Protein AF-0000000066667708 (afdb_homodimer)

Organism: Nocardia brasiliensis (strain ATCC 700358 / HUJEG-1) (NCBI:txid1133849)

Foldseek 3Di:
DVQVLQLVQFFLLLCVFQADPDPVSVVVNVCSVVQLAGEHEFQAFQLGDPVQPAAWEWEADLVVQWIFTFQPDNRNKTWFIQDQDFQGWYKYWYWHFYAYPNDTQAIFTFIDRQAHNVTGQPQKDWAFDDDDPAPDGRITIMGGDRGIGHLSRTRGHPAWHADNSGDIGGPDGRSCRSVVSCVSSPPVLLVLLLLLLLLLLVLLLLLCLQQQADQPPVRDRSLPDVVSLLLSLQLLLLSLLLNLLSVQLVVVVVVVPDPCNLLSSLLNNLSSLVSSLSSLVVSLVSCPPQSVDCQNPSVNSNSSSVCSCPPPHHNLRSQLVSLLVQCVLLVDDTPADDDDDVLLVVLSVLLNQLSVCLVVVVCCQLRRNDPNSVSSNVNSNSSSLSSSLRSLLRVLVPDPDPVSNLLSNLSSLLSSLVVCLVCVSSCVSVPNADPVRNVVSVVSNVVSSVVCSVCSNVSSVVSVDDQGGGLSRDSHSVVVVCVVVVHDDPPPPPD/DVQVLQLVQFFLLLCVFQADPDPVSVVVNVCSVVQLAGEHEFQAFQLGDPVQPAAWAWEADLVVQWIFTFQPDNRNKTWFIQDQDFQGWYKYWYWHFYAYPNDTQAIFTFIDRQAHNVTGQPQKDWAFDDDDPAPDGRITIMGGDRGIGHLSRTRGHPAWHADNSGDIGGPDGRSCRSVVSCVSSPPVLLVLLLLLLLLLLVLLLLLCLQQQFDQPPVRDRSLPDVVSLLLSLQLLLLSLLLNLLSVQLVVVVVVVPDPCNLLSSLLNNLSSLVSSLSSLVVSLVSCPPQSVDCQNPSVNSNSSSVCSCPPPHHNLRSQLVSLLVQCVLLVDDTPADDDDDVLLVVLSVLLNVLSVCLVVVVCCQLNRNDPNSVSSNVNSNSSSLSSSLRSLLRVLVPDPDPVSNLLSNLSSLLSSLVVC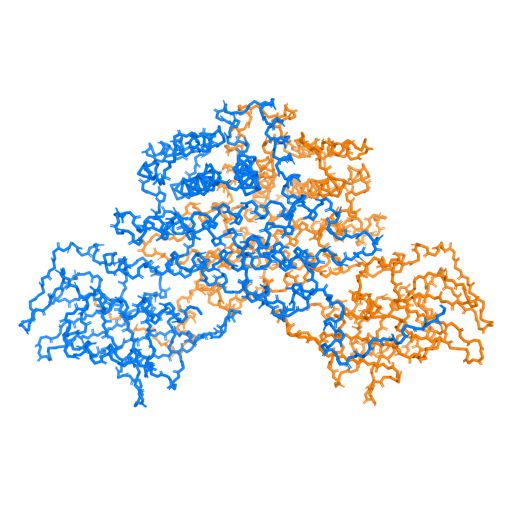LVCVSSCVSVPNADPVRNVVSVVSNVVSSVVCSVCSNVSSVVSVDDQGGGLSRDSHSVVVVCVVVVHDDDPPPPD

Nearest PDB structures (foldseek):
  5k3i-assembly2_C  TM=8.344E-01  e=1.040E-20  Caenorhabditis elegans
  1is2-assembly1_B  TM=8.082E-01  e=8.335E-21  Rattus norvegicus
  5k3i-assembly3_F  TM=8.280E-01  e=3.281E-20  Caenorhabditis elegans
  5k3h-assembly2_D  TM=8.038E-01  e=5.829E-20  Caenorhabditis elegans
  5k3h-assembly1_A  TM=7.995E-01  e=8.301E-20  Caenorhabditis elegans

Sequence (990 aa):
MLVLTGHFDLAVGAILALGNDSPYQQECLAELDTGATIGVLMLTELGGTNGADQQTTTRWDPTTETFLLNTPSATAVKIMPNVADATEPKTAIVTARLLIDGQDEGVLPFLLRLRTRDGLADGIEVVRLPDKVSAPMDHAMVRFNDVRLPREALLGGDWARLSPDGRFACVLPPRKRFHRAINVLGNGRLDLANAAVASARAALAGLVNYTRQRRPGSGVLMADRDAVQRDLATALAAVYATSSLGLCLRELRATGTDRDHAVWSMLAKPLLSNTAHQVLMMCRQRAAAQGALRINHIVDWIGNLEAIITAEGENQIMQVTAGKQGERLTALELPHTRETPWYIETLTEREHTIAADVRNGDYRSAGSVLGPDSAAIELATATAERLAATALSTAALNTDDPTAKELTTAAAAAYALERIHARGTWYVAHSRMSPGQAASLTTELNRHHAVLTAHLPTMVAAFDIPRLSGPLFATDYIQAWQDYAGWRAPASTEHMLVLTGHFDLAVGAILALGNDSPYQQECLAELDTGATIGVLMLTELGGTNGADQQTTTRWDPTTETFLLNTPSATAVKIMPNVADATEPKTAIVTARLLIDGQDEGVLPFLLRLRTRDGLADGIEVVRLPDKVSAPMDHAMVRFNDVRLPREALLGGDWARLSPDGRFACVLPPRKRFHRAINVLGNGRLDLANAAVASARAALAGLVNYTRQRRPGSGVLMADRDAVQRDLATALAAVYATSSLGLCLRELRATGTDRDHAVWSMLAKPLLSNTAHQVLMMCRQRAAAQGALRINHIVDWIGNLEAIITAEGENQIMQVTAGKQGERLTALELPHTRETPWYIETLTEREHTIAADVRNGDYRSAGSVLGPDSAAIELATATAERLAATALSTAALNTDDPTAKELTTAAAAAYALERIHARGTWYVAHSRMSPGQAASLTTELNRHHAVLTAHLPTMVAAFDIPRLSGPLFATDYIQAWQDYAGWRAPASTEH

Radius of gyration: 30.3 Å; Cα contacts (8 Å, |Δi|>4): 1910; chains: 2; bounding box: 64×96×77 Å

Structure (mmCIF, N/CA/C/O backbone):
data_AF-0000000066667708-model_v1
#
loop_
_entity.id
_entity.type
_entity.pdbx_description
1 polymer 'Acyl-CoA oxidase'
#
loop_
_atom_site.group_PDB
_atom_site.id
_atom_site.type_symbol
_atom_site.label_atom_id
_atom_site.label_alt_id
_atom_site.label_comp_id
_atom_site.label_asym_id
_atom_site.label_entity_id
_atom_site.label_seq_id
_atom_site.pdbx_PDB_ins_code
_atom_site.Cartn_x
_atom_site.Cartn_y
_atom_site.Cartn_z
_atom_site.occupancy
_atom_site.B_iso_or_equiv
_atom_site.auth_seq_id
_atom_site.auth_comp_id
_atom_site.auth_asym_id
_atom_site.auth_atom_id
_atom_site.pdbx_PDB_model_num
ATOM 1 N N . MET A 1 1 ? -4.957 2.492 19.562 1 58.78 1 MET A N 1
ATOM 2 C CA . MET A 1 1 ? -3.896 3.494 19.625 1 58.78 1 MET A CA 1
ATOM 3 C C . MET A 1 1 ? -4.434 4.875 19.266 1 58.78 1 MET A C 1
ATOM 5 O O . MET A 1 1 ? -4.246 5.836 20.016 1 58.78 1 MET A O 1
ATOM 9 N N . LEU A 1 2 ? -5.238 4.895 18.297 1 59.84 2 LEU A N 1
ATOM 10 C CA . LEU A 1 2 ? -5.723 6.195 17.859 1 59.84 2 LEU A CA 1
ATOM 11 C C . LEU A 1 2 ? -6.676 6.797 18.891 1 59.84 2 LEU A C 1
ATOM 13 O O . LEU A 1 2 ? -6.617 8 19.156 1 59.84 2 LEU A O 1
ATOM 17 N N . VAL A 1 3 ? -7.379 5.93 19.516 1 63.88 3 VAL A N 1
ATOM 18 C CA . VAL A 1 3 ? -8.312 6.402 20.531 1 63.88 3 VAL A CA 1
ATOM 19 C C . VAL A 1 3 ? -7.547 6.883 21.766 1 63.88 3 VAL A C 1
ATOM 21 O O . VAL A 1 3 ? -7.891 7.906 22.359 1 63.88 3 VAL A O 1
ATOM 24 N N . LEU A 1 4 ? -6.512 6.215 21.984 1 67.06 4 LEU A N 1
ATOM 25 C CA . LEU A 1 4 ? -5.727 6.551 23.156 1 67.06 4 LEU A CA 1
ATOM 26 C C . LEU A 1 4 ? -4.988 7.871 22.953 1 67.06 4 LEU A C 1
ATOM 28 O O . LEU A 1 4 ? -4.914 8.695 23.875 1 67.06 4 LEU A O 1
ATOM 32 N N . THR A 1 5 ? -4.605 8.047 21.734 1 69.38 5 THR A N 1
ATOM 33 C CA . THR A 1 5 ? -3.914 9.297 21.438 1 69.38 5 THR A CA 1
ATOM 34 C C . THR A 1 5 ? -4.887 10.477 21.484 1 69.38 5 THR A C 1
ATOM 36 O O . THR A 1 5 ? -4.559 11.539 22.016 1 69.38 5 THR A O 1
ATOM 39 N N . GLY A 1 6 ? -6.031 10.203 21.016 1 75 6 GLY A N 1
ATOM 40 C CA . GLY A 1 6 ? -7.051 11.242 21.078 1 75 6 GLY A CA 1
ATOM 41 C C . GLY A 1 6 ? -7.453 11.609 22.484 1 75 6 GLY A C 1
ATOM 42 O O . GLY A 1 6 ? -7.574 12.789 22.812 1 75 6 GLY A O 1
ATOM 43 N N . HIS A 1 7 ? -7.527 10.602 23.297 1 77.06 7 HIS A N 1
ATOM 44 C CA . HIS A 1 7 ? -7.965 10.789 24.672 1 77.06 7 HIS A CA 1
ATOM 45 C C . HIS A 1 7 ? -6.879 11.453 25.516 1 77.06 7 HIS A C 1
ATOM 47 O O . HIS A 1 7 ? -7.109 12.516 26.109 1 77.06 7 HIS A O 1
ATOM 53 N N . PHE A 1 8 ? -5.754 10.93 25.422 1 75.62 8 PHE A N 1
ATOM 54 C CA . PHE A 1 8 ? -4.719 11.367 26.359 1 75.62 8 PHE A CA 1
ATOM 55 C C . PHE A 1 8 ? -3.971 12.578 25.797 1 75.62 8 PHE A C 1
ATOM 57 O O . PHE A 1 8 ? -3.785 13.57 26.5 1 75.62 8 PHE A O 1
ATOM 64 N N . ASP A 1 9 ? -3.674 12.5 24.547 1 74.06 9 ASP A N 1
ATOM 65 C CA . ASP A 1 9 ? -2.816 13.547 24 1 74.06 9 ASP A CA 1
ATOM 66 C C . ASP A 1 9 ? -3.637 14.758 23.562 1 74.06 9 ASP A C 1
ATOM 68 O O . ASP A 1 9 ? -3.27 15.898 23.844 1 74.06 9 ASP A O 1
ATOM 72 N N . LEU A 1 10 ? -4.73 14.43 23.047 1 77.38 10 LEU A N 1
ATOM 73 C CA . LEU A 1 10 ? -5.418 15.547 22.406 1 77.38 10 LEU A CA 1
ATOM 74 C C . LEU A 1 10 ? -6.434 16.172 23.359 1 77.38 10 LEU A C 1
ATOM 76 O O . LEU A 1 10 ? -6.5 17.391 23.5 1 77.38 10 LEU A O 1
ATOM 80 N N . ALA A 1 11 ? -7.117 15.352 24.078 1 85.38 11 ALA A N 1
ATOM 81 C CA . ALA A 1 11 ? -8.141 15.914 24.953 1 85.38 11 ALA A CA 1
ATOM 82 C C . ALA A 1 11 ? -7.551 16.281 26.312 1 85.38 11 ALA A C 1
ATOM 84 O O . ALA A 1 11 ? -7.492 17.469 26.656 1 85.38 11 ALA A O 1
ATOM 85 N N . VAL A 1 12 ? -7.047 15.336 27.016 1 87.06 12 VAL A N 1
ATOM 86 C CA . VAL A 1 12 ? -6.461 15.594 28.328 1 87.06 12 VAL A CA 1
ATOM 87 C C . VAL A 1 12 ? -5.316 16.594 28.188 1 87.06 12 VAL A C 1
ATOM 89 O O . VAL A 1 12 ? -5.227 17.547 28.969 1 87.06 12 VAL A O 1
ATOM 92 N N . GLY A 1 13 ? -4.535 16.406 27.156 1 85.38 13 GLY A N 1
ATOM 93 C CA . GLY A 1 13 ? -3.406 17.297 26.922 1 85.38 13 GLY A CA 1
ATOM 94 C C . GLY A 1 13 ? -3.818 18.734 26.672 1 85.38 13 GLY A C 1
ATOM 95 O O . GLY A 1 13 ? -3.16 19.656 27.141 1 85.38 13 GLY A O 1
ATOM 96 N N . ALA A 1 14 ? -4.844 18.906 25.969 1 88.5 14 ALA A N 1
ATOM 97 C CA . ALA A 1 14 ? -5.336 20.25 25.672 1 88.5 14 ALA A CA 1
ATOM 98 C C . ALA A 1 14 ? -5.762 20.969 26.953 1 88.5 14 ALA A C 1
ATOM 100 O O . ALA A 1 14 ? -5.453 22.156 27.141 1 88.5 14 ALA A O 1
ATOM 101 N N . ILE A 1 15 ? -6.461 20.266 27.781 1 92.56 15 ILE A N 1
ATOM 102 C CA . ILE A 1 15 ? -6.949 20.875 29.016 1 92.56 15 ILE A CA 1
ATOM 103 C C . ILE A 1 15 ? -5.773 21.219 29.938 1 92.56 15 ILE A C 1
ATOM 105 O O . ILE A 1 15 ? -5.734 22.297 30.516 1 92.56 15 ILE A O 1
ATOM 109 N N . LEU A 1 16 ? -4.84 20.328 29.969 1 89.88 16 LEU A N 1
ATOM 110 C CA . LEU A 1 16 ? -3.68 20.531 30.828 1 89.88 16 LEU A CA 1
ATOM 111 C C . LEU A 1 16 ? -2.824 21.688 30.312 1 89.88 16 LEU A C 1
ATOM 113 O O . LEU A 1 16 ? -2.289 22.469 31.094 1 89.88 16 LEU A O 1
ATOM 117 N N . ALA A 1 17 ? -2.742 21.828 29.031 1 87 17 ALA A N 1
ATOM 118 C CA . ALA A 1 17 ? -1.843 22.797 28.422 1 87 17 ALA A CA 1
ATOM 119 C C . ALA A 1 17 ? -2.506 24.172 28.344 1 87 17 ALA A C 1
ATOM 121 O O . ALA A 1 17 ? -1.84 25.203 28.469 1 87 17 ALA A O 1
ATOM 122 N N . LEU A 1 18 ? -3.777 24.188 28.109 1 92.31 18 LEU A N 1
ATOM 123 C CA . LEU A 1 18 ? -4.41 25.453 27.734 1 92.31 18 LEU A CA 1
ATOM 124 C C . LEU A 1 18 ? -5.477 25.844 28.766 1 92.31 18 LEU A C 1
ATOM 126 O O . LEU A 1 18 ? -6.062 26.922 28.672 1 92.31 18 LEU A O 1
ATOM 130 N N . GLY A 1 19 ? -5.684 24.984 29.672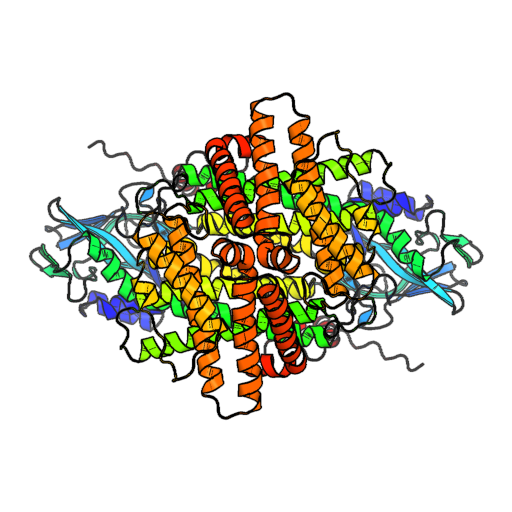 1 93.81 19 GLY A N 1
ATOM 131 C CA . GLY A 1 19 ? -6.723 25.25 30.656 1 93.81 19 GLY A CA 1
ATOM 132 C C . GLY A 1 19 ? -6.324 26.297 31.688 1 93.81 19 GLY A C 1
ATOM 133 O O . GLY A 1 19 ? -5.18 26.75 31.703 1 93.81 19 GLY A O 1
ATOM 134 N N . ASN A 1 20 ? -7.281 26.688 32.5 1 91.75 20 ASN A N 1
ATOM 135 C CA . ASN A 1 20 ? -7.055 27.656 33.594 1 91.75 20 ASN A CA 1
ATOM 136 C C . ASN A 1 20 ? -7.539 27.125 34.938 1 91.75 20 ASN A C 1
ATOM 138 O O . ASN A 1 20 ? -7.855 27.906 35.844 1 91.75 20 ASN A O 1
ATOM 142 N N . ASP A 1 21 ? -7.801 25.875 35.094 1 92.94 21 ASP A N 1
ATOM 143 C CA . ASP A 1 21 ? -8.133 25.172 36.312 1 92.94 21 ASP A CA 1
ATOM 144 C C . ASP A 1 21 ? -9.508 25.594 36.844 1 92.94 21 ASP A C 1
ATOM 146 O O . ASP A 1 21 ? -9.781 25.5 38.031 1 92.94 21 ASP A O 1
ATOM 150 N N . SER A 1 22 ? -10.32 26.125 36 1 94.81 22 SER A N 1
ATOM 151 C CA . SER A 1 22 ? -11.695 26.422 36.406 1 94.81 22 SER A CA 1
ATOM 152 C C . SER A 1 22 ? -12.398 25.156 36.875 1 94.81 22 SER A C 1
ATOM 154 O O . SER A 1 22 ? -11.992 24.047 36.562 1 94.81 22 SER A O 1
ATOM 156 N N . PRO A 1 23 ? -13.469 25.375 37.656 1 95.75 23 PRO A N 1
ATOM 157 C CA . PRO A 1 23 ? -14.219 24.203 38.125 1 95.75 23 PRO A CA 1
ATOM 158 C C . PRO A 1 23 ? -14.75 23.359 36.969 1 95.75 23 PRO A C 1
ATOM 160 O O . PRO A 1 23 ? -14.727 22.125 37.031 1 95.75 23 PRO A O 1
ATOM 163 N N . TYR A 1 24 ? -15.219 23.969 35.969 1 96.19 24 TYR A N 1
ATOM 164 C CA . TYR A 1 24 ? -15.734 23.266 34.812 1 96.19 24 TYR A CA 1
ATOM 165 C C . TYR A 1 24 ? -14.656 22.375 34.188 1 96.19 24 TYR A C 1
ATOM 167 O O . TYR A 1 24 ? -14.891 21.203 33.906 1 96.19 24 TYR A O 1
ATOM 175 N N . GLN A 1 25 ? -13.523 22.891 34 1 96.94 25 GLN A N 1
ATOM 176 C CA . GLN A 1 25 ? -12.414 22.172 33.375 1 96.94 25 GLN A CA 1
ATOM 177 C C . GLN A 1 25 ? -11.922 21.047 34.281 1 96.94 25 GLN A C 1
ATOM 179 O O . GLN A 1 25 ? -11.578 19.969 33.812 1 96.94 25 GLN A O 1
ATOM 184 N N . GLN A 1 26 ? -11.93 21.312 35.562 1 96.69 26 GLN A N 1
ATOM 185 C CA . GLN A 1 26 ? -11.477 20.312 36.531 1 96.69 26 GLN A CA 1
ATOM 186 C C . GLN A 1 26 ? -12.445 19.125 36.562 1 96.69 26 GLN A C 1
ATOM 188 O O . GLN A 1 26 ? -12.016 17.984 36.688 1 96.69 26 GLN A O 1
ATOM 193 N N . GLU A 1 27 ? -13.648 19.484 36.5 1 96 27 GLU A N 1
ATOM 194 C CA . GLU A 1 27 ? -14.641 18.422 36.438 1 96 27 GLU A CA 1
ATOM 195 C C . GLU A 1 27 ? -14.461 17.547 35.219 1 96 27 GLU A C 1
ATOM 197 O O . GLU A 1 27 ? -14.492 16.328 35.281 1 96 27 GLU A O 1
ATOM 202 N N . CYS A 1 28 ? -14.375 18.203 34.062 1 96.25 28 CYS A N 1
ATOM 203 C CA . CYS A 1 28 ? -14.148 17.469 32.844 1 96.25 28 CYS A CA 1
ATOM 204 C C . CYS A 1 28 ? -12.883 16.625 32.906 1 96.25 28 CYS A C 1
ATOM 206 O O . CYS A 1 28 ? -12.875 15.461 32.5 1 96.25 28 CYS A O 1
ATOM 208 N N . LEU A 1 29 ? -11.836 17.172 33.438 1 95.75 29 LEU A N 1
ATOM 209 C CA . LEU A 1 29 ? -10.555 16.484 33.531 1 95.75 29 LEU A CA 1
ATOM 210 C C . LEU A 1 29 ? -10.672 15.266 34.438 1 95.75 29 LEU A C 1
ATOM 212 O O . LEU A 1 29 ? -10.094 14.219 34.156 1 95.75 29 LEU A O 1
ATOM 216 N N . ALA A 1 30 ? -11.383 15.391 35.531 1 95.38 30 ALA A N 1
ATOM 217 C CA . ALA A 1 30 ? -11.578 14.273 36.438 1 95.38 30 ALA A CA 1
ATOM 218 C C . ALA A 1 30 ? -12.297 13.117 35.75 1 95.38 30 ALA A C 1
ATOM 220 O O . ALA A 1 30 ? -11.938 11.953 35.969 1 95.38 30 ALA A O 1
ATOM 221 N N . GLU A 1 31 ? -13.305 13.453 35 1 95.56 31 GLU A N 1
ATOM 222 C CA . GLU A 1 31 ? -14.047 12.43 34.281 1 95.56 31 GLU A CA 1
ATOM 223 C C . GLU A 1 31 ? -13.172 11.742 33.219 1 95.56 31 GLU A C 1
ATOM 225 O O . GLU A 1 31 ? -13.289 10.539 33 1 95.56 31 GLU A O 1
ATOM 230 N N . LEU A 1 32 ? -12.367 12.484 32.594 1 95.12 32 LEU A N 1
ATOM 231 C CA . LEU A 1 32 ? -11.445 11.938 31.594 1 95.12 32 LEU A CA 1
ATOM 232 C C . LEU A 1 32 ? -10.406 11.039 32.25 1 95.12 32 LEU A C 1
ATOM 234 O O . LEU A 1 32 ? -10.078 9.977 31.734 1 95.12 32 LEU A O 1
ATOM 238 N N . ASP A 1 33 ? -9.93 11.445 33.344 1 92.06 33 ASP A N 1
ATOM 239 C CA . ASP A 1 33 ? -8.867 10.742 34.062 1 92.06 33 ASP A CA 1
ATOM 240 C C . ASP A 1 33 ? -9.336 9.375 34.531 1 92.06 33 ASP A C 1
ATOM 242 O O . ASP A 1 33 ? -8.562 8.414 34.531 1 92.06 33 ASP A O 1
ATOM 246 N N . THR A 1 34 ? -10.594 9.258 34.906 1 92.38 34 THR A N 1
ATOM 247 C CA . THR A 1 34 ? -11.141 8.008 35.406 1 92.38 34 THR A CA 1
ATOM 248 C C . THR A 1 34 ? -11.641 7.129 34.281 1 92.38 34 THR A C 1
ATOM 250 O O . THR A 1 34 ? -11.938 5.945 34.469 1 92.38 34 THR A O 1
ATOM 253 N N . GLY A 1 35 ? -11.773 7.723 33.156 1 91.5 35 GLY A N 1
ATOM 254 C CA . GLY A 1 35 ? -12.312 6.977 32.031 1 91.5 35 GLY A CA 1
ATOM 255 C C . GLY A 1 35 ? -13.828 6.984 31.969 1 91.5 35 GLY A C 1
ATOM 256 O O . GLY A 1 35 ? -14.43 6.277 31.156 1 91.5 35 GLY A O 1
ATOM 257 N N . ALA A 1 36 ? -14.375 7.773 32.844 1 94.12 36 ALA A N 1
ATOM 258 C CA . ALA A 1 36 ? -15.828 7.891 32.812 1 94.12 36 ALA A CA 1
ATOM 259 C C . ALA A 1 36 ? -16.312 8.484 31.5 1 94.12 36 ALA A C 1
ATOM 261 O O . ALA A 1 36 ? -17.453 8.25 31.094 1 94.12 36 ALA A O 1
ATOM 262 N N . THR A 1 37 ? -15.531 9.227 30.875 1 95.44 37 THR A N 1
ATOM 263 C CA . THR A 1 37 ? -15.781 9.758 29.547 1 95.44 37 THR A CA 1
ATOM 264 C C . THR A 1 37 ? -14.539 9.617 28.656 1 95.44 37 THR A C 1
ATOM 266 O O . THR A 1 37 ? -13.43 9.461 29.172 1 95.44 37 THR A O 1
ATOM 269 N N . ILE A 1 38 ? -14.766 9.508 27.359 1 94.56 38 ILE A N 1
ATOM 270 C CA . ILE A 1 38 ? -13.664 9.461 26.406 1 94.56 38 ILE A CA 1
ATOM 271 C C . ILE A 1 38 ? -13.477 10.836 25.766 1 94.56 38 ILE A C 1
ATOM 273 O O . ILE A 1 38 ? -14.453 11.492 25.391 1 94.56 38 ILE A O 1
ATOM 277 N N . GLY A 1 39 ? -12.234 11.219 25.703 1 94.06 39 GLY A N 1
ATOM 278 C CA . GLY A 1 39 ? -11.898 12.5 25.109 1 94.06 39 GLY A CA 1
ATOM 279 C C . GLY A 1 39 ? -11.719 12.438 23.609 1 94.06 39 GLY A C 1
ATOM 280 O O . GLY A 1 39 ? -11.18 11.453 23.094 1 94.06 39 GLY A O 1
ATOM 281 N N . VAL A 1 40 ? -12.211 13.531 22.906 1 92.5 40 VAL A N 1
ATOM 282 C CA . VAL A 1 40 ? -12.102 13.586 21.453 1 92.5 40 VAL A CA 1
ATOM 283 C C . VAL A 1 40 ? -11.758 15.008 21 1 92.5 40 VAL A C 1
ATOM 285 O O . VAL A 1 40 ? -12.18 15.984 21.641 1 92.5 40 VAL A O 1
ATOM 288 N N . LEU A 1 41 ? -10.938 15.094 20 1 90.06 41 LEU A N 1
ATOM 289 C CA . LEU A 1 41 ? -10.688 16.375 19.344 1 90.06 41 LEU A CA 1
ATOM 290 C C . LEU A 1 41 ? -11.523 16.531 18.078 1 90.06 41 LEU A C 1
ATOM 292 O O . LEU A 1 41 ? -11.586 15.602 17.266 1 90.06 41 LEU A O 1
ATOM 296 N N . MET A 1 42 ? -12.133 17.672 17.953 1 92.25 42 MET A N 1
ATOM 297 C CA . MET A 1 42 ? -12.945 17.984 16.781 1 92.25 42 MET A CA 1
ATOM 298 C C . MET A 1 42 ? -12.359 19.156 16.016 1 92.25 42 MET A C 1
ATOM 300 O O . MET A 1 42 ? -12.703 20.312 16.281 1 92.25 42 MET A O 1
ATOM 304 N N . LEU A 1 43 ? -11.641 18.797 15.016 1 88.31 43 LEU A N 1
ATOM 305 C CA . LEU A 1 43 ? -10.953 19.812 14.227 1 88.31 43 LEU A CA 1
ATOM 306 C C . LEU A 1 43 ? -11.453 19.812 12.781 1 88.31 43 LEU A C 1
ATOM 308 O O . LEU A 1 43 ? -11.836 20.844 12.25 1 88.31 43 LEU A O 1
ATOM 312 N N . THR A 1 44 ? -11.523 18.688 12.211 1 89.06 44 THR A N 1
ATOM 313 C CA . THR A 1 44 ? -11.734 18.516 10.781 1 89.06 44 THR A CA 1
ATOM 314 C C . THR A 1 44 ? -13.172 18.859 10.398 1 89.06 44 THR A C 1
ATOM 316 O O . THR A 1 44 ? -14.109 18.484 11.102 1 89.06 44 THR A O 1
ATOM 319 N N . GLU A 1 45 ? -13.273 19.656 9.406 1 91.5 45 GLU A N 1
ATOM 320 C CA . GLU A 1 45 ? -14.578 20 8.859 1 91.5 45 GLU A CA 1
ATOM 321 C C . GLU A 1 45 ? -14.758 19.438 7.449 1 91.5 45 GLU A C 1
ATOM 323 O O . GLU A 1 45 ? -13.781 19.156 6.758 1 91.5 45 GLU A O 1
ATOM 328 N N . LEU A 1 46 ? -15.906 19.281 7.031 1 90.31 46 LEU A N 1
ATOM 329 C CA . LEU A 1 46 ? -16.234 18.703 5.73 1 90.31 46 LEU A CA 1
ATOM 330 C C . LEU A 1 46 ? -15.594 19.5 4.602 1 90.31 46 LEU A C 1
ATOM 332 O O . LEU A 1 46 ? -15.172 18.922 3.592 1 90.31 46 LEU A O 1
ATOM 336 N N . GLY A 1 47 ? -15.586 20.734 4.734 1 84.81 47 GLY A N 1
ATOM 337 C CA . GLY A 1 47 ? -15.016 21.578 3.703 1 84.81 47 GLY A CA 1
ATOM 338 C C . GLY A 1 47 ? -13.492 21.562 3.689 1 84.81 47 GLY A C 1
ATOM 339 O O . GLY A 1 47 ? -12.875 22.062 2.742 1 84.81 47 GLY A O 1
ATOM 340 N N . GLY A 1 48 ? -12.953 21.016 4.586 1 76.12 48 GLY A N 1
ATOM 341 C CA . GLY A 1 48 ? -11.5 20.938 4.652 1 76.12 48 GLY A CA 1
ATOM 342 C C . GLY A 1 48 ? -10.914 21.781 5.766 1 76.12 48 GLY A C 1
ATOM 343 O O . GLY A 1 48 ? -11.57 22.688 6.285 1 76.12 48 GLY A O 1
ATOM 344 N N . THR A 1 49 ? -9.656 21.266 6.336 1 63.41 49 THR A N 1
ATOM 345 C CA . THR A 1 49 ? -9.172 22 7.504 1 63.41 49 THR A CA 1
ATOM 346 C C . THR A 1 49 ? -7.855 22.703 7.195 1 63.41 49 THR A C 1
ATOM 348 O O . THR A 1 49 ? -6.879 22.062 6.812 1 63.41 49 THR A O 1
ATOM 351 N N . ASN A 1 50 ? -7.93 23.812 6.559 1 63.75 50 ASN A N 1
ATOM 352 C CA . ASN A 1 50 ? -6.844 24.703 6.965 1 63.75 50 ASN A CA 1
ATOM 353 C C . ASN A 1 50 ? -7.148 25.391 8.297 1 63.75 50 ASN A C 1
ATOM 355 O O . ASN A 1 50 ? -8.117 26.141 8.398 1 63.75 50 ASN A O 1
ATOM 359 N N . GLY A 1 51 ? -6.641 24.812 9.422 1 65.5 51 GLY A N 1
ATOM 360 C CA . GLY A 1 51 ? -6.941 25.219 10.781 1 65.5 51 GLY A CA 1
ATOM 361 C C . GLY A 1 51 ? -7.426 26.656 10.883 1 65.5 51 GLY A C 1
ATOM 362 O O . GLY A 1 51 ? -8.5 26.922 11.43 1 65.5 51 GLY A O 1
ATOM 363 N N . ALA A 1 52 ? -6.785 27.594 10.07 1 70.88 52 ALA A N 1
ATOM 364 C CA . ALA A 1 52 ? -7.137 29 10.219 1 70.88 52 ALA A CA 1
ATOM 365 C C . ALA A 1 52 ? -8.43 29.328 9.469 1 70.88 52 ALA A C 1
ATOM 367 O O . ALA A 1 52 ? -9.062 30.344 9.727 1 70.88 52 ALA A O 1
ATOM 368 N N . ASP A 1 53 ? -8.836 28.359 8.625 1 78.62 53 ASP A N 1
ATOM 369 C CA . ASP A 1 53 ? -10.016 28.641 7.809 1 78.62 53 ASP A CA 1
ATOM 370 C C . ASP A 1 53 ? -11.227 27.875 8.305 1 78.62 53 ASP A C 1
ATOM 372 O O . ASP A 1 53 ? -12.227 27.734 7.594 1 78.62 53 ASP A O 1
ATOM 376 N N . GLN A 1 54 ? -11.133 27.469 9.461 1 87.81 54 GLN A N 1
ATOM 377 C CA . GLN A 1 54 ? -12.25 26.781 10.102 1 87.81 54 GLN A CA 1
ATOM 378 C C . GLN A 1 54 ? -13.508 27.641 10.094 1 87.81 54 GLN A C 1
ATOM 380 O O . GLN A 1 54 ? -13.43 28.859 10.281 1 87.81 54 GLN A O 1
ATOM 385 N N . GLN A 1 55 ? -14.656 26.953 9.977 1 91.56 55 GLN A N 1
ATOM 386 C CA . GLN A 1 55 ? -15.875 27.719 9.766 1 91.56 55 GLN A CA 1
ATOM 387 C C . GLN A 1 55 ? -16.828 27.578 10.961 1 91.56 55 GLN A C 1
ATOM 389 O O . GLN A 1 55 ? -17.734 28.391 11.141 1 91.56 55 GLN A O 1
ATOM 394 N N . THR A 1 56 ? -16.656 26.578 11.766 1 95.5 56 THR A N 1
ATOM 395 C CA . THR A 1 56 ? -17.438 26.484 12.992 1 95.5 56 THR A CA 1
ATOM 396 C C . THR A 1 56 ? -17.25 27.734 13.844 1 95.5 56 THR A C 1
ATOM 398 O O . THR A 1 56 ? -16.141 28.266 13.961 1 95.5 56 THR A O 1
ATOM 401 N N . THR A 1 57 ? -18.391 28.188 14.43 1 96.31 57 THR A N 1
ATOM 402 C CA . THR A 1 57 ? -18.297 29.453 15.156 1 96.31 57 THR A CA 1
ATOM 403 C C . THR A 1 57 ? -18.75 29.281 16.594 1 96.31 57 THR A C 1
ATOM 405 O O . THR A 1 57 ? -19.516 28.359 16.906 1 96.31 57 THR A O 1
ATOM 408 N N . THR A 1 58 ? -18.172 30.094 17.406 1 97.06 58 THR A N 1
ATOM 409 C CA . THR A 1 58 ? -18.641 30.328 18.766 1 97.06 58 THR A CA 1
ATOM 410 C C . THR A 1 58 ? -18.875 31.812 19 1 97.06 58 THR A C 1
ATOM 412 O O . THR A 1 58 ? -17.938 32.625 18.891 1 97.06 58 THR A O 1
ATOM 415 N N . ARG A 1 59 ? -20.078 32.156 19.266 1 97 59 ARG A N 1
ATOM 416 C CA . ARG A 1 59 ? -20.422 33.562 19.531 1 97 59 ARG A CA 1
ATOM 417 C C . ARG A 1 59 ? -20.641 33.781 21.031 1 97 59 ARG A C 1
ATOM 419 O O . ARG A 1 59 ? -21.328 33 21.688 1 97 59 ARG A O 1
ATOM 426 N N . TRP A 1 60 ? -20.078 34.844 21.516 1 96.75 60 TRP A N 1
ATOM 427 C CA . TRP A 1 60 ? -20.281 35.219 22.922 1 96.75 60 TRP A CA 1
ATOM 428 C C . TRP A 1 60 ? -21.609 35.938 23.109 1 96.75 60 TRP A C 1
ATOM 430 O O . TRP A 1 60 ? -21.938 36.844 22.359 1 96.75 60 TRP A O 1
ATOM 440 N N . ASP A 1 61 ? -22.344 35.406 24.031 1 94.62 61 ASP A N 1
ATOM 441 C CA . ASP A 1 61 ? -23.594 36.062 24.453 1 94.62 61 ASP A CA 1
ATOM 442 C C . ASP A 1 61 ? -23.438 36.688 25.844 1 94.62 61 ASP A C 1
ATOM 444 O O . ASP A 1 61 ? -23.531 36 26.859 1 94.62 61 ASP A O 1
ATOM 448 N N . PRO A 1 62 ? -23.344 37.938 25.891 1 92.62 62 PRO A N 1
ATOM 449 C CA . PRO A 1 62 ? -23.109 38.594 27.172 1 92.62 62 PRO A CA 1
ATOM 450 C C . PRO A 1 62 ? -24.312 38.531 28.109 1 92.62 62 PRO A C 1
ATOM 452 O O . PRO A 1 62 ? -24.172 38.625 29.328 1 92.62 62 PRO A O 1
ATOM 455 N N . THR A 1 63 ? -25.438 38.344 27.594 1 93.12 63 THR A N 1
ATOM 456 C CA . THR A 1 63 ? -26.656 38.312 28.391 1 93.12 63 THR A CA 1
ATOM 457 C C . THR A 1 63 ? -26.688 37.031 29.25 1 93.12 63 THR A C 1
ATOM 459 O O . THR A 1 63 ? -27 37.094 30.438 1 93.12 63 THR A O 1
ATOM 462 N N . THR A 1 64 ? -26.266 35.969 28.688 1 93.69 64 THR A N 1
ATOM 463 C CA . THR A 1 64 ? -26.312 34.688 29.391 1 93.69 64 THR A CA 1
ATOM 464 C C . THR A 1 64 ? -24.922 34.281 29.859 1 93.69 64 THR A C 1
ATOM 466 O O . THR A 1 64 ? -24.75 33.312 30.578 1 93.69 64 THR A O 1
ATOM 469 N N . GLU A 1 65 ? -23.953 35.031 29.469 1 94.19 65 GLU A N 1
ATOM 470 C CA . GLU A 1 65 ? -22.547 34.75 29.781 1 94.19 65 GLU A CA 1
ATOM 471 C C . GLU A 1 65 ? -22.156 33.344 29.328 1 94.19 65 GLU A C 1
ATOM 473 O O . GLU A 1 65 ? -21.562 32.594 30.094 1 94.19 65 GLU A O 1
ATOM 478 N N . THR A 1 66 ? -22.578 33.094 28.141 1 96 66 THR A N 1
ATOM 479 C CA . THR A 1 66 ? -22.25 31.797 27.531 1 96 66 THR A CA 1
ATOM 480 C C . THR A 1 66 ? -21.797 31.984 26.094 1 96 66 THR A C 1
ATOM 482 O O . THR A 1 66 ? -21.984 33.062 25.5 1 96 66 THR A O 1
ATOM 485 N N . PHE A 1 67 ? -21.078 30.984 25.625 1 97 67 PHE A N 1
ATOM 486 C CA . PHE A 1 67 ? -20.797 30.875 24.188 1 97 67 PHE A CA 1
ATOM 487 C C . PHE A 1 67 ? -21.906 30.094 23.484 1 97 67 PHE A C 1
ATOM 489 O O . PHE A 1 67 ? -22.484 29.172 24.062 1 97 67 PHE A O 1
ATOM 496 N N . LEU A 1 68 ? -22.156 30.469 22.281 1 98 68 LEU A N 1
ATOM 497 C CA . LEU A 1 68 ? -23.047 29.688 21.406 1 98 68 LEU A CA 1
ATOM 498 C C . LEU A 1 68 ? -22.266 29.062 20.266 1 98 68 LEU A C 1
ATOM 500 O O . LEU A 1 68 ? -21.844 29.766 19.344 1 98 68 LEU A O 1
ATOM 504 N N . LEU A 1 69 ? -22.094 27.766 20.312 1 98.38 69 LEU A N 1
ATOM 505 C CA . LEU A 1 69 ? -21.391 27 19.312 1 98.38 69 LEU A CA 1
ATOM 506 C C . LEU A 1 69 ? -22.312 26.609 18.156 1 98.38 69 LEU A C 1
ATOM 508 O O . LEU A 1 69 ? -23.406 26.094 18.375 1 98.38 69 LEU A O 1
ATOM 512 N N . ASN A 1 70 ? -21.891 26.938 16.922 1 97.88 70 ASN A N 1
ATOM 513 C CA . ASN A 1 70 ? -22.75 26.75 15.766 1 97.88 70 ASN A CA 1
ATOM 514 C C . ASN A 1 70 ? -21.984 26.203 14.562 1 97.88 70 ASN A C 1
ATOM 516 O O . ASN A 1 70 ? -20.797 26.5 14.406 1 97.88 70 ASN A O 1
ATOM 520 N N . THR A 1 71 ? -22.594 25.359 13.82 1 96.94 71 THR A N 1
ATOM 521 C CA . THR A 1 71 ? -22.188 25 12.469 1 96.94 71 THR A CA 1
ATOM 522 C C . THR A 1 71 ? -22.891 25.859 11.438 1 96.94 71 THR A C 1
ATOM 524 O O . THR A 1 71 ? -24.016 25.562 11.031 1 96.94 71 THR A O 1
ATOM 527 N N . PRO A 1 72 ? -22.219 26.859 10.898 1 95.12 72 PRO A N 1
ATOM 528 C CA . PRO A 1 72 ? -22.922 27.906 10.133 1 95.12 72 PRO A CA 1
ATOM 529 C C . PRO A 1 72 ? -23.188 27.484 8.688 1 95.12 72 PRO A C 1
ATOM 531 O O . PRO A 1 72 ? -23.969 28.141 7.984 1 95.12 72 PRO A O 1
ATOM 534 N N . SER A 1 73 ? -22.531 26.516 8.18 1 93.5 73 SER A N 1
ATOM 535 C CA . SER A 1 73 ? -22.672 26.047 6.805 1 93.5 73 SER A CA 1
ATOM 536 C C . SER A 1 73 ? -22.422 24.547 6.691 1 93.5 73 SER A C 1
ATOM 538 O O . SER A 1 73 ? -21.938 23.922 7.637 1 93.5 73 SER A O 1
ATOM 540 N N . ALA A 1 74 ? -22.766 24 5.566 1 93.44 74 ALA A N 1
ATOM 541 C CA . ALA A 1 74 ? -22.547 22.562 5.328 1 93.44 74 ALA A CA 1
ATOM 542 C C . ALA A 1 74 ? -21.062 22.234 5.355 1 93.44 74 ALA A C 1
ATOM 544 O O . ALA A 1 74 ? -20.688 21.141 5.801 1 93.44 74 ALA A O 1
ATOM 545 N N . THR A 1 75 ? -20.25 23.125 4.914 1 91.75 75 THR A N 1
ATOM 546 C CA . THR A 1 75 ? -18.812 22.906 4.867 1 91.75 75 THR A CA 1
ATOM 547 C C . THR A 1 75 ? -18.219 22.938 6.273 1 91.75 75 THR A C 1
ATOM 549 O O . THR A 1 75 ? -17.109 22.406 6.5 1 91.75 75 THR A O 1
ATOM 552 N N . ALA A 1 76 ? -18.953 23.484 7.258 1 93.38 76 ALA A N 1
ATOM 553 C CA . ALA A 1 76 ? -18.453 23.641 8.617 1 93.38 76 ALA A CA 1
ATOM 554 C C . ALA A 1 76 ? -18.734 22.406 9.461 1 93.38 76 ALA A C 1
ATOM 556 O O . ALA A 1 76 ? -18.25 22.281 10.586 1 93.38 76 ALA A O 1
ATOM 557 N N . VAL A 1 77 ? -19.469 21.469 8.891 1 95.25 77 VAL A N 1
ATOM 558 C CA . VAL A 1 77 ? -19.781 20.25 9.609 1 95.25 77 VAL A CA 1
ATOM 559 C C . VAL A 1 77 ? -18.5 19.547 10.031 1 95.25 77 VAL A C 1
ATOM 561 O O . VAL A 1 77 ? -17.594 19.359 9.211 1 95.25 77 VAL A O 1
ATOM 564 N N . LYS A 1 78 ? -18.453 19.203 11.367 1 95.31 78 LYS A N 1
ATOM 565 C CA . LYS A 1 78 ? -17.328 18.406 11.836 1 95.31 78 LYS A CA 1
ATOM 566 C C . LYS A 1 78 ? -17.422 16.969 11.328 1 95.31 78 LYS A C 1
ATOM 568 O O . LYS A 1 78 ? -18.5 16.391 11.32 1 95.31 78 LYS A O 1
ATOM 573 N N . ILE A 1 79 ? -16.281 16.469 10.891 1 93.56 79 ILE A N 1
ATOM 574 C CA . ILE A 1 79 ? -16.266 15.117 10.352 1 93.56 79 ILE A CA 1
ATOM 575 C C . ILE A 1 79 ? -15.109 14.328 10.945 1 93.56 79 ILE A C 1
ATOM 577 O O . ILE A 1 79 ? -14.047 14.891 11.227 1 93.56 79 ILE A O 1
ATOM 581 N N . MET A 1 80 ? -15.336 12.961 11.281 1 91.31 80 MET A N 1
ATOM 582 C CA . MET A 1 80 ? -14.359 11.938 11.641 1 91.31 80 MET A CA 1
ATOM 583 C C . MET A 1 80 ? -14.102 11.93 13.141 1 91.31 80 MET A C 1
ATOM 585 O O . MET A 1 80 ? -13.297 11.141 13.633 1 91.31 80 MET A O 1
ATOM 589 N N . PRO A 1 81 ? -14.734 12.844 13.945 1 92.62 81 PRO A N 1
ATOM 590 C CA . PRO A 1 81 ? -14.555 12.594 15.375 1 92.62 81 PRO A CA 1
ATOM 591 C C . PRO A 1 81 ? -15.172 11.273 15.82 1 92.62 81 PRO A C 1
ATOM 593 O O . PRO A 1 81 ? -16.219 10.859 15.289 1 92.62 81 PRO A O 1
ATOM 596 N N . ASN A 1 82 ? -14.602 10.633 16.812 1 91.25 82 ASN A N 1
ATOM 597 C CA . ASN A 1 82 ? -15.094 9.367 17.344 1 91.25 82 ASN A CA 1
ATOM 598 C C . ASN A 1 82 ? -16.188 9.594 18.375 1 91.25 82 ASN A C 1
ATOM 600 O O . ASN A 1 82 ? -15.984 9.391 19.578 1 91.25 82 ASN A O 1
ATOM 604 N N . VAL A 1 83 ? -17.438 9.828 17.828 1 94.81 83 VAL A N 1
ATOM 605 C CA . VAL A 1 83 ? -18.469 10.172 18.797 1 94.81 83 VAL A CA 1
ATOM 606 C C . VAL A 1 83 ? -19.797 9.531 18.391 1 94.81 83 VAL A C 1
ATOM 608 O O . VAL A 1 83 ? -20.859 9.906 18.891 1 94.81 83 VAL A O 1
ATOM 611 N N . ALA A 1 84 ? -19.797 8.555 17.516 1 94.25 84 ALA A N 1
ATOM 612 C CA . ALA A 1 84 ? -21.031 8 16.969 1 94.25 84 ALA A CA 1
ATOM 613 C C . ALA A 1 84 ? -21.719 7.078 17.984 1 94.25 84 ALA A C 1
ATOM 615 O O . ALA A 1 84 ? -22.938 6.902 17.953 1 94.25 84 ALA A O 1
ATOM 616 N N . ASP A 1 85 ? -20.969 6.406 18.828 1 92.81 85 ASP A N 1
ATOM 617 C CA . ASP A 1 85 ? -21.547 5.484 19.812 1 92.81 85 ASP A CA 1
ATOM 618 C C . ASP A 1 85 ? -22.422 6.227 20.812 1 92.81 85 ASP A C 1
ATOM 620 O O . ASP A 1 85 ? -21.922 7.016 21.625 1 92.81 85 ASP A O 1
ATOM 624 N N . ALA A 1 86 ? -23.625 5.906 20.891 1 92.5 86 ALA A N 1
ATOM 625 C CA . ALA A 1 86 ? -24.609 6.648 21.672 1 92.5 86 ALA A CA 1
ATOM 626 C C . ALA A 1 86 ? -24.531 6.281 23.156 1 92.5 86 ALA A C 1
ATOM 628 O O . ALA A 1 86 ? -25.078 6.98 24 1 92.5 86 ALA A O 1
ATOM 629 N N . THR A 1 87 ? -23.844 5.281 23.391 1 92.5 87 THR A N 1
ATOM 630 C CA . THR A 1 87 ? -23.828 4.773 24.75 1 92.5 87 THR A CA 1
ATOM 631 C C . THR A 1 87 ? -22.594 5.262 25.5 1 92.5 87 THR A C 1
ATOM 633 O O . THR A 1 87 ? -22.516 5.125 26.734 1 92.5 87 THR A O 1
ATOM 636 N N . GLU A 1 88 ? -21.703 5.879 24.844 1 93.81 88 GLU A N 1
ATOM 637 C CA . GLU A 1 88 ? -20.438 6.238 25.453 1 93.81 88 GLU A CA 1
ATOM 638 C C . GLU A 1 88 ? -20.344 7.742 25.703 1 93.81 88 GLU A C 1
ATOM 640 O O . GLU A 1 88 ? -20.453 8.539 24.766 1 93.81 88 GLU A O 1
ATOM 645 N N . PRO A 1 89 ? -20.188 8.117 26.953 1 96.5 89 PRO A N 1
ATOM 646 C CA . PRO A 1 89 ? -19.953 9.539 27.219 1 96.5 89 PRO A CA 1
ATOM 647 C C . PRO A 1 89 ? -18.703 10.07 26.516 1 96.5 89 PRO A C 1
ATOM 649 O O . PRO A 1 89 ? -17.703 9.367 26.422 1 96.5 89 PRO A O 1
ATOM 652 N N . LYS A 1 90 ? -18.859 11.281 26.031 1 96.94 90 LYS A N 1
ATOM 653 C CA . LYS A 1 90 ? -17.766 11.898 25.266 1 96.94 90 LYS A CA 1
ATOM 654 C C . LYS A 1 90 ? -17.547 13.344 25.703 1 96.94 90 LYS A C 1
ATOM 656 O O . LYS A 1 90 ? -18.516 14.094 25.875 1 96.94 90 LYS A O 1
ATOM 661 N N . THR A 1 91 ? -16.328 13.688 25.969 1 97.19 91 THR A N 1
ATOM 662 C CA . THR A 1 91 ? -15.883 15.07 26.141 1 97.19 91 THR A CA 1
ATOM 663 C C . THR A 1 91 ? -15.008 15.508 24.969 1 97.19 91 THR A C 1
ATOM 665 O O . THR A 1 91 ? -14.047 14.82 24.625 1 97.19 91 THR A O 1
ATOM 668 N N . ALA A 1 92 ? -15.352 16.641 24.406 1 96.62 92 ALA A N 1
ATOM 669 C CA . ALA A 1 92 ? -14.672 17.016 23.156 1 96.62 92 ALA A CA 1
ATOM 670 C C . ALA A 1 92 ? -13.953 18.359 23.312 1 96.62 92 ALA A C 1
ATOM 672 O O . ALA A 1 92 ? -14.414 19.234 24.047 1 96.62 92 ALA A O 1
ATOM 673 N N . ILE A 1 93 ? -12.82 18.422 22.703 1 95.31 93 ILE A N 1
ATOM 674 C CA . ILE A 1 93 ? -12.203 19.703 22.391 1 95.31 93 ILE A CA 1
ATOM 675 C C . ILE A 1 93 ? -12.594 20.141 20.984 1 95.31 93 ILE A C 1
ATOM 677 O O . ILE A 1 93 ? -12.195 19.516 20 1 95.31 93 ILE A O 1
ATOM 681 N N . VAL A 1 94 ? -13.336 21.188 20.875 1 96.06 94 VAL A N 1
ATOM 682 C CA . VAL A 1 94 ? -13.828 21.656 19.594 1 96.06 94 VAL A CA 1
ATOM 683 C C . VAL A 1 94 ? -13.109 22.953 19.203 1 96.06 94 VAL A C 1
ATOM 685 O O . VAL A 1 94 ? -13.07 23.906 19.984 1 96.06 94 VAL A O 1
ATOM 688 N N . THR A 1 95 ? -12.555 22.953 18.047 1 94.12 95 THR A N 1
ATOM 689 C CA . THR A 1 95 ? -12.008 24.203 17.547 1 94.12 95 THR A CA 1
ATOM 690 C C . THR A 1 95 ? -13.062 25 16.766 1 94.12 95 THR A C 1
ATOM 692 O O . THR A 1 95 ? -13.836 24.422 16 1 94.12 95 THR A O 1
ATOM 695 N N . ALA A 1 96 ? -13.133 26.281 17.062 1 95.56 96 ALA A N 1
ATOM 696 C CA . ALA A 1 96 ? -14.141 27.141 16.438 1 95.56 96 ALA A CA 1
ATOM 697 C C . ALA A 1 96 ? -13.68 28.594 16.422 1 95.56 96 ALA A C 1
ATOM 699 O O . ALA A 1 96 ? -12.852 29 17.234 1 95.56 96 ALA A O 1
ATOM 700 N N . ARG A 1 97 ? -14.219 29.312 15.453 1 95.19 97 ARG A N 1
ATOM 701 C CA . ARG A 1 97 ? -13.992 30.75 15.391 1 95.19 97 ARG A CA 1
ATOM 702 C C . ARG A 1 97 ? -14.758 31.469 16.5 1 95.19 97 ARG A C 1
ATOM 704 O O . ARG A 1 97 ? -15.969 31.266 16.656 1 95.19 97 ARG A O 1
ATOM 711 N N . LEU A 1 98 ? -14.023 32.281 17.203 1 96.38 98 LEU A N 1
ATOM 712 C CA . LEU A 1 98 ? -14.648 33.062 18.25 1 96.38 98 LEU A CA 1
ATOM 713 C C . LEU A 1 98 ? -15.117 34.406 17.719 1 96.38 98 LEU A C 1
ATOM 715 O O . LEU A 1 98 ? -14.312 35.219 17.203 1 96.38 98 LEU A O 1
ATOM 719 N N . LEU A 1 99 ? -16.422 34.625 17.797 1 95.88 99 LEU A N 1
ATOM 720 C CA . LEU A 1 99 ? -17.016 35.875 17.375 1 95.88 99 LEU A CA 1
ATOM 721 C C . LEU A 1 99 ? -17.5 36.688 18.578 1 95.88 99 LEU A C 1
ATOM 723 O O . LEU A 1 99 ? -18.344 36.219 19.344 1 95.88 99 LEU A O 1
ATOM 727 N N . ILE A 1 100 ? -16.969 37.812 18.75 1 95.06 100 ILE A N 1
ATOM 728 C CA . ILE A 1 100 ? -17.375 38.719 19.828 1 95.06 100 ILE A CA 1
ATOM 729 C C . ILE A 1 100 ? -17.766 40.094 19.266 1 95.06 100 ILE A C 1
ATOM 731 O O . ILE A 1 100 ? -16.938 40.75 18.641 1 95.06 100 ILE A O 1
ATOM 735 N N . ASP A 1 101 ? -18.984 40.5 19.516 1 91.25 101 ASP A N 1
ATOM 736 C CA . ASP A 1 101 ? -19.5 41.812 19.062 1 91.25 101 ASP A CA 1
ATOM 737 C C . ASP A 1 101 ? -19.234 42 17.562 1 91.25 101 ASP A C 1
ATOM 739 O O . ASP A 1 101 ? -18.719 43.031 17.156 1 91.25 101 ASP A O 1
ATOM 743 N N . GLY A 1 102 ? -19.422 40.969 16.797 1 88 102 GLY A N 1
ATOM 744 C CA . GLY A 1 102 ? -19.297 41.031 15.359 1 88 102 GLY A CA 1
ATOM 745 C C . GLY A 1 102 ? -17.859 40.906 14.875 1 88 102 GLY A C 1
ATOM 746 O O . GLY A 1 102 ? -17.609 40.844 13.672 1 88 102 GLY A O 1
ATOM 747 N N . GLN A 1 103 ? -16.938 40.875 15.789 1 93.94 103 GLN A N 1
ATOM 748 C CA . GLN A 1 103 ? -15.523 40.75 15.43 1 93.94 103 GLN A CA 1
ATOM 749 C C . GLN A 1 103 ? -15.086 39.281 15.453 1 93.94 103 GLN A C 1
ATOM 751 O O . GLN A 1 103 ? -15.453 38.531 16.359 1 93.94 103 GLN A O 1
ATOM 756 N N . ASP A 1 104 ? -14.336 38.875 14.422 1 95 104 ASP A N 1
ATOM 757 C CA . ASP A 1 104 ? -13.742 37.562 14.352 1 95 104 ASP A CA 1
ATOM 758 C C . ASP A 1 104 ? -12.398 37.5 15.07 1 95 104 ASP A C 1
ATOM 760 O O . ASP A 1 104 ? -11.398 38.031 14.562 1 95 104 ASP A O 1
ATOM 764 N N . GLU A 1 105 ? -12.32 36.844 16.172 1 95 105 GLU A N 1
ATOM 765 C CA . GLU A 1 105 ? -11.125 36.781 17.016 1 95 105 GLU A CA 1
ATOM 766 C C . GLU A 1 105 ? -10.242 35.594 16.656 1 95 105 GLU A C 1
ATOM 768 O O . GLU A 1 105 ? -9.234 35.344 17.328 1 95 105 GLU A O 1
ATOM 773 N N . GLY A 1 106 ? -10.578 34.875 15.641 1 93.62 106 GLY A N 1
ATOM 774 C CA . GLY A 1 106 ? -9.781 33.75 15.211 1 93.62 106 GLY A CA 1
ATOM 775 C C . GLY A 1 106 ? -10.258 32.438 15.781 1 93.62 106 GLY A C 1
ATOM 776 O O . GLY A 1 106 ? -11.352 32.344 16.344 1 93.62 106 GLY A O 1
ATOM 777 N N . VAL A 1 107 ? -9.539 31.375 15.523 1 93.75 107 VAL A N 1
ATOM 778 C CA . VAL A 1 107 ? -9.93 30.016 15.883 1 93.75 107 VAL A CA 1
ATOM 779 C C . VAL A 1 107 ? -9.289 29.625 17.219 1 93.75 107 VAL A C 1
ATOM 781 O O . VAL A 1 107 ? -8.078 29.781 17.391 1 93.75 107 VAL A O 1
ATOM 784 N N . LEU A 1 108 ? -10.062 29.156 18.125 1 94.06 108 LEU A N 1
ATOM 785 C CA . LEU A 1 108 ? -9.625 28.703 19.453 1 94.06 108 LEU A CA 1
ATOM 786 C C . LEU A 1 108 ? -10.281 27.375 19.828 1 94.06 108 LEU A C 1
ATOM 788 O O . LEU A 1 108 ? -11.289 27 19.234 1 94.06 108 LEU A O 1
ATOM 792 N N . PRO A 1 109 ? -9.641 26.672 20.781 1 94.88 109 PRO A N 1
ATOM 793 C CA . PRO A 1 109 ? -10.266 25.438 21.266 1 94.88 109 PRO A CA 1
ATOM 794 C C . PRO A 1 109 ? -11.266 25.688 22.391 1 94.88 109 PRO A C 1
ATOM 796 O O . PRO A 1 109 ? -11.039 26.547 23.234 1 94.88 109 PRO A O 1
ATOM 799 N N . PHE A 1 110 ? -12.336 24.969 22.391 1 97.19 110 PHE A N 1
ATOM 800 C CA . PHE A 1 110 ? -13.383 25.031 23.391 1 97.19 110 PHE A CA 1
ATOM 801 C C . PHE A 1 110 ? -13.703 23.656 23.938 1 97.19 110 PHE A C 1
ATOM 803 O O . PHE A 1 110 ? -13.758 22.672 23.188 1 97.19 110 PHE A O 1
ATOM 810 N N . LEU A 1 111 ? -13.883 23.562 25.25 1 97.56 111 LEU A N 1
ATOM 811 C CA . LEU A 1 111 ? -14.203 22.328 25.938 1 97.56 111 LEU A CA 1
ATOM 812 C C . LEU A 1 111 ? -15.711 22.094 25.969 1 97.56 111 LEU A C 1
ATOM 814 O O . LEU A 1 111 ? -16.469 22.953 26.422 1 97.56 111 LEU A O 1
ATOM 818 N N . LEU A 1 112 ? -16.141 20.906 25.484 1 98.06 112 LEU A N 1
ATOM 819 C CA . LEU A 1 112 ? -17.547 20.578 25.359 1 98.06 112 LEU A CA 1
ATOM 820 C C . LEU A 1 112 ? -17.844 19.203 25.953 1 98.06 112 LEU A C 1
ATOM 822 O O . LEU A 1 112 ? -17.25 18.203 25.547 1 98.06 112 LEU A O 1
ATOM 826 N N . ARG A 1 113 ? -18.703 19.172 26.938 1 97.12 113 ARG A N 1
ATOM 827 C CA . ARG A 1 113 ? -19.281 17.891 27.344 1 97.12 113 ARG A CA 1
ATOM 828 C C . ARG A 1 113 ? -20.344 17.438 26.344 1 97.12 113 ARG A C 1
ATOM 830 O O . ARG A 1 113 ? -21.547 17.625 26.562 1 97.12 113 ARG A O 1
ATOM 837 N N . LEU A 1 114 ? -19.891 16.75 25.344 1 97.81 114 LEU A N 1
ATOM 838 C CA . LEU A 1 114 ? -20.719 16.422 24.188 1 97.81 114 LEU A CA 1
ATOM 839 C C . LEU A 1 114 ? -21.844 15.469 24.578 1 97.81 114 LEU A C 1
ATOM 841 O O . LEU A 1 114 ? -23 15.68 24.219 1 97.81 114 LEU A O 1
ATOM 845 N N . ARG A 1 115 ? -21.469 14.414 25.234 1 97.62 115 ARG A N 1
ATOM 846 C CA . ARG A 1 115 ? -22.406 13.383 25.656 1 97.62 115 ARG A CA 1
ATOM 847 C C . ARG A 1 115 ? -22.109 12.914 27.078 1 97.62 115 ARG A C 1
ATOM 849 O O . ARG A 1 115 ? -20.953 12.648 27.422 1 97.62 115 ARG A O 1
ATOM 856 N N . THR A 1 116 ? -23.172 12.875 27.891 1 95.62 116 THR A N 1
ATOM 857 C CA . THR A 1 116 ? -23.094 12.289 29.219 1 95.62 116 THR A CA 1
ATOM 858 C C . THR A 1 116 ? -23.969 11.031 29.312 1 95.62 116 THR A C 1
ATOM 860 O O . THR A 1 116 ? -24.484 10.562 28.297 1 95.62 116 THR A O 1
ATOM 863 N N . ARG A 1 117 ? -23.984 10.477 30.453 1 93.25 117 ARG A N 1
ATOM 864 C CA . ARG A 1 117 ? -24.828 9.305 30.656 1 93.25 117 ARG A CA 1
ATOM 865 C C . ARG A 1 117 ? -26.297 9.641 30.422 1 93.25 117 ARG A C 1
ATOM 867 O O . ARG A 1 117 ? -27.094 8.758 30.078 1 93.25 117 ARG A O 1
ATOM 874 N N . ASP A 1 118 ? -26.547 10.914 30.547 1 93.94 118 ASP A N 1
ATOM 875 C CA . ASP A 1 118 ? -27.922 11.367 30.375 1 93.94 118 ASP A CA 1
ATOM 876 C C . ASP A 1 118 ? -28.234 11.609 28.891 1 93.94 118 ASP A C 1
ATOM 878 O O . ASP A 1 118 ? -29.391 11.844 28.531 1 93.94 118 ASP A O 1
ATOM 882 N N . GLY A 1 119 ? -27.25 11.562 28.078 1 94.88 119 GLY A N 1
ATOM 883 C CA . GLY A 1 119 ? -27.484 11.711 26.641 1 94.88 119 GLY A CA 1
ATOM 884 C C . GLY A 1 119 ? -26.656 12.812 26.016 1 94.88 119 GLY A C 1
ATOM 885 O O . GLY A 1 119 ? -25.719 13.312 26.625 1 94.88 119 GLY A O 1
ATOM 886 N N . LEU A 1 120 ? -26.984 13.133 24.812 1 96.75 120 LEU A N 1
ATOM 887 C CA . LEU A 1 120 ? -26.297 14.141 24 1 96.75 120 LEU A CA 1
ATOM 888 C C . LEU A 1 120 ? -26.688 15.547 24.438 1 96.75 120 LEU A C 1
ATOM 890 O O . LEU A 1 120 ? -27.859 15.805 24.75 1 96.75 120 LEU A O 1
ATOM 894 N N . ALA A 1 121 ? -25.719 16.422 24.516 1 97.06 121 ALA A N 1
ATOM 895 C CA . ALA A 1 121 ? -26.031 17.812 24.844 1 97.06 121 ALA A CA 1
ATOM 896 C C . ALA A 1 121 ? -27.016 18.391 23.828 1 97.06 121 ALA A C 1
ATOM 898 O O . ALA A 1 121 ? -27.031 18 22.672 1 97.06 121 ALA A O 1
ATOM 899 N N . ASP A 1 122 ? -27.797 19.359 24.25 1 97.19 122 ASP A N 1
ATOM 900 C CA . ASP A 1 122 ? -28.797 20 23.391 1 97.19 122 ASP A CA 1
ATOM 901 C C . ASP A 1 122 ? -28.141 20.719 22.219 1 97.19 122 ASP A C 1
ATOM 903 O O . ASP A 1 122 ? -27.078 21.344 22.391 1 97.19 122 ASP A O 1
ATOM 907 N N . GLY A 1 123 ? -28.828 20.594 21.078 1 98.06 123 GLY A N 1
ATOM 908 C CA . GLY A 1 123 ? -28.375 21.344 19.922 1 98.06 123 GLY A CA 1
ATOM 909 C C . GLY A 1 123 ? -27.328 20.609 19.109 1 98.06 123 GLY A C 1
ATOM 910 O O . GLY A 1 123 ? -26.766 21.156 18.156 1 98.06 123 GLY A O 1
ATOM 911 N N . ILE A 1 124 ? -27 19.422 19.5 1 98.25 124 ILE A N 1
ATOM 912 C CA . ILE A 1 124 ? -25.969 18.656 18.797 1 98.25 124 ILE A CA 1
ATOM 913 C C . ILE A 1 124 ? -26.625 17.547 17.984 1 98.25 124 ILE A C 1
ATOM 915 O O . ILE A 1 124 ? -27.516 16.844 18.469 1 98.25 124 ILE A O 1
ATOM 919 N N . GLU A 1 125 ? -26.281 17.391 16.734 1 97.56 125 GLU A N 1
ATOM 920 C CA . GLU A 1 125 ? -26.656 16.25 15.891 1 97.56 125 GLU A CA 1
ATOM 921 C C . GLU A 1 125 ? -25.422 15.43 15.508 1 97.56 125 GLU A C 1
ATOM 923 O O . GLU A 1 125 ? -24.406 15.984 15.109 1 97.56 125 GLU A O 1
ATOM 928 N N . VAL A 1 126 ? -25.547 14.141 15.703 1 97.75 126 VAL A N 1
ATOM 929 C CA . VAL A 1 126 ? -24.469 13.211 15.398 1 97.75 126 VAL A CA 1
ATOM 930 C C . VAL A 1 126 ? -24.953 12.164 14.398 1 97.75 126 VAL A C 1
ATOM 932 O O . VAL A 1 126 ? -25.984 11.539 14.602 1 97.75 126 VAL A O 1
ATOM 935 N N . VAL A 1 127 ? -24.281 11.984 13.312 1 97.31 127 VAL A N 1
ATOM 936 C CA . VAL A 1 127 ? -24.578 10.953 12.32 1 97.31 127 VAL A CA 1
ATOM 937 C C . VAL A 1 127 ? -23.359 10.047 12.133 1 97.31 127 VAL A C 1
ATOM 939 O O . VAL A 1 127 ? -22.266 10.523 11.797 1 97.31 127 VAL A O 1
ATOM 942 N N . ARG A 1 128 ? -23.594 8.781 12.359 1 96.19 128 ARG A N 1
ATOM 943 C CA . ARG A 1 128 ? -22.516 7.809 12.227 1 96.19 128 ARG A CA 1
ATOM 944 C C . ARG A 1 128 ? -22.016 7.75 10.781 1 96.19 128 ARG A C 1
ATOM 946 O O . ARG A 1 128 ? -22.812 7.746 9.844 1 96.19 128 ARG A O 1
ATOM 953 N N . LEU A 1 129 ? -20.703 7.746 10.586 1 95.5 129 LEU A N 1
ATOM 954 C CA . LEU A 1 129 ? -20.094 7.59 9.273 1 95.5 129 LEU A CA 1
ATOM 955 C C . LEU A 1 129 ? -20.047 6.121 8.859 1 95.5 129 LEU A C 1
ATOM 957 O O . LEU A 1 129 ? -20.109 5.234 9.711 1 95.5 129 LEU A O 1
ATOM 961 N N . PRO A 1 130 ? -19.969 5.922 7.488 1 92.19 130 PRO A N 1
ATOM 962 C CA . PRO A 1 130 ? -19.828 4.543 7.016 1 92.19 130 PRO A CA 1
ATOM 963 C C . PRO A 1 130 ? -18.531 3.893 7.492 1 92.19 130 PRO A C 1
ATOM 965 O O . PRO A 1 130 ? -17.609 4.59 7.91 1 92.19 130 PRO A O 1
ATOM 968 N N . ASP A 1 131 ? -18.453 2.604 7.297 1 87.69 131 ASP A N 1
ATOM 969 C CA . ASP A 1 131 ? -17.344 1.794 7.809 1 87.69 131 ASP A CA 1
ATOM 970 C C . ASP A 1 131 ? -16.047 2.137 7.102 1 87.69 131 ASP A C 1
ATOM 972 O O . ASP A 1 131 ? -16.047 2.678 5.992 1 87.69 131 ASP A O 1
ATOM 976 N N . LYS A 1 132 ? -14.992 1.883 7.875 1 85.12 132 LYS A N 1
ATOM 977 C CA . LYS A 1 132 ? -13.633 1.929 7.344 1 85.12 132 LYS A CA 1
ATOM 978 C C . LYS A 1 132 ? -12.961 0.565 7.453 1 85.12 132 LYS A C 1
ATOM 980 O O . LYS A 1 132 ? -13.555 -0.39 7.957 1 85.12 132 LYS A O 1
ATOM 985 N N . VAL A 1 133 ? -11.766 0.325 6.863 1 71.44 133 VAL A N 1
ATOM 986 C CA . VAL A 1 133 ? -11.031 -0.932 6.949 1 71.44 133 VAL A CA 1
ATOM 987 C C . VAL A 1 133 ? -10.258 -0.992 8.266 1 71.44 133 VAL A C 1
ATOM 989 O O . VAL A 1 133 ? -10 -2.076 8.789 1 71.44 133 VAL A O 1
ATOM 992 N N . SER A 1 134 ? -10.008 0.135 8.805 1 64.44 134 SER A N 1
ATOM 993 C CA . SER A 1 134 ? -9.234 0.164 10.047 1 64.44 134 SER A CA 1
ATOM 994 C C . SER A 1 134 ? -10.117 -0.168 11.242 1 64.44 134 SER A C 1
ATOM 996 O O . SER A 1 134 ? -11.289 -0.523 11.086 1 64.44 134 SER A O 1
ATOM 998 N N . ALA A 1 135 ? -9.672 -0.186 12.414 1 59.75 135 ALA A N 1
ATOM 999 C CA . ALA A 1 135 ? -10.352 -0.521 13.664 1 59.75 135 ALA A CA 1
ATOM 1000 C C . ALA A 1 135 ? -11.68 0.228 13.781 1 59.75 135 ALA A C 1
ATOM 1002 O O . ALA A 1 135 ? -11.797 1.37 13.328 1 59.75 135 ALA A O 1
ATOM 1003 N N . PRO A 1 136 ? -12.578 -0.562 14.078 1 60.53 136 PRO A N 1
ATOM 1004 C CA . PRO A 1 136 ? -13.898 0.056 14.211 1 60.53 136 PRO A CA 1
ATOM 1005 C C . PRO A 1 136 ? -13.891 1.297 15.102 1 60.53 136 PRO A C 1
ATOM 1007 O O . PRO A 1 136 ? -13.508 1.215 16.266 1 60.53 136 PRO A O 1
ATOM 1010 N N . MET A 1 137 ? -13.922 2.312 14.445 1 68.62 137 MET A N 1
ATOM 1011 C CA . MET A 1 137 ? -14.039 3.576 15.172 1 68.62 137 MET A CA 1
ATOM 1012 C C . MET A 1 137 ? -15.43 4.184 14.977 1 68.62 137 MET A C 1
ATOM 1014 O O . MET A 1 137 ? -16.094 3.908 13.984 1 68.62 137 MET A O 1
ATOM 1018 N N . ASP A 1 138 ? -15.852 4.777 15.953 1 88.06 138 ASP A N 1
ATOM 1019 C CA . ASP A 1 138 ? -17.172 5.402 15.93 1 88.06 138 ASP A CA 1
ATOM 1020 C C . ASP A 1 138 ? -17.094 6.816 15.359 1 88.06 138 ASP A C 1
ATOM 1022 O O . ASP A 1 138 ? -17.562 7.77 15.992 1 88.06 138 ASP A O 1
ATOM 1026 N N . HIS A 1 139 ? -16.656 6.898 14.141 1 92.5 139 HIS A N 1
ATOM 1027 C CA . HIS A 1 139 ? -16.562 8.188 13.469 1 92.5 139 HIS A CA 1
ATOM 1028 C C . HIS A 1 139 ? -17.938 8.727 13.102 1 92.5 139 HIS A C 1
ATOM 1030 O O . HIS A 1 139 ? -18.828 7.957 12.758 1 92.5 139 HIS A O 1
ATOM 1036 N N . ALA A 1 140 ? -17.969 10.062 13.141 1 96.38 140 ALA A N 1
ATOM 1037 C CA . ALA A 1 140 ? -19.281 10.688 12.898 1 96.38 140 ALA A CA 1
ATOM 1038 C C . ALA A 1 140 ? -19.125 12.031 12.203 1 96.38 140 ALA A C 1
ATOM 1040 O O . ALA A 1 140 ? -18 12.547 12.07 1 96.38 140 ALA A O 1
ATOM 1041 N N . MET A 1 141 ? -20.188 12.477 11.664 1 96.88 141 MET A N 1
ATOM 1042 C CA . MET A 1 141 ? -20.406 13.891 11.375 1 96.88 141 MET A CA 1
ATOM 1043 C C . MET A 1 141 ? -21.156 14.57 12.508 1 96.88 141 MET A C 1
ATOM 1045 O O . MET A 1 141 ? -22.078 13.977 13.086 1 96.88 141 MET A O 1
ATOM 1049 N N . VAL A 1 142 ? -20.781 15.781 12.812 1 98.06 142 VAL A N 1
ATOM 1050 C CA . VAL A 1 142 ? -21.391 16.484 13.922 1 98.06 142 VAL A CA 1
ATOM 1051 C C . VAL A 1 142 ? -21.781 17.906 13.492 1 98.06 142 VAL A C 1
ATOM 1053 O O . VAL A 1 142 ? -20.984 18.594 12.852 1 98.06 142 VAL A O 1
ATOM 1056 N N . ARG A 1 143 ? -22.984 18.266 13.812 1 97.31 143 ARG A N 1
ATOM 1057 C CA . ARG A 1 143 ? -23.469 19.641 13.609 1 97.31 143 ARG A CA 1
ATOM 1058 C C . ARG A 1 143 ? -23.938 20.25 14.914 1 97.31 143 ARG A C 1
ATOM 1060 O O . ARG A 1 143 ? -24.562 19.578 15.734 1 97.31 143 ARG A O 1
ATOM 1067 N N . PHE A 1 144 ? -23.609 21.5 15.055 1 98.25 144 PHE A N 1
ATOM 1068 C CA . PHE A 1 144 ? -24 22.266 16.25 1 98.25 144 PHE A CA 1
ATOM 1069 C C . PHE A 1 144 ? -25.031 23.328 15.898 1 98.25 144 PHE A C 1
ATOM 1071 O O . PHE A 1 144 ? -24.922 23.984 14.859 1 98.25 144 PHE A O 1
ATOM 1078 N N . ASN A 1 145 ? -26.016 23.375 16.719 1 97.62 145 ASN A N 1
ATOM 1079 C CA . ASN A 1 145 ? -27.031 24.422 16.641 1 97.62 145 ASN A CA 1
ATOM 1080 C C . ASN A 1 145 ? -27.188 25.156 17.984 1 97.62 145 ASN A C 1
ATOM 1082 O O . ASN A 1 145 ? -27.953 24.734 18.828 1 97.62 145 ASN A O 1
ATOM 1086 N N . ASP A 1 146 ? -26.531 26.219 18.125 1 97.38 146 ASP A N 1
ATOM 1087 C CA . ASP A 1 146 ? -26.562 27.078 19.297 1 97.38 146 ASP A CA 1
ATOM 1088 C C . ASP A 1 146 ? -26.328 26.281 20.578 1 97.38 146 ASP A C 1
ATOM 1090 O O . ASP A 1 146 ? -27.125 26.359 21.516 1 97.38 146 ASP A O 1
ATOM 1094 N N . VAL A 1 147 ? -25.297 25.531 20.594 1 98.38 147 VAL A N 1
ATOM 1095 C CA . VAL A 1 147 ? -24.906 24.781 21.781 1 98.38 147 VAL A CA 1
ATOM 1096 C C . VAL A 1 147 ? -24.297 25.734 22.812 1 98.38 147 VAL A C 1
ATOM 1098 O O . VAL A 1 147 ? -23.312 26.438 22.516 1 98.38 147 VAL A O 1
ATOM 1101 N N . ARG A 1 148 ? -24.812 25.734 23.953 1 97.81 148 ARG A N 1
ATOM 1102 C CA . ARG A 1 148 ? -24.375 26.656 24.984 1 97.81 148 ARG A CA 1
ATOM 1103 C C . ARG A 1 148 ? -23.156 26.109 25.734 1 97.81 148 ARG A C 1
ATOM 1105 O O . ARG A 1 148 ? -23.188 24.969 26.203 1 97.81 148 ARG A O 1
ATOM 1112 N N . LEU A 1 149 ? -22.156 26.875 25.781 1 97.75 149 LEU A N 1
ATOM 1113 C CA . LEU A 1 149 ? -20.953 26.578 26.547 1 97.75 149 LEU A CA 1
ATOM 1114 C C . LEU A 1 149 ? -20.688 27.656 27.578 1 97.75 149 LEU A C 1
ATOM 1116 O O . LEU A 1 149 ? -20.891 28.844 27.328 1 97.75 149 LEU A O 1
ATOM 1120 N N . PRO A 1 150 ? -20.25 27.266 28.734 1 97 150 PRO A N 1
ATOM 1121 C CA . PRO A 1 150 ? -19.859 28.281 29.719 1 97 150 PRO A CA 1
ATOM 1122 C C . PRO A 1 150 ? -18.609 29.062 29.312 1 97 150 PRO A C 1
ATOM 1124 O O . PRO A 1 150 ? -17.859 28.609 28.438 1 97 150 PRO A O 1
ATOM 1127 N N . ARG A 1 151 ? -18.359 30.188 29.891 1 96 151 ARG A N 1
ATOM 1128 C CA . ARG A 1 151 ? -17.188 31 29.625 1 96 151 ARG A CA 1
ATOM 1129 C C . ARG A 1 151 ? -15.906 30.188 29.828 1 96 151 ARG A C 1
ATOM 1131 O O . ARG A 1 151 ? -14.945 30.344 29.062 1 96 151 ARG A O 1
ATOM 1138 N N . GLU A 1 152 ? -15.922 29.266 30.766 1 95.88 152 GLU A N 1
ATOM 1139 C CA . GLU A 1 152 ? -14.766 28.469 31.156 1 95.88 152 GLU A CA 1
ATOM 1140 C C . GLU A 1 152 ? -14.461 27.375 30.125 1 95.88 152 GLU A C 1
ATOM 1142 O O . GLU A 1 152 ? -13.43 26.703 30.219 1 95.88 152 GLU A O 1
ATOM 1147 N N . ALA A 1 153 ? -15.32 27.281 29.141 1 97.5 153 ALA A N 1
ATOM 1148 C CA . ALA A 1 153 ? -15.07 26.297 28.094 1 97.5 153 ALA A CA 1
ATOM 1149 C C . ALA A 1 153 ? -13.898 26.719 27.203 1 97.5 153 ALA A C 1
ATOM 1151 O O . ALA A 1 153 ? -13.297 25.891 26.516 1 97.5 153 ALA A O 1
ATOM 1152 N N . LEU A 1 154 ? -13.609 27.984 27.172 1 97 154 LEU A N 1
ATOM 1153 C CA . LEU A 1 154 ? -12.5 28.484 26.359 1 97 154 LEU A CA 1
ATOM 1154 C C . LEU A 1 154 ? -11.164 27.984 26.891 1 97 154 LEU A C 1
ATOM 1156 O O . LEU A 1 154 ? -10.867 28.125 28.078 1 97 154 LEU A O 1
ATOM 1160 N N . LEU A 1 155 ? -10.445 27.328 26.031 1 95.38 155 LEU A N 1
ATOM 1161 C CA . LEU A 1 155 ? -9.078 26.922 26.344 1 95.38 155 LEU A CA 1
ATOM 1162 C C . LEU A 1 155 ? -8.062 27.844 25.688 1 95.38 155 LEU A C 1
ATOM 1164 O O . LEU A 1 155 ? -7.648 27.625 24.547 1 95.38 155 LEU A O 1
ATOM 1168 N N . GLY A 1 156 ? -7.645 28.844 26.422 1 92.62 156 GLY A N 1
ATOM 1169 C CA . GLY A 1 156 ? -6.805 29.875 25.844 1 92.62 156 GLY A CA 1
ATOM 1170 C C . GLY A 1 156 ? -5.402 29.906 26.422 1 92.62 156 GLY A C 1
ATOM 1171 O O . GLY A 1 156 ? -4.574 30.719 26.016 1 92.62 156 GLY A O 1
ATOM 1172 N N . GLY A 1 157 ? -5.18 28.984 27.297 1 88.56 157 GLY A N 1
ATOM 1173 C CA . GLY A 1 157 ? -3.869 29.016 27.938 1 88.56 157 GLY A CA 1
ATOM 1174 C C . GLY A 1 157 ? -3.559 30.328 28.609 1 88.56 157 GLY A C 1
ATOM 1175 O O . GLY A 1 157 ? -4.426 30.922 29.25 1 88.56 157 GLY A O 1
ATOM 1176 N N . ASP A 1 158 ? -2.227 30.719 28.453 1 88.44 158 ASP A N 1
ATOM 1177 C CA . ASP A 1 158 ? -1.783 31.984 29.031 1 88.44 158 ASP A CA 1
ATOM 1178 C C . ASP A 1 158 ? -1.881 33.125 28.016 1 88.44 158 ASP A C 1
ATOM 1180 O O . ASP A 1 158 ? -1.42 34.25 28.281 1 88.44 158 ASP A O 1
ATOM 1184 N N . TRP A 1 159 ? -2.502 32.875 26.938 1 92.19 159 TRP A N 1
ATOM 1185 C CA . TRP A 1 159 ? -2.377 33.844 25.859 1 92.19 159 TRP A CA 1
ATOM 1186 C C . TRP A 1 159 ? -3.75 34.312 25.375 1 92.19 159 TRP A C 1
ATOM 1188 O O . TRP A 1 159 ? -3.859 35.281 24.641 1 92.19 159 TRP A O 1
ATOM 1198 N N . ALA A 1 160 ? -4.844 33.688 25.75 1 94.31 160 ALA A N 1
ATOM 1199 C CA . ALA A 1 160 ? -6.199 34.094 25.391 1 94.31 160 ALA A CA 1
ATOM 1200 C C . ALA A 1 160 ? -7.152 33.938 26.578 1 94.31 160 ALA A C 1
ATOM 1202 O O . ALA A 1 160 ? -7.215 32.844 27.188 1 94.31 160 ALA A O 1
ATOM 1203 N N . ARG A 1 161 ? -7.883 35 26.891 1 93.56 161 ARG A N 1
ATOM 1204 C CA . ARG A 1 161 ? -8.797 34.969 28.031 1 93.56 161 ARG A CA 1
ATOM 1205 C C . ARG A 1 161 ? -10.016 35.844 27.781 1 93.56 161 ARG A C 1
ATOM 1207 O O . ARG A 1 161 ? -9.914 36.875 27.109 1 93.56 161 ARG A O 1
ATOM 1214 N N . LEU A 1 162 ? -11.078 35.344 28.219 1 93.88 162 LEU A N 1
ATOM 1215 C CA . LEU A 1 162 ? -12.312 36.125 28.281 1 93.88 162 LEU A CA 1
ATOM 1216 C C . LEU A 1 162 ? -12.703 36.438 29.719 1 93.88 162 LEU A C 1
ATOM 1218 O O . LEU A 1 162 ? -12.953 35.5 30.5 1 93.88 162 LEU A O 1
ATOM 1222 N N . SER A 1 163 ? -12.75 37.719 30 1 90.69 163 SER A N 1
ATOM 1223 C CA . SER A 1 163 ? -13.086 38.125 31.359 1 90.69 163 SER A CA 1
ATOM 1224 C C . SER A 1 163 ? -14.578 37.938 31.625 1 90.69 163 SER A C 1
ATOM 1226 O O . SER A 1 163 ? -15.375 37.844 30.688 1 90.69 163 SER A O 1
ATOM 1228 N N . PRO A 1 164 ? -14.992 37.875 32.906 1 85.88 164 PRO A N 1
ATOM 1229 C CA . PRO A 1 164 ? -16.406 37.719 33.25 1 85.88 164 PRO A CA 1
ATOM 1230 C C . PRO A 1 164 ? -17.281 38.812 32.656 1 85.88 164 PRO A C 1
ATOM 1232 O O . PRO A 1 164 ? -18.469 38.562 32.375 1 85.88 164 PRO A O 1
ATOM 1235 N N . ASP A 1 165 ? -16.719 39.969 32.438 1 85.69 165 ASP A N 1
ATOM 1236 C CA . ASP A 1 165 ? -17.484 41.094 31.891 1 85.69 165 ASP A CA 1
ATOM 1237 C C . ASP A 1 165 ? -17.516 41.062 30.359 1 85.69 165 ASP A C 1
ATOM 1239 O O . ASP A 1 165 ? -18.047 41.969 29.719 1 85.69 165 ASP A O 1
ATOM 1243 N N . GLY A 1 166 ? -16.953 39.969 29.812 1 85.12 166 GLY A N 1
ATOM 1244 C CA . GLY A 1 166 ? -17.078 39.719 28.391 1 85.12 166 GLY A CA 1
ATOM 1245 C C . GLY A 1 166 ? -15.961 40.344 27.578 1 85.12 166 GLY A C 1
ATOM 1246 O O . GLY A 1 166 ? -16.078 40.469 26.344 1 85.12 166 GLY A O 1
ATOM 1247 N N . ARG A 1 167 ? -14.883 40.812 28.188 1 91.38 167 ARG A N 1
ATOM 1248 C CA . ARG A 1 167 ? -13.75 41.375 27.469 1 91.38 167 ARG A CA 1
ATOM 1249 C C . ARG A 1 167 ? -12.75 40.312 27.078 1 91.38 167 ARG A C 1
ATOM 1251 O O . ARG A 1 167 ? -12.234 39.594 27.938 1 91.38 167 ARG A O 1
ATOM 1258 N N . PHE A 1 168 ? -12.477 40.219 25.781 1 95.19 168 PHE A N 1
ATOM 1259 C CA . PHE A 1 168 ? -11.547 39.25 25.25 1 95.19 168 PHE A CA 1
ATOM 1260 C C . PHE A 1 168 ? -10.156 39.844 25.094 1 95.19 168 PHE A C 1
ATOM 1262 O O . PHE A 1 168 ? -10.008 40.938 24.562 1 95.19 168 PHE A O 1
ATOM 1269 N N . ALA A 1 169 ? -9.125 39.188 25.625 1 94.5 169 ALA A N 1
ATOM 1270 C CA . ALA A 1 169 ? -7.727 39.594 25.5 1 94.5 169 ALA A CA 1
ATOM 1271 C C . ALA A 1 169 ? -6.871 38.438 24.984 1 94.5 169 ALA A C 1
ATOM 1273 O O . ALA A 1 169 ? -7.016 37.312 25.438 1 94.5 169 ALA A O 1
ATOM 1274 N N . CYS A 1 170 ? -6.133 38.688 24 1 94.56 170 CYS A N 1
ATOM 1275 C CA . CYS A 1 170 ? -5.215 37.688 23.438 1 94.56 170 CYS A CA 1
ATOM 1276 C C . CYS A 1 170 ? -3.943 38.344 22.922 1 94.56 170 CYS A C 1
ATOM 1278 O O . CYS A 1 170 ? -4.004 39.375 22.219 1 94.56 170 CYS A O 1
ATOM 1280 N N . VAL A 1 171 ? -2.787 37.812 23.219 1 93.06 171 VAL A N 1
ATOM 1281 C CA . VAL A 1 171 ? -1.516 38.438 22.875 1 93.06 171 VAL A CA 1
ATOM 1282 C C . VAL A 1 171 ? -1.107 38.031 21.469 1 93.06 171 VAL A C 1
ATOM 1284 O O . VAL A 1 171 ? -0.18 38.594 20.891 1 93.06 171 VAL A O 1
ATOM 1287 N N . LEU A 1 172 ? -1.794 37.094 20.875 1 92.19 172 LEU A N 1
ATOM 1288 C CA . LEU A 1 172 ? -1.479 36.594 19.547 1 92.19 172 LEU A CA 1
ATOM 1289 C C . LEU A 1 172 ? -2.439 37.188 18.516 1 92.19 172 LEU A C 1
ATOM 1291 O O . LEU A 1 172 ? -3.631 37.344 18.797 1 92.19 172 LEU A O 1
ATOM 1295 N N . PRO A 1 173 ? -1.86 37.438 17.312 1 91.88 173 PRO A N 1
ATOM 1296 C CA . PRO A 1 173 ? -2.797 37.781 16.234 1 91.88 173 PRO A CA 1
ATOM 1297 C C . PRO A 1 173 ? -3.723 36.625 15.867 1 91.88 173 PRO A C 1
ATOM 1299 O O . PRO A 1 173 ? -3.344 35.469 16 1 91.88 173 PRO A O 1
ATOM 1302 N N . PRO A 1 174 ? -4.93 36.969 15.406 1 87.81 174 PRO A N 1
ATOM 1303 C CA . PRO A 1 174 ? -5.957 35.938 15.133 1 87.81 174 PRO A CA 1
ATOM 1304 C C . PRO A 1 174 ? -5.445 34.812 14.25 1 87.81 174 PRO A C 1
ATOM 1306 O O . PRO A 1 174 ? -5.727 33.656 14.516 1 87.81 174 PRO A O 1
ATOM 1309 N N . ARG A 1 175 ? -4.652 35.094 13.258 1 81.75 175 ARG A N 1
ATOM 1310 C CA . ARG A 1 175 ? -4.246 34.094 12.266 1 81.75 175 ARG A CA 1
ATOM 1311 C C . ARG A 1 175 ? -3.27 33.094 12.867 1 81.75 175 ARG A C 1
ATOM 1313 O O . ARG A 1 175 ? -3.066 32 12.312 1 81.75 175 ARG A O 1
ATOM 1320 N N . LYS A 1 176 ? -2.74 33.406 14.055 1 85.5 176 LYS A N 1
ATOM 1321 C CA . LYS A 1 176 ? -1.729 32.531 14.664 1 85.5 176 LYS A CA 1
ATOM 1322 C C . LYS A 1 176 ? -2.326 31.688 15.789 1 85.5 176 LYS A C 1
ATOM 1324 O O . LYS A 1 176 ? -1.704 30.734 16.25 1 85.5 176 LYS A O 1
ATOM 1329 N N . ARG A 1 177 ? -3.469 32.062 16.156 1 87 177 ARG A N 1
ATOM 1330 C CA . ARG A 1 177 ? -4.055 31.469 17.359 1 87 177 ARG A CA 1
ATOM 1331 C C . ARG A 1 177 ? -4.348 29.984 17.172 1 87 177 ARG A C 1
ATOM 1333 O O . ARG A 1 177 ? -4.086 29.188 18.078 1 87 177 ARG A O 1
ATOM 1340 N N . PHE A 1 178 ? -4.793 29.609 16.016 1 84.44 178 PHE A N 1
ATOM 1341 C CA . PHE A 1 178 ? -5.066 28.203 15.742 1 84.44 178 PHE A CA 1
ATOM 1342 C C . PHE A 1 178 ? -3.793 27.359 15.867 1 84.44 178 PHE A C 1
ATOM 1344 O O . PHE A 1 178 ? -3.779 26.344 16.562 1 84.44 178 PHE A O 1
ATOM 1351 N N . HIS A 1 179 ? -2.824 27.828 15.219 1 78.06 179 HIS A N 1
ATOM 1352 C CA . HIS A 1 179 ? -1.579 27.062 15.195 1 78.06 179 HIS A CA 1
ATOM 1353 C C . HIS A 1 179 ? -0.977 26.953 16.594 1 78.06 179 HIS A C 1
ATOM 1355 O O . HIS A 1 179 ? -0.43 25.906 16.953 1 78.06 179 HIS A O 1
ATOM 1361 N N . ARG A 1 180 ? -1.085 28.031 17.328 1 80.31 180 ARG A N 1
ATOM 1362 C CA . ARG A 1 180 ? -0.603 27.984 18.703 1 80.31 180 ARG A CA 1
ATOM 1363 C C . ARG A 1 180 ? -1.36 26.953 19.531 1 80.31 180 ARG A C 1
ATOM 1365 O O . ARG A 1 180 ? -0.763 26.234 20.328 1 80.31 180 ARG A O 1
ATOM 1372 N N . ALA A 1 181 ? -2.611 26.922 19.344 1 81 181 ALA A N 1
ATOM 1373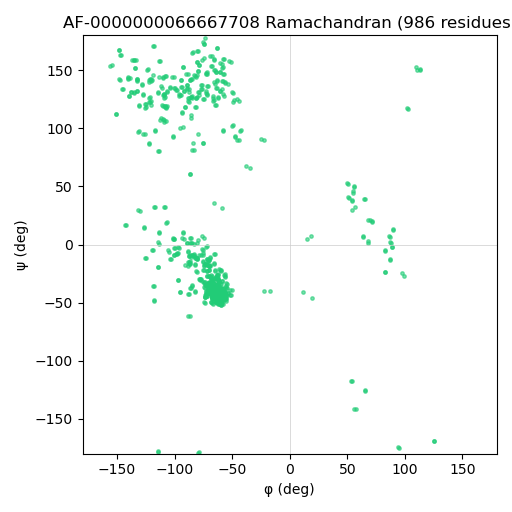 C CA . ALA A 1 181 ? -3.459 26 20.094 1 81 181 ALA A CA 1
ATOM 1374 C C . ALA A 1 181 ? -3.156 24.562 19.719 1 81 181 ALA A C 1
ATOM 1376 O O . ALA A 1 181 ? -3.01 23.703 20.609 1 81 181 ALA A O 1
ATOM 1377 N N . ILE A 1 182 ? -3.014 24.312 18.422 1 76.06 182 ILE A N 1
ATOM 1378 C CA . ILE A 1 182 ? -2.891 22.922 17.953 1 76.06 182 ILE A CA 1
ATOM 1379 C C . ILE A 1 182 ? -1.472 22.422 18.203 1 76.06 182 ILE A C 1
ATOM 1381 O O . ILE A 1 182 ? -1.25 21.219 18.359 1 76.06 182 ILE A O 1
ATOM 1385 N N . ASN A 1 183 ? -0.548 23.328 18.172 1 70.62 183 ASN A N 1
ATOM 1386 C CA . ASN A 1 183 ? 0.839 22.938 18.406 1 70.62 183 ASN A CA 1
ATOM 1387 C C . ASN A 1 183 ? 1.014 22.281 19.781 1 70.62 183 ASN A C 1
ATOM 1389 O O . ASN A 1 183 ? 1.888 21.438 19.969 1 70.62 183 ASN A O 1
ATOM 1393 N N . VAL A 1 184 ? 0.206 22.734 20.641 1 65.38 184 VAL A N 1
ATOM 1394 C CA . VAL A 1 184 ? 0.327 22.156 21.984 1 65.38 184 VAL A CA 1
ATOM 1395 C C . VAL A 1 184 ? -0.253 20.75 21.984 1 65.38 184 VAL A C 1
ATOM 1397 O O . VAL A 1 184 ? 0.076 19.938 22.859 1 65.38 184 VAL A O 1
ATOM 1400 N N . LEU A 1 185 ? -1.064 20.484 20.969 1 61.66 185 LEU A N 1
ATOM 1401 C CA . LEU A 1 185 ? -1.702 19.172 20.875 1 61.66 185 LEU A CA 1
ATOM 1402 C C . LEU A 1 185 ? -0.794 18.172 20.156 1 61.66 185 LEU A C 1
ATOM 1404 O O . LEU A 1 185 ? -1.02 16.969 20.234 1 61.66 185 LEU A O 1
ATOM 1408 N N . GLY A 1 186 ? 0.262 18.656 19.438 1 59.19 186 GLY A N 1
ATOM 1409 C CA . GLY A 1 186 ? 1.038 18 18.406 1 59.19 186 GLY A CA 1
ATOM 1410 C C . GLY A 1 186 ? 1.99 16.953 18.953 1 59.19 186 GLY A C 1
ATOM 1411 O O . GLY A 1 186 ? 2.736 16.328 18.203 1 59.19 186 GLY A O 1
ATOM 1412 N N . ASN A 1 187 ? 1.971 16.656 20.156 1 64.19 187 ASN A N 1
ATOM 1413 C CA . ASN A 1 187 ? 2.939 15.664 20.594 1 64.19 187 ASN A CA 1
ATOM 1414 C C . ASN A 1 187 ? 2.564 14.266 20.094 1 64.19 187 ASN A C 1
ATOM 1416 O O . ASN A 1 187 ? 3.418 13.383 20 1 64.19 187 ASN A O 1
ATOM 1420 N N . GLY A 1 188 ? 1.498 14.172 19.422 1 76.69 188 GLY A N 1
ATOM 1421 C CA . GLY A 1 188 ? 1.01 12.852 19.062 1 76.69 188 GLY A CA 1
ATOM 1422 C C . GLY A 1 188 ? 1.539 12.367 17.719 1 76.69 188 GLY A C 1
ATOM 1423 O O . GLY A 1 188 ? 1.647 11.156 17.484 1 76.69 188 GLY A O 1
ATOM 1424 N N . ARG A 1 189 ? 2.057 13.32 16.906 1 81.88 189 ARG A N 1
ATOM 1425 C CA . ARG A 1 189 ? 2.527 12.969 15.57 1 81.88 189 ARG A CA 1
ATOM 1426 C C . ARG A 1 189 ? 3.76 12.078 15.633 1 81.88 189 ARG A C 1
ATOM 1428 O O . ARG A 1 189 ? 3.857 11.086 14.906 1 81.88 189 ARG A O 1
ATOM 1435 N N . LEU A 1 190 ? 4.664 12.453 16.469 1 87.06 190 LEU A N 1
ATOM 1436 C CA . LEU A 1 190 ? 5.891 11.672 16.578 1 87.06 190 LEU A CA 1
ATOM 1437 C C . LEU A 1 190 ? 5.598 10.289 17.156 1 87.06 190 LEU A C 1
ATOM 1439 O O . LEU A 1 190 ? 6.211 9.305 16.75 1 87.06 190 LEU A O 1
ATOM 1443 N N . ASP A 1 191 ? 4.68 10.281 18.094 1 86.56 191 ASP A N 1
ATOM 1444 C CA . ASP A 1 191 ? 4.293 9 18.672 1 86.56 191 ASP A CA 1
ATOM 1445 C C . ASP A 1 191 ? 3.658 8.086 17.625 1 86.56 191 ASP A C 1
ATOM 1447 O O . ASP A 1 191 ? 3.939 6.887 17.578 1 86.56 191 ASP A O 1
ATOM 1451 N N . LEU A 1 192 ? 2.799 8.641 16.875 1 87.88 192 LEU A N 1
ATOM 1452 C CA . LEU A 1 192 ? 2.174 7.879 15.797 1 87.88 192 LEU A CA 1
ATOM 1453 C C . LEU A 1 192 ? 3.219 7.383 14.797 1 87.88 192 LEU A C 1
ATOM 1455 O O . LEU A 1 192 ? 3.156 6.238 14.352 1 87.88 192 LEU A O 1
ATOM 1459 N N . ALA A 1 193 ? 4.133 8.25 14.492 1 92.38 193 ALA A N 1
ATOM 1460 C CA . ALA A 1 193 ? 5.207 7.895 13.57 1 92.38 193 ALA A CA 1
ATOM 1461 C C . ALA A 1 193 ? 6.027 6.727 14.109 1 92.38 193 ALA A C 1
ATOM 1463 O O . ALA A 1 193 ? 6.352 5.793 13.367 1 92.38 193 ALA A O 1
ATOM 1464 N N . ASN A 1 194 ? 6.344 6.816 15.344 1 93.88 194 ASN A N 1
ATOM 1465 C CA . ASN A 1 194 ? 7.129 5.758 15.977 1 93.88 194 ASN A CA 1
ATOM 1466 C C . ASN A 1 194 ? 6.348 4.449 16.047 1 93.88 194 ASN A C 1
ATOM 1468 O O . ASN A 1 194 ? 6.93 3.367 15.922 1 93.88 194 ASN A O 1
ATOM 1472 N N . ALA A 1 195 ? 5.094 4.555 16.297 1 93.25 195 ALA A N 1
ATOM 1473 C CA . ALA A 1 195 ? 4.254 3.357 16.281 1 93.25 195 ALA A CA 1
ATOM 1474 C C . ALA A 1 195 ? 4.266 2.709 14.891 1 93.25 195 ALA A C 1
ATOM 1476 O O . ALA A 1 195 ? 4.273 1.481 14.781 1 93.25 195 ALA A O 1
ATOM 1477 N N . ALA A 1 196 ? 4.238 3.523 13.891 1 95.88 196 ALA A N 1
ATOM 1478 C CA . ALA A 1 196 ? 4.258 3.021 12.523 1 95.88 196 ALA A CA 1
ATOM 1479 C C . ALA A 1 196 ? 5.52 2.199 12.258 1 95.88 196 ALA A C 1
ATOM 1481 O O . ALA A 1 196 ? 5.438 1.061 11.797 1 95.88 196 ALA A O 1
ATOM 1482 N N . VAL A 1 197 ? 6.664 2.719 12.578 1 97.75 197 VAL A N 1
ATOM 1483 C CA . VAL A 1 197 ? 7.906 2.025 12.266 1 97.75 197 VAL A CA 1
ATOM 1484 C C . VAL A 1 197 ? 8.07 0.815 13.18 1 97.75 197 VAL A C 1
ATOM 1486 O O . VAL A 1 197 ? 8.688 -0.183 12.797 1 97.75 197 VAL A O 1
ATOM 1489 N N . ALA A 1 198 ? 7.484 0.845 14.391 1 97.5 198 ALA A N 1
ATOM 1490 C CA . ALA A 1 198 ? 7.488 -0.319 15.273 1 97.5 198 ALA A CA 1
ATOM 1491 C C . ALA A 1 198 ? 6.758 -1.495 14.633 1 97.5 198 ALA A C 1
ATOM 1493 O O . ALA A 1 198 ? 7.191 -2.645 14.758 1 97.5 198 ALA A O 1
ATOM 1494 N N . SER A 1 199 ? 5.656 -1.234 14.008 1 97.62 199 SER A N 1
ATOM 1495 C CA . SER A 1 199 ? 4.93 -2.297 13.32 1 97.62 199 SER A CA 1
ATOM 1496 C C . SER A 1 199 ? 5.758 -2.898 12.195 1 97.62 199 SER A C 1
ATOM 1498 O O . SER A 1 199 ? 5.688 -4.102 11.938 1 97.62 199 SER A O 1
ATOM 1500 N N . ALA A 1 200 ? 6.535 -2.066 11.531 1 98.56 200 ALA A N 1
ATOM 1501 C CA . ALA A 1 200 ? 7.426 -2.557 10.484 1 98.56 200 ALA A CA 1
ATOM 1502 C C . ALA A 1 200 ? 8.508 -3.463 11.062 1 98.56 200 ALA A C 1
ATOM 1504 O O . ALA A 1 200 ? 8.859 -4.48 10.461 1 98.56 200 ALA A O 1
ATOM 1505 N N . ARG A 1 201 ? 9.031 -3.07 12.234 1 98.62 201 ARG A N 1
ATOM 1506 C CA . ARG A 1 201 ? 10.008 -3.926 12.906 1 98.62 201 ARG A CA 1
ATOM 1507 C C . ARG A 1 201 ? 9.414 -5.301 13.203 1 98.62 201 ARG A C 1
ATOM 1509 O O . ARG A 1 201 ? 10.055 -6.324 12.945 1 98.62 201 ARG A O 1
ATOM 1516 N N . ALA A 1 202 ? 8.25 -5.312 13.672 1 98.44 202 ALA A N 1
ATOM 1517 C CA . ALA A 1 202 ? 7.59 -6.57 14.023 1 98.44 202 ALA A CA 1
ATOM 1518 C C . ALA A 1 202 ? 7.355 -7.43 12.781 1 98.44 202 ALA A C 1
ATOM 1520 O O . ALA A 1 202 ? 7.605 -8.641 12.797 1 98.44 202 ALA A O 1
ATOM 1521 N N . ALA A 1 203 ? 6.887 -6.828 11.742 1 98.56 203 ALA A N 1
ATOM 1522 C CA . ALA A 1 203 ? 6.617 -7.562 10.508 1 98.56 203 ALA A CA 1
ATOM 1523 C C . ALA A 1 203 ? 7.895 -8.172 9.938 1 98.56 203 ALA A C 1
ATOM 1525 O O . ALA A 1 203 ? 7.887 -9.305 9.453 1 98.56 203 ALA A O 1
ATOM 1526 N N . LEU A 1 204 ? 9 -7.398 9.984 1 98.62 204 LEU A N 1
ATOM 1527 C CA . LEU A 1 204 ? 10.281 -7.891 9.484 1 98.62 204 LEU A CA 1
ATOM 1528 C C . LEU A 1 204 ? 10.742 -9.102 10.289 1 98.62 204 LEU A C 1
ATOM 1530 O O . LEU A 1 204 ? 11.266 -10.062 9.727 1 98.62 204 LEU A O 1
ATOM 1534 N N . ALA A 1 205 ? 10.547 -8.977 11.578 1 98.38 205 ALA A N 1
ATOM 1535 C CA . ALA A 1 205 ? 10.922 -10.109 12.422 1 98.38 205 ALA A CA 1
ATOM 1536 C C . ALA A 1 205 ? 10.133 -11.359 12.039 1 98.38 205 ALA A C 1
ATOM 1538 O O . ALA A 1 205 ? 10.703 -12.445 11.922 1 98.38 205 ALA A O 1
ATOM 1539 N N . GLY A 1 206 ? 8.867 -11.203 11.852 1 98.19 206 GLY A N 1
ATOM 1540 C CA . GLY A 1 206 ? 8.039 -12.32 11.414 1 98.19 206 GLY A CA 1
ATOM 1541 C C . GLY A 1 206 ? 8.453 -12.883 10.07 1 98.19 206 GLY A C 1
ATOM 1542 O O . GLY A 1 206 ? 8.523 -14.102 9.906 1 98.19 206 GLY A O 1
ATOM 1543 N N . LEU A 1 207 ? 8.695 -12.016 9.102 1 98.31 207 LEU A N 1
ATOM 1544 C CA . LEU A 1 207 ? 9.047 -12.484 7.762 1 98.31 207 LEU A CA 1
ATOM 1545 C C . LEU A 1 207 ? 10.391 -13.203 7.773 1 98.31 207 LEU A C 1
ATOM 1547 O O . LEU A 1 207 ? 10.539 -14.25 7.133 1 98.31 207 LEU A O 1
ATOM 1551 N N . VAL A 1 208 ? 11.398 -12.617 8.469 1 98.06 208 VAL A N 1
ATOM 1552 C CA . VAL A 1 208 ? 12.703 -13.273 8.547 1 98.06 208 VAL A CA 1
ATOM 1553 C C . VAL A 1 208 ? 12.539 -14.664 9.148 1 98.06 208 VAL A C 1
ATOM 1555 O O . VAL A 1 208 ? 13.109 -15.641 8.648 1 98.06 208 VAL A O 1
ATOM 1558 N N . ASN A 1 209 ? 11.773 -14.781 10.219 1 97.38 209 ASN A N 1
ATOM 1559 C CA . ASN A 1 209 ? 11.477 -16.078 10.82 1 97.38 209 ASN A CA 1
ATOM 1560 C C . ASN A 1 209 ? 10.844 -17.031 9.812 1 97.38 209 ASN A C 1
ATOM 1562 O O . ASN A 1 209 ? 11.289 -18.172 9.672 1 97.38 209 ASN A O 1
ATOM 1566 N N . TYR A 1 210 ? 9.93 -16.609 9.086 1 96.31 210 TYR A N 1
ATOM 1567 C CA . TYR A 1 210 ? 9.172 -17.406 8.125 1 96.31 210 TYR A CA 1
ATOM 1568 C C . TYR A 1 210 ? 10.055 -17.828 6.965 1 96.31 210 TYR A C 1
ATOM 1570 O O . TYR A 1 210 ? 10 -18.984 6.531 1 96.31 210 TYR A O 1
ATOM 1578 N N . THR A 1 211 ? 10.867 -16.938 6.461 1 95.31 211 THR A N 1
ATOM 1579 C CA . THR A 1 211 ? 11.688 -17.234 5.293 1 95.31 211 THR A CA 1
ATOM 1580 C C . THR A 1 211 ? 12.695 -18.328 5.605 1 95.31 211 THR A C 1
ATOM 1582 O O . THR A 1 211 ? 13.164 -19.031 4.703 1 95.31 211 THR A O 1
ATOM 1585 N N . ARG A 1 212 ? 12.992 -18.5 6.832 1 94.75 212 ARG A N 1
ATOM 1586 C CA . ARG A 1 212 ? 13.969 -19.5 7.234 1 94.75 212 ARG A CA 1
ATOM 1587 C C . ARG A 1 212 ? 13.305 -20.875 7.406 1 94.75 212 ARG A C 1
ATOM 1589 O O . ARG A 1 212 ? 13.977 -21.859 7.727 1 94.75 212 ARG A O 1
ATOM 1596 N N . GLN A 1 213 ? 12.047 -20.938 7.152 1 92.12 213 GLN A N 1
ATOM 1597 C CA . GLN A 1 213 ? 11.305 -22.188 7.266 1 92.12 213 GLN A CA 1
ATOM 1598 C C . GLN A 1 213 ? 10.711 -22.609 5.922 1 92.12 213 GLN A C 1
ATOM 1600 O O . GLN A 1 213 ? 10.727 -23.781 5.566 1 92.12 213 GLN A O 1
ATOM 1605 N N . ARG A 1 214 ? 10.336 -21.641 5.234 1 88.56 214 ARG A N 1
ATOM 1606 C CA . ARG A 1 214 ? 9.539 -21.875 4.039 1 88.56 214 ARG A CA 1
ATOM 1607 C C . ARG A 1 214 ? 10.414 -22.328 2.871 1 88.56 214 ARG A C 1
ATOM 1609 O O . ARG A 1 214 ? 11.438 -21.703 2.58 1 88.56 214 ARG A O 1
ATOM 1616 N N . ARG A 1 215 ? 10 -23.328 2.27 1 79.5 215 ARG A N 1
ATOM 1617 C CA . ARG A 1 215 ? 10.648 -23.844 1.069 1 79.5 215 ARG A CA 1
ATOM 1618 C C . ARG A 1 215 ? 9.68 -23.891 -0.106 1 79.5 215 ARG A C 1
ATOM 1620 O O . ARG A 1 215 ? 9.047 -24.906 -0.359 1 79.5 215 ARG A O 1
ATOM 1627 N N . PRO A 1 216 ? 9.734 -22.719 -0.673 1 62.69 216 PRO A N 1
ATOM 1628 C CA . PRO A 1 216 ? 8.781 -22.734 -1.787 1 62.69 216 PRO A CA 1
ATOM 1629 C C . PRO A 1 216 ? 9.18 -23.719 -2.891 1 62.69 216 PRO A C 1
ATOM 1631 O O . PRO A 1 216 ? 10.367 -23.922 -3.146 1 62.69 216 PRO A O 1
ATOM 1634 N N . GLY A 1 217 ? 8.289 -24.469 -3.523 1 56 217 GLY A N 1
ATOM 1635 C CA . GLY A 1 217 ? 8.211 -25.391 -4.641 1 56 217 GLY A CA 1
ATOM 1636 C C . GLY A 1 217 ? 9.562 -25.953 -5.043 1 56 217 GLY A C 1
ATOM 1637 O O . GLY A 1 217 ? 9.695 -27.156 -5.262 1 56 217 GLY A O 1
ATOM 1638 N N . SER A 1 218 ? 10.617 -25.078 -5.156 1 56.62 218 SER A N 1
ATOM 1639 C CA . SER A 1 218 ? 11.891 -25.531 -5.699 1 56.62 218 SER A CA 1
ATOM 1640 C C . SER A 1 218 ? 12.695 -26.297 -4.656 1 56.62 218 SER A C 1
ATOM 1642 O O . SER A 1 218 ? 13.68 -26.953 -4.988 1 56.62 218 SER A O 1
ATOM 1644 N N . GLY A 1 219 ? 12.125 -26.172 -3.57 1 70.06 219 GLY A N 1
ATOM 1645 C CA . GLY A 1 219 ? 12.867 -26.781 -2.48 1 70.06 219 GLY A CA 1
ATOM 1646 C C . GLY A 1 219 ? 13.898 -25.859 -1.869 1 70.06 219 GLY A C 1
ATOM 1647 O O . GLY A 1 219 ? 14.477 -26.172 -0.825 1 70.06 219 GLY A O 1
ATOM 1648 N N . VAL A 1 220 ? 14.141 -24.781 -2.543 1 80.31 220 VAL A N 1
ATOM 1649 C CA . VAL A 1 220 ? 15.109 -23.828 -2.002 1 80.31 220 VAL A CA 1
ATOM 1650 C C . VAL A 1 220 ? 14.469 -23.047 -0.863 1 80.31 220 VAL A C 1
ATOM 1652 O O . VAL A 1 220 ? 13.336 -22.578 -0.977 1 80.31 220 VAL A O 1
ATOM 1655 N N . LEU A 1 221 ? 15.266 -23 0.115 1 89.19 221 LEU A N 1
ATOM 1656 C CA . LEU A 1 221 ? 14.828 -22.203 1.255 1 89.19 221 LEU A CA 1
ATOM 1657 C C . LEU A 1 221 ? 14.609 -20.75 0.85 1 89.19 221 LEU A C 1
ATOM 1659 O O . LEU A 1 221 ? 15.43 -20.172 0.132 1 89.19 221 LEU A O 1
ATOM 1663 N N . MET A 1 222 ? 13.477 -20.203 1.243 1 91.69 222 MET A N 1
ATOM 1664 C CA . MET A 1 222 ? 13.133 -18.844 0.887 1 91.69 222 MET A CA 1
ATOM 1665 C C . MET A 1 222 ? 14.234 -17.875 1.319 1 91.69 222 MET A C 1
ATOM 1667 O O . MET A 1 222 ? 14.57 -16.938 0.586 1 91.69 222 MET A O 1
ATOM 1671 N N . ALA A 1 223 ? 14.852 -18.109 2.463 1 93.38 223 ALA A N 1
ATOM 1672 C CA . ALA A 1 223 ? 15.891 -17.234 3.006 1 93.38 223 ALA A CA 1
ATOM 1673 C C . ALA A 1 223 ? 17.125 -17.25 2.117 1 93.38 223 ALA A C 1
ATOM 1675 O O . ALA A 1 223 ? 17.984 -16.359 2.223 1 93.38 223 ALA A O 1
ATOM 1676 N N . ASP A 1 224 ? 17.219 -18.234 1.253 1 92.06 224 ASP A N 1
ATOM 1677 C CA . ASP A 1 22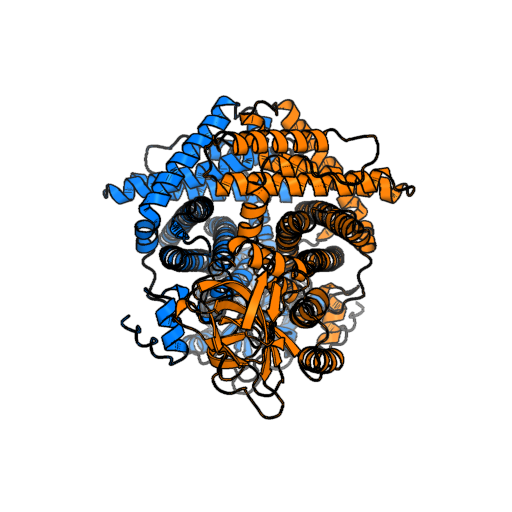4 ? 18.406 -18.375 0.426 1 92.06 224 ASP A CA 1
ATOM 1678 C C . ASP A 1 224 ? 18.203 -17.734 -0.949 1 92.06 224 ASP A C 1
ATOM 1680 O O . ASP A 1 224 ? 19.125 -17.719 -1.771 1 92.06 224 ASP A O 1
ATOM 1684 N N . ARG A 1 225 ? 17.062 -17.25 -1.185 1 91.44 225 ARG A N 1
ATOM 1685 C CA . ARG A 1 225 ? 16.797 -16.578 -2.451 1 91.44 225 ARG A CA 1
ATOM 1686 C C . ARG A 1 225 ? 17.297 -15.133 -2.43 1 91.44 225 ARG A C 1
ATOM 1688 O O . ARG A 1 225 ? 16.922 -14.352 -1.552 1 91.44 225 ARG A O 1
ATOM 1695 N N . ASP A 1 226 ? 18.094 -14.828 -3.41 1 92.25 226 ASP A N 1
ATOM 1696 C CA . ASP A 1 226 ? 18.781 -13.547 -3.391 1 92.25 226 ASP A CA 1
ATOM 1697 C C . ASP A 1 226 ? 17.781 -12.383 -3.455 1 92.25 226 ASP A C 1
ATOM 1699 O O . ASP A 1 226 ? 18.016 -11.328 -2.871 1 92.25 226 ASP A O 1
ATOM 1703 N N . ALA A 1 227 ? 16.688 -12.562 -4.184 1 93.19 227 ALA A N 1
ATOM 1704 C CA . ALA A 1 227 ? 15.688 -11.5 -4.277 1 93.19 227 ALA A CA 1
ATOM 1705 C C . ALA A 1 227 ? 15.047 -11.219 -2.92 1 93.19 227 ALA A C 1
ATOM 1707 O O . ALA A 1 227 ? 14.789 -10.062 -2.574 1 93.19 227 ALA A O 1
ATOM 1708 N N . VAL A 1 228 ? 14.758 -12.281 -2.156 1 94.69 228 VAL A N 1
ATOM 1709 C CA . VAL A 1 228 ? 14.203 -12.148 -0.813 1 94.69 228 VAL A CA 1
ATOM 1710 C C . VAL A 1 228 ? 15.227 -11.484 0.106 1 94.69 228 VAL A C 1
ATOM 1712 O O . VAL A 1 228 ? 14.883 -10.602 0.896 1 94.69 228 VAL A O 1
ATOM 1715 N N . GLN A 1 229 ? 16.453 -11.906 -0.057 1 95.19 229 GLN A N 1
ATOM 1716 C CA . GLN A 1 229 ? 17.531 -11.32 0.727 1 95.19 229 GLN A CA 1
ATOM 1717 C C . GLN A 1 229 ? 17.656 -9.82 0.466 1 95.19 229 GLN A C 1
ATOM 1719 O O . GLN A 1 229 ? 17.812 -9.031 1.4 1 95.19 229 GLN A O 1
ATOM 1724 N N . ARG A 1 230 ? 17.578 -9.453 -0.722 1 95 230 ARG A N 1
ATOM 1725 C CA . ARG A 1 230 ? 17.672 -8.039 -1.089 1 95 230 ARG A CA 1
ATOM 1726 C C . ARG A 1 230 ? 16.516 -7.238 -0.5 1 95 230 ARG A C 1
ATOM 1728 O O . ARG A 1 230 ? 16.719 -6.137 0.012 1 95 230 ARG A O 1
ATOM 1735 N N . ASP A 1 231 ? 15.312 -7.793 -0.611 1 96.5 231 ASP A N 1
ATOM 1736 C CA . ASP A 1 231 ? 14.148 -7.148 -0.009 1 96.5 231 ASP A CA 1
ATOM 1737 C C . ASP A 1 231 ? 14.359 -6.918 1.485 1 96.5 231 ASP A C 1
ATOM 1739 O O . ASP A 1 231 ? 14.109 -5.824 1.994 1 96.5 231 ASP A O 1
ATOM 1743 N N . LEU A 1 232 ? 14.836 -7.918 2.133 1 97.88 232 LEU A N 1
ATOM 1744 C CA . LEU A 1 232 ? 14.984 -7.871 3.582 1 97.88 232 LEU A CA 1
ATOM 1745 C C . LEU A 1 232 ? 16.109 -6.914 3.98 1 97.88 232 LEU A C 1
ATOM 1747 O O . LEU A 1 232 ? 15.961 -6.145 4.934 1 97.88 232 LEU A O 1
ATOM 1751 N N . ALA A 1 233 ? 17.188 -6.938 3.236 1 97.38 233 ALA A N 1
ATOM 1752 C CA . ALA A 1 233 ? 18.312 -6.059 3.549 1 97.38 233 ALA A CA 1
ATOM 1753 C C . ALA A 1 233 ? 17.938 -4.594 3.375 1 97.38 233 ALA A C 1
ATOM 1755 O O . ALA A 1 233 ? 18.266 -3.756 4.219 1 97.38 233 ALA A O 1
ATOM 1756 N N . THR A 1 234 ? 17.25 -4.305 2.277 1 97.75 234 THR A N 1
ATOM 1757 C CA . THR A 1 234 ? 16.797 -2.947 2.004 1 97.75 234 THR A CA 1
ATOM 1758 C C . THR A 1 234 ? 15.836 -2.471 3.09 1 97.75 234 THR A C 1
ATOM 1760 O O . THR A 1 234 ? 15.961 -1.351 3.59 1 97.75 234 THR A O 1
ATOM 1763 N N . ALA A 1 235 ? 14.922 -3.33 3.451 1 98.56 235 ALA A N 1
ATOM 1764 C CA . ALA A 1 235 ? 13.922 -2.998 4.465 1 98.56 235 ALA A CA 1
ATOM 1765 C C . ALA A 1 235 ? 14.57 -2.785 5.828 1 98.56 235 ALA A C 1
ATOM 1767 O O . ALA A 1 235 ? 14.211 -1.855 6.555 1 98.56 235 ALA A O 1
ATOM 1768 N N . LEU A 1 236 ? 15.523 -3.609 6.129 1 98.44 236 LEU A N 1
ATOM 1769 C CA . LEU A 1 236 ? 16.203 -3.512 7.418 1 98.44 236 LEU A CA 1
ATOM 1770 C C . LEU A 1 236 ? 16.953 -2.195 7.535 1 98.44 236 LEU A C 1
ATOM 1772 O O . LEU A 1 236 ? 16.891 -1.526 8.57 1 98.44 236 LEU A O 1
ATOM 1776 N N . ALA A 1 237 ? 17.656 -1.86 6.484 1 98.81 237 ALA A N 1
ATOM 1777 C CA . ALA A 1 237 ? 18.391 -0.603 6.496 1 98.81 237 ALA A CA 1
ATOM 1778 C C . ALA A 1 237 ? 17.469 0.583 6.727 1 98.81 237 ALA A C 1
ATOM 1780 O O . ALA A 1 237 ? 17.75 1.457 7.547 1 98.81 237 ALA A O 1
ATOM 1781 N N . ALA A 1 238 ? 16.359 0.57 6.07 1 98.88 238 ALA A N 1
ATOM 1782 C CA . ALA A 1 238 ? 15.398 1.666 6.164 1 98.88 238 ALA A CA 1
ATOM 1783 C C . ALA A 1 238 ? 14.773 1.727 7.559 1 98.88 238 ALA A C 1
ATOM 1785 O O . ALA A 1 238 ? 14.609 2.809 8.125 1 98.88 238 ALA A O 1
ATOM 1786 N N . VAL A 1 239 ? 14.414 0.586 8.094 1 98.88 239 VAL A N 1
ATOM 1787 C CA . VAL A 1 239 ? 13.75 0.535 9.398 1 98.88 239 VAL A CA 1
ATOM 1788 C C . VAL A 1 239 ? 14.727 0.953 10.492 1 98.88 239 VAL A C 1
ATOM 1790 O O . VAL A 1 239 ? 14.359 1.681 11.414 1 98.88 239 VAL A O 1
ATOM 1793 N N . TYR A 1 240 ? 15.969 0.53 10.383 1 98.88 240 TYR A N 1
ATOM 1794 C CA . TYR A 1 240 ? 16.969 0.941 11.367 1 98.88 240 TYR A CA 1
ATOM 1795 C C . TYR A 1 240 ? 17.203 2.445 11.305 1 98.88 240 TYR A C 1
ATOM 1797 O O . TYR A 1 240 ? 17.266 3.111 12.344 1 98.88 240 TYR A O 1
ATOM 1805 N N . ALA A 1 241 ? 17.344 2.975 10.102 1 98.81 241 ALA A N 1
ATOM 1806 C CA . ALA A 1 241 ? 17.594 4.406 9.953 1 98.81 241 ALA A CA 1
ATOM 1807 C C . ALA A 1 241 ? 16.438 5.23 10.508 1 98.81 241 ALA A C 1
ATOM 1809 O O . ALA A 1 241 ? 16.641 6.164 11.281 1 98.81 241 ALA A O 1
ATOM 1810 N N . THR A 1 242 ? 15.242 4.871 10.164 1 98.75 242 THR A N 1
ATOM 1811 C CA . THR A 1 242 ? 14.078 5.664 10.562 1 98.75 242 THR A CA 1
ATOM 1812 C C . THR A 1 242 ? 13.773 5.461 12.039 1 98.75 242 THR A C 1
ATOM 1814 O O . THR A 1 242 ? 13.336 6.395 12.719 1 98.75 242 THR A O 1
ATOM 1817 N N . SER A 1 243 ? 14.031 4.238 12.547 1 98.31 243 SER A N 1
ATOM 1818 C CA . SER A 1 243 ? 13.891 4.012 13.984 1 98.31 243 SER A CA 1
ATOM 1819 C C . SER A 1 243 ? 14.883 4.855 14.773 1 98.31 243 SER A C 1
ATOM 1821 O O . SER A 1 243 ? 14.547 5.395 15.836 1 98.31 243 SER A O 1
ATOM 1823 N N . SER A 1 244 ? 16.078 4.938 14.266 1 97.31 244 SER A N 1
ATOM 1824 C CA . SER A 1 244 ? 17.094 5.75 14.938 1 97.31 244 SER A CA 1
ATOM 1825 C C . SER A 1 244 ? 16.688 7.223 14.969 1 97.31 244 SER A C 1
ATOM 1827 O O . SER A 1 244 ? 16.891 7.898 15.977 1 97.31 244 SER A O 1
ATOM 1829 N N . LEU A 1 245 ? 16.172 7.707 13.875 1 96.94 245 LEU A N 1
ATOM 1830 C CA . LEU A 1 245 ? 15.695 9.086 13.844 1 96.94 245 LEU A CA 1
ATOM 1831 C C . LEU A 1 245 ? 14.57 9.289 14.852 1 96.94 245 LEU A C 1
ATOM 1833 O O . LEU A 1 245 ? 14.578 10.266 15.602 1 96.94 245 LEU A O 1
ATOM 1837 N N . GLY A 1 246 ? 13.57 8.367 14.82 1 95 246 GLY A N 1
ATOM 1838 C CA . GLY A 1 246 ? 12.484 8.461 15.773 1 95 246 GLY A CA 1
ATOM 1839 C C . GLY A 1 246 ? 12.953 8.523 17.219 1 95 246 GLY A C 1
ATOM 1840 O O . GLY A 1 246 ? 12.445 9.328 18 1 95 246 GLY A O 1
ATOM 1841 N N . LEU A 1 247 ? 13.914 7.758 17.562 1 93.12 247 LEU A N 1
ATOM 1842 C CA . LEU A 1 247 ? 14.461 7.715 18.906 1 93.12 247 LEU A CA 1
ATOM 1843 C C . LEU A 1 247 ? 15.18 9.016 19.25 1 93.12 247 LEU A C 1
ATOM 1845 O O . LEU A 1 247 ? 15.031 9.547 20.344 1 93.12 247 LEU A O 1
ATOM 1849 N N . CYS A 1 248 ? 15.953 9.492 18.312 1 92 248 CYS A N 1
ATOM 1850 C CA . CYS A 1 248 ? 16.672 10.742 18.531 1 92 248 CYS A CA 1
ATOM 1851 C C . CYS A 1 248 ? 15.703 11.891 18.781 1 92 248 CYS A C 1
ATOM 1853 O O . CYS A 1 248 ? 15.938 12.719 19.672 1 92 248 CYS A O 1
ATOM 1855 N N . LEU A 1 249 ? 14.695 11.938 18.016 1 91.19 249 LEU A N 1
ATOM 1856 C CA . LEU A 1 249 ? 13.734 13.031 18.141 1 91.19 249 LEU A CA 1
ATOM 1857 C C . LEU A 1 249 ? 12.953 12.922 19.438 1 91.19 249 LEU A C 1
ATOM 1859 O O . LEU A 1 249 ? 12.594 13.938 20.047 1 91.19 249 LEU A O 1
ATOM 1863 N N . ARG A 1 250 ? 12.703 11.719 19.828 1 87.25 250 ARG A N 1
ATOM 1864 C CA . ARG A 1 250 ? 12.062 11.523 21.125 1 87.25 250 ARG A CA 1
ATOM 1865 C C . ARG A 1 250 ? 12.938 12.062 22.25 1 87.25 250 ARG A C 1
ATOM 1867 O O . ARG A 1 250 ? 12.43 12.68 23.203 1 87.25 250 ARG A O 1
ATOM 1874 N N . GLU A 1 251 ? 14.156 11.805 22.156 1 86.25 251 GLU A N 1
ATOM 1875 C CA . GLU A 1 251 ? 15.094 12.273 23.172 1 86.25 251 GLU A CA 1
ATOM 1876 C C . GLU A 1 251 ? 15.211 13.797 23.156 1 86.25 251 GLU A C 1
ATOM 1878 O O . GLU A 1 251 ? 15.289 14.43 24.219 1 86.25 251 GLU A O 1
ATOM 1883 N N . LEU A 1 252 ? 15.266 14.32 22 1 83.56 252 LEU A N 1
ATOM 1884 C CA . LEU A 1 252 ? 15.32 15.773 21.875 1 83.56 252 LEU A CA 1
ATOM 1885 C C . LEU A 1 252 ? 14.078 16.422 22.469 1 83.56 252 LEU A C 1
ATOM 1887 O O . LEU A 1 252 ? 14.164 17.469 23.109 1 83.56 252 LEU A O 1
ATOM 1891 N N . ARG A 1 253 ? 13.016 15.852 22.234 1 79.75 253 ARG A N 1
ATOM 1892 C CA . ARG A 1 253 ? 11.758 16.359 22.781 1 79.75 253 ARG A CA 1
ATOM 1893 C C . ARG A 1 253 ? 11.766 16.297 24.312 1 79.75 253 ARG A C 1
ATOM 1895 O O . ARG A 1 253 ? 11.297 17.219 24.969 1 79.75 253 ARG A O 1
ATOM 1902 N N . ALA A 1 254 ? 12.219 15.273 24.859 1 78.12 254 ALA A N 1
ATOM 1903 C CA . ALA A 1 254 ? 12.219 15.062 26.297 1 78.12 254 ALA A CA 1
ATOM 1904 C C . ALA A 1 254 ? 13.102 16.078 27.016 1 78.12 254 ALA A C 1
ATOM 1906 O O . ALA A 1 254 ? 12.82 16.469 28.141 1 78.12 254 ALA A O 1
ATOM 1907 N N . THR A 1 255 ? 14.086 16.531 26.344 1 75.31 255 THR A N 1
ATOM 1908 C CA . THR A 1 255 ? 15.016 17.438 26.984 1 75.31 255 THR A CA 1
ATOM 1909 C C . THR A 1 255 ? 14.555 18.891 26.828 1 75.31 255 THR A C 1
ATOM 1911 O O . THR A 1 255 ? 15.062 19.781 27.516 1 75.31 255 THR A O 1
ATOM 1914 N N . GLY A 1 256 ? 13.398 19.141 26.172 1 66.5 256 GLY A N 1
ATOM 1915 C CA . GLY A 1 256 ? 12.789 20.469 26.062 1 66.5 256 GLY A CA 1
ATOM 1916 C C . GLY A 1 256 ? 13.656 21.453 25.297 1 66.5 256 GLY A C 1
ATOM 1917 O O . GLY A 1 256 ? 13.43 22.656 25.359 1 66.5 256 GLY A O 1
ATOM 1918 N N . THR A 1 257 ? 14.664 21.078 24.766 1 55.84 257 THR A N 1
ATOM 1919 C CA . THR A 1 257 ? 15.648 22 24.203 1 55.84 257 THR A CA 1
ATOM 1920 C C . THR A 1 257 ? 15.242 22.422 22.797 1 55.84 257 THR A C 1
ATOM 1922 O O . THR A 1 257 ? 15.828 23.359 22.234 1 55.84 257 THR A O 1
ATOM 1925 N N . ASP A 1 258 ? 14.195 21.719 22.25 1 60.78 258 ASP A N 1
ATOM 1926 C CA . ASP A 1 258 ? 14.086 21.984 20.812 1 60.78 258 ASP A CA 1
ATOM 1927 C C . ASP A 1 258 ? 12.836 22.812 20.516 1 60.78 258 ASP A C 1
ATOM 1929 O O . ASP A 1 258 ? 11.719 22.406 20.844 1 60.78 258 ASP A O 1
ATOM 1933 N N . ARG A 1 259 ? 13.094 24.109 20.172 1 60.59 259 ARG A N 1
ATOM 1934 C CA . ARG A 1 259 ? 12.094 25.094 19.75 1 60.59 259 ARG A CA 1
ATOM 1935 C C . ARG A 1 259 ? 11.461 24.688 18.422 1 60.59 259 ARG A C 1
ATOM 1937 O O . ARG A 1 259 ? 10.438 25.234 18.016 1 60.59 259 ARG A O 1
ATOM 1944 N N . ASP A 1 260 ? 12.039 23.641 17.828 1 70.25 260 ASP A N 1
ATOM 1945 C CA . ASP A 1 260 ? 11.57 23.281 16.5 1 70.25 260 ASP A CA 1
ATOM 1946 C C . ASP A 1 260 ? 10.789 21.969 16.531 1 70.25 260 ASP A C 1
ATOM 1948 O O . ASP A 1 260 ? 10.781 21.219 15.547 1 70.25 260 ASP A O 1
ATOM 1952 N N . HIS A 1 261 ? 10.133 21.766 17.641 1 73.44 261 HIS A N 1
ATOM 1953 C CA . HIS A 1 261 ? 9.477 20.484 17.875 1 73.44 261 HIS A CA 1
ATOM 1954 C C . HIS A 1 261 ? 8.445 20.188 16.781 1 73.44 261 HIS A C 1
ATOM 1956 O O . HIS A 1 261 ? 8.367 19.062 16.281 1 73.44 261 HIS A O 1
ATOM 1962 N N . ALA A 1 262 ? 7.789 21.234 16.359 1 76.25 262 ALA A N 1
ATOM 1963 C CA . ALA A 1 262 ? 6.723 21.016 15.383 1 76.25 262 ALA A CA 1
ATOM 1964 C C . ALA A 1 262 ? 7.297 20.578 14.039 1 76.25 262 ALA A C 1
ATOM 1966 O O . ALA A 1 262 ? 6.754 19.688 13.375 1 76.25 262 ALA A O 1
ATOM 1967 N N . VAL A 1 263 ? 8.445 21.094 13.664 1 87.06 263 VAL A N 1
ATOM 1968 C CA . VAL A 1 263 ? 9.039 20.797 12.367 1 87.06 263 VAL A CA 1
ATOM 1969 C C . VAL A 1 263 ? 9.602 19.375 12.367 1 87.06 263 VAL A C 1
ATOM 1971 O O . VAL A 1 263 ? 9.516 18.672 11.359 1 87.06 263 VAL A O 1
ATOM 1974 N N . TRP A 1 264 ? 10.062 18.953 13.539 1 89.31 264 TRP A N 1
ATOM 1975 C CA . TRP A 1 264 ? 10.609 17.609 13.664 1 89.31 264 TRP A CA 1
ATOM 1976 C C . TRP A 1 264 ? 9.531 16.562 13.391 1 89.31 264 TRP A C 1
ATOM 1978 O O . TRP A 1 264 ? 9.773 15.594 12.648 1 89.31 264 TRP A O 1
ATOM 1988 N N . SER A 1 265 ? 8.406 16.812 13.945 1 88.75 265 SER A N 1
ATOM 1989 C CA . SER A 1 265 ? 7.328 15.844 13.766 1 88.75 265 SER A CA 1
ATOM 1990 C C . SER A 1 265 ? 6.809 15.859 12.336 1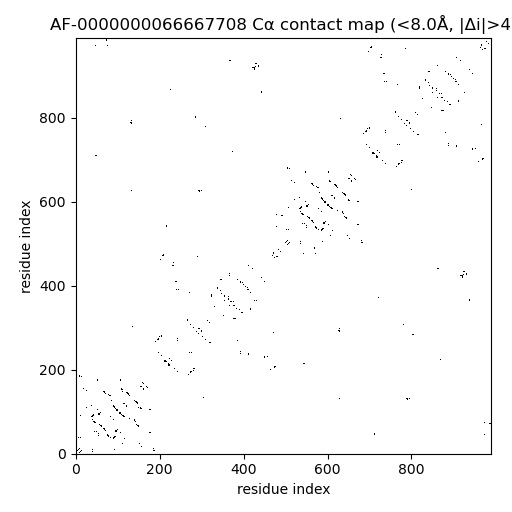 88.75 265 SER A C 1
ATOM 1992 O O . SER A 1 265 ? 6.406 14.82 11.805 1 88.75 265 SER A O 1
ATOM 1994 N N . MET A 1 266 ? 6.82 17.016 11.688 1 90.75 266 MET A N 1
ATOM 1995 C CA . MET A 1 266 ? 6.348 17.125 10.312 1 90.75 266 MET A CA 1
ATOM 1996 C C . MET A 1 266 ? 7.301 16.438 9.344 1 90.75 266 MET A C 1
ATOM 1998 O O . MET A 1 266 ? 6.887 15.961 8.289 1 90.75 266 MET A O 1
ATOM 2002 N N . LEU A 1 267 ? 8.547 16.391 9.758 1 94.38 267 LEU A N 1
ATOM 2003 C CA . LEU A 1 267 ? 9.531 15.688 8.945 1 94.38 267 LEU A CA 1
ATOM 2004 C C . LEU A 1 267 ? 9.484 14.188 9.219 1 94.38 267 LEU A C 1
ATOM 2006 O O . LEU A 1 267 ? 9.508 13.383 8.289 1 94.38 267 LEU A O 1
ATOM 2010 N N . ALA A 1 268 ? 9.328 13.836 10.469 1 94.88 268 ALA A N 1
ATOM 2011 C CA . ALA A 1 268 ? 9.438 12.445 10.898 1 94.88 268 ALA A CA 1
ATOM 2012 C C . ALA A 1 268 ? 8.211 11.641 10.469 1 94.88 268 ALA A C 1
ATOM 2014 O O . ALA A 1 268 ? 8.336 10.508 9.992 1 94.88 268 ALA A O 1
ATOM 2015 N N . LYS A 1 269 ? 7.043 12.164 10.656 1 94.69 269 LYS A N 1
ATOM 2016 C CA . LYS A 1 269 ? 5.828 11.383 10.438 1 94.69 269 LYS A CA 1
ATOM 2017 C C . LYS A 1 269 ? 5.762 10.844 9.008 1 94.69 269 LYS A C 1
ATOM 2019 O O . LYS A 1 269 ? 5.586 9.648 8.797 1 94.69 269 LYS A O 1
ATOM 2024 N N . PRO A 1 270 ? 5.941 11.742 7.996 1 97.19 270 PRO A N 1
ATOM 2025 C CA . PRO A 1 270 ? 5.879 11.195 6.637 1 97.19 270 PRO A CA 1
ATOM 2026 C C . PRO A 1 270 ? 6.965 10.156 6.371 1 97.19 270 PRO A C 1
ATOM 2028 O O . PRO A 1 270 ? 6.684 9.102 5.789 1 97.19 270 PRO A O 1
ATOM 2031 N N . LEU A 1 271 ? 8.156 10.383 6.828 1 98.56 271 LEU A N 1
ATOM 2032 C CA . LEU A 1 271 ? 9.25 9.461 6.527 1 98.56 271 LEU A CA 1
ATOM 2033 C C . LEU A 1 271 ? 9.047 8.117 7.219 1 98.56 271 LEU A C 1
ATOM 2035 O O . LEU A 1 271 ? 9.156 7.066 6.586 1 98.56 271 LEU A O 1
ATOM 2039 N N . LEU A 1 272 ? 8.766 8.156 8.531 1 98.44 272 LEU A N 1
ATOM 2040 C CA . LEU A 1 272 ? 8.625 6.926 9.297 1 98.44 272 LEU A CA 1
ATOM 2041 C C . LEU A 1 272 ? 7.418 6.125 8.828 1 98.44 272 LEU A C 1
ATOM 2043 O O . LEU A 1 272 ? 7.508 4.91 8.633 1 98.44 272 LEU A O 1
ATOM 2047 N N . SER A 1 273 ? 6.312 6.789 8.648 1 97.69 273 SER A N 1
ATOM 2048 C CA . SER A 1 273 ? 5.098 6.078 8.273 1 97.69 273 SER A CA 1
ATOM 2049 C C . SER A 1 273 ? 5.18 5.566 6.836 1 97.69 273 SER A C 1
ATOM 2051 O O . SER A 1 273 ? 4.715 4.469 6.535 1 97.69 273 SER A O 1
ATOM 2053 N N . ASN A 1 274 ? 5.766 6.367 5.914 1 97.81 274 ASN A N 1
ATOM 2054 C CA . ASN A 1 274 ? 5.957 5.883 4.551 1 97.81 274 ASN A CA 1
ATOM 2055 C C . ASN A 1 274 ? 6.922 4.699 4.508 1 97.81 274 ASN A C 1
ATOM 2057 O O . ASN A 1 274 ? 6.727 3.766 3.727 1 97.81 274 ASN A O 1
ATOM 2061 N N . THR A 1 275 ? 7.973 4.777 5.293 1 98.62 275 THR A N 1
ATOM 2062 C CA . THR A 1 275 ? 8.891 3.646 5.395 1 98.62 275 THR A CA 1
ATOM 2063 C C . THR A 1 275 ? 8.164 2.404 5.898 1 98.62 275 THR A C 1
ATOM 2065 O O . THR A 1 275 ? 8.305 1.321 5.324 1 98.62 275 THR A O 1
ATOM 2068 N N . ALA A 1 276 ? 7.422 2.617 6.918 1 98.62 276 ALA A N 1
ATOM 2069 C CA . ALA A 1 276 ? 6.66 1.501 7.473 1 98.62 276 ALA A CA 1
ATOM 2070 C C . ALA A 1 276 ? 5.715 0.914 6.434 1 98.62 276 ALA A C 1
ATOM 2072 O O . ALA A 1 276 ? 5.57 -0.307 6.332 1 98.62 276 ALA A O 1
ATOM 2073 N N . HIS A 1 277 ? 5.082 1.753 5.723 1 97.31 277 HIS A N 1
ATOM 2074 C CA . HIS A 1 277 ? 4.156 1.294 4.695 1 97.31 277 HIS A CA 1
ATOM 2075 C C . HIS A 1 277 ? 4.863 0.415 3.666 1 97.31 277 HIS A C 1
ATOM 2077 O O . HIS A 1 277 ? 4.371 -0.664 3.326 1 97.31 277 HIS A O 1
ATOM 2083 N N . GLN A 1 278 ? 5.973 0.861 3.191 1 97.56 278 GLN A N 1
ATOM 2084 C CA . GLN A 1 278 ? 6.734 0.103 2.203 1 97.56 278 GLN A CA 1
ATOM 2085 C C . GLN A 1 278 ? 7.156 -1.255 2.756 1 97.56 278 GLN A C 1
ATOM 2087 O O . GLN A 1 278 ? 7.039 -2.273 2.072 1 97.56 278 GLN A O 1
ATOM 2092 N N . VAL A 1 279 ? 7.586 -1.246 3.922 1 98.62 279 VAL A N 1
ATOM 2093 C CA . VAL A 1 279 ? 8.109 -2.465 4.527 1 98.62 279 VAL A CA 1
ATOM 2094 C C . VAL A 1 279 ? 6.965 -3.428 4.828 1 98.62 279 VAL A C 1
ATOM 2096 O O . VAL A 1 279 ? 7.059 -4.625 4.555 1 98.62 279 VAL A O 1
ATOM 2099 N N . LEU A 1 280 ? 5.891 -2.904 5.371 1 98.06 280 LEU A N 1
ATOM 2100 C CA . LEU A 1 280 ? 4.75 -3.756 5.688 1 98.06 280 LEU A CA 1
ATOM 2101 C C . LEU A 1 280 ? 4.172 -4.383 4.422 1 98.06 280 LEU A C 1
ATOM 2103 O O . LEU A 1 280 ? 3.824 -5.566 4.414 1 98.06 280 LEU A O 1
ATOM 2107 N N . MET A 1 281 ? 4.113 -3.6 3.402 1 96.25 281 MET A N 1
ATOM 2108 C CA . MET A 1 281 ? 3.592 -4.121 2.143 1 96.25 281 MET A CA 1
ATOM 2109 C C . MET A 1 281 ? 4.504 -5.211 1.586 1 96.25 281 MET A C 1
ATOM 2111 O O . MET A 1 281 ? 4.027 -6.23 1.088 1 96.25 281 MET A O 1
ATOM 2115 N N . MET A 1 282 ? 5.754 -4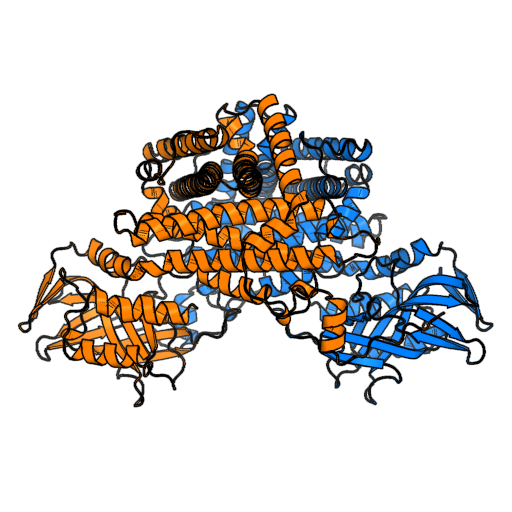.977 1.652 1 96.94 282 MET A N 1
ATOM 2116 C CA . MET A 1 282 ? 6.707 -5.988 1.208 1 96.94 282 MET A CA 1
ATOM 2117 C C . MET A 1 282 ? 6.555 -7.27 2.021 1 96.94 282 MET A C 1
ATOM 2119 O O . MET A 1 282 ? 6.531 -8.367 1.461 1 96.94 282 MET A O 1
ATOM 2123 N N . CYS A 1 283 ? 6.434 -7.117 3.314 1 98.12 283 CYS A N 1
ATOM 2124 C CA . CYS A 1 283 ? 6.262 -8.281 4.176 1 98.12 283 CYS A CA 1
ATOM 2125 C C . CYS A 1 283 ? 4.969 -9.016 3.844 1 98.12 283 CYS A C 1
ATOM 2127 O O . CYS A 1 283 ? 4.949 -10.242 3.775 1 98.12 283 CYS A O 1
ATOM 2129 N N . ARG A 1 284 ? 3.947 -8.258 3.629 1 96.19 284 ARG A N 1
ATOM 2130 C CA . ARG A 1 284 ? 2.658 -8.844 3.271 1 96.19 284 ARG A CA 1
ATOM 2131 C C . ARG A 1 284 ? 2.76 -9.648 1.98 1 96.19 284 ARG A C 1
ATOM 2133 O O . ARG A 1 284 ? 2.258 -10.766 1.901 1 96.19 284 ARG A O 1
ATOM 2140 N N . GLN A 1 285 ? 3.402 -9.148 1.041 1 94.94 285 GLN A N 1
ATOM 2141 C CA . GLN A 1 285 ? 3.484 -9.789 -0.266 1 94.94 285 GLN A CA 1
ATOM 2142 C C . GLN A 1 285 ? 4.383 -11.016 -0.218 1 94.94 285 GLN A C 1
ATOM 2144 O O . GLN A 1 285 ? 4.023 -12.078 -0.739 1 94.94 285 GLN A O 1
ATOM 2149 N N . ARG A 1 286 ? 5.492 -10.867 0.468 1 94.75 286 ARG A N 1
ATOM 2150 C CA . ARG A 1 286 ? 6.434 -11.984 0.53 1 94.75 286 ARG A CA 1
ATOM 2151 C C . ARG A 1 286 ? 5.863 -13.141 1.34 1 94.75 286 ARG A C 1
ATOM 2153 O O . ARG A 1 286 ? 6.164 -14.305 1.066 1 94.75 286 ARG A O 1
ATOM 2160 N N . ALA A 1 287 ? 5.023 -12.805 2.254 1 94.31 287 ALA A N 1
ATOM 2161 C CA . ALA A 1 287 ? 4.422 -13.859 3.068 1 94.31 287 ALA A CA 1
ATOM 2162 C C . ALA A 1 287 ? 3.223 -14.484 2.361 1 94.31 287 ALA A C 1
ATOM 2164 O O . ALA A 1 287 ? 2.631 -15.445 2.859 1 94.31 287 ALA A O 1
ATOM 2165 N N . ALA A 1 288 ? 2.787 -13.914 1.267 1 89.94 288 ALA A N 1
ATOM 2166 C CA . ALA A 1 288 ? 1.727 -14.438 0.41 1 89.94 288 ALA A CA 1
ATOM 2167 C C . ALA A 1 288 ? 0.462 -14.719 1.216 1 89.94 288 ALA A C 1
ATOM 2169 O O . ALA A 1 288 ? -0.047 -13.844 1.915 1 89.94 288 ALA A O 1
ATOM 2170 N N . ALA A 1 289 ? 0.03 -16.016 1.275 1 87.75 289 ALA A N 1
ATOM 2171 C CA . ALA A 1 289 ? -1.2 -16.375 1.975 1 87.75 289 ALA A CA 1
ATOM 2172 C C . ALA A 1 289 ? -1.089 -16.078 3.469 1 87.75 289 ALA A C 1
ATOM 2174 O O . ALA A 1 289 ? -2.057 -15.641 4.094 1 87.75 289 ALA A O 1
ATOM 2175 N N . GLN A 1 290 ? 0.065 -16.391 4 1 92.31 290 GLN A N 1
ATOM 2176 C CA . GLN A 1 290 ? 0.27 -16.141 5.426 1 92.31 290 GLN A CA 1
ATOM 2177 C C . GLN A 1 290 ? 0.094 -14.664 5.754 1 92.31 290 GLN A C 1
ATOM 2179 O O . GLN A 1 290 ? -0.481 -14.32 6.785 1 92.31 290 GLN A O 1
ATOM 2184 N N . GLY A 1 291 ? 0.535 -13.82 4.895 1 93.19 291 GLY A N 1
ATOM 2185 C CA . GLY A 1 291 ? 0.481 -12.383 5.113 1 93.19 291 GLY A CA 1
ATOM 2186 C C . GLY A 1 291 ? -0.918 -11.812 4.98 1 93.19 291 GLY A C 1
ATOM 2187 O O . GLY A 1 291 ? -1.191 -10.711 5.457 1 93.19 291 GLY A O 1
ATOM 2188 N N . ALA A 1 292 ? -1.765 -12.57 4.383 1 91.19 292 ALA A N 1
ATOM 2189 C CA . ALA A 1 292 ? -3.127 -12.109 4.129 1 91.19 292 ALA A CA 1
ATOM 2190 C C . ALA A 1 292 ? -4.039 -12.414 5.316 1 91.19 292 ALA A C 1
ATOM 2192 O O . ALA A 1 292 ? -5.137 -11.859 5.418 1 91.19 292 ALA A O 1
ATOM 2193 N N . LEU A 1 293 ? -3.6 -13.281 6.164 1 93.25 293 LEU A N 1
ATOM 2194 C CA . LEU A 1 293 ? -4.445 -13.742 7.262 1 93.25 293 LEU A CA 1
ATOM 2195 C C . LEU A 1 293 ? -4.234 -12.883 8.508 1 93.25 293 LEU A C 1
ATOM 2197 O O . LEU A 1 293 ? -3.1 -12.695 8.945 1 93.25 293 LEU A O 1
ATOM 2201 N N . ARG A 1 294 ? -5.309 -12.414 9.164 1 92.25 294 ARG A N 1
ATOM 2202 C CA . ARG A 1 294 ? -5.27 -11.484 10.289 1 92.25 294 ARG A CA 1
ATOM 2203 C C . ARG A 1 294 ? -4.551 -12.102 11.484 1 92.25 294 ARG A C 1
ATOM 2205 O O . ARG A 1 294 ? -3.963 -11.383 12.297 1 92.25 294 ARG A O 1
ATOM 2212 N N . ILE A 1 295 ? -4.574 -13.375 11.586 1 95.44 295 ILE A N 1
ATOM 2213 C CA . ILE A 1 295 ? -3.949 -14.078 12.703 1 95.44 295 ILE A CA 1
ATOM 2214 C C . ILE A 1 295 ? -2.457 -13.758 12.734 1 95.44 295 ILE A C 1
ATOM 2216 O O . ILE A 1 295 ? -1.815 -13.875 13.781 1 95.44 295 ILE A O 1
ATOM 2220 N N . ASN A 1 296 ? -1.937 -13.352 11.594 1 97.06 296 ASN A N 1
ATOM 2221 C CA . ASN A 1 296 ? -0.518 -13.023 11.508 1 97.06 296 ASN A CA 1
ATOM 2222 C C . ASN A 1 296 ? -0.285 -11.516 11.57 1 97.06 296 ASN A C 1
ATOM 2224 O O . ASN A 1 296 ? 0.828 -11.047 11.328 1 97.06 296 ASN A O 1
ATOM 2228 N N . HIS A 1 297 ? -1.199 -10.688 11.773 1 95.5 297 HIS A N 1
ATOM 2229 C CA . HIS A 1 297 ? -1.21 -9.32 12.266 1 95.5 297 HIS A CA 1
ATOM 2230 C C . HIS A 1 297 ? -0.889 -8.328 11.156 1 95.5 297 HIS A C 1
ATOM 2232 O O . HIS A 1 297 ? -1.221 -7.145 11.258 1 95.5 297 HIS A O 1
ATOM 2238 N N . ILE A 1 298 ? -0.214 -8.68 10.07 1 95.94 298 ILE A N 1
ATOM 2239 C CA . ILE A 1 298 ? 0.409 -7.75 9.141 1 95.94 298 ILE A CA 1
ATOM 2240 C C . ILE A 1 298 ? -0.662 -6.879 8.484 1 95.94 298 ILE A C 1
ATOM 2242 O O . ILE A 1 298 ? -0.507 -5.66 8.391 1 95.94 298 ILE A O 1
ATOM 2246 N N . VAL A 1 299 ? -1.758 -7.445 8.055 1 92.25 299 VAL A N 1
ATOM 2247 C CA . VAL A 1 299 ? -2.797 -6.688 7.363 1 92.25 299 VAL A CA 1
ATOM 2248 C C . VAL A 1 299 ? -3.453 -5.707 8.328 1 92.25 299 VAL A C 1
ATOM 2250 O O . VAL A 1 299 ? -3.865 -4.617 7.93 1 92.25 299 VAL A O 1
ATOM 2253 N N . ASP A 1 300 ? -3.521 -6.035 9.594 1 90.88 300 ASP A N 1
ATOM 2254 C CA . ASP A 1 300 ? -4.047 -5.109 10.594 1 90.88 300 ASP A CA 1
ATOM 2255 C C . ASP A 1 300 ? -3.102 -3.928 10.797 1 90.88 300 ASP A C 1
ATOM 2257 O O . ASP A 1 300 ? -3.547 -2.791 10.961 1 90.88 300 ASP A O 1
ATOM 2261 N N . TRP A 1 301 ? -1.841 -4.234 10.836 1 94.25 301 TRP A N 1
ATOM 2262 C CA . TRP A 1 301 ? -0.854 -3.166 10.961 1 94.25 301 TRP A CA 1
ATOM 2263 C C . TRP A 1 301 ? -0.917 -2.221 9.766 1 94.25 301 TRP A C 1
ATOM 2265 O O . TRP A 1 301 ? -0.768 -1.007 9.922 1 94.25 301 TRP A O 1
ATOM 2275 N N . ILE A 1 302 ? -1.103 -2.766 8.57 1 92.69 302 ILE A N 1
ATOM 2276 C CA . ILE A 1 302 ? -1.253 -1.938 7.379 1 92.69 302 ILE A CA 1
ATOM 2277 C C . ILE A 1 302 ? -2.49 -1.054 7.516 1 92.69 302 ILE A C 1
ATOM 2279 O O . ILE A 1 302 ? -2.447 0.139 7.207 1 92.69 302 ILE A O 1
ATOM 2283 N N . GLY A 1 303 ? -3.598 -1.605 7.977 1 87.12 303 GLY A N 1
ATOM 2284 C CA . GLY A 1 303 ? -4.801 -0.818 8.203 1 87.12 303 GLY A CA 1
ATOM 2285 C C . GLY A 1 303 ? -4.59 0.325 9.18 1 87.12 303 GLY A C 1
ATOM 2286 O O . GLY A 1 303 ? -5.043 1.445 8.938 1 87.12 303 GLY A O 1
ATOM 2287 N N . ASN A 1 304 ? -3.914 0.081 10.25 1 88 304 ASN A N 1
ATOM 2288 C CA . ASN A 1 304 ? -3.613 1.106 11.242 1 88 304 ASN A CA 1
ATOM 2289 C C . ASN A 1 304 ? -2.695 2.186 10.672 1 88 304 ASN A C 1
ATOM 2291 O O . ASN A 1 304 ? -2.832 3.363 11.008 1 88 304 ASN A O 1
ATOM 2295 N N . LEU A 1 305 ? -1.784 1.714 9.914 1 92.44 305 LEU A N 1
ATOM 2296 C CA . LEU A 1 305 ? -0.814 2.621 9.305 1 92.44 305 LEU A CA 1
ATOM 2297 C C . LEU A 1 305 ? -1.508 3.635 8.406 1 92.44 305 LEU A C 1
ATOM 2299 O O . LEU A 1 305 ? -1.106 4.797 8.344 1 92.44 305 LEU A O 1
ATOM 2303 N N . GLU A 1 306 ? -2.492 3.23 7.719 1 88.44 306 GLU A N 1
ATOM 2304 C CA . GLU A 1 306 ? -3.225 4.145 6.848 1 88.44 306 GLU A CA 1
ATOM 2305 C C . GLU A 1 306 ? -3.879 5.266 7.648 1 88.44 306 GLU A C 1
ATOM 2307 O O . GLU A 1 306 ? -3.934 6.41 7.191 1 88.44 306 GLU A O 1
ATOM 2312 N N . ALA A 1 307 ? -4.34 4.93 8.766 1 86.44 307 ALA A N 1
ATOM 2313 C CA . ALA A 1 307 ? -4.902 5.945 9.656 1 86.44 307 ALA A CA 1
ATOM 2314 C C . ALA A 1 307 ? -3.828 6.93 10.109 1 86.44 307 ALA A C 1
ATOM 2316 O O . ALA A 1 307 ? -4.078 8.133 10.195 1 86.44 307 ALA A O 1
ATOM 2317 N N . ILE A 1 308 ? -2.693 6.422 10.375 1 89.56 308 ILE A N 1
ATOM 2318 C CA . ILE A 1 308 ? -1.587 7.25 10.836 1 89.56 308 ILE A CA 1
ATOM 2319 C C . ILE A 1 308 ? -1.182 8.234 9.742 1 89.56 308 ILE A C 1
ATOM 2321 O O . ILE A 1 308 ? -0.926 9.406 10.008 1 89.56 308 ILE A O 1
ATOM 2325 N N . ILE A 1 309 ? -1.171 7.785 8.531 1 92.62 309 ILE A N 1
ATOM 2326 C CA . ILE A 1 309 ? -0.761 8.594 7.383 1 92.62 309 ILE A CA 1
ATOM 2327 C C . ILE A 1 309 ? -1.738 9.75 7.191 1 92.62 309 ILE A C 1
ATOM 2329 O O . ILE A 1 309 ? -1.335 10.859 6.828 1 92.62 309 ILE A O 1
ATOM 2333 N N . THR A 1 310 ? -2.949 9.562 7.57 1 88.19 310 THR A N 1
ATOM 2334 C CA . THR A 1 310 ? -4.008 10.539 7.336 1 88.19 310 THR A CA 1
ATOM 2335 C C . THR A 1 310 ? -4.219 11.414 8.562 1 88.19 310 THR A C 1
ATOM 2337 O O . THR A 1 310 ? -4.547 12.602 8.438 1 88.19 310 THR A O 1
ATOM 2340 N N . ALA A 1 311 ? -3.979 10.883 9.688 1 82.81 311 ALA A N 1
ATOM 2341 C CA . ALA A 1 311 ? -4.328 11.555 10.938 1 82.81 311 ALA A CA 1
ATOM 2342 C C . ALA A 1 311 ? -3.398 12.734 11.195 1 82.81 311 ALA A C 1
ATOM 2344 O O . ALA A 1 311 ? -2.215 12.695 10.852 1 82.81 311 ALA A O 1
ATOM 2345 N N . GLU A 1 312 ? -3.971 13.734 11.812 1 79.62 312 GLU A N 1
ATOM 2346 C CA . GLU A 1 312 ? -3.246 14.914 12.258 1 79.62 312 GLU A CA 1
ATOM 2347 C C . GLU A 1 312 ? -2.461 15.547 11.117 1 79.62 312 GLU A C 1
ATOM 2349 O O . GLU A 1 312 ? -1.318 15.969 11.297 1 79.62 312 GLU A O 1
ATOM 2354 N N . GLY A 1 313 ? -3.041 15.523 9.961 1 81.62 313 GLY A N 1
ATOM 2355 C CA . GLY A 1 313 ? -2.424 16.062 8.758 1 81.62 313 GLY A CA 1
ATOM 2356 C C . GLY A 1 313 ? -1.857 14.992 7.848 1 81.62 313 GLY A C 1
ATOM 2357 O O . GLY A 1 313 ? -0.954 14.25 8.242 1 81.62 313 GLY A O 1
ATOM 2358 N N . GLU A 1 314 ? -2.41 14.938 6.711 1 88.62 314 GLU A N 1
ATOM 2359 C CA . GLU A 1 314 ? -1.927 13.969 5.734 1 88.62 314 GLU A CA 1
ATOM 2360 C C . GLU A 1 314 ? -0.463 14.219 5.383 1 88.62 314 GLU A C 1
ATOM 2362 O O . GLU A 1 314 ? -0.009 15.367 5.379 1 88.62 314 GLU A O 1
ATOM 2367 N N . ASN A 1 315 ? 0.301 13.195 5.074 1 94 315 ASN A N 1
ATOM 2368 C CA . ASN A 1 315 ? 1.754 13.242 4.945 1 94 315 ASN A CA 1
ATOM 2369 C C . ASN A 1 315 ? 2.197 14.289 3.932 1 94 315 ASN A C 1
ATOM 2371 O O . ASN A 1 315 ? 3.191 14.984 4.145 1 94 315 ASN A O 1
ATOM 2375 N N . GLN A 1 316 ? 1.541 14.422 2.844 1 93.75 316 GLN A N 1
ATOM 2376 C CA . GLN A 1 316 ? 1.963 15.383 1.834 1 93.75 316 GLN A CA 1
ATOM 2377 C C . GLN A 1 316 ? 1.815 16.812 2.344 1 93.75 316 GLN A C 1
ATOM 2379 O O . GLN A 1 316 ? 2.65 17.672 2.051 1 93.75 316 GLN A O 1
ATOM 2384 N N . ILE A 1 317 ? 0.774 17.078 3.066 1 88 317 ILE A N 1
ATOM 2385 C CA . ILE A 1 317 ? 0.562 18.406 3.641 1 88 317 ILE A CA 1
ATOM 2386 C C . ILE A 1 317 ? 1.666 18.703 4.652 1 88 317 ILE A C 1
ATOM 2388 O O . ILE A 1 317 ? 2.178 19.828 4.699 1 88 317 ILE A O 1
ATOM 2392 N N . MET A 1 318 ? 2.033 17.719 5.402 1 90.69 318 MET A N 1
ATOM 2393 C CA . MET A 1 318 ? 3.121 17.875 6.363 1 90.69 318 MET A CA 1
ATOM 2394 C C . MET A 1 318 ? 4.434 18.188 5.648 1 90.69 318 MET A C 1
ATOM 2396 O O . MET A 1 318 ? 5.191 19.047 6.086 1 90.69 318 MET A O 1
ATOM 2400 N N . GLN A 1 319 ? 4.641 17.484 4.586 1 94.38 319 GLN A N 1
ATOM 2401 C CA . GLN A 1 319 ? 5.867 17.703 3.826 1 94.38 319 GLN A CA 1
ATOM 2402 C C . GLN A 1 319 ? 5.891 19.094 3.201 1 94.38 319 GLN A C 1
ATOM 2404 O O . GLN A 1 319 ? 6.922 19.766 3.219 1 94.38 319 GLN A O 1
ATOM 2409 N N . VAL A 1 320 ? 4.777 19.531 2.625 1 90.94 320 VAL A N 1
ATOM 2410 C CA . VAL A 1 320 ? 4.691 20.859 2.033 1 90.94 320 VAL A CA 1
ATOM 2411 C C . VAL A 1 320 ? 4.949 21.922 3.104 1 90.94 320 VAL A C 1
ATOM 2413 O O . VAL A 1 320 ? 5.738 22.844 2.893 1 90.94 320 VAL A O 1
ATOM 2416 N N . THR A 1 321 ? 4.273 21.734 4.262 1 87.56 321 THR A N 1
ATOM 2417 C CA . THR A 1 321 ? 4.395 22.703 5.34 1 87.56 321 THR A CA 1
ATOM 2418 C C . THR A 1 321 ? 5.828 22.766 5.855 1 87.56 321 THR A C 1
ATOM 2420 O O . THR A 1 321 ? 6.375 23.859 6.051 1 87.56 321 THR A O 1
ATOM 2423 N N . ALA A 1 322 ? 6.43 21.656 6.07 1 91.88 322 ALA A N 1
ATOM 2424 C CA . ALA A 1 322 ? 7.816 21.625 6.527 1 91.88 322 ALA A CA 1
ATOM 2425 C C . ALA A 1 322 ? 8.758 22.188 5.469 1 91.88 322 ALA A C 1
ATOM 2427 O O . ALA A 1 322 ? 9.664 22.969 5.777 1 91.88 322 ALA A O 1
ATOM 2428 N N . GLY A 1 323 ? 8.555 21.781 4.227 1 93.06 323 GLY A N 1
ATOM 2429 C CA . GLY A 1 323 ? 9.422 22.188 3.139 1 93.06 323 GLY A CA 1
ATOM 2430 C C . GLY A 1 323 ? 9.406 23.688 2.902 1 93.06 323 GLY A C 1
ATOM 2431 O O . GLY A 1 323 ? 10.406 24.266 2.473 1 93.06 323 GLY A O 1
ATOM 2432 N N . LYS A 1 324 ? 8.359 24.297 3.158 1 88.25 324 LYS A N 1
ATOM 2433 C CA . LYS A 1 324 ? 8.203 25.734 2.945 1 88.25 324 LYS A CA 1
ATOM 2434 C C . LYS A 1 324 ? 9.062 26.531 3.926 1 88.25 324 LYS A C 1
ATOM 2436 O O . LYS A 1 324 ? 9.289 27.734 3.736 1 88.25 324 LYS A O 1
ATOM 2441 N N . GLN A 1 325 ? 9.578 25.844 4.914 1 89 325 GLN A N 1
ATOM 2442 C CA . GLN A 1 325 ? 10.508 26.5 5.816 1 89 325 GLN A CA 1
ATOM 2443 C C . GLN A 1 325 ? 11.844 26.781 5.129 1 89 325 GLN A C 1
ATOM 2445 O O . GLN A 1 325 ? 12.656 27.562 5.621 1 89 325 GLN A O 1
ATOM 2450 N N . GLY A 1 326 ? 12.102 26.125 4.043 1 89.38 326 GLY A N 1
ATOM 2451 C CA . GLY A 1 326 ? 13.25 26.406 3.195 1 89.38 326 GLY A CA 1
ATOM 2452 C C . GLY A 1 326 ? 14.578 26.109 3.873 1 89.38 326 GLY A C 1
ATOM 2453 O O . GLY A 1 326 ? 14.773 25.031 4.43 1 89.38 326 GLY A O 1
ATOM 2454 N N . GLU A 1 327 ? 15.375 27.031 3.889 1 90.88 327 GLU A N 1
ATOM 2455 C CA . GLU A 1 327 ? 16.75 26.859 4.348 1 90.88 327 GLU A CA 1
ATOM 2456 C C . GLU A 1 327 ? 16.797 26.609 5.852 1 90.88 327 GLU A C 1
ATOM 2458 O O . GLU A 1 327 ? 17.797 26.078 6.363 1 90.88 327 GLU A O 1
ATOM 2463 N N . ARG A 1 328 ? 15.805 26.906 6.5 1 90.44 328 ARG A N 1
ATOM 2464 C CA . ARG A 1 328 ? 15.766 26.625 7.93 1 90.44 328 ARG A CA 1
ATOM 2465 C C . ARG A 1 328 ? 15.859 25.125 8.195 1 90.44 328 ARG A C 1
ATOM 2467 O O . ARG A 1 328 ? 16.391 24.703 9.234 1 90.44 328 ARG A O 1
ATOM 2474 N N . LEU A 1 329 ? 15.375 24.375 7.281 1 92.25 329 LEU A N 1
ATOM 2475 C CA . LEU A 1 329 ? 15.43 22.938 7.438 1 92.25 329 LEU A CA 1
ATOM 2476 C C . LEU A 1 329 ? 16.875 22.438 7.422 1 92.25 329 LEU A C 1
ATOM 2478 O O . LEU A 1 329 ? 17.219 21.5 8.148 1 92.25 329 LEU A O 1
ATOM 2482 N N . THR A 1 330 ? 17.703 23.078 6.613 1 91.62 330 THR A N 1
ATOM 2483 C CA . THR A 1 330 ? 19.078 22.625 6.445 1 91.62 330 THR A CA 1
ATOM 2484 C C . THR A 1 330 ? 19.891 22.875 7.711 1 91.62 330 THR A C 1
ATOM 2486 O O . THR A 1 330 ? 20.969 22.312 7.875 1 91.62 330 THR A O 1
ATOM 2489 N N . ALA A 1 331 ? 19.312 23.688 8.594 1 89.25 331 ALA A N 1
ATOM 2490 C CA . ALA A 1 331 ? 20 24.016 9.836 1 89.25 331 ALA A CA 1
ATOM 2491 C C . ALA A 1 331 ? 19.703 22.984 10.922 1 89.25 331 ALA A C 1
ATOM 2493 O O . ALA A 1 331 ? 20.359 22.984 11.977 1 89.25 331 ALA A O 1
ATOM 2494 N N . LEU A 1 332 ? 18.75 22.125 10.648 1 87.06 332 LEU A N 1
ATOM 2495 C CA . LEU A 1 332 ? 18.422 21.109 11.641 1 87.06 332 LEU A CA 1
ATOM 2496 C C . LEU A 1 332 ? 19.578 20.125 11.82 1 87.06 332 LEU A C 1
ATOM 2498 O O . LEU A 1 332 ? 20.078 19.578 10.844 1 87.06 332 LEU A O 1
ATOM 2502 N N . GLU A 1 333 ? 19.984 19.969 13.016 1 83.06 333 GLU A N 1
ATOM 2503 C CA . GLU A 1 333 ? 21.094 19.078 13.32 1 83.06 333 GLU A CA 1
ATOM 2504 C C . GLU A 1 333 ? 20.766 18.172 14.5 1 83.06 333 GLU A C 1
ATOM 2506 O O . GLU A 1 333 ? 20.031 18.562 15.414 1 83.06 333 GLU A O 1
ATOM 2511 N N . LEU A 1 334 ? 21.25 16.984 14.32 1 83.44 334 LEU A N 1
ATOM 2512 C CA . LEU A 1 334 ? 21.172 16.047 15.43 1 83.44 334 LEU A CA 1
ATOM 2513 C C . LEU A 1 334 ? 22.453 16.094 16.266 1 83.44 334 LEU A C 1
ATOM 2515 O O . LEU A 1 334 ? 23.5 16.531 15.781 1 83.44 334 LEU A O 1
ATOM 2519 N N . PRO A 1 335 ? 22.281 15.758 17.5 1 70.5 335 PRO A N 1
ATOM 2520 C CA . PRO A 1 335 ? 23.516 15.719 18.297 1 70.5 335 PRO A CA 1
ATOM 2521 C C . PRO A 1 335 ? 24.547 14.766 17.719 1 70.5 335 PRO A C 1
ATOM 2523 O O . PRO A 1 335 ? 24.219 13.648 17.328 1 70.5 335 PRO A O 1
ATOM 2526 N N . HIS A 1 336 ? 25.547 15.32 16.938 1 65.06 336 HIS A N 1
ATOM 2527 C CA . HIS A 1 336 ? 26.422 14.43 16.188 1 65.06 336 HIS A CA 1
ATOM 2528 C C . HIS A 1 336 ? 27.844 14.477 16.703 1 65.06 336 HIS A C 1
ATOM 2530 O O . HIS A 1 336 ? 28.219 15.414 17.406 1 65.06 336 HIS A O 1
ATOM 2536 N N . THR A 1 337 ? 28.375 13.305 16.625 1 61.66 337 THR A N 1
ATOM 2537 C CA . THR A 1 337 ? 29.812 13.219 16.875 1 61.66 337 THR A CA 1
ATOM 2538 C C . THR A 1 337 ? 30.609 13.742 15.672 1 61.66 337 THR A C 1
ATOM 2540 O O . THR A 1 337 ? 30.047 13.945 14.594 1 61.66 337 THR A O 1
ATOM 2543 N N . ARG A 1 338 ? 32 13.875 15.703 1 62.03 338 ARG A N 1
ATOM 2544 C CA . ARG A 1 338 ? 33.094 14.562 15.008 1 62.03 338 ARG A CA 1
ATOM 2545 C C . ARG A 1 338 ? 33.156 14.125 13.555 1 62.03 338 ARG A C 1
ATOM 2547 O O . ARG A 1 338 ? 33.375 14.953 12.664 1 62.03 338 ARG A O 1
ATOM 2554 N N . GLU A 1 339 ? 32.938 12.75 13.078 1 79.5 339 GLU A N 1
ATOM 2555 C CA . GLU A 1 339 ? 33.25 12.344 11.711 1 79.5 339 GLU A CA 1
ATOM 2556 C C . GLU A 1 339 ? 32 12.07 10.906 1 79.5 339 GLU A C 1
ATOM 2558 O O . GLU A 1 339 ? 31.109 11.344 11.352 1 79.5 339 GLU A O 1
ATOM 2563 N N . THR A 1 340 ? 31.922 12.719 9.672 1 87.5 340 THR A N 1
ATOM 2564 C CA . THR A 1 340 ? 30.766 12.547 8.789 1 87.5 340 THR A CA 1
ATOM 2565 C C . THR A 1 340 ? 31.141 11.695 7.578 1 87.5 340 THR A C 1
ATOM 2567 O O . THR A 1 340 ? 32 12.078 6.785 1 87.5 340 THR A O 1
ATOM 2570 N N . PRO A 1 341 ? 30.5 10.531 7.402 1 92.81 341 PRO A N 1
ATOM 2571 C CA . PRO A 1 341 ? 30.75 9.719 6.207 1 92.81 341 PRO A CA 1
ATOM 2572 C C . PRO A 1 341 ? 30.406 10.453 4.914 1 92.81 341 PRO A C 1
ATOM 2574 O O . PRO A 1 341 ? 29.531 11.328 4.91 1 92.81 341 PRO A O 1
ATOM 2577 N N . TRP A 1 342 ? 31.047 10.016 3.816 1 94.56 342 TRP A N 1
ATOM 2578 C CA . TRP A 1 342 ? 30.906 10.703 2.535 1 94.56 342 TRP A CA 1
ATOM 2579 C C . TRP A 1 342 ? 29.453 10.664 2.055 1 94.56 342 TRP A C 1
ATOM 2581 O O . TRP A 1 342 ? 28.984 11.594 1.395 1 94.56 342 TRP A O 1
ATOM 2591 N N . TYR A 1 343 ? 28.75 9.57 2.328 1 96.44 343 TYR A N 1
ATOM 2592 C CA . TYR A 1 343 ? 27.391 9.445 1.844 1 96.44 343 TYR A CA 1
ATOM 2593 C C . TYR A 1 343 ? 26.469 10.438 2.553 1 96.44 343 TYR A C 1
ATOM 2595 O O . TYR A 1 343 ? 25.453 10.875 1.987 1 96.44 343 TYR A O 1
ATOM 2603 N N . ILE A 1 344 ? 26.75 10.82 3.803 1 95.75 344 ILE A N 1
ATOM 2604 C CA . ILE A 1 344 ? 25.984 11.859 4.488 1 95.75 344 ILE A CA 1
ATOM 2605 C C . ILE A 1 344 ? 26.266 13.211 3.846 1 95.75 344 ILE A C 1
ATOM 2607 O O . ILE A 1 344 ? 25.344 14.031 3.68 1 95.75 344 ILE A O 1
ATOM 2611 N N . GLU A 1 345 ? 27.484 13.438 3.52 1 95.62 345 GLU A N 1
ATOM 2612 C CA . GLU A 1 345 ? 27.859 14.664 2.826 1 95.62 345 GLU A CA 1
ATOM 2613 C C . GLU A 1 345 ? 27.141 14.781 1.488 1 95.62 345 GLU A C 1
ATOM 2615 O O . GLU A 1 345 ? 26.688 15.867 1.114 1 95.62 345 GLU A O 1
ATOM 2620 N N . THR A 1 346 ? 27.047 13.648 0.791 1 97.06 346 THR A N 1
ATOM 2621 C CA . THR A 1 346 ? 26.375 13.625 -0.499 1 97.06 346 THR A CA 1
ATOM 2622 C C . THR A 1 346 ? 24.891 13.953 -0.336 1 97.06 346 THR A C 1
ATOM 2624 O O . THR A 1 346 ? 24.344 14.734 -1.112 1 97.06 346 THR A O 1
ATOM 2627 N N . LEU A 1 347 ? 24.234 13.438 0.644 1 97.12 347 LEU A N 1
ATOM 2628 C CA . LEU A 1 347 ? 22.844 13.742 0.925 1 97.12 347 LEU A CA 1
ATOM 2629 C C . LEU A 1 347 ? 22.672 15.211 1.305 1 97.12 347 LEU A C 1
ATOM 2631 O O . LEU A 1 347 ? 21.703 15.852 0.89 1 97.12 347 LEU A O 1
ATOM 2635 N N . THR A 1 348 ? 23.594 15.711 2.078 1 95.94 348 THR A N 1
ATOM 2636 C CA . THR A 1 348 ? 23.562 17.094 2.535 1 95.94 348 THR A CA 1
ATOM 2637 C C . THR A 1 348 ? 23.672 18.062 1.355 1 95.94 348 THR A C 1
ATOM 2639 O O . THR A 1 348 ? 22.984 19.078 1.308 1 95.94 348 THR A O 1
ATOM 2642 N N . GLU A 1 349 ? 24.531 17.734 0.478 1 95.38 349 GLU A N 1
ATOM 2643 C CA . GLU A 1 349 ? 24.719 18.578 -0.7 1 95.38 349 GLU A CA 1
ATOM 2644 C C . GLU A 1 349 ? 23.422 18.703 -1.503 1 95.38 349 GLU A C 1
ATOM 2646 O O . GLU A 1 349 ? 23.078 19.797 -1.961 1 95.38 349 GLU A O 1
ATOM 2651 N N . ARG A 1 350 ? 22.75 17.625 -1.738 1 94.94 350 ARG A N 1
ATOM 2652 C CA . ARG A 1 350 ? 21.484 17.656 -2.463 1 94.94 350 ARG A CA 1
ATOM 2653 C C . ARG A 1 350 ? 20.453 18.469 -1.709 1 94.94 350 ARG A C 1
ATOM 2655 O O . ARG A 1 350 ? 19.719 19.281 -2.311 1 94.94 350 ARG A O 1
ATOM 2662 N N . GLU A 1 351 ? 20.406 18.25 -0.405 1 95.06 351 GLU A N 1
ATOM 2663 C CA . GLU A 1 351 ? 19.484 19 0.45 1 95.06 351 GLU A CA 1
ATOM 2664 C C . GLU A 1 351 ? 19.703 20.5 0.311 1 95.06 351 GLU A C 1
ATOM 2666 O O . GLU A 1 351 ? 18.75 21.25 0.112 1 95.06 351 GLU A O 1
ATOM 2671 N N . HIS A 1 352 ? 20.922 20.906 0.362 1 94.69 352 HIS A N 1
ATOM 2672 C CA . HIS A 1 352 ? 21.266 22.328 0.297 1 94.69 352 HIS A CA 1
ATOM 2673 C C . HIS A 1 352 ? 20.953 22.906 -1.079 1 94.69 352 HIS A C 1
ATOM 2675 O O . HIS A 1 352 ? 20.516 24.047 -1.188 1 94.69 352 HIS A O 1
ATOM 2681 N N . THR A 1 353 ? 21.203 22.109 -2.066 1 92.56 353 THR A N 1
ATOM 2682 C CA . THR A 1 353 ? 20.906 22.547 -3.42 1 92.56 353 THR A CA 1
ATOM 2683 C C . THR A 1 353 ? 19.406 22.766 -3.6 1 92.56 353 THR A C 1
ATOM 2685 O O . THR A 1 353 ? 18.984 23.781 -4.156 1 92.56 353 THR A O 1
ATOM 2688 N N . ILE A 1 354 ? 18.625 21.859 -3.133 1 92.38 354 ILE A N 1
ATOM 2689 C CA . ILE A 1 354 ? 17.172 21.969 -3.246 1 92.38 354 ILE A CA 1
ATOM 2690 C C . ILE A 1 354 ? 16.688 23.172 -2.436 1 92.38 354 ILE A C 1
ATOM 2692 O O . ILE A 1 354 ? 15.805 23.906 -2.885 1 92.38 354 ILE A O 1
ATOM 2696 N N . ALA A 1 355 ? 17.25 23.312 -1.249 1 93.19 355 ALA A N 1
ATOM 2697 C CA . ALA A 1 355 ? 16.859 24.438 -0.395 1 93.19 355 ALA A CA 1
ATOM 2698 C C . ALA A 1 355 ? 17.141 25.766 -1.078 1 93.19 355 ALA A C 1
ATOM 2700 O O . ALA A 1 355 ? 16.328 26.703 -0.979 1 93.19 355 ALA A O 1
ATOM 2701 N N . ALA A 1 356 ? 18.25 25.859 -1.672 1 90.88 356 ALA A N 1
ATOM 2702 C CA . ALA A 1 356 ? 18.609 27.078 -2.395 1 90.88 356 ALA A CA 1
ATOM 2703 C C . ALA A 1 356 ? 17.625 27.344 -3.527 1 90.88 356 ALA A C 1
ATOM 2705 O O . ALA A 1 356 ? 17.25 28.5 -3.777 1 90.88 356 ALA A O 1
ATOM 2706 N N . ASP A 1 357 ? 17.25 26.281 -4.219 1 85.75 357 ASP A N 1
ATOM 2707 C CA . ASP A 1 357 ? 16.281 26.406 -5.301 1 85.75 357 ASP A CA 1
ATOM 2708 C C . ASP A 1 357 ? 14.93 26.891 -4.773 1 85.75 357 ASP A C 1
ATOM 2710 O O . ASP A 1 357 ? 14.273 27.719 -5.402 1 85.75 357 ASP A O 1
ATOM 2714 N N . VAL A 1 358 ? 14.492 26.359 -3.684 1 86.19 358 VAL A N 1
ATOM 2715 C CA . VAL A 1 358 ? 13.227 26.75 -3.061 1 86.19 358 VAL A CA 1
ATOM 2716 C C . VAL A 1 358 ? 13.281 28.219 -2.66 1 86.19 358 VAL A C 1
ATOM 2718 O O . VAL A 1 358 ? 12.328 28.969 -2.879 1 86.19 358 VAL A O 1
ATOM 2721 N N . ARG A 1 359 ? 14.32 28.625 -2.166 1 84.94 359 ARG A N 1
ATOM 2722 C CA . ARG A 1 359 ? 14.508 30 -1.731 1 84.94 359 ARG A CA 1
ATOM 2723 C C . ARG A 1 359 ? 14.445 30.969 -2.916 1 84.94 359 ARG A C 1
ATOM 2725 O O . ARG A 1 359 ? 13.859 32.031 -2.814 1 84.94 359 ARG A O 1
ATOM 2732 N N . ASN A 1 360 ? 15.008 30.594 -3.973 1 81.31 360 ASN A N 1
ATOM 2733 C CA . ASN A 1 360 ? 15.133 31.484 -5.129 1 81.31 360 ASN A CA 1
ATOM 2734 C C . ASN A 1 360 ? 13.875 31.438 -6 1 81.31 360 ASN A C 1
ATOM 2736 O O . ASN A 1 360 ? 13.758 32.219 -6.957 1 81.31 360 ASN A O 1
ATOM 2740 N N . GLY A 1 361 ? 12.922 30.703 -5.625 1 73.75 361 GLY A N 1
ATOM 2741 C CA . GLY A 1 361 ? 11.688 30.594 -6.391 1 73.75 361 GLY A CA 1
ATOM 2742 C C . GLY A 1 361 ? 11.875 29.906 -7.727 1 73.75 361 GLY A C 1
ATOM 2743 O O . GLY A 1 361 ? 10.992 29.969 -8.586 1 73.75 361 GLY A O 1
ATOM 2744 N N . ASP A 1 362 ? 12.969 29.469 -8.031 1 64.56 362 ASP A N 1
ATOM 2745 C CA . ASP A 1 362 ? 13.273 28.844 -9.312 1 64.56 362 ASP A CA 1
ATOM 2746 C C . ASP A 1 362 ? 12.805 27.391 -9.344 1 64.56 362 ASP A C 1
ATOM 2748 O O . ASP A 1 362 ? 12.625 26.812 -10.422 1 64.56 362 ASP A O 1
ATOM 2752 N N . TYR A 1 363 ? 12.242 27.094 -8.234 1 59.31 363 TYR A N 1
ATOM 2753 C CA . TYR A 1 363 ? 11.734 25.75 -7.988 1 59.31 363 TYR A CA 1
ATOM 2754 C C . TYR A 1 363 ? 12.352 24.75 -8.961 1 59.31 363 TYR A C 1
ATOM 2756 O O . TYR A 1 363 ? 11.719 23.766 -9.336 1 59.31 363 TYR A O 1
ATOM 2764 N N . ARG A 1 364 ? 13.359 25.188 -9.773 1 56 364 ARG A N 1
ATOM 2765 C CA . ARG A 1 364 ? 14.008 24.375 -10.789 1 56 364 ARG A CA 1
ATOM 2766 C C . ARG A 1 364 ? 14.789 23.219 -10.156 1 56 364 ARG A C 1
ATOM 2768 O O . ARG A 1 364 ? 15.836 23.438 -9.555 1 56 364 ARG A O 1
ATOM 2775 N N . SER A 1 365 ? 14.32 22.562 -9.008 1 45.41 365 SER A N 1
ATOM 2776 C CA . SER A 1 365 ? 15.164 21.484 -8.508 1 45.41 365 SER A CA 1
ATOM 2777 C C . SER A 1 365 ? 15.352 20.406 -9.562 1 45.41 365 SER A C 1
ATOM 2779 O O . SER A 1 365 ? 14.398 20.031 -10.25 1 45.41 365 SER A O 1
ATOM 2781 N N . ALA A 1 366 ? 16.75 19.938 -9.75 1 45.41 366 ALA A N 1
ATOM 2782 C CA . ALA A 1 366 ? 17.25 18.812 -10.539 1 45.41 366 ALA A CA 1
ATOM 2783 C C . ALA A 1 366 ? 16.812 18.922 -11.992 1 45.41 366 ALA A C 1
ATOM 2785 O O . ALA A 1 366 ? 16.469 17.922 -12.625 1 45.41 366 ALA A O 1
ATOM 2786 N N . GLY A 1 367 ? 16.672 20.141 -12.523 1 42.44 367 GLY A N 1
ATOM 2787 C CA . GLY A 1 367 ? 16.406 20.406 -13.922 1 42.44 367 GLY A CA 1
ATOM 2788 C C . GLY A 1 367 ? 14.93 20.656 -14.219 1 42.44 367 GLY A C 1
ATOM 2789 O O . GLY A 1 367 ? 14.57 21.016 -15.344 1 42.44 367 GLY A O 1
ATOM 2790 N N . SER A 1 368 ? 14.008 20.219 -13.508 1 49.81 368 SER A N 1
ATOM 2791 C CA . SER A 1 368 ? 12.664 20.578 -13.945 1 49.81 368 SER A CA 1
ATOM 2792 C C . SER A 1 368 ? 11.922 21.359 -12.875 1 49.81 368 SER A C 1
ATOM 2794 O O . SER A 1 368 ? 12.172 21.188 -11.68 1 49.81 368 SER A O 1
ATOM 2796 N N . VAL A 1 369 ? 11.57 22.516 -13.273 1 52.38 369 VAL A N 1
ATOM 2797 C CA . VAL A 1 369 ? 10.688 23.391 -12.5 1 52.38 369 VAL A CA 1
ATOM 2798 C C . VAL A 1 369 ? 9.539 22.578 -11.906 1 52.38 369 VAL A C 1
ATOM 2800 O O . VAL A 1 369 ? 8.734 22 -12.641 1 52.38 369 VAL A O 1
ATOM 2803 N N . LEU A 1 370 ? 9.789 22.25 -10.586 1 65.75 370 LEU A N 1
ATOM 2804 C CA . LEU A 1 370 ? 8.617 21.734 -9.883 1 65.75 370 LEU A CA 1
ATOM 2805 C C . LEU A 1 370 ? 7.727 22.875 -9.398 1 65.75 370 LEU A C 1
ATOM 2807 O O . LEU A 1 370 ? 8.164 24.016 -9.328 1 65.75 370 LEU A O 1
ATOM 2811 N N . GLY A 1 371 ? 6.523 22.797 -9.375 1 83.12 371 GLY A N 1
ATOM 2812 C CA . GLY A 1 371 ? 5.715 23.734 -8.617 1 83.12 371 GLY A CA 1
ATOM 2813 C C . GLY A 1 371 ? 6.164 23.891 -7.172 1 83.12 371 GLY A C 1
ATOM 2814 O O . GLY A 1 371 ? 6.996 23.109 -6.695 1 83.12 371 GLY A O 1
ATOM 2815 N N . PRO A 1 372 ? 5.871 24.953 -6.512 1 87.94 372 PRO A N 1
ATOM 2816 C CA . PRO A 1 372 ? 6.324 25.266 -5.152 1 87.94 372 PRO A CA 1
ATOM 2817 C C . PRO A 1 372 ? 6.059 24.125 -4.172 1 87.94 372 PRO A C 1
ATOM 2819 O O . PRO A 1 372 ? 6.914 23.812 -3.336 1 87.94 372 PRO A O 1
ATOM 2822 N N . ASP A 1 373 ? 4.898 23.5 -4.215 1 90.38 373 ASP A N 1
ATOM 2823 C CA . ASP A 1 373 ? 4.582 22.406 -3.303 1 90.38 373 ASP A CA 1
ATOM 2824 C C . ASP A 1 373 ? 5.484 21.203 -3.561 1 90.38 373 ASP A C 1
ATOM 2826 O O . ASP A 1 373 ? 5.973 20.578 -2.619 1 90.38 373 ASP A O 1
ATOM 2830 N N . SER A 1 374 ? 5.719 20.922 -4.824 1 92.19 374 SER A N 1
ATOM 2831 C CA . SER A 1 374 ? 6.566 19.797 -5.188 1 92.19 374 SER A CA 1
ATOM 2832 C C . SER A 1 374 ? 8 20.016 -4.719 1 92.19 374 SER A C 1
ATOM 2834 O O . SER A 1 374 ? 8.648 19.078 -4.242 1 92.19 374 SER A O 1
ATOM 2836 N N . ALA A 1 375 ? 8.469 21.203 -4.883 1 91.44 375 ALA A N 1
ATOM 2837 C CA . ALA A 1 375 ? 9.812 21.531 -4.426 1 91.44 375 ALA A CA 1
ATOM 2838 C C . ALA A 1 375 ? 9.922 21.438 -2.906 1 91.44 375 ALA A C 1
ATOM 2840 O O . ALA A 1 375 ? 10.93 20.953 -2.379 1 91.44 375 ALA A O 1
ATOM 2841 N N . ALA A 1 376 ? 8.898 21.922 -2.234 1 92.56 376 ALA A N 1
ATOM 2842 C CA . ALA A 1 376 ? 8.859 21.828 -0.777 1 92.56 376 ALA A CA 1
ATOM 2843 C C . ALA A 1 376 ? 8.875 20.375 -0.309 1 92.56 376 ALA A C 1
ATOM 2845 O O . ALA A 1 376 ? 9.562 20.047 0.657 1 92.56 376 ALA A O 1
ATOM 2846 N N . ILE A 1 377 ? 8.117 19.547 -0.971 1 94.81 377 ILE A N 1
ATOM 2847 C CA . ILE A 1 377 ? 8.055 18.125 -0.635 1 94.81 377 ILE A CA 1
ATOM 2848 C C . ILE A 1 377 ? 9.43 17.5 -0.821 1 94.81 377 ILE A C 1
ATOM 2850 O O . ILE A 1 377 ? 9.875 16.719 0.021 1 94.81 377 ILE A O 1
ATOM 2854 N N . GLU A 1 378 ? 10.094 17.812 -1.902 1 94.19 378 GLU A N 1
ATOM 2855 C CA . GLU A 1 378 ? 11.422 17.281 -2.166 1 94.19 378 GLU A CA 1
ATOM 2856 C C . GLU A 1 378 ? 12.414 17.703 -1.086 1 94.19 378 GLU A C 1
ATOM 2858 O O . GLU A 1 378 ? 13.25 16.891 -0.654 1 94.19 378 GLU A O 1
ATOM 2863 N N . LEU A 1 379 ? 12.352 18.938 -0.706 1 94.81 379 LEU A N 1
ATOM 2864 C CA . LEU A 1 379 ? 13.25 19.438 0.33 1 94.81 379 LEU A CA 1
ATOM 2865 C C . LEU A 1 379 ? 12.992 18.734 1.658 1 94.81 379 LEU A C 1
ATOM 2867 O O . LEU A 1 379 ? 13.93 18.281 2.316 1 94.81 379 LEU A O 1
ATOM 2871 N N . ALA A 1 380 ? 11.711 18.688 2.043 1 96.19 380 ALA A N 1
ATOM 2872 C CA . ALA A 1 380 ? 11.352 18.016 3.291 1 96.19 380 ALA A CA 1
ATOM 2873 C C . ALA A 1 380 ? 11.812 16.562 3.285 1 96.19 380 ALA A C 1
ATOM 2875 O O . ALA A 1 380 ? 12.297 16.062 4.301 1 96.19 380 ALA A O 1
ATOM 2876 N N . THR A 1 381 ? 11.672 15.883 2.148 1 96.88 381 THR A N 1
ATOM 2877 C CA . THR A 1 381 ? 12.07 14.484 2.012 1 96.88 381 THR A CA 1
ATOM 2878 C C . THR A 1 381 ? 13.586 14.344 2.117 1 96.88 381 THR A C 1
ATOM 2880 O O . THR A 1 381 ? 14.078 13.461 2.826 1 96.88 381 THR A O 1
ATOM 2883 N N . ALA A 1 382 ? 14.281 15.195 1.406 1 96.69 382 ALA A N 1
ATOM 2884 C CA . ALA A 1 382 ? 15.742 15.164 1.447 1 96.69 382 ALA A CA 1
ATOM 2885 C C . ALA A 1 382 ? 16.25 15.391 2.867 1 96.69 382 ALA A C 1
ATOM 2887 O O . ALA A 1 382 ? 17.172 14.703 3.316 1 96.69 382 ALA A O 1
ATOM 2888 N N . THR A 1 383 ? 15.68 16.359 3.533 1 96.94 383 THR A N 1
ATOM 2889 C CA . THR A 1 383 ? 16.078 16.672 4.898 1 96.94 383 THR A CA 1
ATOM 2890 C C . THR A 1 383 ? 15.828 15.477 5.824 1 96.94 383 THR A C 1
ATOM 2892 O O . THR A 1 383 ? 16.703 15.094 6.602 1 96.94 383 THR A O 1
ATOM 2895 N N . ALA A 1 384 ? 14.641 14.922 5.746 1 97.75 384 ALA A N 1
ATOM 2896 C CA . ALA A 1 384 ? 14.273 13.805 6.613 1 97.75 384 ALA A CA 1
ATOM 2897 C C . ALA A 1 384 ? 15.188 12.609 6.383 1 97.75 384 ALA A C 1
ATOM 2899 O O . ALA A 1 384 ? 15.617 11.953 7.34 1 97.75 384 ALA A O 1
ATOM 2900 N N . GLU A 1 385 ? 15.477 12.305 5.156 1 98.12 385 GLU A N 1
ATOM 2901 C CA . GLU A 1 385 ? 16.344 11.172 4.82 1 98.12 385 GLU A CA 1
ATOM 2902 C C . GLU A 1 385 ? 17.766 11.406 5.293 1 98.12 385 GLU A C 1
ATOM 2904 O O . GLU A 1 385 ? 18.422 10.484 5.789 1 98.12 385 GLU A O 1
ATOM 2909 N N . ARG A 1 386 ? 18.234 12.617 5.082 1 97.19 386 ARG A N 1
ATOM 2910 C CA . ARG A 1 386 ? 19.562 12.961 5.582 1 97.19 386 ARG A CA 1
ATOM 2911 C C . ARG A 1 386 ? 19.641 12.805 7.098 1 97.19 386 ARG A C 1
ATOM 2913 O O . ARG A 1 386 ? 20.609 12.273 7.629 1 97.19 386 ARG A O 1
ATOM 2920 N N . LEU A 1 387 ? 18.641 13.258 7.773 1 96.5 387 LEU A N 1
ATOM 2921 C CA . LEU A 1 387 ? 18.609 13.172 9.234 1 96.5 387 LEU A CA 1
ATOM 2922 C C . LEU A 1 387 ? 18.547 11.719 9.695 1 96.5 387 LEU A C 1
ATOM 2924 O O . LEU A 1 387 ? 19.203 11.352 10.672 1 96.5 387 LEU A O 1
ATOM 2928 N N . ALA A 1 388 ? 17.781 10.891 9.031 1 98 388 ALA A N 1
ATOM 2929 C CA . ALA A 1 388 ? 17.703 9.477 9.383 1 98 388 ALA A CA 1
ATOM 2930 C C . ALA A 1 388 ? 19.047 8.781 9.188 1 98 388 ALA A C 1
ATOM 2932 O O . ALA A 1 388 ? 19.484 8.023 10.055 1 98 388 ALA A O 1
ATOM 2933 N N . ALA A 1 389 ? 19.672 9.031 8.047 1 97.5 389 ALA A N 1
ATOM 2934 C CA . ALA A 1 389 ? 21 8.469 7.789 1 97.5 389 ALA A CA 1
ATOM 2935 C C . ALA A 1 389 ? 22 8.93 8.844 1 97.5 389 ALA A C 1
ATOM 2937 O O . ALA A 1 389 ? 22.797 8.133 9.336 1 97.5 389 ALA A O 1
ATOM 2938 N N . THR A 1 390 ? 21.922 10.195 9.18 1 96.06 390 THR A N 1
ATOM 2939 C CA . THR A 1 390 ? 22.828 10.773 10.164 1 96.06 390 THR A CA 1
ATOM 2940 C C . THR A 1 390 ? 22.609 10.148 11.539 1 96.06 390 THR A C 1
ATOM 2942 O O . THR A 1 390 ? 23.562 9.828 12.242 1 96.06 390 THR A O 1
ATOM 2945 N N . ALA A 1 391 ? 21.359 10.023 11.914 1 96.06 391 ALA A N 1
ATOM 2946 C CA . ALA A 1 391 ? 21.047 9.438 13.211 1 96.06 391 ALA A CA 1
ATOM 2947 C C . ALA A 1 391 ? 21.641 8.039 13.352 1 96.06 391 ALA A C 1
ATOM 2949 O O . ALA A 1 391 ? 22.266 7.727 14.367 1 96.06 391 ALA A O 1
ATOM 2950 N N . LEU A 1 392 ? 21.438 7.227 12.336 1 97.06 392 LEU A N 1
ATOM 2951 C CA . LEU A 1 392 ? 21.922 5.852 12.414 1 97.06 392 LEU A CA 1
ATOM 2952 C C . LEU A 1 392 ? 23.453 5.805 12.344 1 97.06 392 LEU A C 1
ATOM 2954 O O . LEU A 1 392 ? 24.078 5.008 13.039 1 97.06 392 LEU A O 1
ATOM 2958 N N . SER A 1 393 ? 24.031 6.594 11.477 1 95.88 393 SER A N 1
ATOM 2959 C CA . SER A 1 393 ? 25.484 6.648 11.375 1 95.88 393 SER A CA 1
ATOM 2960 C C . SER A 1 393 ? 26.125 7.086 12.688 1 95.88 393 SER A C 1
ATOM 2962 O O . SER A 1 393 ? 27.156 6.547 13.102 1 95.88 393 SER A O 1
ATOM 2964 N N . THR A 1 394 ? 25.516 8.039 13.297 1 94.06 394 THR A N 1
ATOM 2965 C CA . THR A 1 394 ? 26.016 8.523 14.586 1 94.06 394 THR A CA 1
ATOM 2966 C C . THR A 1 394 ? 25.922 7.434 15.648 1 94.06 394 THR A C 1
ATOM 2968 O O . THR A 1 394 ? 26.844 7.246 16.438 1 94.06 394 THR A O 1
ATOM 2971 N N . ALA A 1 395 ? 24.828 6.746 15.672 1 93.19 395 ALA A N 1
ATOM 2972 C CA . ALA A 1 395 ? 24.672 5.633 16.609 1 93.19 395 ALA A CA 1
ATOM 2973 C C . ALA A 1 395 ? 25.75 4.57 16.375 1 93.19 395 ALA A C 1
ATOM 2975 O O . ALA A 1 395 ? 26.281 3.996 17.328 1 93.19 395 ALA A O 1
ATOM 2976 N N . ALA A 1 396 ? 26.047 4.312 15.125 1 94.38 396 ALA A N 1
ATOM 2977 C CA . ALA A 1 396 ? 27.062 3.328 14.766 1 94.38 396 ALA A CA 1
ATOM 2978 C C . ALA A 1 396 ? 28.438 3.742 15.281 1 94.38 396 ALA A C 1
ATOM 2980 O O . ALA A 1 396 ? 29.203 2.904 15.75 1 94.38 396 ALA A O 1
ATOM 2981 N N . LEU A 1 397 ? 28.719 4.953 15.195 1 91 397 LEU A N 1
ATOM 2982 C CA . LEU A 1 397 ? 30.016 5.477 15.578 1 91 397 LEU A CA 1
ATOM 2983 C C . LEU A 1 397 ? 30.172 5.52 17.094 1 91 397 LEU A C 1
ATOM 2985 O O . LEU A 1 397 ? 31.281 5.477 17.609 1 91 397 LEU A O 1
ATOM 2989 N N . ASN A 1 398 ? 29.078 5.535 17.797 1 90.06 398 ASN A N 1
ATOM 2990 C CA . ASN A 1 398 ? 29.141 5.754 19.234 1 90.06 398 ASN A CA 1
ATOM 2991 C C . ASN A 1 398 ? 29.016 4.441 20 1 90.06 398 ASN A C 1
ATOM 2993 O O . ASN A 1 398 ? 29.203 4.414 21.219 1 90.06 398 ASN A O 1
ATOM 2997 N N . THR A 1 399 ? 28.703 3.391 19.328 1 92.69 399 THR A N 1
ATOM 2998 C CA . THR A 1 399 ? 28.562 2.131 20.047 1 92.69 399 THR A CA 1
ATOM 2999 C C . THR A 1 399 ? 29.922 1.479 20.266 1 92.69 399 THR A C 1
ATOM 3001 O O . THR A 1 399 ? 30.812 1.575 19.422 1 92.69 399 THR A O 1
ATOM 3004 N N . ASP A 1 400 ? 30.109 0.779 21.438 1 94.06 400 ASP A N 1
ATOM 3005 C CA . ASP A 1 400 ? 31.344 0.095 21.781 1 94.06 400 ASP A CA 1
ATOM 3006 C C . ASP A 1 400 ? 31.266 -1.391 21.438 1 94.06 400 ASP A C 1
ATOM 3008 O O . ASP A 1 400 ? 32.281 -2.1 21.5 1 94.06 400 ASP A O 1
ATOM 3012 N N . ASP A 1 401 ? 30.156 -1.899 21.047 1 95.81 401 ASP A N 1
ATOM 3013 C CA . ASP A 1 401 ? 29.984 -3.289 20.641 1 95.81 401 ASP A CA 1
ATOM 3014 C C . ASP A 1 401 ? 30.406 -3.48 19.188 1 95.81 401 ASP A C 1
ATOM 3016 O O . ASP A 1 401 ? 29.828 -2.889 18.281 1 95.81 401 ASP A O 1
ATOM 3020 N N . PRO A 1 402 ? 31.438 -4.336 18.984 1 96.25 402 PRO A N 1
ATOM 3021 C CA . PRO A 1 402 ? 31.969 -4.453 17.641 1 96.25 402 PRO A CA 1
ATOM 3022 C C . PRO A 1 402 ? 30.953 -4.984 16.641 1 96.25 402 PRO A C 1
ATOM 3024 O O . PRO A 1 402 ? 30.938 -4.562 15.477 1 96.25 402 PRO A O 1
ATOM 3027 N N . THR A 1 403 ? 30.141 -5.902 17.047 1 96.19 403 THR A N 1
ATOM 3028 C CA . THR A 1 403 ? 29.109 -6.441 16.172 1 96.19 403 THR A CA 1
ATOM 3029 C C . THR A 1 403 ? 28.062 -5.375 15.836 1 96.19 403 THR A C 1
ATOM 3031 O O . THR A 1 403 ? 27.688 -5.207 14.68 1 96.19 403 THR A O 1
ATOM 3034 N N . ALA A 1 404 ? 27.656 -4.695 16.844 1 96.94 404 ALA A N 1
ATOM 3035 C CA . ALA A 1 404 ? 26.703 -3.615 16.641 1 96.94 404 ALA A CA 1
ATOM 3036 C C . ALA A 1 404 ? 27.281 -2.537 15.727 1 96.94 404 ALA A C 1
ATOM 3038 O O . ALA A 1 404 ? 26.562 -1.989 14.875 1 96.94 404 ALA A O 1
ATOM 3039 N N . LYS A 1 405 ? 28.516 -2.203 15.953 1 96.88 405 LYS A N 1
ATOM 3040 C CA . LYS A 1 405 ? 29.172 -1.186 15.133 1 96.88 405 LYS A CA 1
ATOM 3041 C C . LYS A 1 405 ? 29.203 -1.602 13.664 1 96.88 405 LYS A C 1
ATOM 3043 O O . LYS A 1 405 ? 28.875 -0.812 12.781 1 96.88 405 LYS A O 1
ATOM 3048 N N . GLU A 1 406 ? 29.594 -2.814 13.406 1 97.62 406 GLU A N 1
ATOM 3049 C CA . GLU A 1 406 ? 29.672 -3.316 12.031 1 97.62 406 GLU A CA 1
ATOM 3050 C C . GLU A 1 406 ? 28.312 -3.291 11.352 1 97.62 406 GLU A C 1
ATOM 3052 O O . GLU A 1 406 ? 28.172 -2.791 10.234 1 97.62 406 GLU A O 1
ATOM 3057 N N . LEU A 1 407 ? 27.328 -3.818 12.039 1 98.31 407 LEU A N 1
ATOM 3058 C CA . LEU A 1 407 ? 26.016 -3.998 11.438 1 98.31 407 LEU A CA 1
ATOM 3059 C C . LEU A 1 407 ? 25.297 -2.658 11.273 1 98.31 407 LEU A C 1
ATOM 3061 O O . LEU A 1 407 ? 24.641 -2.422 10.266 1 98.31 407 LEU A O 1
ATOM 3065 N N . THR A 1 408 ? 25.406 -1.768 12.25 1 97.88 408 THR A N 1
ATOM 3066 C CA . THR A 1 408 ? 24.766 -0.464 12.141 1 97.88 408 THR A CA 1
ATOM 3067 C C . THR A 1 408 ? 25.469 0.409 11.109 1 97.88 408 THR A C 1
ATOM 3069 O O . THR A 1 408 ? 24.844 1.219 10.43 1 97.88 408 THR A O 1
ATOM 3072 N N . THR A 1 409 ? 26.781 0.267 11.016 1 97.75 409 THR A N 1
ATOM 3073 C CA . THR A 1 409 ? 27.516 0.965 9.969 1 97.75 409 THR A CA 1
ATOM 3074 C C . THR A 1 409 ? 27.047 0.521 8.586 1 97.75 409 THR A C 1
ATOM 3076 O O . THR A 1 409 ? 26.797 1.354 7.715 1 97.75 409 THR A O 1
ATOM 3079 N N . ALA A 1 410 ? 26.891 -0.778 8.445 1 98.5 410 ALA A N 1
ATOM 3080 C CA . ALA A 1 410 ? 26.422 -1.315 7.176 1 98.5 410 ALA A CA 1
ATOM 3081 C C . ALA A 1 410 ? 25.016 -0.843 6.867 1 98.5 410 ALA A C 1
ATOM 3083 O O . ALA A 1 410 ? 24.688 -0.499 5.727 1 98.5 410 ALA A O 1
ATOM 3084 N N . ALA A 1 411 ? 24.172 -0.832 7.852 1 98.81 411 ALA A N 1
ATOM 3085 C CA . ALA A 1 411 ? 22.781 -0.421 7.664 1 98.81 411 ALA A CA 1
ATOM 3086 C C . ALA A 1 411 ? 22.688 1.062 7.316 1 98.81 411 ALA A C 1
ATOM 3088 O O . ALA A 1 411 ? 21.891 1.455 6.453 1 98.81 411 ALA A O 1
ATOM 3089 N N . ALA A 1 412 ? 23.453 1.883 7.996 1 98.44 412 ALA A N 1
ATOM 3090 C CA . ALA A 1 412 ? 23.453 3.316 7.719 1 98.44 412 ALA A CA 1
ATOM 3091 C C . ALA A 1 412 ? 23.922 3.598 6.289 1 98.44 412 ALA A C 1
ATOM 3093 O O . ALA A 1 412 ? 23.312 4.398 5.578 1 98.44 412 ALA A O 1
ATOM 3094 N N . ALA A 1 413 ? 24.984 2.922 5.938 1 98.56 413 ALA A N 1
ATOM 3095 C CA . ALA A 1 413 ? 25.516 3.09 4.586 1 98.56 413 ALA A CA 1
ATOM 3096 C C . ALA A 1 413 ? 24.516 2.607 3.539 1 98.56 413 ALA A C 1
ATOM 3098 O O . ALA A 1 413 ? 24.266 3.291 2.543 1 98.56 413 ALA A O 1
ATOM 3099 N N . ALA A 1 414 ? 23.938 1.436 3.766 1 98.44 414 ALA A N 1
ATOM 3100 C CA . ALA A 1 414 ? 22.984 0.879 2.814 1 98.44 414 ALA A CA 1
ATOM 3101 C C . ALA A 1 414 ? 21.781 1.805 2.637 1 98.44 414 ALA A C 1
ATOM 3103 O O . ALA A 1 414 ? 21.328 2.02 1.515 1 98.44 414 ALA A O 1
ATOM 3104 N N . TYR A 1 415 ? 21.281 2.318 3.775 1 98.75 415 TYR A N 1
ATOM 3105 C CA . TYR A 1 415 ? 20.141 3.227 3.697 1 98.75 415 TYR A CA 1
ATOM 3106 C C . TYR A 1 415 ? 20.484 4.457 2.865 1 98.75 415 TYR A C 1
ATOM 3108 O O . TYR A 1 415 ? 19.734 4.824 1.958 1 98.75 415 TYR A O 1
ATOM 3116 N N . ALA A 1 416 ? 21.547 5.109 3.162 1 98.69 416 ALA A N 1
ATOM 3117 C CA . ALA A 1 416 ? 21.953 6.34 2.488 1 98.69 416 ALA A CA 1
ATOM 3118 C C . ALA A 1 416 ? 22.234 6.09 1.01 1 98.69 416 ALA A C 1
ATOM 3120 O O . ALA A 1 416 ? 21.812 6.871 0.152 1 98.69 416 ALA A O 1
ATOM 3121 N N . LEU A 1 417 ? 22.984 5.016 0.745 1 97.94 417 LEU A N 1
ATOM 3122 C CA . LEU A 1 417 ? 23.344 4.707 -0.635 1 97.94 417 LEU A CA 1
ATOM 3123 C C . LEU A 1 417 ? 22.094 4.398 -1.465 1 97.94 417 LEU A C 1
ATOM 3125 O O . LEU A 1 417 ? 22.047 4.723 -2.654 1 97.94 417 LEU A O 1
ATOM 3129 N N . GLU A 1 418 ? 21.125 3.762 -0.875 1 97.44 418 GLU A N 1
ATOM 3130 C CA . GLU A 1 418 ? 19.859 3.52 -1.568 1 97.44 418 GLU A CA 1
ATOM 3131 C C . GLU A 1 418 ? 19.172 4.828 -1.93 1 97.44 418 GLU A C 1
ATOM 3133 O O . GLU A 1 418 ? 18.562 4.941 -2.994 1 97.44 418 GLU A O 1
ATOM 3138 N N . ARG A 1 419 ? 19.203 5.785 -1.009 1 97.75 419 ARG A N 1
ATOM 3139 C CA . ARG A 1 419 ? 18.594 7.086 -1.278 1 97.75 419 ARG A CA 1
ATOM 3140 C C . ARG A 1 419 ? 19.312 7.793 -2.426 1 97.75 419 ARG A C 1
ATOM 3142 O O . ARG A 1 419 ? 18.656 8.398 -3.285 1 97.75 419 ARG A O 1
ATOM 3149 N N . ILE A 1 420 ? 20.594 7.711 -2.42 1 97.5 420 ILE A N 1
ATOM 3150 C CA . ILE A 1 420 ? 21.391 8.336 -3.469 1 97.5 420 ILE A CA 1
ATOM 3151 C C . ILE A 1 420 ? 21.141 7.629 -4.801 1 97.5 420 ILE A C 1
ATOM 3153 O O . ILE A 1 420 ? 20.938 8.281 -5.824 1 97.5 420 ILE A O 1
ATOM 3157 N N . HIS A 1 421 ? 21.156 6.273 -4.723 1 95.75 421 HIS A N 1
ATOM 3158 C C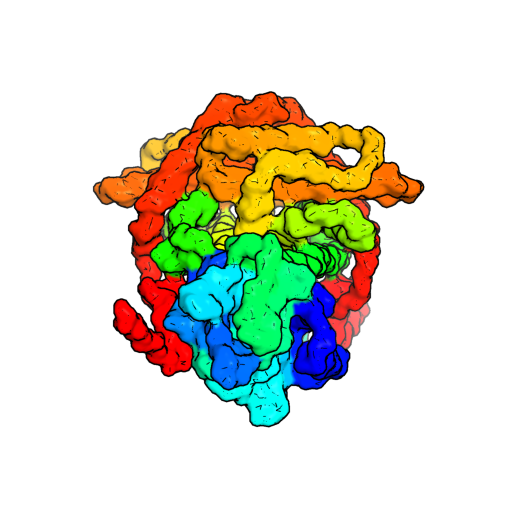A . HIS A 1 421 ? 20.922 5.457 -5.906 1 95.75 421 HIS A CA 1
ATOM 3159 C C . HIS A 1 421 ? 19.594 5.801 -6.555 1 95.75 421 HIS A C 1
ATOM 3161 O O . HIS A 1 421 ? 19.5 5.895 -7.781 1 95.75 421 HIS A O 1
ATOM 3167 N N . ALA A 1 422 ? 18.625 6.102 -5.809 1 95 422 ALA A N 1
ATOM 3168 C CA . ALA A 1 422 ? 17.266 6.348 -6.277 1 95 422 ALA A CA 1
ATOM 3169 C C . ALA A 1 422 ? 17.156 7.715 -6.945 1 95 422 ALA A C 1
ATOM 3171 O O . ALA A 1 422 ? 16.172 7.992 -7.652 1 95 422 ALA A O 1
ATOM 3172 N N . ARG A 1 423 ? 18.125 8.555 -6.75 1 95.38 423 ARG A N 1
ATOM 3173 C CA . ARG A 1 423 ? 18.094 9.898 -7.312 1 95.38 423 ARG A CA 1
ATOM 3174 C C . ARG A 1 423 ? 19.234 10.117 -8.297 1 95.38 423 ARG A C 1
ATOM 3176 O O . ARG A 1 423 ? 19.766 11.227 -8.406 1 95.38 423 ARG A O 1
ATOM 3183 N N . GLY A 1 424 ? 19.578 9.047 -8.961 1 93.94 424 GLY A N 1
ATOM 3184 C CA . GLY A 1 424 ? 20.703 9.109 -9.883 1 93.94 424 GLY A CA 1
ATOM 3185 C C . GLY A 1 424 ? 20.531 10.172 -10.953 1 93.94 424 GLY A C 1
ATOM 3186 O O . GLY A 1 424 ? 21.484 10.883 -11.289 1 93.94 424 GLY A O 1
ATOM 3187 N N . THR A 1 425 ? 19.312 10.328 -11.531 1 93.94 425 THR A N 1
ATOM 3188 C CA . THR A 1 425 ? 19.062 11.305 -12.578 1 93.94 425 THR A CA 1
ATOM 3189 C C . THR A 1 425 ? 19.344 12.719 -12.078 1 93.94 425 THR A C 1
ATOM 3191 O O . THR A 1 425 ? 19.922 13.539 -12.805 1 93.94 425 THR A O 1
ATOM 3194 N N . TRP A 1 426 ? 18.922 12.977 -10.836 1 93.06 426 TRP A N 1
ATOM 3195 C CA . TRP A 1 426 ? 19.172 14.297 -10.258 1 93.06 426 TRP A CA 1
ATOM 3196 C C . TRP A 1 426 ? 20.672 14.547 -10.109 1 93.06 426 TRP A C 1
ATOM 3198 O O . TRP A 1 426 ? 21.172 15.609 -10.484 1 93.06 426 TRP A O 1
ATOM 3208 N N . TYR A 1 427 ? 21.391 13.594 -9.531 1 94.69 427 TYR A N 1
ATOM 3209 C CA . TYR A 1 427 ? 22.828 13.758 -9.273 1 94.69 427 TYR A CA 1
ATOM 3210 C C . TYR A 1 427 ? 23.594 13.938 -10.578 1 94.69 427 TYR A C 1
ATOM 3212 O O . TYR A 1 427 ? 24.531 14.734 -10.648 1 94.69 427 TYR A O 1
ATOM 3220 N N . VAL A 1 428 ? 23.156 13.266 -11.562 1 93.06 428 VAL A N 1
ATOM 3221 C CA . VAL A 1 428 ? 23.844 13.367 -12.844 1 93.06 428 VAL A CA 1
ATOM 3222 C C . VAL A 1 428 ? 23.531 14.711 -13.492 1 93.06 428 VAL A C 1
ATOM 3224 O O . VAL A 1 428 ? 24.422 15.383 -14.023 1 93.06 428 VAL A O 1
ATOM 3227 N N . ALA A 1 429 ? 22.266 15.07 -13.461 1 91.75 429 ALA A N 1
ATOM 3228 C CA . ALA A 1 429 ? 21.859 16.359 -14.023 1 91.75 429 ALA A CA 1
ATOM 3229 C C . ALA A 1 429 ? 22.625 17.5 -13.375 1 91.75 429 ALA A C 1
ATOM 3231 O O . ALA A 1 429 ? 22.859 18.531 -14.008 1 91.75 429 ALA A O 1
ATOM 3232 N N . HIS A 1 430 ? 23.078 17.328 -12.195 1 91.56 430 HIS A N 1
ATOM 3233 C CA . HIS A 1 430 ? 23.797 18.359 -11.453 1 91.56 430 HIS A CA 1
ATOM 3234 C C . HIS A 1 430 ? 25.297 18.109 -11.477 1 91.56 430 HIS A C 1
ATOM 3236 O O . HIS A 1 430 ? 26.047 18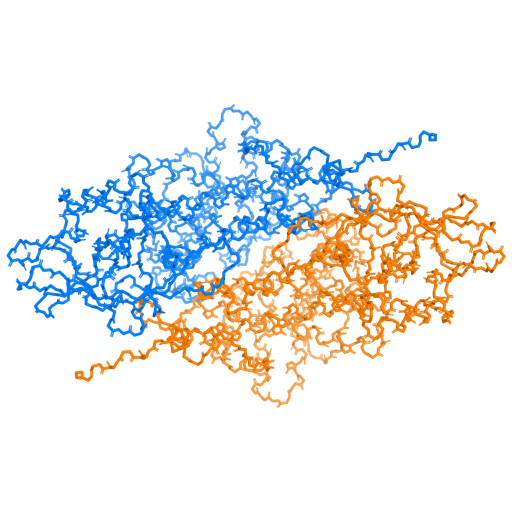.703 -10.703 1 91.56 430 HIS A O 1
ATOM 3242 N N . SER A 1 431 ? 25.75 17.125 -12.203 1 92.44 431 SER A N 1
ATOM 3243 C CA . SER A 1 431 ? 27.156 16.781 -12.391 1 92.44 431 SER A CA 1
ATOM 3244 C C . SER A 1 431 ? 27.797 16.344 -11.078 1 92.44 431 SER A C 1
ATOM 3246 O O . SER A 1 431 ? 28.938 16.688 -10.789 1 92.44 431 SER A O 1
ATOM 3248 N N . ARG A 1 432 ? 27.016 15.625 -10.367 1 93.69 432 ARG A N 1
ATOM 3249 C CA . ARG A 1 432 ? 27.5 15.172 -9.07 1 93.69 432 ARG A CA 1
ATOM 3250 C C . ARG A 1 432 ? 27.672 13.656 -9.047 1 93.69 432 ARG A C 1
ATOM 3252 O O . ARG A 1 432 ? 27.906 13.07 -7.988 1 93.69 432 ARG A O 1
ATOM 3259 N N . MET A 1 433 ? 27.578 13.031 -10.172 1 94.19 433 MET A N 1
ATOM 3260 C CA . MET A 1 433 ? 27.766 11.586 -10.258 1 94.19 433 MET A CA 1
ATOM 3261 C C . MET A 1 433 ? 28.312 11.188 -11.625 1 94.19 433 MET A C 1
ATOM 3263 O O . MET A 1 433 ? 27.656 11.383 -12.648 1 94.19 433 MET A O 1
ATOM 3267 N N . SER A 1 434 ? 29.516 10.727 -11.656 1 94.12 434 SER A N 1
ATOM 3268 C CA . SER A 1 434 ? 30.125 10.18 -12.867 1 94.12 434 SER A CA 1
ATOM 3269 C C . SER A 1 434 ? 29.75 8.711 -13.055 1 94.12 434 SER A C 1
ATOM 3271 O O . SER A 1 434 ? 29.234 8.07 -12.141 1 94.12 434 SER A O 1
ATOM 3273 N N . PRO A 1 435 ? 29.984 8.18 -14.258 1 92.44 435 PRO A N 1
ATOM 3274 C CA . PRO A 1 435 ? 29.734 6.754 -14.469 1 92.44 435 PRO A CA 1
ATOM 3275 C C . PRO A 1 435 ? 30.5 5.871 -13.484 1 92.44 435 PRO A C 1
ATOM 3277 O O . PRO A 1 435 ? 29.922 4.914 -12.945 1 92.44 435 PRO A O 1
ATOM 3280 N N . GLY A 1 436 ? 31.734 6.211 -13.273 1 92.69 436 GLY A N 1
ATOM 3281 C CA . GLY A 1 436 ? 32.531 5.465 -12.305 1 92.69 436 GLY A CA 1
ATOM 3282 C C . GLY A 1 436 ? 31.969 5.523 -10.898 1 92.69 436 GLY A C 1
ATOM 3283 O O . GLY A 1 436 ? 31.969 4.523 -10.18 1 92.69 436 GLY A O 1
ATOM 3284 N N . GLN A 1 437 ? 31.516 6.684 -10.508 1 93.75 437 GLN A N 1
ATOM 3285 C CA . GLN A 1 437 ? 30.906 6.855 -9.188 1 93.75 437 GLN A CA 1
ATOM 3286 C C . GLN A 1 437 ? 29.609 6.066 -9.07 1 93.75 437 GLN A C 1
ATOM 3288 O O . GLN A 1 437 ? 29.328 5.477 -8.023 1 93.75 437 GLN A O 1
ATOM 3293 N N . ALA A 1 438 ? 28.797 6.094 -10.125 1 93.56 438 ALA A N 1
ATOM 3294 C CA . ALA A 1 438 ? 27.547 5.34 -10.141 1 93.56 438 ALA A CA 1
ATOM 3295 C C . ALA A 1 438 ? 27.797 3.846 -9.984 1 93.56 438 ALA A C 1
ATOM 3297 O O . ALA A 1 438 ? 27.094 3.16 -9.242 1 93.56 438 ALA A O 1
ATOM 3298 N N . ALA A 1 439 ? 28.781 3.336 -10.664 1 90.81 439 ALA A N 1
ATOM 3299 C CA . ALA A 1 439 ? 29.141 1.925 -10.57 1 90.81 439 ALA A CA 1
ATOM 3300 C C . ALA A 1 439 ? 29.641 1.58 -9.172 1 90.81 439 ALA A C 1
ATOM 3302 O O . ALA A 1 439 ? 29.281 0.544 -8.617 1 90.81 439 ALA A O 1
ATOM 3303 N N . SER A 1 440 ? 30.469 2.455 -8.688 1 92.19 440 SER A N 1
ATOM 3304 C CA . SER A 1 440 ? 31.031 2.234 -7.352 1 92.19 440 SER A CA 1
ATOM 3305 C C . SER A 1 440 ? 29.938 2.273 -6.285 1 92.19 440 SER A C 1
ATOM 3307 O O . SER A 1 440 ? 30.016 1.54 -5.297 1 92.19 440 SER A O 1
ATOM 3309 N N . LEU A 1 441 ? 29.047 3.191 -6.445 1 93.75 441 LEU A N 1
ATOM 3310 C CA . LEU A 1 441 ? 27.922 3.303 -5.523 1 93.75 441 LEU A CA 1
ATOM 3311 C C . LEU A 1 441 ? 27.125 2.002 -5.477 1 93.75 441 LEU A C 1
ATOM 3313 O O . LEU A 1 441 ? 26.781 1.525 -4.395 1 93.75 441 LEU A O 1
ATOM 3317 N N . THR A 1 442 ? 26.875 1.43 -6.594 1 90.62 442 THR A N 1
ATOM 3318 C CA . THR A 1 442 ? 26.109 0.198 -6.695 1 90.62 442 THR A CA 1
ATOM 3319 C C . THR A 1 442 ? 26.859 -0.969 -6.066 1 90.62 442 THR A C 1
ATOM 3321 O O . THR A 1 442 ? 26.266 -1.785 -5.355 1 90.62 442 THR A O 1
ATOM 3324 N N . THR A 1 443 ? 28.141 -1.026 -6.305 1 90.69 443 THR A N 1
ATOM 3325 C CA . THR A 1 443 ? 28.984 -2.076 -5.742 1 90.69 443 THR A CA 1
ATOM 3326 C C . THR A 1 443 ? 29.016 -1.98 -4.219 1 90.69 443 THR A C 1
ATOM 3328 O O . THR A 1 443 ? 28.906 -2.992 -3.525 1 90.69 443 THR A O 1
ATOM 3331 N N . GLU A 1 444 ? 29.156 -0.755 -3.76 1 93.56 444 GLU A N 1
ATOM 3332 C CA . GLU A 1 444 ? 29.203 -0.538 -2.318 1 93.56 444 GLU A CA 1
ATOM 3333 C C . GLU A 1 444 ? 27.875 -0.885 -1.663 1 93.56 444 GLU A C 1
ATOM 3335 O O . GLU A 1 444 ? 27.844 -1.481 -0.584 1 93.56 444 GLU A O 1
ATOM 3340 N N . LEU A 1 445 ? 26.812 -0.471 -2.307 1 94.94 445 LEU A N 1
ATOM 3341 C CA . LEU A 1 445 ? 25.484 -0.803 -1.798 1 94.94 445 LEU A CA 1
ATOM 3342 C C . LEU A 1 445 ? 25.312 -2.312 -1.678 1 94.94 445 LEU A C 1
ATOM 3344 O O . LEU A 1 445 ? 24.828 -2.807 -0.659 1 94.94 445 LEU A O 1
ATOM 3348 N N . ASN A 1 446 ? 25.75 -3.07 -2.652 1 92.06 446 ASN A N 1
ATOM 3349 C CA . ASN A 1 446 ? 25.641 -4.523 -2.645 1 92.06 446 ASN A CA 1
ATOM 3350 C C . ASN A 1 446 ? 26.484 -5.148 -1.538 1 92.06 446 ASN A C 1
ATOM 3352 O O . ASN A 1 446 ? 26.094 -6.152 -0.941 1 92.06 446 ASN A O 1
ATOM 3356 N N . ARG A 1 447 ? 27.609 -4.562 -1.32 1 93.56 447 ARG A N 1
ATOM 3357 C CA . ARG A 1 447 ? 28.484 -5.059 -0.257 1 93.56 447 ARG A CA 1
ATOM 3358 C C . ARG A 1 447 ? 27.812 -4.91 1.107 1 93.56 447 ARG A C 1
ATOM 3360 O O . ARG A 1 447 ? 27.859 -5.832 1.925 1 93.56 447 ARG A O 1
ATOM 3367 N N . HIS A 1 448 ? 27.25 -3.752 1.348 1 96.69 448 HIS A N 1
ATOM 3368 C CA . HIS A 1 448 ? 26.578 -3.529 2.623 1 96.69 448 HIS A CA 1
ATOM 3369 C C . HIS A 1 448 ? 25.328 -4.402 2.752 1 96.69 448 HIS A C 1
ATOM 3371 O O . HIS A 1 448 ? 25.016 -4.898 3.84 1 96.69 448 HIS A O 1
ATOM 3377 N N . HIS A 1 449 ? 24.609 -4.633 1.638 1 95.44 449 HIS A N 1
ATOM 3378 C CA . HIS A 1 449 ? 23.469 -5.543 1.653 1 95.44 449 HIS A CA 1
ATOM 3379 C C . HIS A 1 449 ? 23.891 -6.957 2.025 1 95.44 449 HIS A C 1
ATOM 3381 O O . HIS A 1 449 ? 23.172 -7.656 2.748 1 95.44 449 HIS A O 1
ATOM 3387 N N . ALA A 1 450 ? 25.062 -7.371 1.539 1 94.5 450 ALA A N 1
ATOM 3388 C CA . ALA A 1 450 ? 25.562 -8.703 1.841 1 94.5 450 ALA A CA 1
ATOM 3389 C C . ALA A 1 450 ? 25.844 -8.867 3.334 1 94.5 450 ALA A C 1
ATOM 3391 O O . ALA A 1 450 ? 25.562 -9.922 3.912 1 94.5 450 ALA A O 1
ATOM 3392 N N . VAL A 1 451 ? 26.344 -7.832 3.904 1 97 451 VAL A N 1
ATOM 3393 C CA . VAL A 1 451 ? 26.609 -7.855 5.336 1 97 451 VAL A CA 1
ATOM 3394 C C . VAL A 1 451 ? 25.312 -8 6.105 1 97 451 VAL A C 1
ATOM 3396 O O . VAL A 1 451 ? 25.203 -8.82 7.027 1 97 451 VAL A O 1
ATOM 3399 N N . LEU A 1 452 ? 24.328 -7.258 5.727 1 97.69 452 LEU A N 1
ATOM 3400 C CA . LEU A 1 452 ? 23.031 -7.305 6.402 1 97.69 452 LEU A CA 1
ATOM 3401 C C . LEU A 1 452 ? 22.359 -8.664 6.203 1 97.69 452 LEU A C 1
ATOM 3403 O O . LEU A 1 452 ? 21.812 -9.227 7.145 1 97.69 452 LEU A O 1
ATOM 3407 N N . THR A 1 453 ? 22.453 -9.188 4.984 1 96.12 453 THR A N 1
ATOM 3408 C CA . THR A 1 453 ? 21.844 -10.469 4.637 1 96.12 453 THR A CA 1
ATOM 3409 C C . THR A 1 453 ? 22.438 -11.594 5.484 1 96.12 453 THR A C 1
ATOM 3411 O O . THR A 1 453 ? 21.703 -12.484 5.93 1 96.12 453 THR A O 1
ATOM 3414 N N . ALA A 1 454 ? 23.703 -11.484 5.727 1 96.31 454 ALA A N 1
ATOM 3415 C CA . ALA A 1 454 ? 24.406 -12.523 6.473 1 96.31 454 ALA A CA 1
ATOM 3416 C C . ALA A 1 454 ? 24 -12.516 7.941 1 96.31 454 ALA A C 1
ATOM 3418 O O . ALA A 1 454 ? 24.234 -13.484 8.664 1 96.31 454 ALA A O 1
ATOM 3419 N N . HIS A 1 455 ? 23.312 -11.422 8.383 1 97.62 455 HIS A N 1
ATOM 3420 C CA . HIS A 1 455 ? 23.047 -11.289 9.812 1 97.62 455 HIS A CA 1
ATOM 3421 C C . HIS A 1 455 ? 21.578 -10.945 10.07 1 97.62 455 HIS A C 1
ATOM 3423 O O . HIS A 1 455 ? 21.266 -10.227 11.016 1 97.62 455 HIS A O 1
ATOM 3429 N N . LEU A 1 456 ? 20.688 -11.383 9.203 1 96.94 456 LEU A N 1
ATOM 3430 C CA . LEU A 1 456 ? 19.281 -11.031 9.281 1 96.94 456 LEU A CA 1
ATOM 3431 C C . LEU A 1 456 ? 18.688 -11.43 10.633 1 96.94 456 LEU A C 1
ATOM 3433 O O . LEU A 1 456 ? 18.047 -10.609 11.297 1 96.94 456 LEU A O 1
ATOM 3437 N N . PRO A 1 457 ? 18.984 -12.648 11.156 1 96.38 457 PRO A N 1
ATOM 3438 C CA . PRO A 1 457 ? 18.391 -13.023 12.445 1 96.38 457 PRO A CA 1
ATOM 3439 C C . PRO A 1 457 ? 18.859 -12.148 13.594 1 96.38 457 PRO A C 1
ATOM 3441 O O . PRO A 1 457 ? 18.078 -11.773 14.461 1 96.38 457 PRO A O 1
ATOM 3444 N N . THR A 1 458 ? 20.141 -11.812 13.547 1 97.56 458 THR A N 1
ATOM 3445 C CA . THR A 1 458 ? 20.703 -10.961 14.586 1 97.56 458 THR A CA 1
ATOM 3446 C C . THR A 1 458 ? 20.062 -9.57 14.562 1 97.56 458 THR A C 1
ATOM 3448 O O . THR A 1 458 ? 19.719 -9.016 15.609 1 97.56 458 THR A O 1
ATOM 3451 N N . MET A 1 459 ? 19.922 -9.062 13.43 1 97.62 459 MET A N 1
ATOM 3452 C CA . MET A 1 459 ? 19.406 -7.703 13.258 1 97.62 459 MET A CA 1
ATOM 3453 C C . MET A 1 459 ? 17.953 -7.609 13.703 1 97.62 459 MET A C 1
ATOM 3455 O O . MET A 1 459 ? 17.547 -6.625 14.336 1 97.62 459 MET A O 1
ATOM 3459 N N . VAL A 1 460 ? 17.141 -8.633 13.391 1 97.75 460 VAL A N 1
ATOM 3460 C CA . VAL A 1 460 ? 15.734 -8.547 13.773 1 97.75 460 VAL A CA 1
ATOM 3461 C C . VAL A 1 460 ? 15.586 -8.859 15.258 1 97.75 460 VAL A C 1
ATOM 3463 O O . VAL A 1 460 ? 14.688 -8.336 15.922 1 97.75 460 VAL A O 1
ATOM 3466 N N . ALA A 1 461 ? 16.438 -9.672 15.828 1 96.94 461 ALA A N 1
ATOM 3467 C CA . ALA A 1 461 ? 16.422 -9.93 17.266 1 96.94 461 ALA A CA 1
ATOM 3468 C C . ALA A 1 461 ? 16.688 -8.648 18.047 1 96.94 461 ALA A C 1
ATOM 3470 O O . ALA A 1 461 ? 16.125 -8.453 19.141 1 96.94 461 ALA A O 1
ATOM 3471 N N . ALA A 1 462 ? 17.469 -7.766 17.484 1 96.94 462 ALA A N 1
ATOM 3472 C CA . ALA A 1 462 ? 17.844 -6.52 18.156 1 96.94 462 ALA A CA 1
ATOM 3473 C C . ALA A 1 462 ? 16.656 -5.57 18.266 1 96.94 462 ALA A C 1
ATOM 3475 O O . ALA A 1 462 ? 16.688 -4.613 19.031 1 96.94 462 ALA A O 1
ATOM 3476 N N . PHE A 1 463 ? 15.609 -5.812 17.438 1 96.69 463 PHE A N 1
ATOM 3477 C CA . PHE A 1 463 ? 14.398 -5.012 17.578 1 96.69 463 PHE A CA 1
ATOM 3478 C C . PHE A 1 463 ? 13.766 -5.215 18.938 1 96.69 463 PHE A C 1
ATOM 3480 O O . PHE A 1 463 ? 13.016 -4.363 19.422 1 96.69 463 PHE A O 1
ATOM 3487 N N . ASP A 1 464 ? 14.016 -6.363 19.547 1 95.25 464 ASP A N 1
ATOM 3488 C CA . ASP A 1 464 ? 13.508 -6.699 20.875 1 95.25 464 ASP A CA 1
ATOM 3489 C C . ASP A 1 464 ? 11.984 -6.578 20.922 1 95.25 464 ASP A C 1
ATOM 3491 O O . ASP A 1 464 ? 11.438 -5.902 21.797 1 95.25 464 ASP A O 1
ATOM 3495 N N . ILE A 1 465 ? 11.383 -7.188 19.969 1 94.62 465 ILE A N 1
ATOM 3496 C CA . ILE A 1 465 ? 9.922 -7.137 19.891 1 94.62 465 ILE A CA 1
ATOM 3497 C C . ILE A 1 465 ? 9.32 -8.148 20.875 1 94.62 465 ILE A C 1
ATOM 3499 O O . ILE A 1 465 ? 9.914 -9.195 21.125 1 94.62 465 ILE A O 1
ATOM 3503 N N . PRO A 1 466 ? 8.188 -7.887 21.406 1 93.31 466 PRO A N 1
ATOM 3504 C CA . PRO A 1 466 ? 7.531 -8.898 22.234 1 93.31 466 PRO A CA 1
ATOM 3505 C C . PRO A 1 466 ? 7.109 -10.133 21.438 1 93.31 466 PRO A C 1
ATOM 3507 O O . PRO A 1 466 ? 7.023 -10.078 20.203 1 93.31 466 PRO A O 1
ATOM 3510 N N . ARG A 1 467 ? 6.926 -11.18 22.172 1 92.75 467 ARG A N 1
ATOM 3511 C CA . ARG A 1 467 ? 6.445 -12.391 21.5 1 92.75 467 ARG A CA 1
ATOM 3512 C C . ARG A 1 467 ? 5.066 -12.164 20.891 1 92.75 467 ARG A C 1
ATOM 3514 O O . ARG A 1 467 ? 4.152 -11.688 21.562 1 92.75 467 ARG A O 1
ATOM 3521 N N . LEU A 1 468 ? 5.008 -12.461 19.672 1 95.5 468 LEU A N 1
ATOM 3522 C CA . LEU A 1 468 ? 3.742 -12.328 18.969 1 95.5 468 LEU A CA 1
ATOM 3523 C C . LEU A 1 468 ? 3.168 -13.695 18.609 1 95.5 468 LEU A C 1
ATOM 3525 O O . LEU A 1 468 ? 3.914 -14.617 18.297 1 95.5 468 LEU A O 1
ATOM 3529 N N . SER A 1 469 ? 1.91 -13.781 18.688 1 95.44 469 SER A N 1
ATOM 3530 C CA . SER A 1 469 ? 1.221 -15 18.266 1 95.44 469 SER A CA 1
ATOM 3531 C C . SER A 1 469 ? 1.071 -15.062 16.75 1 95.44 469 SER A C 1
ATOM 3533 O O . SER A 1 469 ? 1.351 -14.078 16.062 1 95.44 469 SER A O 1
ATOM 3535 N N . GLY A 1 470 ? 0.695 -16.297 16.266 1 96.75 470 GLY A N 1
ATOM 3536 C CA . GLY A 1 470 ? 0.469 -16.5 14.852 1 96.75 470 GLY A CA 1
ATOM 3537 C C . GLY A 1 470 ? 1.489 -17.422 14.211 1 96.75 470 GLY A C 1
ATOM 3538 O O . GLY A 1 470 ? 2.656 -17.438 14.609 1 96.75 470 GLY A O 1
ATOM 3539 N N . PRO A 1 471 ? 1.074 -18.125 13.172 1 97.25 471 PRO A N 1
ATOM 3540 C CA . PRO A 1 471 ? 1.964 -19.078 12.523 1 97.25 471 PRO A CA 1
ATOM 3541 C C . PRO A 1 471 ? 3.217 -18.438 11.945 1 97.25 471 PRO A C 1
ATOM 3543 O O . PRO A 1 471 ? 4.301 -19.016 11.984 1 97.25 471 PRO A O 1
ATOM 3546 N N . LEU A 1 472 ? 3.104 -17.219 11.453 1 97 472 LEU A N 1
ATOM 3547 C CA . LEU A 1 472 ? 4.223 -16.516 10.844 1 97 472 LEU A CA 1
ATOM 3548 C C . LEU A 1 472 ? 5.34 -16.281 11.859 1 97 472 LEU A C 1
ATOM 3550 O O . LEU A 1 472 ? 6.516 -16.219 11.492 1 97 472 LEU A O 1
ATOM 3554 N N . PHE A 1 473 ? 5.008 -16.172 13.102 1 97.25 473 PHE A N 1
ATOM 3555 C CA . PHE A 1 473 ? 5.949 -15.844 14.164 1 97.25 473 PHE A CA 1
ATOM 3556 C C . PHE A 1 473 ? 6.367 -17.094 14.922 1 97.25 473 PHE A C 1
ATOM 3558 O O . PHE A 1 473 ? 7.234 -17.031 15.797 1 97.25 473 PHE A O 1
ATOM 3565 N N . ALA A 1 474 ? 5.816 -18.234 14.578 1 97.31 474 ALA A N 1
ATOM 3566 C CA . ALA A 1 474 ? 6.113 -19.484 15.266 1 97.31 474 ALA A CA 1
ATOM 3567 C C . ALA A 1 474 ? 7.445 -20.062 14.805 1 97.31 474 ALA A C 1
ATOM 3569 O O . ALA A 1 474 ? 7.879 -19.812 13.672 1 97.31 474 ALA A O 1
ATOM 3570 N N . THR A 1 475 ? 8.086 -20.844 15.609 1 95.5 475 THR A N 1
ATOM 3571 C CA . THR A 1 475 ? 9.336 -21.516 15.266 1 95.5 475 THR A CA 1
ATOM 3572 C C . THR A 1 475 ? 9.102 -22.547 14.156 1 95.5 475 THR A C 1
ATOM 3574 O O . THR A 1 475 ? 9.992 -22.781 13.336 1 95.5 475 THR A O 1
ATOM 3577 N N . ASP A 1 476 ? 7.969 -23.141 14.148 1 95.31 476 ASP A N 1
ATOM 3578 C CA . ASP A 1 476 ? 7.488 -24.078 13.133 1 95.31 476 ASP A CA 1
ATOM 3579 C C . ASP A 1 476 ? 6.074 -23.703 12.68 1 95.31 476 ASP A C 1
ATOM 3581 O O . ASP A 1 476 ? 5.094 -24.094 13.312 1 95.31 476 ASP A O 1
ATOM 3585 N N . TYR A 1 477 ? 6.02 -22.984 11.547 1 95.5 477 TYR A N 1
ATOM 3586 C CA . TYR A 1 477 ? 4.719 -22.469 11.141 1 95.5 477 TYR A CA 1
ATOM 3587 C C . TYR A 1 477 ? 3.785 -23.594 10.719 1 95.5 477 TYR A C 1
ATOM 3589 O O . TYR A 1 477 ? 2.562 -23.469 10.82 1 95.5 477 TYR A O 1
ATOM 3597 N N . ILE A 1 478 ? 4.363 -24.734 10.258 1 94.19 478 ILE A N 1
ATOM 3598 C CA . ILE A 1 478 ? 3.555 -25.891 9.898 1 94.19 478 ILE A CA 1
ATOM 3599 C C . ILE A 1 478 ? 2.871 -26.453 11.148 1 94.19 478 ILE A C 1
ATOM 3601 O O . ILE A 1 478 ? 1.662 -26.688 11.141 1 94.19 478 ILE A O 1
ATOM 3605 N N . GLN A 1 479 ? 3.643 -26.609 12.156 1 95.5 479 GLN A N 1
ATOM 3606 C CA . GLN A 1 479 ? 3.08 -27.109 13.406 1 95.5 479 GLN A CA 1
ATOM 3607 C C . GLN A 1 479 ? 2.037 -26.141 13.961 1 95.5 479 GLN A C 1
ATOM 3609 O O . GLN A 1 479 ? 1.021 -26.578 14.516 1 95.5 479 GLN A O 1
ATOM 3614 N N . ALA A 1 480 ? 2.309 -24.891 13.859 1 96.56 480 ALA A N 1
ATOM 3615 C CA . ALA A 1 480 ? 1.355 -23.891 14.336 1 96.56 480 ALA A CA 1
ATOM 3616 C C . ALA A 1 480 ? 0.007 -24.047 13.633 1 96.56 480 ALA A C 1
ATOM 3618 O O . ALA A 1 480 ? -1.044 -23.922 14.266 1 96.56 480 ALA A O 1
ATOM 3619 N N . TRP A 1 481 ? 0.014 -24.359 12.352 1 96.56 481 TRP A N 1
ATOM 3620 C CA . TRP A 1 481 ? -1.228 -24.531 11.609 1 96.56 481 TRP A CA 1
ATOM 3621 C C . TRP A 1 481 ? -1.899 -25.844 11.977 1 96.56 481 TRP A C 1
ATOM 3623 O O . TRP A 1 481 ? -3.129 -25.938 12.031 1 96.56 481 TRP A O 1
ATOM 3633 N N . GLN A 1 482 ? -1.083 -26.891 12.211 1 96.12 482 GLN A N 1
ATOM 3634 C CA . GLN A 1 482 ? -1.645 -28.141 12.711 1 96.12 482 GLN A CA 1
ATOM 3635 C C . GLN A 1 482 ? -2.35 -27.938 14.047 1 96.12 482 GLN A C 1
ATOM 3637 O O . GLN A 1 482 ? -3.445 -28.453 14.258 1 96.12 482 GLN A O 1
ATOM 3642 N N . ASP A 1 483 ? -1.729 -27.141 14.922 1 96.25 483 ASP A N 1
ATOM 3643 C CA . ASP A 1 483 ? -2.312 -26.828 16.219 1 96.25 483 ASP A CA 1
ATOM 3644 C C . ASP A 1 483 ? -3.609 -26.047 16.078 1 96.25 483 ASP A C 1
ATOM 3646 O O . ASP A 1 483 ? -4.594 -26.312 16.766 1 96.25 483 ASP A O 1
ATOM 3650 N N . TYR A 1 484 ? -3.584 -25.094 15.18 1 96.06 484 TYR A N 1
ATOM 3651 C CA . TYR A 1 484 ? -4.773 -24.312 14.898 1 96.06 484 TYR A CA 1
ATOM 3652 C C . TYR A 1 484 ? -5.938 -25.203 14.484 1 96.06 484 TYR A C 1
ATOM 3654 O O . TYR A 1 484 ? -7.078 -24.984 14.906 1 96.06 484 TYR A O 1
ATOM 3662 N N . ALA A 1 485 ? -5.629 -26.203 13.672 1 96.19 485 ALA A N 1
ATOM 3663 C CA . ALA A 1 485 ? -6.66 -27.078 13.133 1 96.19 485 ALA A CA 1
ATOM 3664 C C . ALA A 1 485 ? -7.035 -28.156 14.133 1 96.19 485 ALA A C 1
ATOM 3666 O O . ALA A 1 485 ? -7.996 -28.906 13.93 1 96.19 485 ALA A O 1
ATOM 3667 N N . GLY A 1 486 ? -6.281 -28.312 15.195 1 95.44 486 GLY A N 1
ATOM 3668 C CA . GLY A 1 486 ? -6.473 -29.406 16.125 1 95.44 486 GLY A CA 1
ATOM 3669 C C . GLY A 1 486 ? -6.051 -30.75 15.562 1 95.44 486 GLY A C 1
ATOM 3670 O O . GLY A 1 486 ? -6.598 -31.797 15.953 1 95.44 486 GLY A O 1
ATOM 3671 N N . TRP A 1 487 ? -5.219 -30.594 14.531 1 92.75 487 TRP A N 1
ATOM 3672 C CA . TRP A 1 487 ? -4.789 -31.812 13.859 1 92.75 487 TRP A CA 1
ATOM 3673 C C . TRP A 1 487 ? -3.516 -32.375 14.492 1 92.75 487 TRP A C 1
ATOM 3675 O O . TRP A 1 487 ? -2.652 -31.609 14.93 1 92.75 487 TRP A O 1
ATOM 3685 N N . ARG A 1 488 ? -3.416 -33.688 14.703 1 78.56 488 ARG A N 1
ATOM 3686 C CA . ARG A 1 488 ? -2.193 -34.344 15.148 1 78.56 488 ARG A CA 1
ATOM 3687 C C . ARG A 1 488 ? -1.311 -34.719 13.969 1 78.56 488 ARG A C 1
ATOM 3689 O O . ARG A 1 488 ? -1.812 -35 12.875 1 78.56 488 ARG A O 1
ATOM 3696 N N . ALA A 1 489 ? -0.055 -34.375 14.211 1 63.41 489 ALA A N 1
ATOM 3697 C CA . ALA A 1 489 ? 0.876 -34.719 13.133 1 63.41 489 ALA A CA 1
ATOM 3698 C C . ALA A 1 489 ? 0.642 -36.156 12.633 1 63.41 489 ALA A C 1
ATOM 3700 O O . ALA A 1 489 ? 0.386 -37.062 13.422 1 63.41 489 ALA A O 1
ATOM 3701 N N . PRO A 1 490 ? 0.419 -36.281 11.266 1 55.97 490 PRO A N 1
ATOM 3702 C CA . PRO A 1 490 ? 0.313 -37.656 10.836 1 55.97 490 PRO A CA 1
ATOM 3703 C C . PRO A 1 490 ? 1.455 -38.531 11.359 1 55.97 490 PRO A C 1
ATOM 3705 O O . PRO A 1 490 ? 2.572 -38.062 11.539 1 55.97 490 PRO A O 1
ATOM 3708 N N . ALA A 1 491 ? 1.107 -39.562 12.055 1 47.44 491 ALA A N 1
ATOM 3709 C CA . ALA A 1 491 ? 2.121 -40.5 12.539 1 47.44 491 ALA A CA 1
ATOM 3710 C C . ALA A 1 491 ? 3.117 -40.844 11.438 1 47.44 491 ALA A C 1
ATOM 3712 O O . ALA A 1 491 ? 2.725 -41.125 10.305 1 47.44 491 ALA A O 1
ATOM 3713 N N . SER A 1 492 ? 4.203 -39.969 11.43 1 40.09 492 SER A N 1
ATOM 3714 C CA . SER A 1 492 ? 5.246 -40.406 10.5 1 40.09 492 SER A CA 1
ATOM 3715 C C . SER A 1 492 ? 5.168 -41.875 10.203 1 40.09 492 SER A C 1
ATOM 3717 O O . SER A 1 492 ? 5.152 -42.719 11.125 1 40.09 492 SER A O 1
ATOM 3719 N N . THR A 1 493 ? 4.449 -42.219 9.211 1 34.81 493 THR A N 1
ATOM 3720 C CA . THR A 1 493 ? 4.66 -43.594 8.883 1 34.81 493 THR A CA 1
ATOM 3721 C C . THR A 1 493 ? 6.148 -43.938 8.812 1 34.81 493 THR A C 1
ATOM 3723 O O . THR A 1 493 ? 6.898 -43.281 8.078 1 34.81 493 THR A O 1
ATOM 3726 N N . GLU A 1 494 ? 6.707 -44.406 9.953 1 32.25 494 GLU A N 1
ATOM 3727 C CA . GLU A 1 494 ? 7.953 -45.156 9.883 1 32.25 494 GLU A CA 1
ATOM 3728 C C . GLU A 1 494 ? 7.984 -46.062 8.648 1 32.25 494 GLU A C 1
ATOM 3730 O O . GLU A 1 494 ? 7.16 -46.969 8.516 1 32.25 494 GLU A O 1
ATOM 3735 N N . HIS A 1 495 ? 8.031 -45.531 7.453 1 26.44 495 HIS A N 1
ATOM 3736 C CA . HIS A 1 495 ? 8.68 -46.5 6.57 1 26.44 495 HIS A CA 1
ATOM 3737 C C . HIS A 1 495 ? 10.156 -46.656 6.922 1 26.44 495 HIS A C 1
ATOM 3739 O O . HIS A 1 495 ? 10.836 -45.688 7.25 1 26.44 495 HIS A O 1
ATOM 3745 N N . MET B 1 1 ? -15.172 -11.383 -7.484 1 58.91 1 MET B N 1
ATOM 3746 C CA . MET B 1 1 ? -14.344 -11.594 -8.672 1 58.91 1 MET B CA 1
ATOM 3747 C C . MET B 1 1 ? -13.477 -12.844 -8.508 1 58.91 1 MET B C 1
ATOM 3749 O O . MET B 1 1 ? -13.484 -13.719 -9.375 1 58.91 1 MET B O 1
ATOM 3753 N N . LEU B 1 2 ? -12.945 -12.984 -7.375 1 60.28 2 LEU B N 1
ATOM 3754 C CA . LEU B 1 2 ? -12.039 -14.117 -7.184 1 60.28 2 LEU B CA 1
ATOM 3755 C C . LEU B 1 2 ? -12.812 -15.43 -7.188 1 60.28 2 LEU B C 1
ATOM 3757 O O . LEU B 1 2 ? -12.352 -16.422 -7.77 1 60.28 2 LEU B O 1
ATOM 3761 N N . VAL B 1 3 ? -14.008 -15.344 -6.699 1 64.31 3 VAL B N 1
ATOM 3762 C CA . VAL B 1 3 ? -14.828 -16.547 -6.664 1 64.31 3 VAL B CA 1
ATOM 3763 C C . VAL B 1 3 ? -15.289 -16.891 -8.078 1 64.31 3 VAL B C 1
ATOM 3765 O O . VAL B 1 3 ? -15.297 -18.062 -8.461 1 64.31 3 VAL B O 1
ATOM 3768 N N . LEU B 1 4 ? -15.508 -15.883 -8.789 1 67.25 4 LEU B N 1
ATOM 3769 C CA . LEU B 1 4 ? -16 -16.094 -10.141 1 67.25 4 LEU B CA 1
ATOM 3770 C C . LEU B 1 4 ? -14.906 -16.656 -11.047 1 67.25 4 LEU B C 1
ATOM 3772 O O . LEU B 1 4 ? -15.156 -17.547 -11.859 1 67.25 4 LEU B O 1
ATOM 3776 N N . THR B 1 5 ? -13.734 -16.172 -10.742 1 69.62 5 THR B N 1
ATOM 3777 C CA . THR B 1 5 ? -12.617 -16.672 -11.539 1 69.62 5 THR B CA 1
ATOM 3778 C C . THR B 1 5 ? -12.305 -18.125 -11.188 1 69.62 5 THR B C 1
ATOM 3780 O O . THR B 1 5 ? -12.047 -18.938 -12.07 1 69.62 5 THR B O 1
ATOM 3783 N N . GLY B 1 6 ? -12.438 -18.391 -9.953 1 75.12 6 GLY B N 1
ATOM 3784 C CA . GLY B 1 6 ? -12.227 -19.766 -9.531 1 75.12 6 GLY B CA 1
ATOM 3785 C C . GLY B 1 6 ? -13.25 -20.734 -10.094 1 75.12 6 GLY B C 1
ATOM 3786 O O . GLY B 1 6 ? -12.906 -21.828 -10.562 1 75.12 6 GLY B O 1
ATOM 3787 N N . HIS B 1 7 ? -14.461 -20.266 -10.133 1 77.31 7 HIS B N 1
ATOM 3788 C CA . HIS B 1 7 ? -15.57 -21.094 -10.594 1 77.31 7 HIS B CA 1
ATOM 3789 C C . HIS B 1 7 ? -15.516 -21.281 -12.102 1 77.31 7 HIS B C 1
ATOM 3791 O O . HIS B 1 7 ? -15.477 -22.422 -12.586 1 77.31 7 HIS B O 1
ATOM 3797 N N . PHE B 1 8 ? -15.391 -20.234 -12.773 1 75.56 8 PHE B N 1
ATOM 3798 C CA . PHE B 1 8 ? -15.555 -20.312 -14.219 1 75.56 8 PHE B CA 1
ATOM 3799 C C . PHE B 1 8 ? -14.234 -20.656 -14.898 1 75.56 8 PHE B C 1
ATOM 3801 O O . PHE B 1 8 ? -14.18 -21.562 -15.727 1 75.56 8 PHE B O 1
ATOM 3808 N N . ASP B 1 9 ? -13.203 -20.031 -14.43 1 74.12 9 ASP B N 1
ATOM 3809 C CA . ASP B 1 9 ? -11.938 -20.203 -15.148 1 74.12 9 ASP B CA 1
ATOM 3810 C C . ASP B 1 9 ? -11.195 -21.438 -14.664 1 74.12 9 ASP B C 1
ATOM 3812 O O . ASP B 1 9 ? -10.68 -22.219 -15.469 1 74.12 9 ASP B O 1
ATOM 3816 N N . LEU B 1 10 ? -11.312 -21.609 -13.422 1 77.44 10 LEU B N 1
ATOM 3817 C CA . LEU B 1 10 ? -10.422 -22.641 -12.906 1 77.44 10 LEU B CA 1
ATOM 3818 C C . LEU B 1 10 ? -11.141 -24 -12.828 1 77.44 10 LEU B C 1
ATOM 3820 O O . LEU B 1 10 ? -10.602 -25.016 -13.258 1 77.44 10 LEU B O 1
ATOM 3824 N N . ALA B 1 11 ? -12.344 -23.969 -12.406 1 85.25 11 ALA B N 1
ATOM 3825 C CA . ALA B 1 11 ? -13.039 -25.234 -12.266 1 85.25 11 ALA B CA 1
ATOM 3826 C C . ALA B 1 11 ? -13.703 -25.656 -13.578 1 85.25 11 ALA B C 1
ATOM 3828 O O . ALA B 1 11 ? -13.32 -26.641 -14.195 1 85.25 11 ALA B O 1
ATOM 3829 N N . VAL B 1 12 ? -14.617 -24.859 -14.039 1 87 12 VAL B N 1
ATOM 3830 C CA . VAL B 1 12 ? -15.32 -25.172 -15.281 1 87 12 VAL B CA 1
ATOM 3831 C C . VAL B 1 12 ? -14.32 -25.281 -16.422 1 87 12 VAL B C 1
ATOM 3833 O O . VAL B 1 12 ? -14.367 -26.219 -17.219 1 87 12 VAL B O 1
ATOM 3836 N N . GLY B 1 13 ? -13.367 -24.375 -16.438 1 85.44 13 GLY B N 1
ATOM 3837 C CA . GLY B 1 13 ? -12.352 -24.359 -17.469 1 85.44 13 GLY B CA 1
ATOM 3838 C C . GLY B 1 13 ? -11.5 -25.609 -17.484 1 85.44 13 GLY B C 1
ATOM 3839 O O . GLY B 1 13 ? -11.148 -26.125 -18.547 1 85.44 13 GLY B O 1
ATOM 3840 N N . ALA B 1 14 ? -11.172 -26.078 -16.359 1 88.5 14 ALA B N 1
ATOM 3841 C CA . ALA B 1 14 ? -10.359 -27.281 -16.25 1 88.5 14 ALA B CA 1
ATOM 3842 C C . ALA B 1 14 ? -11.094 -28.5 -16.844 1 88.5 14 ALA B C 1
ATOM 3844 O O . ALA B 1 14 ? -10.5 -29.297 -17.562 1 88.5 14 ALA B O 1
ATOM 3845 N N . ILE B 1 15 ? -12.336 -28.609 -16.516 1 92.5 15 ILE B N 1
ATOM 3846 C CA . ILE B 1 15 ? -13.117 -29.75 -17 1 92.5 15 ILE B CA 1
ATOM 3847 C C . ILE B 1 15 ? -13.281 -29.656 -18.516 1 92.5 15 ILE B C 1
ATOM 3849 O O . ILE B 1 15 ? -13.133 -30.656 -19.219 1 92.5 15 ILE B O 1
ATOM 3853 N N . LEU B 1 16 ? -13.508 -28.469 -18.969 1 89.94 16 LEU B N 1
ATOM 3854 C CA . LEU B 1 16 ? -13.703 -28.281 -20.406 1 89.94 16 LEU B CA 1
ATOM 3855 C C . LEU B 1 16 ? -12.406 -28.531 -21.172 1 89.94 16 LEU B C 1
ATOM 3857 O O . LEU B 1 16 ? -12.43 -29.109 -22.266 1 89.94 16 LEU B O 1
ATOM 3861 N N . ALA B 1 17 ? -11.312 -28.172 -20.594 1 87.06 17 ALA B N 1
ATOM 3862 C CA . ALA B 1 17 ? -10.023 -28.25 -21.281 1 87.06 17 ALA B CA 1
ATOM 3863 C C . ALA B 1 17 ? -9.414 -29.641 -21.156 1 87.06 17 ALA B C 1
ATOM 3865 O O . ALA B 1 17 ? -8.75 -30.109 -22.094 1 87.06 17 ALA B O 1
ATOM 3866 N N . LEU B 1 18 ? -9.609 -30.281 -20.047 1 92.38 18 LEU B N 1
ATOM 3867 C CA . LEU B 1 18 ? -8.828 -31.469 -19.766 1 92.38 18 LEU B CA 1
ATOM 3868 C C . LEU B 1 18 ? -9.734 -32.688 -19.609 1 92.38 18 LEU B C 1
ATOM 3870 O O . LEU B 1 18 ? -9.25 -33.812 -19.453 1 92.38 18 LEU B O 1
ATOM 3874 N N . GLY B 1 19 ? -10.977 -32.438 -19.656 1 93.81 19 GLY B N 1
ATOM 3875 C CA . GLY B 1 19 ? -11.914 -33.531 -19.469 1 93.81 19 GLY B CA 1
ATOM 3876 C C . GLY B 1 19 ? -12.031 -34.469 -20.656 1 93.81 19 GLY B C 1
ATOM 3877 O O . GLY B 1 19 ? -11.438 -34.188 -21.719 1 93.81 19 GLY B O 1
ATOM 3878 N N . ASN B 1 20 ? -12.742 -35.562 -20.484 1 91.75 20 ASN B N 1
ATOM 3879 C CA . ASN B 1 20 ? -12.984 -36.531 -21.547 1 91.75 20 ASN B CA 1
ATOM 3880 C C . ASN B 1 20 ? -14.469 -36.812 -21.719 1 91.75 20 ASN B C 1
ATOM 3882 O O . ASN B 1 20 ? -14.844 -37.875 -22.219 1 91.75 20 ASN B O 1
ATOM 3886 N N . ASP B 1 21 ? -15.352 -36.062 -21.188 1 93.06 21 ASP B N 1
ATOM 3887 C CA . ASP B 1 21 ? -16.797 -36.094 -21.359 1 93.06 21 ASP B CA 1
ATOM 3888 C C . ASP B 1 21 ? -17.406 -37.344 -20.703 1 93.06 21 ASP B C 1
ATOM 3890 O O . ASP B 1 21 ? -18.469 -37.812 -21.109 1 93.06 21 ASP B O 1
ATOM 3894 N N . SER B 1 22 ? -16.703 -37.938 -19.781 1 94.75 22 SER B N 1
ATOM 3895 C CA . SER B 1 22 ? -17.297 -39.031 -19.031 1 94.75 22 SER B CA 1
ATOM 3896 C C . SER B 1 22 ? -18.578 -38.594 -18.328 1 94.75 22 SER B C 1
ATOM 3898 O O . SER B 1 22 ? -18.812 -37.406 -18.125 1 94.75 22 SER B O 1
ATOM 3900 N N . PRO B 1 23 ? -19.391 -39.594 -17.984 1 95.75 23 PRO B N 1
ATOM 3901 C CA . PRO B 1 23 ? -20.625 -39.25 -17.266 1 95.75 23 PRO B CA 1
ATOM 3902 C C . PRO B 1 23 ? -20.359 -38.5 -15.961 1 95.75 23 PRO B C 1
ATOM 3904 O O . PRO B 1 23 ? -21.078 -37.562 -15.625 1 95.75 23 PRO B O 1
ATOM 3907 N N . TYR B 1 24 ? -19.391 -38.938 -15.258 1 96.19 24 TYR B N 1
ATOM 3908 C CA . TYR B 1 24 ? -19.016 -38.281 -14 1 96.19 24 TYR B CA 1
ATOM 3909 C C . TYR B 1 24 ? -18.688 -36.812 -14.227 1 96.19 24 TYR B C 1
ATOM 3911 O O . TYR B 1 24 ? -19.172 -35.938 -13.508 1 96.19 24 TYR B O 1
ATOM 3919 N N . GLN B 1 25 ? -17.922 -36.531 -15.195 1 96.94 25 GLN B N 1
ATOM 3920 C CA . GLN B 1 25 ? -17.484 -35.156 -15.5 1 96.94 25 GLN B CA 1
ATOM 3921 C C . GLN B 1 25 ? -18.656 -34.312 -16 1 96.94 25 GLN B C 1
ATOM 3923 O O . GLN B 1 25 ? -18.781 -33.125 -15.656 1 96.94 25 GLN B O 1
ATOM 3928 N N . GLN B 1 26 ? -19.5 -34.938 -16.75 1 96.69 26 GLN B N 1
ATOM 3929 C CA . GLN B 1 26 ? -20.656 -34.219 -17.297 1 96.69 26 GLN B CA 1
ATOM 3930 C C . GLN B 1 26 ? -21.641 -33.844 -16.188 1 96.69 26 GLN B C 1
ATOM 3932 O O . GLN B 1 26 ? -22.234 -32.781 -16.219 1 96.69 26 GLN B O 1
ATOM 3937 N N . GLU B 1 27 ? -21.766 -34.75 -15.328 1 96 27 GLU B N 1
ATOM 3938 C CA . GLU B 1 27 ? -22.625 -34.469 -14.188 1 96 27 GLU B CA 1
ATOM 3939 C C . GLU B 1 27 ? -22.062 -33.281 -13.375 1 96 27 GLU B C 1
ATOM 3941 O O . GLU B 1 27 ? -22.812 -32.375 -13 1 96 27 GLU B O 1
ATOM 3946 N N . CYS B 1 28 ? -20.797 -33.375 -13.039 1 96.31 28 CYS B N 1
ATOM 3947 C CA . CYS B 1 28 ? -20.156 -32.281 -12.312 1 96.31 28 CYS B CA 1
ATOM 3948 C C . CYS B 1 28 ? -20.297 -30.969 -13.07 1 96.31 28 CYS B C 1
ATOM 3950 O O . CYS B 1 28 ? -20.609 -29.922 -12.477 1 96.31 28 CYS B O 1
ATOM 3952 N N . LEU B 1 29 ? -20.078 -31 -14.344 1 95.75 29 LEU B N 1
ATOM 3953 C CA . LEU B 1 29 ? -20.141 -29.797 -15.188 1 95.75 29 LEU B CA 1
ATOM 3954 C C . LEU B 1 29 ? -21.547 -29.203 -15.172 1 95.75 29 LEU B C 1
ATOM 3956 O O . LEU B 1 29 ? -21.719 -27.984 -15.125 1 95.75 29 LEU B O 1
ATOM 3960 N N . ALA B 1 30 ? -22.531 -30.047 -15.234 1 95.44 30 ALA B N 1
ATOM 3961 C CA . ALA B 1 30 ? -23.922 -29.578 -15.219 1 95.44 30 ALA B CA 1
ATOM 3962 C C . ALA B 1 30 ? -24.25 -28.859 -13.914 1 95.44 30 ALA B C 1
ATOM 3964 O O . ALA B 1 30 ? -24.922 -27.828 -13.922 1 95.44 30 ALA B O 1
ATOM 3965 N N . GLU B 1 31 ? -23.781 -29.422 -12.82 1 95.62 31 GLU B N 1
ATOM 3966 C CA . GLU B 1 31 ? -24 -28.797 -11.523 1 95.62 31 GLU B CA 1
ATOM 3967 C C . GLU B 1 31 ? -23.297 -27.453 -11.422 1 95.62 31 GLU B C 1
ATOM 3969 O O . GLU B 1 31 ? -23.812 -26.516 -10.828 1 95.62 31 GLU B O 1
ATOM 3974 N N . LEU B 1 32 ? -22.141 -27.391 -11.953 1 95.19 32 LEU B N 1
ATOM 3975 C CA . LEU B 1 32 ? -21.391 -26.141 -11.969 1 95.19 32 LEU B CA 1
ATOM 3976 C C . LEU B 1 32 ? -22.062 -25.094 -12.836 1 95.19 32 LEU B C 1
ATOM 3978 O O . LEU B 1 32 ? -22.141 -23.922 -12.469 1 95.19 32 LEU B O 1
ATOM 3982 N N . ASP B 1 33 ? -22.562 -25.5 -13.922 1 92.25 33 ASP B N 1
ATOM 3983 C CA . ASP B 1 33 ? -23.156 -24.609 -14.906 1 92.25 33 ASP B CA 1
ATOM 3984 C C . ASP B 1 33 ? -24.438 -23.953 -14.352 1 92.25 33 ASP B C 1
ATOM 3986 O O . ASP B 1 33 ? -24.719 -22.797 -14.648 1 92.25 33 ASP B O 1
ATOM 3990 N N . THR B 1 34 ? -25.156 -24.672 -13.523 1 92.5 34 THR B N 1
ATOM 3991 C CA . THR B 1 34 ? -26.406 -24.172 -12.969 1 92.5 34 THR B CA 1
ATOM 3992 C C . THR B 1 34 ? -26.156 -23.391 -11.68 1 92.5 34 THR B C 1
ATOM 3994 O O . THR B 1 34 ? -27.062 -22.719 -11.172 1 92.5 34 THR B O 1
ATOM 3997 N N . GLY B 1 35 ? -25 -23.562 -11.164 1 91.62 35 GLY B N 1
ATOM 3998 C CA . GLY B 1 35 ? -24.703 -22.922 -9.891 1 91.62 35 GLY B CA 1
ATOM 3999 C C . GLY B 1 35 ? -25.109 -23.734 -8.688 1 91.62 35 GLY B C 1
ATOM 4000 O O . GLY B 1 35 ? -25.062 -23.266 -7.555 1 91.62 35 GLY B O 1
ATOM 4001 N N . ALA B 1 36 ? -25.531 -24.922 -8.992 1 94.25 36 ALA B N 1
ATOM 4002 C CA . ALA B 1 36 ? -25.891 -25.797 -7.891 1 94.25 36 ALA B CA 1
ATOM 4003 C C . ALA B 1 36 ? -24.688 -26.109 -6.996 1 94.25 36 ALA B C 1
ATOM 4005 O O . ALA B 1 36 ? -24.859 -26.422 -5.816 1 94.25 36 ALA B O 1
ATOM 4006 N N . THR B 1 37 ? -23.562 -26.047 -7.52 1 95.5 37 THR B N 1
ATOM 4007 C CA . THR B 1 37 ? -22.312 -26.156 -6.785 1 95.5 37 THR B CA 1
ATOM 4008 C C . THR B 1 37 ? -21.328 -25.078 -7.234 1 95.5 37 THR B C 1
ATOM 4010 O O . THR B 1 37 ? -21.469 -24.516 -8.32 1 95.5 37 THR B O 1
ATOM 4013 N N . ILE B 1 38 ? -20.438 -24.688 -6.32 1 94.56 38 ILE B N 1
ATOM 4014 C CA . ILE B 1 38 ? -19.375 -23.734 -6.652 1 94.56 38 ILE B CA 1
ATOM 4015 C C . ILE B 1 38 ? -18.078 -24.484 -6.898 1 94.56 38 ILE B C 1
ATOM 4017 O O . ILE B 1 38 ? -17.719 -25.391 -6.145 1 94.56 38 ILE B O 1
ATOM 4021 N N . GLY B 1 39 ? -17.438 -24.078 -7.957 1 94.12 39 GLY B N 1
ATOM 4022 C CA . GLY B 1 39 ? -16.172 -24.703 -8.32 1 94.12 39 GLY B CA 1
ATOM 4023 C C . GLY B 1 39 ? -14.984 -24.062 -7.629 1 94.12 39 GLY B C 1
ATOM 4024 O O . GLY B 1 39 ? -14.945 -22.844 -7.453 1 94.12 39 GLY B O 1
ATOM 4025 N N . VAL B 1 40 ? -13.984 -24.938 -7.219 1 92.5 40 VAL B N 1
ATOM 4026 C CA . VAL B 1 40 ? -12.781 -24.453 -6.547 1 92.5 40 VAL B CA 1
ATOM 4027 C C . VAL B 1 40 ? -11.562 -25.219 -7.043 1 92.5 40 VAL B C 1
ATOM 4029 O O . VAL B 1 40 ? -11.656 -26.406 -7.371 1 92.5 40 VAL B O 1
ATOM 4032 N N . LEU B 1 41 ? -10.469 -24.5 -7.16 1 90.06 41 LEU B N 1
ATOM 4033 C CA . LEU B 1 41 ? -9.188 -25.141 -7.43 1 90.06 41 LEU B CA 1
ATOM 4034 C C . LEU B 1 41 ? -8.383 -25.312 -6.145 1 90.06 41 LEU B C 1
ATOM 4036 O O . LEU B 1 41 ? -8.266 -24.375 -5.355 1 90.06 41 LEU B O 1
ATOM 4040 N N . MET B 1 42 ? -7.852 -26.5 -5.977 1 92.19 42 MET B N 1
ATOM 4041 C CA . MET B 1 42 ? -7.023 -26.781 -4.812 1 92.19 42 MET B CA 1
ATOM 4042 C C . MET B 1 42 ? -5.598 -27.125 -5.23 1 92.19 42 MET B C 1
ATOM 4044 O O . MET B 1 42 ? -5.281 -28.297 -5.488 1 92.19 42 MET B O 1
ATOM 4048 N N . LEU B 1 43 ? -4.797 -26.141 -5.133 1 88.31 43 LEU B N 1
ATOM 4049 C CA . LEU B 1 43 ? -3.414 -26.297 -5.574 1 88.31 43 LEU B CA 1
ATOM 4050 C C . LEU B 1 43 ? -2.449 -26.094 -4.41 1 88.31 43 LEU B C 1
ATOM 4052 O O . LEU B 1 43 ? -1.594 -26.938 -4.148 1 88.31 43 LEU B O 1
ATOM 4056 N N . THR B 1 44 ? -2.631 -25.078 -3.691 1 89 44 THR B N 1
ATOM 4057 C CA . THR B 1 44 ? -1.667 -24.594 -2.707 1 89 44 THR B CA 1
ATOM 4058 C C . THR B 1 44 ? -1.626 -25.516 -1.493 1 89 44 THR B C 1
ATOM 4060 O O . THR B 1 44 ? -2.668 -25.953 -1.009 1 89 44 THR B O 1
ATOM 4063 N N . GLU B 1 45 ? -0.456 -25.844 -1.131 1 91.5 45 GLU B N 1
ATOM 4064 C CA . GLU B 1 45 ? -0.241 -26.656 0.066 1 91.5 45 GLU B CA 1
ATOM 4065 C C . GLU B 1 45 ? 0.491 -25.859 1.144 1 91.5 45 GLU B C 1
ATOM 4067 O O . GLU B 1 45 ? 1.175 -24.875 0.842 1 91.5 45 GLU B O 1
ATOM 4072 N N . LEU B 1 46 ? 0.392 -26.234 2.324 1 90.25 46 LEU B N 1
ATOM 4073 C CA . LEU B 1 46 ? 1 -25.547 3.459 1 90.25 46 LEU B CA 1
ATOM 4074 C C . LEU B 1 46 ? 2.514 -25.453 3.291 1 90.25 46 LEU B C 1
ATOM 4076 O O . LEU B 1 46 ? 3.127 -24.469 3.686 1 90.25 46 LEU B O 1
ATOM 4080 N N . GLY B 1 47 ? 3.072 -26.438 2.795 1 84.75 47 GLY B N 1
ATOM 4081 C CA . GLY B 1 47 ? 4.516 -26.469 2.607 1 84.75 47 GLY B CA 1
ATOM 4082 C C . GLY B 1 47 ? 4.977 -25.625 1.435 1 84.75 47 GLY B C 1
ATOM 4083 O O . GLY B 1 47 ? 6.176 -25.391 1.269 1 84.75 47 GLY B O 1
ATOM 4084 N N . GLY B 1 48 ? 4.129 -25.156 0.734 1 76.31 48 GLY B N 1
ATOM 4085 C CA . GLY B 1 48 ? 4.477 -24.328 -0.41 1 76.31 48 GLY B CA 1
ATOM 4086 C C . GLY B 1 48 ? 4.199 -25 -1.74 1 76.31 48 GLY B C 1
ATOM 4087 O O . GLY B 1 48 ? 4.008 -26.219 -1.798 1 76.31 48 GLY B O 1
ATOM 4088 N N . THR B 1 49 ? 3.928 -24.047 -2.85 1 63.69 49 THR B N 1
ATOM 4089 C CA . THR B 1 49 ? 3.545 -24.688 -4.105 1 63.69 49 THR B CA 1
ATOM 4090 C C . THR B 1 49 ? 4.617 -24.469 -5.168 1 63.69 49 THR B C 1
ATOM 4092 O O . THR B 1 49 ? 4.922 -23.328 -5.527 1 63.69 49 THR B O 1
ATOM 4095 N N . ASN B 1 50 ? 5.645 -25.219 -5.148 1 63.5 50 ASN B N 1
ATOM 4096 C CA . ASN B 1 50 ? 6.207 -25.422 -6.473 1 63.5 50 ASN B CA 1
ATOM 4097 C C . ASN B 1 50 ? 5.484 -26.547 -7.223 1 63.5 50 ASN B C 1
ATOM 4099 O O . ASN B 1 50 ? 5.547 -27.703 -6.82 1 63.5 50 ASN B O 1
ATOM 4103 N N . GLY B 1 51 ? 4.391 -26.219 -7.941 1 64.69 51 GLY B N 1
ATOM 4104 C CA . GLY B 1 51 ? 3.473 -27.141 -8.586 1 64.69 51 GLY B CA 1
ATOM 4105 C C . GLY B 1 51 ? 4.043 -28.547 -8.742 1 64.69 51 GLY B C 1
ATOM 4106 O O . GLY B 1 51 ? 3.426 -29.516 -8.312 1 64.69 51 GLY B O 1
ATOM 4107 N N . ALA B 1 52 ? 5.387 -28.641 -9.094 1 70.44 52 ALA B N 1
ATOM 4108 C CA . ALA B 1 52 ? 5.949 -29.969 -9.359 1 70.44 52 ALA B CA 1
ATOM 4109 C C . ALA B 1 52 ? 6.312 -30.672 -8.062 1 70.44 52 ALA B C 1
ATOM 4111 O O . ALA B 1 52 ? 6.492 -31.891 -8.047 1 70.44 52 ALA B O 1
ATOM 4112 N N . ASP B 1 53 ? 6.293 -29.891 -6.984 1 78.38 53 ASP B N 1
ATOM 4113 C CA . ASP B 1 53 ? 6.723 -30.484 -5.727 1 78.38 53 ASP B CA 1
ATOM 4114 C C . ASP B 1 53 ? 5.535 -30.719 -4.793 1 78.38 53 ASP B C 1
ATOM 4116 O O . ASP B 1 53 ? 5.711 -30.906 -3.59 1 78.38 53 ASP B O 1
ATOM 4120 N N . GLN B 1 54 ? 4.449 -30.719 -5.352 1 87.81 54 GLN B N 1
ATOM 4121 C CA . GLN B 1 54 ? 3.232 -31 -4.594 1 87.81 54 GLN B CA 1
ATOM 4122 C C . GLN B 1 54 ? 3.314 -32.375 -3.906 1 87.81 54 GLN B C 1
ATOM 4124 O O . GLN B 1 54 ? 3.854 -33.312 -4.473 1 87.81 54 GLN B O 1
ATOM 4129 N N . GLN B 1 55 ? 2.68 -32.438 -2.729 1 91.69 55 GLN B N 1
ATOM 4130 C CA . GLN B 1 55 ? 2.883 -33.625 -1.918 1 91.69 55 GLN B CA 1
ATOM 4131 C C . GLN B 1 55 ? 1.587 -34.438 -1.776 1 91.69 55 GLN B C 1
ATOM 4133 O O . GLN B 1 55 ? 1.611 -35.594 -1.413 1 91.69 55 GLN B O 1
ATOM 4138 N N . THR B 1 56 ? 0.459 -33.812 -2.021 1 95.56 56 THR B N 1
ATOM 4139 C CA . THR B 1 56 ? -0.789 -34.562 -2.039 1 95.56 56 THR B CA 1
ATOM 4140 C C . THR B 1 56 ? -0.711 -35.719 -3.037 1 95.56 56 THR B C 1
ATOM 4142 O O . THR B 1 56 ? -0.177 -35.562 -4.137 1 95.56 56 THR B O 1
ATOM 4145 N N . THR B 1 57 ? -1.273 -36.875 -2.623 1 96.25 57 THR B N 1
ATOM 4146 C CA . THR B 1 57 ? -1.118 -38.031 -3.498 1 96.25 57 THR B CA 1
ATOM 4147 C C . THR B 1 57 ? -2.479 -38.625 -3.857 1 96.25 57 THR B C 1
ATOM 4149 O O . THR B 1 57 ? -3.457 -38.438 -3.135 1 96.25 57 THR B O 1
ATOM 4152 N N . THR B 1 58 ? -2.479 -39.188 -5.012 1 97.06 58 THR B N 1
ATOM 4153 C CA . THR B 1 58 ? -3.551 -40.094 -5.449 1 97.06 58 THR B CA 1
ATOM 4154 C C . THR B 1 58 ? -2.994 -41.438 -5.871 1 97.06 58 THR B C 1
ATOM 4156 O O . THR B 1 58 ? -2.188 -41.531 -6.801 1 97.06 58 THR B O 1
ATOM 4159 N N . ARG B 1 59 ? -3.393 -42.469 -5.18 1 97 59 ARG B N 1
ATOM 4160 C CA . ARG B 1 59 ? -2.945 -43.812 -5.508 1 97 59 ARG B CA 1
ATOM 4161 C C . ARG B 1 59 ? -4.043 -44.594 -6.219 1 97 59 ARG B C 1
ATOM 4163 O O . ARG B 1 59 ? -5.199 -44.594 -5.789 1 97 59 ARG B O 1
ATOM 4170 N N . TRP B 1 60 ? -3.662 -45.25 -7.266 1 96.75 60 TRP B N 1
ATOM 4171 C CA . TRP B 1 60 ? -4.617 -46.125 -7.973 1 96.75 60 TRP B CA 1
ATOM 4172 C C . TRP B 1 60 ? -4.789 -47.438 -7.266 1 96.75 60 TRP B C 1
ATOM 4174 O O . TRP B 1 60 ? -3.809 -48.094 -6.918 1 96.75 60 TRP B O 1
ATOM 4184 N N . ASP B 1 61 ? -6.031 -47.781 -7.035 1 94.56 61 ASP B N 1
ATOM 4185 C CA . ASP B 1 61 ? -6.395 -49.094 -6.504 1 94.56 61 ASP B CA 1
ATOM 4186 C C . ASP B 1 61 ? -7.078 -49.938 -7.566 1 94.56 61 ASP B C 1
ATOM 4188 O O . ASP B 1 61 ? -8.281 -49.781 -7.812 1 94.56 61 ASP B O 1
ATOM 4192 N N . PRO B 1 62 ? -6.398 -50.875 -8.086 1 92.56 62 PRO B N 1
ATOM 4193 C CA . PRO B 1 62 ? -6.973 -51.656 -9.172 1 92.56 62 PRO B CA 1
ATOM 4194 C C . PRO B 1 62 ? -8.117 -52.562 -8.703 1 92.56 62 PRO B C 1
ATOM 4196 O O . PRO B 1 62 ? -8.969 -52.938 -9.508 1 92.56 62 PRO B O 1
ATOM 4199 N N . THR B 1 63 ? -8.164 -52.875 -7.496 1 93.19 63 THR B N 1
ATOM 4200 C CA . THR B 1 63 ? -9.195 -53.781 -6.961 1 93.19 63 THR B CA 1
ATOM 4201 C C . THR B 1 63 ? -10.555 -53.094 -6.977 1 93.19 63 THR B C 1
ATOM 4203 O O . THR B 1 63 ? -11.555 -53.688 -7.383 1 93.19 63 THR B O 1
ATOM 4206 N N . THR B 1 64 ? -10.57 -51.844 -6.656 1 93.56 64 THR B N 1
ATOM 4207 C CA . THR B 1 64 ? -11.828 -51.125 -6.59 1 93.56 64 THR B CA 1
ATOM 4208 C C . THR B 1 64 ? -11.984 -50.188 -7.797 1 93.56 64 THR B C 1
ATOM 4210 O O . THR B 1 64 ? -13.031 -49.562 -7.988 1 93.56 64 THR B O 1
ATOM 4213 N N . GLU B 1 65 ? -10.969 -50.125 -8.586 1 94.12 65 GLU B N 1
ATOM 4214 C CA . GLU B 1 65 ? -10.922 -49.25 -9.75 1 94.12 65 GLU B CA 1
ATOM 4215 C C . GLU B 1 65 ? -11.211 -47.781 -9.367 1 94.12 65 GLU B C 1
ATOM 4217 O O . GLU B 1 65 ? -12.047 -47.125 -9.992 1 94.12 65 GLU B O 1
ATOM 4222 N N . THR B 1 66 ? -10.578 -47.438 -8.305 1 96 66 THR B N 1
ATOM 4223 C CA . THR B 1 66 ? -10.711 -46.062 -7.816 1 96 66 THR B CA 1
ATOM 4224 C C . THR B 1 66 ? -9.344 -45.469 -7.461 1 96 66 THR B C 1
ATOM 4226 O O . THR B 1 66 ? -8.367 -46.219 -7.344 1 96 66 THR B O 1
ATOM 4229 N N . PHE B 1 67 ? -9.297 -44.156 -7.43 1 96.94 67 PHE B N 1
ATOM 4230 C CA . PHE B 1 67 ? -8.164 -43.469 -6.844 1 96.94 67 PHE B CA 1
ATOM 4231 C C . PHE B 1 67 ? -8.383 -43.219 -5.355 1 96.94 67 PHE B C 1
ATOM 4233 O O . PHE B 1 67 ? -9.516 -43.031 -4.914 1 96.94 67 PHE B O 1
ATOM 4240 N N . LEU B 1 68 ? -7.316 -43.25 -4.621 1 98 68 LEU B N 1
ATOM 4241 C CA . LEU B 1 68 ? -7.332 -42.875 -3.217 1 98 68 LEU B CA 1
ATOM 4242 C C . LEU B 1 68 ? -6.535 -41.594 -3.006 1 98 68 LEU B C 1
ATOM 4244 O O . LEU B 1 68 ? -5.305 -41.594 -3.082 1 98 68 LEU B O 1
ATOM 4248 N N . LEU B 1 69 ? -7.227 -40.5 -2.75 1 98.38 69 LEU B N 1
ATOM 4249 C CA . LEU B 1 69 ? -6.645 -39.188 -2.516 1 98.38 69 LEU B CA 1
ATOM 4250 C C . LEU B 1 69 ? -6.238 -39.031 -1.055 1 98.38 69 LEU B C 1
ATOM 4252 O O . LEU B 1 69 ? -7.035 -39.281 -0.152 1 98.38 69 LEU B O 1
ATOM 4256 N N . ASN B 1 70 ? -4.98 -38.625 -0.816 1 97.88 70 ASN B N 1
ATOM 4257 C CA . ASN B 1 70 ? -4.445 -38.594 0.541 1 97.88 70 ASN B CA 1
ATOM 4258 C C . ASN B 1 70 ? -3.574 -37.344 0.753 1 97.88 70 ASN B C 1
ATOM 4260 O O . ASN B 1 70 ? -2.926 -36.875 -0.181 1 97.88 70 ASN B O 1
ATOM 4264 N N . THR B 1 71 ? -3.631 -36.812 1.902 1 96.88 71 THR B N 1
ATOM 4265 C CA . THR B 1 71 ? -2.65 -35.844 2.42 1 96.88 71 THR B CA 1
ATOM 4266 C C . THR B 1 71 ? -1.588 -36.562 3.248 1 96.88 71 THR B C 1
ATOM 4268 O O . THR B 1 71 ? -1.79 -36.844 4.438 1 96.88 71 THR B O 1
ATOM 4271 N N . PRO B 1 72 ? -0.424 -36.812 2.697 1 95.06 72 PRO B N 1
ATOM 4272 C CA . PRO B 1 72 ? 0.519 -37.75 3.32 1 95.06 72 PRO B CA 1
ATOM 4273 C C . PRO B 1 72 ? 1.339 -37.094 4.434 1 95.06 72 PRO B C 1
ATOM 4275 O O . PRO B 1 72 ? 2.004 -37.781 5.203 1 95.06 72 PRO B O 1
ATOM 4278 N N . SER B 1 73 ? 1.405 -35.812 4.516 1 93.5 73 SER B N 1
ATOM 4279 C CA . SER B 1 73 ? 2.182 -35.062 5.516 1 93.5 73 SER B CA 1
ATOM 4280 C C . SER B 1 73 ? 1.522 -33.75 5.875 1 93.5 73 SER B C 1
ATOM 4282 O O . SER B 1 73 ? 0.594 -33.312 5.195 1 93.5 73 SER B O 1
ATOM 4284 N N . ALA B 1 74 ? 1.995 -33.156 6.922 1 93.38 74 ALA B N 1
ATOM 4285 C CA . ALA B 1 74 ? 1.469 -31.844 7.34 1 93.38 74 ALA B CA 1
ATOM 4286 C C . ALA B 1 74 ? 1.719 -30.781 6.273 1 93.38 74 ALA B C 1
ATOM 4288 O O . ALA B 1 74 ? 0.901 -29.891 6.09 1 93.38 74 ALA B O 1
ATOM 4289 N N . THR B 1 75 ? 2.809 -30.906 5.57 1 91.69 75 THR B N 1
ATOM 4290 C CA . THR B 1 75 ? 3.166 -29.938 4.539 1 91.69 75 THR B CA 1
ATOM 4291 C C . THR B 1 75 ? 2.266 -30.078 3.318 1 91.69 75 THR B C 1
ATOM 4293 O O . THR B 1 75 ? 2.145 -29.156 2.51 1 91.69 75 THR B O 1
ATOM 4296 N N . ALA B 1 76 ? 1.571 -31.219 3.189 1 93.31 76 ALA B N 1
ATOM 4297 C CA . ALA B 1 76 ? 0.75 -31.516 2.018 1 93.31 76 ALA B CA 1
ATOM 4298 C C . ALA B 1 76 ? -0.671 -30.984 2.199 1 93.31 76 ALA B C 1
ATOM 4300 O O . ALA B 1 76 ? -1.47 -31 1.26 1 93.31 76 ALA B O 1
ATOM 4301 N N . VAL B 1 77 ? -0.955 -30.484 3.377 1 95.19 77 VAL B N 1
ATOM 4302 C CA . VAL B 1 77 ? -2.285 -29.938 3.641 1 95.19 77 VAL B CA 1
ATOM 4303 C C . VAL B 1 77 ? -2.602 -28.828 2.641 1 95.19 77 VAL B C 1
ATOM 4305 O O . VAL B 1 77 ? -1.788 -27.938 2.428 1 95.19 77 VAL B O 1
ATOM 4308 N N . LYS B 1 78 ? -3.812 -28.984 1.981 1 95.25 78 LYS B N 1
ATOM 4309 C CA . LYS B 1 78 ? -4.266 -27.906 1.111 1 95.25 78 LYS B CA 1
ATOM 4310 C C . LYS B 1 78 ? -4.691 -26.688 1.925 1 95.25 78 LYS B C 1
ATOM 4312 O O . LYS B 1 78 ? -5.344 -26.828 2.963 1 95.25 78 LYS B O 1
ATOM 4317 N N . ILE B 1 79 ? -4.27 -25.531 1.438 1 93.5 79 ILE B N 1
ATOM 4318 C CA . ILE B 1 79 ? -4.59 -24.312 2.168 1 93.5 79 ILE B CA 1
ATOM 4319 C C . ILE B 1 79 ? -5.129 -23.266 1.2 1 93.5 79 ILE B C 1
ATOM 4321 O O . ILE B 1 79 ? -4.715 -23.203 0.039 1 93.5 79 ILE B O 1
ATOM 4325 N N . MET B 1 80 ? -6.207 -22.438 1.642 1 91.31 80 MET B N 1
ATOM 4326 C CA . MET B 1 80 ? -6.746 -21.219 1.024 1 91.31 80 MET B CA 1
ATOM 4327 C C . MET B 1 80 ? -7.84 -21.562 0.019 1 91.31 80 MET B C 1
ATOM 4329 O O . MET B 1 80 ? -8.406 -20.672 -0.616 1 91.31 80 MET B O 1
ATOM 4333 N N . PRO B 1 81 ? -8.164 -22.875 -0.224 1 92.62 81 PRO B N 1
ATOM 4334 C CA . PRO B 1 81 ? -9.359 -23.047 -1.048 1 92.62 81 PRO B CA 1
ATOM 4335 C C . PRO B 1 81 ? -10.625 -22.516 -0.374 1 92.62 81 PRO B C 1
ATOM 4337 O O . PRO B 1 81 ? -10.75 -22.594 0.85 1 92.62 81 PRO B O 1
ATOM 4340 N N . ASN B 1 82 ? -11.562 -22.031 -1.138 1 91.31 82 ASN B N 1
ATOM 4341 C CA . ASN B 1 82 ? -12.828 -21.5 -0.638 1 91.31 82 ASN B CA 1
ATOM 4342 C C . ASN B 1 82 ? -13.844 -22.625 -0.402 1 91.31 82 ASN B C 1
ATOM 4344 O O . ASN B 1 82 ? -14.812 -22.75 -1.148 1 91.31 82 ASN B O 1
ATOM 4348 N N . VAL B 1 83 ? -13.672 -23.281 0.793 1 94.94 83 VAL B N 1
ATOM 4349 C CA . VAL B 1 83 ? -14.555 -24.438 0.968 1 94.94 83 VAL B CA 1
ATOM 4350 C C . VAL B 1 83 ? -14.992 -24.531 2.426 1 94.94 83 VAL B C 1
ATOM 4352 O O . VAL B 1 83 ? -15.508 -25.562 2.859 1 94.94 83 VAL B O 1
ATOM 4355 N N . ALA B 1 84 ? -14.852 -23.5 3.201 1 94.31 84 ALA B N 1
ATOM 4356 C CA . ALA B 1 84 ? -15.109 -23.578 4.637 1 94.31 84 ALA B CA 1
ATOM 4357 C C . ALA B 1 84 ? -16.609 -23.562 4.926 1 94.31 84 ALA B C 1
ATOM 4359 O O . ALA B 1 84 ? -17.047 -24.078 5.949 1 94.31 84 ALA B O 1
ATOM 4360 N N . ASP B 1 85 ? -17.406 -22.922 4.102 1 92.88 85 ASP B N 1
ATOM 4361 C CA . ASP B 1 85 ? -18.844 -22.844 4.332 1 92.88 85 ASP B CA 1
ATOM 4362 C C . ASP B 1 85 ? -19.5 -24.219 4.242 1 92.88 85 ASP B C 1
ATOM 4364 O O . ASP B 1 85 ? -19.547 -24.812 3.168 1 92.88 85 ASP B O 1
ATOM 4368 N N . ALA B 1 86 ? -20.109 -24.656 5.25 1 92.69 86 ALA B N 1
ATOM 4369 C CA . ALA B 1 86 ? -20.609 -26.016 5.355 1 92.69 86 ALA B CA 1
ATOM 4370 C C . ALA B 1 86 ? -21.938 -26.156 4.613 1 92.69 86 ALA B C 1
ATOM 4372 O O . ALA B 1 86 ? -22.391 -27.281 4.359 1 92.69 86 ALA B O 1
ATOM 4373 N N . THR B 1 87 ? -22.453 -25.094 4.273 1 92.62 87 THR B N 1
ATOM 4374 C CA . THR B 1 87 ? -23.797 -25.141 3.699 1 92.62 87 THR B CA 1
ATOM 4375 C C . THR B 1 87 ? -23.734 -25.078 2.176 1 92.62 87 THR B C 1
ATOM 4377 O O . THR B 1 87 ? -24.734 -25.328 1.498 1 92.62 87 THR B O 1
ATOM 4380 N N . GLU B 1 88 ? -22.609 -24.844 1.636 1 93.88 88 GLU B N 1
ATOM 4381 C CA . GLU B 1 88 ? -22.484 -24.625 0.197 1 93.88 88 GLU B CA 1
ATOM 4382 C C . GLU B 1 88 ? -21.844 -25.828 -0.494 1 93.88 88 GLU B C 1
ATOM 4384 O O . GLU B 1 88 ? -20.703 -26.188 -0.174 1 93.88 88 GLU B O 1
ATOM 4389 N N . PRO B 1 89 ? -22.562 -26.453 -1.417 1 96.56 89 PRO B N 1
ATOM 4390 C CA . PRO B 1 89 ? -21.906 -27.5 -2.207 1 96.56 89 PRO B CA 1
ATOM 4391 C C . PRO B 1 89 ? -20.688 -27 -2.967 1 96.56 89 PRO B C 1
ATOM 4393 O O . PRO B 1 89 ? -20.688 -25.859 -3.471 1 96.56 89 PRO B O 1
ATOM 4396 N N . LYS B 1 90 ? -19.688 -27.844 -2.992 1 96.94 90 LYS B N 1
ATOM 4397 C CA . LYS B 1 90 ? -18.438 -27.484 -3.635 1 96.94 90 LYS B CA 1
ATOM 4398 C C . LYS B 1 90 ? -17.906 -28.625 -4.508 1 96.94 90 LYS B C 1
ATOM 4400 O O . LYS B 1 90 ? -17.938 -29.781 -4.098 1 96.94 90 LYS B O 1
ATOM 4405 N N . THR B 1 91 ? -17.547 -28.312 -5.715 1 97.25 91 THR B N 1
ATOM 4406 C CA . THR B 1 91 ? -16.797 -29.188 -6.598 1 97.25 91 THR B CA 1
ATOM 4407 C C . THR B 1 91 ? -15.375 -28.672 -6.793 1 97.25 91 THR B C 1
ATOM 4409 O O . THR B 1 91 ? -15.18 -27.5 -7.129 1 97.25 91 THR B O 1
ATOM 4412 N N . ALA B 1 92 ? -14.406 -29.547 -6.59 1 96.62 92 ALA B N 1
ATOM 4413 C CA . ALA B 1 92 ? -13.031 -29.062 -6.574 1 96.62 92 ALA B CA 1
ATOM 4414 C C . ALA B 1 92 ? -12.195 -29.75 -7.652 1 96.62 92 ALA B C 1
ATOM 4416 O O . ALA B 1 92 ? -12.422 -30.922 -7.965 1 96.62 92 ALA B O 1
ATOM 4417 N N . ILE B 1 93 ? -11.336 -28.984 -8.234 1 95.31 93 ILE B N 1
ATOM 4418 C CA . ILE B 1 93 ? -10.203 -29.547 -8.961 1 95.31 93 ILE B CA 1
ATOM 4419 C C . ILE B 1 93 ? -8.992 -29.625 -8.039 1 95.31 93 ILE B C 1
ATOM 4421 O O . ILE B 1 93 ? -8.438 -28.609 -7.625 1 95.31 93 ILE B O 1
ATOM 4425 N N . VAL B 1 94 ? -8.57 -30.812 -7.738 1 96.06 94 VAL B N 1
ATOM 4426 C CA . VAL B 1 94 ? -7.461 -31.031 -6.816 1 96.06 94 VAL B CA 1
ATOM 4427 C C . VAL B 1 94 ? -6.23 -31.5 -7.586 1 96.06 94 VAL B C 1
ATOM 4429 O O . VAL B 1 94 ? -6.305 -32.469 -8.344 1 96.06 94 VAL B O 1
ATOM 4432 N N . THR B 1 95 ? -5.148 -30.828 -7.395 1 94.12 95 THR B N 1
ATOM 4433 C CA . THR B 1 95 ? -3.902 -31.328 -7.965 1 94.12 95 THR B CA 1
ATOM 4434 C C . THR B 1 95 ? -3.197 -32.281 -6.988 1 94.12 95 THR B C 1
ATOM 4436 O O . THR B 1 95 ? -3.156 -32 -5.785 1 94.12 95 THR B O 1
ATOM 4439 N N . ALA B 1 96 ? -2.742 -33.375 -7.508 1 95.5 96 ALA B N 1
ATOM 4440 C CA . ALA B 1 96 ? -2.104 -34.406 -6.672 1 95.5 96 ALA B CA 1
ATOM 4441 C C . ALA B 1 96 ? -1.156 -35.281 -7.492 1 95.5 96 ALA B C 1
ATOM 4443 O O . ALA B 1 96 ? -1.318 -35.406 -8.711 1 95.5 96 ALA B O 1
ATOM 4444 N N . ARG B 1 97 ? -0.182 -35.812 -6.793 1 95.19 97 ARG B N 1
ATOM 4445 C CA . ARG B 1 97 ? 0.721 -36.781 -7.406 1 95.19 97 ARG B CA 1
ATOM 4446 C C . ARG B 1 97 ? 0.019 -38.094 -7.633 1 95.19 97 ARG B C 1
ATOM 4448 O O . ARG B 1 97 ? -0.589 -38.656 -6.711 1 95.19 97 ARG B O 1
ATOM 4455 N N . LEU B 1 98 ? 0.146 -38.562 -8.852 1 96.44 98 LEU B N 1
ATOM 4456 C CA . LEU B 1 98 ? -0.43 -39.844 -9.188 1 96.44 98 LEU B CA 1
ATOM 4457 C C . LEU B 1 98 ? 0.583 -40.969 -8.961 1 96.44 98 LEU B C 1
ATOM 4459 O O . LEU B 1 98 ? 1.65 -40.969 -9.578 1 96.44 98 LEU B O 1
ATOM 4463 N N . LEU B 1 99 ? 0.23 -41.875 -8.047 1 95.88 99 LEU B N 1
ATOM 4464 C CA . LEU B 1 99 ? 1.059 -43.031 -7.758 1 95.88 99 LEU B CA 1
ATOM 4465 C C . LEU B 1 99 ? 0.413 -44.312 -8.297 1 95.88 99 LEU B C 1
ATOM 4467 O O . LEU B 1 99 ? -0.698 -44.656 -7.895 1 95.88 99 LEU B O 1
ATOM 4471 N N . ILE B 1 100 ? 1.068 -44.969 -9.164 1 95 100 ILE B N 1
ATOM 4472 C CA . ILE B 1 100 ? 0.592 -46.219 -9.719 1 95 100 ILE B CA 1
ATOM 4473 C C . ILE B 1 100 ? 1.661 -47.312 -9.547 1 95 100 ILE B C 1
ATOM 4475 O O . ILE B 1 100 ? 2.773 -47.156 -10.062 1 95 100 ILE B O 1
ATOM 4479 N N . ASP B 1 101 ? 1.319 -48.375 -8.867 1 91.25 101 ASP B N 1
ATOM 4480 C CA . ASP B 1 101 ? 2.221 -49.5 -8.656 1 91.25 101 ASP B CA 1
ATOM 4481 C C . ASP B 1 101 ? 3.57 -49.031 -8.117 1 91.25 101 ASP B C 1
ATOM 4483 O O . ASP B 1 101 ? 4.621 -49.438 -8.633 1 91.25 101 ASP B O 1
ATOM 4487 N N . GLY B 1 102 ? 3.547 -48.094 -7.23 1 88.06 102 GLY B N 1
ATOM 4488 C CA . GLY B 1 102 ? 4.75 -47.594 -6.57 1 88.06 102 GLY B CA 1
ATOM 4489 C C . GLY B 1 102 ? 5.492 -46.562 -7.387 1 88.06 102 GLY B C 1
ATOM 4490 O O . GLY B 1 102 ? 6.48 -45.969 -6.918 1 88.06 102 GLY B O 1
ATOM 4491 N N . GLN B 1 103 ? 5.055 -46.312 -8.594 1 93.88 103 GLN B N 1
ATOM 4492 C CA . GLN B 1 103 ? 5.699 -45.344 -9.453 1 93.88 103 GLN B CA 1
ATOM 4493 C C . GLN B 1 103 ? 5.012 -43.969 -9.336 1 93.88 103 GLN B C 1
ATOM 4495 O O . GLN B 1 103 ? 3.783 -43.906 -9.305 1 93.88 103 GLN B O 1
ATOM 4500 N N . ASP B 1 104 ? 5.824 -42.938 -9.234 1 94.94 104 ASP B N 1
ATOM 4501 C CA . ASP B 1 104 ? 5.332 -41.562 -9.227 1 94.94 104 ASP B CA 1
ATOM 4502 C C . ASP B 1 104 ? 5.164 -41.031 -10.648 1 94.94 104 ASP B C 1
ATOM 4504 O O . ASP B 1 104 ? 6.148 -40.719 -11.312 1 94.94 104 ASP B O 1
ATOM 4508 N N . GLU B 1 105 ? 3.961 -40.812 -11.086 1 94.94 105 GLU B N 1
ATOM 4509 C CA . GLU B 1 105 ? 3.646 -40.406 -12.453 1 94.94 105 GLU B CA 1
ATOM 4510 C C . GLU B 1 105 ? 3.551 -38.875 -12.562 1 94.94 105 GLU B C 1
ATOM 4512 O O . GLU B 1 105 ? 3.195 -38.375 -13.617 1 94.94 105 GLU B O 1
ATOM 4517 N N . GLY B 1 106 ? 3.85 -38.188 -11.523 1 93.56 106 GLY B N 1
ATOM 4518 C CA . GLY B 1 106 ? 3.814 -36.75 -11.539 1 93.56 106 GLY B CA 1
ATOM 4519 C C . GLY B 1 106 ? 2.498 -36.188 -11.047 1 93.56 106 GLY B C 1
ATOM 4520 O O . GLY B 1 106 ? 1.677 -36.906 -10.477 1 93.56 106 GLY B O 1
ATOM 4521 N N . VAL B 1 107 ? 2.336 -34.875 -11.141 1 93.75 107 VAL B N 1
ATOM 4522 C CA . VAL B 1 107 ? 1.189 -34.156 -10.586 1 93.75 107 VAL B CA 1
ATOM 4523 C C . VAL B 1 107 ? 0.141 -33.938 -11.672 1 93.75 107 VAL B C 1
ATOM 4525 O O . VAL B 1 107 ? 0.459 -33.469 -12.766 1 93.75 107 VAL B O 1
ATOM 4528 N N . LEU B 1 108 ? -1.076 -34.281 -11.406 1 94 108 LEU B N 1
ATOM 4529 C CA . LEU B 1 108 ? -2.211 -34.125 -12.312 1 94 108 LEU B CA 1
ATOM 4530 C C . LEU B 1 108 ? -3.428 -33.594 -11.57 1 94 108 LEU B C 1
ATOM 4532 O O . LEU B 1 108 ? -3.494 -33.656 -10.344 1 94 108 LEU B O 1
ATOM 4536 N N . PRO B 1 109 ? -4.355 -33 -12.352 1 94.81 109 PRO B N 1
ATOM 4537 C CA . PRO B 1 109 ? -5.598 -32.562 -11.727 1 94.81 109 PRO B CA 1
ATOM 4538 C C . PRO B 1 109 ? -6.648 -33.656 -11.625 1 94.81 109 PRO B C 1
ATOM 4540 O O . PRO B 1 109 ? -6.77 -34.469 -12.531 1 94.81 109 PRO B O 1
ATOM 4543 N N . PHE B 1 110 ? -7.371 -33.688 -10.562 1 97.12 110 PHE B N 1
ATOM 4544 C CA . PHE B 1 110 ? -8.445 -34.625 -10.305 1 97.12 110 PHE B CA 1
ATOM 4545 C C . PHE B 1 110 ? -9.727 -33.906 -9.898 1 97.12 110 PHE B C 1
ATOM 4547 O O . PHE B 1 110 ? -9.68 -32.938 -9.133 1 97.12 110 PHE B O 1
ATOM 4554 N N . LEU B 1 111 ? -10.852 -34.375 -10.43 1 97.5 111 LEU B N 1
ATOM 4555 C CA . LEU B 1 111 ? -12.164 -33.812 -10.148 1 97.5 111 LEU B CA 1
ATOM 4556 C C . LEU B 1 111 ? -12.781 -34.469 -8.914 1 97.5 111 LEU B C 1
ATOM 4558 O O . LEU B 1 111 ? -12.891 -35.688 -8.844 1 97.5 111 LEU B O 1
ATOM 4562 N N . LEU B 1 112 ? -13.188 -33.625 -7.938 1 98.06 112 LEU B N 1
ATOM 4563 C CA . LEU B 1 112 ? -13.703 -34.094 -6.66 1 98.06 112 LEU B CA 1
ATOM 4564 C C . LEU B 1 112 ? -15.008 -33.406 -6.305 1 98.06 112 LEU B C 1
ATOM 4566 O O . LEU B 1 112 ? -15.055 -32.156 -6.23 1 98.06 112 LEU B O 1
ATOM 4570 N N . ARG B 1 113 ? -16.062 -34.156 -6.156 1 97.12 113 ARG B N 1
ATOM 4571 C CA . ARG B 1 113 ? -17.25 -33.625 -5.504 1 97.12 113 ARG B CA 1
ATOM 4572 C C . ARG B 1 113 ? -17.047 -33.531 -3.994 1 97.12 113 ARG B C 1
ATOM 4574 O O . ARG B 1 113 ? -17.469 -34.406 -3.244 1 97.12 113 ARG B O 1
ATOM 4581 N N . LEU B 1 114 ? -16.5 -32.406 -3.594 1 97.81 114 LEU B N 1
ATOM 4582 C CA . LEU B 1 114 ? -16.031 -32.25 -2.223 1 97.81 114 LEU B CA 1
ATOM 4583 C C . LEU B 1 114 ? -17.203 -32.25 -1.245 1 97.81 114 LEU B C 1
ATOM 4585 O O . LEU B 1 114 ? -17.156 -32.938 -0.215 1 97.81 114 LEU B O 1
ATOM 4589 N N . ARG B 1 115 ? -18.172 -31.438 -1.544 1 97.62 115 ARG B N 1
ATOM 4590 C CA . ARG B 1 115 ? -19.359 -31.297 -0.7 1 97.62 115 ARG B CA 1
ATOM 4591 C C . ARG B 1 115 ? -20.625 -31.234 -1.542 1 97.62 115 ARG B C 1
ATOM 4593 O O . ARG B 1 115 ? -20.688 -30.516 -2.537 1 97.62 115 ARG B O 1
ATOM 4600 N N . THR B 1 116 ? -21.609 -32.062 -1.134 1 95.62 116 THR B N 1
ATOM 4601 C CA . THR B 1 116 ? -22.938 -31.984 -1.72 1 95.62 116 THR B CA 1
ATOM 4602 C C . THR B 1 116 ? -23.969 -31.531 -0.688 1 95.62 116 THR B C 1
ATOM 4604 O O . THR B 1 116 ? -23.594 -31.109 0.415 1 95.62 116 THR B O 1
ATOM 4607 N N . ARG B 1 117 ? -25.172 -31.484 -1.111 1 93.25 117 ARG B N 1
ATOM 4608 C CA . ARG B 1 117 ? -26.219 -31.109 -0.178 1 93.25 117 ARG B CA 1
ATOM 4609 C C . ARG B 1 117 ? -26.312 -32.094 0.983 1 93.25 117 ARG B C 1
ATOM 4611 O O . ARG B 1 117 ? -26.766 -31.734 2.072 1 93.25 117 ARG B O 1
ATOM 4618 N N . ASP B 1 118 ? -25.781 -33.25 0.705 1 93.94 118 ASP B N 1
ATOM 4619 C CA . ASP B 1 118 ? -25.812 -34.281 1.72 1 93.94 118 ASP B CA 1
ATOM 4620 C C . ASP B 1 118 ? -24.641 -34.156 2.678 1 93.94 118 ASP B C 1
ATOM 4622 O O . ASP B 1 118 ? -24.578 -34.875 3.693 1 93.94 118 ASP B O 1
ATOM 4626 N N . GLY B 1 119 ? -23.734 -33.312 2.369 1 94.81 119 GLY B N 1
ATOM 4627 C CA . GLY B 1 119 ? -22.609 -33.094 3.273 1 94.81 119 GLY B CA 1
ATOM 4628 C C . GLY B 1 119 ? -21.266 -33.281 2.609 1 94.81 119 GLY B C 1
ATOM 4629 O O . GLY B 1 119 ? -21.172 -33.344 1.382 1 94.81 119 GLY B O 1
ATOM 4630 N N . LEU B 1 120 ? -20.234 -33.312 3.395 1 96.75 120 LEU B N 1
ATOM 4631 C CA . LEU B 1 120 ? -18.859 -33.469 2.971 1 96.75 120 LEU B CA 1
ATOM 4632 C C . LEU B 1 120 ? -18.547 -34.906 2.584 1 96.75 120 LEU B C 1
ATOM 4634 O O . LEU B 1 120 ? -19.016 -35.844 3.244 1 96.75 120 LEU B O 1
ATOM 4638 N N . ALA B 1 121 ? -17.828 -35.062 1.506 1 97.06 121 ALA B N 1
ATOM 4639 C CA . ALA B 1 121 ? -17.422 -36.438 1.127 1 97.06 121 ALA B CA 1
ATOM 4640 C C . ALA B 1 121 ? -16.609 -37.094 2.238 1 97.06 121 ALA B C 1
ATOM 4642 O O . ALA B 1 121 ? -15.93 -36.406 3.008 1 97.06 121 ALA B O 1
ATOM 4643 N N . ASP B 1 122 ? -16.656 -38.406 2.32 1 97.19 122 ASP B N 1
ATOM 4644 C CA . ASP B 1 122 ? -15.953 -39.156 3.354 1 97.19 122 ASP B CA 1
ATOM 4645 C C . ASP B 1 122 ? -14.438 -38.969 3.227 1 97.19 122 ASP B C 1
ATOM 4647 O O . ASP B 1 122 ? -13.906 -38.938 2.115 1 97.19 122 ASP B O 1
ATOM 4651 N N . GLY B 1 123 ? -13.836 -38.875 4.43 1 98.06 123 GLY B N 1
ATOM 4652 C CA . GLY B 1 123 ? -12.383 -38.844 4.457 1 98.06 123 GLY B CA 1
ATOM 4653 C C . GLY B 1 123 ? -11.82 -37.438 4.316 1 98.06 123 GLY B C 1
ATOM 4654 O O . GLY B 1 123 ? -10.609 -37.25 4.207 1 98.06 123 GLY B O 1
ATOM 4655 N N . ILE B 1 124 ? -12.68 -36.469 4.227 1 98.25 124 ILE B N 1
ATOM 4656 C CA . ILE B 1 124 ? -12.219 -35.094 4.047 1 98.25 124 ILE B CA 1
ATOM 4657 C C . ILE B 1 124 ? -12.406 -34.312 5.352 1 98.25 124 ILE B C 1
ATOM 4659 O O . ILE B 1 124 ? -13.438 -34.438 6.012 1 98.25 124 ILE B O 1
ATOM 4663 N N . GLU B 1 125 ? -11.406 -33.594 5.801 1 97.56 125 GLU B N 1
ATOM 4664 C CA . GLU B 1 125 ? -11.492 -32.656 6.91 1 97.56 125 GLU B CA 1
ATOM 4665 C C . GLU B 1 125 ? -11.258 -31.219 6.434 1 97.56 125 GLU B C 1
ATOM 4667 O O . GLU B 1 125 ? -10.32 -30.953 5.672 1 97.56 125 GLU B O 1
ATOM 4672 N N . VAL B 1 126 ? -12.156 -30.359 6.832 1 97.75 126 VAL B N 1
ATOM 4673 C CA . VAL B 1 126 ? -12.094 -28.953 6.457 1 97.75 126 VAL B CA 1
ATOM 4674 C C . VAL B 1 126 ? -12.031 -28.094 7.711 1 97.75 126 VAL B C 1
ATOM 4676 O O . VAL B 1 126 ? -12.859 -28.234 8.617 1 97.75 126 VAL B O 1
ATOM 4679 N N . VAL B 1 127 ? -11.086 -27.219 7.832 1 97.38 127 VAL B N 1
ATOM 4680 C CA . VAL B 1 127 ? -10.969 -26.266 8.93 1 97.38 127 VAL B CA 1
ATOM 4681 C C . VAL B 1 127 ? -10.945 -24.844 8.375 1 97.38 127 VAL B C 1
ATOM 4683 O O . VAL B 1 127 ? -10.086 -24.516 7.559 1 97.38 127 VAL B O 1
ATOM 4686 N N . ARG B 1 128 ? -11.891 -24.078 8.844 1 96.19 128 ARG B N 1
ATOM 4687 C CA . ARG B 1 128 ? -11.977 -22.703 8.398 1 96.19 128 ARG B CA 1
ATOM 4688 C C . ARG B 1 128 ? -10.734 -21.906 8.805 1 96.19 128 ARG B C 1
ATOM 4690 O O . ARG B 1 128 ? -10.258 -22.031 9.93 1 96.19 128 ARG B O 1
ATOM 4697 N N . LEU B 1 129 ? -10.18 -21.125 7.887 1 95.56 129 LEU B N 1
ATOM 4698 C CA . LEU B 1 129 ? -9.055 -20.234 8.172 1 95.56 129 LEU B CA 1
ATOM 4699 C C . LEU B 1 129 ? -9.523 -18.953 8.836 1 95.56 129 LEU B C 1
ATOM 4701 O O . LEU B 1 129 ? -10.688 -18.578 8.719 1 95.56 129 LEU B O 1
ATOM 4705 N N . PRO B 1 130 ? -8.539 -18.297 9.57 1 92.19 130 PRO B N 1
ATOM 4706 C CA . PRO B 1 130 ? -8.883 -17 10.156 1 92.19 130 PRO B CA 1
ATOM 4707 C C . PRO B 1 130 ? -9.219 -15.953 9.102 1 92.19 130 PRO B C 1
ATOM 4709 O O . PRO B 1 130 ? -8.883 -16.125 7.93 1 92.19 130 PRO B O 1
ATOM 4712 N N . ASP B 1 131 ? -9.742 -14.852 9.555 1 87.75 131 ASP B N 1
ATOM 4713 C CA . ASP B 1 131 ? -10.25 -13.797 8.68 1 87.75 131 ASP B CA 1
ATOM 4714 C C . ASP B 1 131 ? -9.109 -13.109 7.934 1 87.75 131 ASP B C 1
ATOM 4716 O O . ASP B 1 131 ? -7.953 -13.164 8.367 1 87.75 131 ASP B O 1
ATOM 4720 N N . LYS B 1 132 ? -9.531 -12.586 6.793 1 85.5 132 LYS B N 1
ATOM 4721 C CA . LYS B 1 132 ? -8.672 -11.703 6.008 1 85.5 132 LYS B CA 1
ATOM 4722 C C . LYS B 1 132 ? -9.297 -10.312 5.871 1 85.5 132 LYS B C 1
ATOM 4724 O O . LYS B 1 132 ? -10.383 -10.062 6.391 1 85.5 132 LYS B O 1
ATOM 4729 N N . VAL B 1 133 ? -8.602 -9.281 5.344 1 71.56 133 VAL B N 1
ATOM 4730 C CA . VAL B 1 133 ? -9.133 -7.941 5.137 1 71.56 133 VAL B CA 1
ATOM 4731 C C . VAL B 1 133 ? -9.961 -7.906 3.855 1 71.56 133 VAL B C 1
ATOM 4733 O O . VAL B 1 133 ? -10.906 -7.117 3.74 1 71.56 133 VAL B O 1
ATOM 4736 N N . SER B 1 134 ? -9.672 -8.805 3 1 64.75 134 SER B N 1
ATOM 4737 C CA . SER B 1 134 ? -10.398 -8.812 1.732 1 64.75 134 SER B CA 1
ATOM 4738 C C . SER B 1 134 ? -11.781 -9.43 1.891 1 64.75 134 SER B C 1
ATOM 4740 O O . SER B 1 134 ? -12.203 -9.742 3.006 1 64.75 134 SER B O 1
ATOM 4742 N N . ALA B 1 135 ? -12.562 -9.562 0.912 1 60.03 135 ALA B N 1
ATOM 4743 C CA . ALA B 1 135 ? -13.922 -10.086 0.886 1 60.03 135 ALA B CA 1
ATOM 4744 C C . ALA B 1 135 ? -14.008 -11.43 1.607 1 60.03 135 ALA B C 1
ATOM 4746 O O . ALA B 1 135 ? -13.062 -12.219 1.567 1 60.03 135 ALA B O 1
ATOM 4747 N N . PRO B 1 136 ? -14.961 -11.414 2.402 1 60.66 136 PRO B N 1
ATOM 4748 C CA . PRO B 1 136 ? -15.125 -12.656 3.158 1 60.66 136 PRO B CA 1
ATOM 4749 C C . PRO B 1 136 ? -15.133 -13.891 2.264 1 60.66 136 PRO B C 1
ATOM 4751 O O . PRO B 1 136 ? -15.969 -14.008 1.364 1 60.66 136 PRO B O 1
ATOM 4754 N N . MET B 1 137 ? -14.062 -14.469 2.297 1 68.88 137 MET B N 1
ATOM 4755 C CA . MET B 1 137 ? -13.969 -15.742 1.588 1 68.88 137 MET B CA 1
ATOM 4756 C C . MET B 1 137 ? -13.914 -16.906 2.57 1 68.88 137 MET B C 1
ATOM 4758 O O . MET B 1 137 ? -13.484 -16.75 3.713 1 68.88 137 MET B O 1
ATOM 4762 N N . ASP B 1 138 ? -14.477 -17.922 2.189 1 88 138 ASP B N 1
ATOM 4763 C CA . ASP B 1 138 ? -14.523 -19.125 3.025 1 88 138 ASP B CA 1
ATOM 4764 C C . ASP B 1 138 ? -13.281 -19.984 2.811 1 88 138 ASP B C 1
ATOM 4766 O O . ASP B 1 138 ? -13.398 -21.188 2.533 1 88 138 ASP B O 1
ATOM 4770 N N . HIS B 1 139 ? -12.156 -19.406 3.098 1 92.56 139 HIS B N 1
ATOM 4771 C CA . HIS B 1 139 ? -10.898 -20.125 2.957 1 92.56 139 HIS B CA 1
ATOM 4772 C C . HIS B 1 139 ? -10.734 -21.172 4.055 1 92.56 139 HIS B C 1
ATOM 4774 O O . HIS B 1 139 ? -11.164 -20.953 5.191 1 92.56 139 HIS B O 1
ATOM 4780 N N . ALA B 1 140 ? -10.055 -22.25 3.639 1 96.44 140 ALA B N 1
ATOM 4781 C CA . ALA B 1 140 ? -9.93 -23.359 4.578 1 96.44 140 ALA B CA 1
ATOM 4782 C C . ALA B 1 140 ? -8.602 -24.078 4.395 1 96.44 140 ALA B C 1
ATOM 4784 O O . ALA B 1 140 ? -7.875 -23.828 3.43 1 96.44 140 ALA B O 1
ATOM 4785 N N . MET B 1 141 ? -8.266 -24.828 5.371 1 96.88 141 MET B N 1
ATOM 4786 C CA . MET B 1 141 ? -7.332 -25.938 5.23 1 96.88 141 MET B CA 1
ATOM 4787 C C . MET B 1 141 ? -8.078 -27.25 4.996 1 96.88 141 MET B C 1
ATOM 4789 O O . MET B 1 141 ? -9.133 -27.484 5.594 1 96.88 141 MET B O 1
ATOM 4793 N N . VAL B 1 142 ? -7.527 -28.078 4.145 1 98.06 142 VAL B N 1
ATOM 4794 C CA . VAL B 1 142 ? -8.195 -29.328 3.795 1 98.06 142 VAL B CA 1
ATOM 4795 C C . VAL B 1 142 ? -7.207 -30.484 3.869 1 98.06 142 VAL B C 1
ATOM 4797 O O . VAL B 1 142 ? -6.086 -30.375 3.369 1 98.06 142 VAL B O 1
ATOM 4800 N N . ARG B 1 143 ? -7.621 -31.531 4.516 1 97.31 143 ARG B N 1
ATOM 4801 C CA . ARG B 1 143 ? -6.863 -32.781 4.543 1 97.31 143 ARG B CA 1
ATOM 4802 C C . ARG B 1 143 ? -7.699 -33.938 4.016 1 97.31 143 ARG B C 1
ATOM 4804 O O . ARG B 1 143 ? -8.898 -34.031 4.285 1 97.31 143 ARG B O 1
ATOM 4811 N N . PHE B 1 144 ? -7.023 -34.781 3.289 1 98.25 144 PHE B N 1
ATOM 4812 C CA . PHE B 1 144 ? -7.656 -35.969 2.709 1 98.25 144 PHE B CA 1
ATOM 4813 C C . PHE B 1 144 ? -7.125 -37.219 3.359 1 98.25 144 PHE B C 1
ATOM 4815 O O . PHE B 1 144 ? -5.926 -37.344 3.625 1 98.25 144 PHE B O 1
ATOM 4822 N N . ASN B 1 145 ? -8.039 -38.094 3.65 1 97.62 145 ASN B N 1
ATOM 4823 C CA . ASN B 1 145 ? -7.719 -39.406 4.145 1 97.62 145 ASN B CA 1
ATOM 4824 C C . ASN B 1 145 ? -8.406 -40.5 3.314 1 97.62 145 ASN B C 1
ATOM 4826 O O . ASN B 1 145 ? -9.555 -40.844 3.576 1 97.62 145 ASN B O 1
ATOM 4830 N N . ASP B 1 146 ? -7.727 -41.031 2.375 1 97.44 146 ASP B N 1
ATOM 4831 C CA . ASP B 1 146 ? -8.188 -42.094 1.489 1 97.44 146 ASP B CA 1
ATOM 4832 C C . ASP B 1 146 ? -9.547 -41.75 0.894 1 97.44 146 ASP B C 1
ATOM 4834 O O . ASP B 1 146 ? -10.484 -42.562 0.979 1 97.44 146 ASP B O 1
ATOM 4838 N N . VAL B 1 147 ? -9.648 -40.625 0.323 1 98.31 147 VAL B N 1
ATOM 4839 C CA . VAL B 1 147 ? -10.867 -40.219 -0.377 1 98.31 147 VAL B CA 1
ATOM 4840 C C . VAL B 1 147 ? -10.961 -40.938 -1.713 1 98.31 147 VAL B C 1
ATOM 4842 O O . VAL B 1 147 ? -10.055 -40.844 -2.543 1 98.31 147 VAL B O 1
ATOM 4845 N N . ARG B 1 148 ? -12.016 -41.594 -1.921 1 97.81 148 ARG B N 1
ATOM 4846 C CA . ARG B 1 148 ? -12.172 -42.406 -3.123 1 97.81 148 ARG B CA 1
ATOM 4847 C C . ARG B 1 148 ? -12.688 -41.562 -4.289 1 97.81 148 ARG B C 1
ATOM 4849 O O . ARG B 1 148 ? -13.672 -40.844 -4.148 1 97.81 148 ARG B O 1
ATOM 4856 N N . LEU B 1 149 ? -11.992 -41.625 -5.348 1 97.69 149 LEU B N 1
ATOM 4857 C CA . LEU B 1 149 ? -12.375 -41 -6.598 1 97.69 149 LEU B CA 1
ATOM 4858 C C . LEU B 1 149 ? -12.523 -42.031 -7.715 1 97.69 149 LEU B C 1
ATOM 4860 O O . LEU B 1 149 ? -11.734 -42.969 -7.797 1 97.69 149 LEU B O 1
ATOM 4864 N N . PRO B 1 150 ? -13.5 -41.844 -8.547 1 96.94 150 PRO B N 1
ATOM 4865 C CA . PRO B 1 150 ? -13.586 -42.75 -9.703 1 96.94 150 PRO B CA 1
ATOM 4866 C C . PRO B 1 150 ? -12.461 -42.531 -10.711 1 96.94 150 PRO B C 1
ATOM 4868 O O . PRO B 1 150 ? -11.789 -41.5 -10.672 1 96.94 150 PRO B O 1
ATOM 4871 N N . ARG B 1 151 ? -12.211 -43.438 -11.57 1 95.94 151 ARG B N 1
ATOM 4872 C CA . ARG B 1 151 ? -11.203 -43.344 -12.625 1 95.94 151 ARG B CA 1
ATOM 4873 C C . ARG B 1 151 ? -11.406 -42.094 -13.461 1 95.94 151 ARG B C 1
ATOM 4875 O O . ARG B 1 151 ? -10.43 -41.438 -13.852 1 95.94 151 ARG B O 1
ATOM 4882 N N . GLU B 1 152 ? -12.656 -41.688 -13.648 1 95.81 152 GLU B N 1
ATOM 4883 C CA . GLU B 1 152 ? -13.039 -40.562 -14.508 1 95.81 152 GLU B CA 1
ATOM 4884 C C . GLU B 1 152 ? -12.742 -39.219 -13.836 1 95.81 152 GLU B C 1
ATOM 4886 O O . GLU B 1 152 ? -12.859 -38.188 -14.461 1 95.81 152 GLU B O 1
ATOM 4891 N N . ALA B 1 153 ? -12.289 -39.312 -12.609 1 97.5 153 ALA B N 1
ATOM 4892 C CA . ALA B 1 153 ? -11.93 -38.062 -11.914 1 97.5 153 ALA B CA 1
ATOM 4893 C C . ALA B 1 153 ? -10.648 -37.469 -12.492 1 97.5 153 ALA B C 1
ATOM 4895 O O . ALA B 1 153 ? -10.383 -36.281 -12.328 1 97.5 153 ALA B O 1
ATOM 4896 N N . LEU B 1 154 ? -9.836 -38.281 -13.109 1 96.94 154 LEU B N 1
ATOM 4897 C CA . LEU B 1 154 ? -8.594 -37.781 -13.711 1 96.94 154 LEU B CA 1
ATOM 4898 C C . LEU B 1 154 ? -8.875 -36.844 -14.867 1 96.94 154 LEU B C 1
ATOM 4900 O O . LEU B 1 154 ? -9.625 -37.188 -15.789 1 96.94 154 LEU B O 1
ATOM 4904 N N . LEU B 1 155 ? -8.336 -35.656 -14.766 1 95.38 155 LEU B N 1
ATOM 4905 C CA . LEU B 1 155 ? -8.383 -34.688 -15.859 1 95.38 155 LEU B CA 1
ATOM 4906 C C . LEU B 1 155 ? -7.059 -34.656 -16.609 1 95.38 155 LEU B C 1
ATOM 4908 O O . LEU B 1 155 ? -6.164 -33.875 -16.25 1 95.38 155 LEU B O 1
ATOM 4912 N N . GLY B 1 156 ? -6.949 -35.438 -17.641 1 92.69 156 GLY B N 1
ATOM 4913 C CA . GLY B 1 156 ? -5.672 -35.594 -18.328 1 92.69 156 GLY B CA 1
ATOM 4914 C C . GLY B 1 156 ? -5.676 -35.031 -19.734 1 92.69 156 GLY B C 1
ATOM 4915 O O . GLY B 1 156 ? -4.652 -35.094 -20.422 1 92.69 156 GLY B O 1
ATOM 4916 N N . GLY B 1 157 ? -6.789 -34.5 -20.078 1 88.5 157 GLY B N 1
ATOM 4917 C CA . GLY B 1 157 ? -6.863 -34 -21.438 1 88.5 157 GLY B CA 1
ATOM 4918 C C . GLY B 1 157 ? -6.566 -35.062 -22.469 1 88.5 157 GLY B C 1
ATOM 4919 O O . GLY B 1 157 ? -7.008 -36.219 -22.344 1 88.5 157 GLY B O 1
ATOM 4920 N N . ASP B 1 158 ? -5.828 -34.594 -23.562 1 88.38 158 ASP B N 1
ATOM 4921 C CA . ASP B 1 158 ? -5.449 -35.531 -24.625 1 88.38 158 ASP B CA 1
ATOM 4922 C C . ASP B 1 158 ? -4.07 -36.125 -24.359 1 88.38 158 ASP B C 1
ATOM 4924 O O . ASP B 1 158 ? -3.521 -36.812 -25.219 1 88.38 158 ASP B O 1
ATOM 4928 N N . TRP B 1 159 ? -3.553 -35.906 -23.219 1 92.12 159 TRP B N 1
ATOM 4929 C CA . TRP B 1 159 ? -2.143 -36.25 -23.062 1 92.12 159 TRP B CA 1
ATOM 4930 C C . TRP B 1 159 ? -1.944 -37.219 -21.875 1 92.12 159 TRP B C 1
ATOM 4932 O O . TRP B 1 159 ? -0.866 -37.781 -21.703 1 92.12 159 TRP B O 1
ATOM 4942 N N . ALA B 1 160 ? -2.906 -37.438 -21.031 1 94.31 160 ALA B N 1
ATOM 4943 C CA . ALA B 1 160 ? -2.826 -38.375 -19.922 1 94.31 160 ALA B CA 1
ATOM 4944 C C . ALA B 1 160 ? -4.133 -39.156 -19.75 1 94.31 160 ALA B C 1
ATOM 4946 O O . ALA B 1 160 ? -5.207 -38.562 -19.688 1 94.31 160 ALA B O 1
ATOM 4947 N N . ARG B 1 161 ? -4.016 -40.5 -19.703 1 93.44 161 ARG B N 1
ATOM 4948 C CA . ARG B 1 161 ? -5.207 -41.312 -19.578 1 93.44 161 ARG B CA 1
ATOM 4949 C C . ARG B 1 161 ? -4.91 -42.594 -18.797 1 93.44 161 ARG B C 1
ATOM 4951 O O . ARG B 1 161 ? -3.795 -43.125 -18.844 1 93.44 161 ARG B O 1
ATOM 4958 N N . LEU B 1 162 ? -5.84 -42.938 -18.031 1 93.81 162 LEU B N 1
ATOM 4959 C CA . LEU B 1 162 ? -5.84 -44.219 -17.359 1 93.81 162 LEU B CA 1
ATOM 4960 C C . LEU B 1 162 ? -6.926 -45.125 -17.922 1 93.81 162 LEU B C 1
ATOM 4962 O O . LEU B 1 162 ? -8.109 -44.812 -17.844 1 93.81 162 LEU B O 1
ATOM 4966 N N . SER B 1 163 ? -6.445 -46.25 -18.438 1 90.62 163 SER B N 1
ATOM 4967 C CA . SER B 1 163 ? -7.391 -47.188 -19.031 1 90.62 163 SER B CA 1
ATOM 4968 C C . SER B 1 163 ? -8.156 -47.969 -17.969 1 90.62 163 SER B C 1
ATOM 4970 O O . SER B 1 163 ? -7.73 -48 -16.812 1 90.62 163 SER B O 1
ATOM 4972 N N . PRO B 1 164 ? -9.32 -48.531 -18.297 1 85.88 164 PRO B N 1
ATOM 4973 C CA . PRO B 1 164 ? -10.109 -49.281 -17.328 1 85.88 164 PRO B CA 1
ATOM 4974 C C . PRO B 1 164 ? -9.32 -50.438 -16.688 1 85.88 164 PRO B C 1
ATOM 4976 O O . PRO B 1 164 ? -9.578 -50.812 -15.539 1 85.88 164 PRO B O 1
ATOM 4979 N N . ASP B 1 165 ? -8.328 -50.969 -17.391 1 85.69 165 ASP B N 1
ATOM 4980 C CA . ASP B 1 165 ? -7.531 -52.062 -16.859 1 85.69 165 ASP B CA 1
ATOM 4981 C C . ASP B 1 165 ? -6.379 -51.531 -16 1 85.69 165 ASP B C 1
ATOM 4983 O O . ASP B 1 165 ? -5.547 -52.312 -15.539 1 85.69 165 ASP B O 1
ATOM 4987 N N . GLY B 1 166 ? -6.367 -50.219 -15.797 1 84.88 166 GLY B N 1
ATOM 4988 C CA . GLY B 1 166 ? -5.426 -49.625 -14.852 1 84.88 166 GLY B CA 1
ATOM 4989 C C . GLY B 1 166 ? -4.105 -49.25 -15.484 1 84.88 166 GLY B C 1
ATOM 4990 O O . GLY B 1 166 ? -3.121 -49 -14.789 1 84.88 166 GLY B O 1
ATOM 4991 N N . ARG B 1 167 ? -3.996 -49.219 -16.812 1 90.94 167 ARG B N 1
ATOM 4992 C CA . ARG B 1 167 ? -2.775 -48.812 -17.5 1 90.94 167 ARG B CA 1
ATOM 4993 C C . ARG B 1 167 ? -2.758 -47.312 -17.719 1 90.94 167 ARG B C 1
ATOM 4995 O O . ARG B 1 167 ? -3.66 -46.75 -18.359 1 90.94 167 ARG B O 1
ATOM 5002 N N . PHE B 1 168 ? -1.718 -46.656 -17.219 1 95.25 168 PHE B N 1
ATOM 5003 C CA . PHE B 1 168 ? -1.556 -45.219 -17.344 1 95.25 168 PHE B CA 1
ATOM 5004 C C . PHE B 1 168 ? -0.673 -44.875 -18.531 1 95.25 168 PHE B C 1
ATOM 5006 O O . PHE B 1 168 ? 0.388 -45.469 -18.719 1 95.25 168 PHE B O 1
ATOM 5013 N N . ALA B 1 169 ? -1.12 -44 -19.406 1 94.56 169 ALA B N 1
ATOM 5014 C CA . ALA B 1 169 ? -0.368 -43.5 -20.547 1 94.56 169 ALA B CA 1
ATOM 5015 C C . ALA B 1 169 ? -0.34 -41.969 -20.578 1 94.56 169 ALA B C 1
ATOM 5017 O O . ALA B 1 169 ? -1.365 -41.312 -20.344 1 94.56 169 ALA B O 1
ATOM 5018 N N . CYS B 1 170 ? 0.783 -41.406 -20.703 1 94.62 170 CYS B N 1
ATOM 5019 C CA . CYS B 1 170 ? 0.959 -39.969 -20.797 1 94.62 170 CYS B CA 1
ATOM 5020 C C . CYS B 1 170 ? 2.109 -39.625 -21.734 1 94.62 170 CYS B C 1
ATOM 5022 O O . CYS B 1 170 ? 3.191 -40.219 -21.641 1 94.62 170 CYS B O 1
ATOM 5024 N N . VAL B 1 171 ? 1.933 -38.688 -22.625 1 93.19 171 VAL B N 1
ATOM 5025 C CA . VAL B 1 171 ? 2.938 -38.344 -23.625 1 93.19 171 VAL B CA 1
ATOM 5026 C C . VAL B 1 171 ? 3.934 -37.344 -23.062 1 93.19 171 VAL B C 1
ATOM 5028 O O . VAL B 1 171 ? 4.973 -37.062 -23.656 1 93.19 171 VAL B O 1
ATOM 5031 N N . LEU B 1 172 ? 3.652 -36.781 -21.906 1 92.31 172 LEU B N 1
ATOM 5032 C CA . LEU B 1 172 ? 4.523 -35.812 -21.266 1 92.31 172 LEU B CA 1
ATOM 5033 C C . LEU B 1 172 ? 5.348 -36.438 -20.156 1 92.31 172 LEU B C 1
ATOM 5035 O O . LEU B 1 172 ? 4.855 -37.312 -19.438 1 92.31 172 LEU B O 1
ATOM 5039 N N . PRO B 1 173 ? 6.613 -35.938 -20.047 1 91.88 173 PRO B N 1
ATOM 5040 C CA . PRO B 1 173 ? 7.352 -36.375 -18.859 1 91.88 173 PRO B CA 1
ATOM 5041 C C . PRO B 1 173 ? 6.727 -35.875 -17.562 1 91.88 173 PRO B C 1
ATOM 5043 O O . PRO B 1 173 ? 6.109 -34.812 -17.547 1 91.88 173 PRO B O 1
ATOM 5046 N N . PRO B 1 174 ? 6.891 -36.656 -16.484 1 87.88 174 PRO B N 1
ATOM 5047 C CA . PRO B 1 174 ? 6.238 -36.344 -15.203 1 87.88 174 PRO B CA 1
ATOM 5048 C C . PRO B 1 174 ? 6.465 -34.875 -14.758 1 87.88 174 PRO B C 1
ATOM 5050 O O . PRO B 1 174 ? 5.531 -34.219 -14.305 1 87.88 174 PRO B O 1
ATOM 5053 N N . ARG B 1 175 ? 7.629 -34.312 -14.938 1 81.88 175 ARG B N 1
ATOM 5054 C CA . ARG B 1 175 ? 7.992 -33 -14.406 1 81.88 175 ARG B CA 1
ATOM 5055 C C . ARG B 1 175 ? 7.273 -31.891 -15.164 1 81.88 175 ARG B C 1
ATOM 5057 O O . ARG B 1 175 ? 7.184 -30.766 -14.672 1 81.88 175 ARG B O 1
ATOM 5064 N N . LYS B 1 176 ? 6.66 -32.219 -16.312 1 85.38 176 LYS B N 1
ATOM 5065 C CA . LYS B 1 176 ? 6.031 -31.203 -17.141 1 85.38 176 LYS B CA 1
ATOM 5066 C C . LYS B 1 176 ? 4.512 -31.25 -17 1 85.38 176 LYS B C 1
ATOM 5068 O O . LYS B 1 176 ? 3.822 -30.328 -17.438 1 85.38 176 LYS B O 1
ATOM 5073 N N . ARG B 1 177 ? 4.07 -32.281 -16.422 1 87 177 ARG B N 1
ATOM 5074 C CA . ARG B 1 177 ? 2.637 -32.531 -16.422 1 87 177 ARG B CA 1
ATOM 5075 C C . ARG B 1 177 ? 1.882 -31.484 -15.609 1 87 177 ARG B C 1
ATOM 5077 O O . ARG B 1 177 ? 0.824 -31.016 -16.031 1 87 177 ARG B O 1
ATOM 5084 N N . PHE B 1 178 ? 2.441 -31.062 -14.523 1 84.38 178 PHE B N 1
ATOM 5085 C CA . PHE B 1 178 ? 1.807 -30.031 -13.703 1 84.38 178 PHE B CA 1
ATOM 5086 C C . PHE B 1 178 ? 1.644 -28.75 -14.484 1 84.38 178 PHE B C 1
ATOM 5088 O O . PHE B 1 178 ? 0.551 -28.172 -14.539 1 84.38 178 PHE B O 1
ATOM 5095 N N . HIS B 1 179 ? 2.707 -28.344 -15.047 1 78 179 HIS B N 1
ATOM 5096 C CA . HIS B 1 179 ? 2.688 -27.062 -15.758 1 78 179 HIS B CA 1
ATOM 5097 C C . HIS B 1 179 ? 1.728 -27.109 -16.938 1 78 179 HIS B C 1
ATOM 5099 O O . HIS B 1 179 ? 1.039 -26.125 -17.219 1 78 179 HIS B O 1
ATOM 5105 N N . ARG B 1 180 ? 1.692 -28.25 -17.594 1 80.44 180 ARG B N 1
ATOM 5106 C CA . ARG B 1 180 ? 0.751 -28.406 -18.703 1 80.44 180 ARG B CA 1
ATOM 5107 C C . ARG B 1 180 ? -0.689 -28.281 -18.219 1 80.44 180 ARG B C 1
ATOM 5109 O O . ARG B 1 180 ? -1.521 -27.656 -18.875 1 80.44 180 ARG B O 1
ATOM 5116 N N . ALA B 1 181 ? -0.942 -28.891 -17.141 1 80.94 181 ALA B N 1
ATOM 5117 C CA . ALA B 1 181 ? -2.293 -28.875 -16.578 1 80.94 181 ALA B CA 1
ATOM 5118 C C . ALA B 1 181 ? -2.703 -27.484 -16.156 1 80.94 181 ALA B C 1
ATOM 5120 O O . ALA B 1 181 ? -3.805 -27.016 -16.469 1 80.94 181 ALA B O 1
ATOM 5121 N N . ILE B 1 182 ? -1.785 -26.781 -15.484 1 76.12 182 ILE B N 1
ATOM 5122 C CA . ILE B 1 182 ? -2.143 -25.5 -14.883 1 76.12 182 ILE B CA 1
ATOM 5123 C C . ILE B 1 182 ? -2.172 -24.406 -15.961 1 76.12 182 ILE B C 1
ATOM 5125 O O . ILE B 1 182 ? -2.879 -23.406 -15.82 1 76.12 182 ILE B O 1
ATOM 5129 N N . ASN B 1 183 ? -1.374 -24.578 -16.953 1 70.75 183 ASN B N 1
ATOM 5130 C CA . ASN B 1 183 ? -1.34 -23.609 -18.031 1 70.75 183 ASN B CA 1
ATOM 5131 C C . ASN B 1 183 ? -2.705 -23.453 -18.703 1 70.75 183 ASN B C 1
ATOM 5133 O O . ASN B 1 183 ? -3.043 -22.375 -19.203 1 70.75 183 ASN B O 1
ATOM 5137 N N . VAL B 1 184 ? -3.391 -24.516 -18.688 1 65.5 184 VAL B N 1
ATOM 5138 C CA . VAL B 1 184 ? -4.707 -24.438 -19.312 1 65.5 184 VAL B CA 1
ATOM 5139 C C . VAL B 1 184 ? -5.664 -23.672 -18.406 1 65.5 184 VAL B C 1
ATOM 5141 O O . VAL B 1 184 ? -6.684 -23.156 -18.875 1 65.5 184 VAL B O 1
ATOM 5144 N N . LEU B 1 185 ? -5.25 -23.562 -17.141 1 61.78 185 LEU B N 1
ATOM 5145 C CA . LEU B 1 185 ? -6.098 -22.859 -16.172 1 61.78 185 LEU B CA 1
ATOM 5146 C C . LEU B 1 185 ? -5.809 -21.375 -16.172 1 61.78 185 LEU B C 1
ATOM 5148 O O . LEU B 1 185 ? -6.594 -20.578 -15.633 1 61.78 185 LEU B O 1
ATOM 5152 N N . GLY B 1 186 ? -4.668 -20.938 -16.766 1 59.47 186 GLY B N 1
ATOM 5153 C CA . GLY B 1 186 ? -3.975 -19.672 -16.578 1 59.47 186 GLY B CA 1
ATOM 5154 C C . GLY B 1 186 ? -4.656 -18.5 -17.281 1 59.47 186 GLY B C 1
ATOM 5155 O O . GLY B 1 186 ? -4.141 -17.391 -17.266 1 59.47 186 GLY B O 1
ATOM 5156 N N . ASN B 1 187 ? -5.758 -18.656 -17.812 1 64.31 187 ASN B N 1
ATOM 5157 C CA . ASN B 1 187 ? -6.324 -17.484 -18.469 1 64.31 187 ASN B CA 1
ATOM 5158 C C . ASN B 1 187 ? -6.805 -16.453 -17.438 1 64.31 187 ASN B C 1
ATOM 5160 O O . ASN B 1 187 ? -6.965 -15.273 -17.766 1 64.31 187 ASN B O 1
ATOM 5164 N N . GLY B 1 188 ? -6.688 -16.766 -16.234 1 76.81 188 GLY B N 1
ATOM 5165 C CA . GLY B 1 188 ? -7.27 -15.914 -15.211 1 76.81 188 GLY B CA 1
ATOM 5166 C C . GLY B 1 188 ? -6.332 -14.812 -14.75 1 76.81 188 GLY B C 1
ATOM 5167 O O . GLY B 1 188 ? -6.777 -13.742 -14.32 1 76.81 188 GLY B O 1
ATOM 5168 N N . ARG B 1 189 ? -5.02 -14.984 -15.031 1 81.94 189 ARG B N 1
ATOM 5169 C CA . ARG B 1 189 ? -4.027 -14.023 -14.562 1 81.94 189 ARG B CA 1
ATOM 5170 C C . ARG B 1 189 ? -4.191 -12.68 -15.266 1 81.94 189 ARG B C 1
ATOM 5172 O O . ARG B 1 189 ? -4.133 -11.625 -14.633 1 81.94 189 ARG B O 1
ATOM 5179 N N . LEU B 1 190 ? -4.344 -12.75 -16.547 1 87 190 LEU B N 1
ATOM 5180 C CA . LEU B 1 190 ? -4.488 -11.516 -17.297 1 87 190 LEU B CA 1
ATOM 5181 C C . LEU B 1 190 ? -5.785 -10.797 -16.938 1 87 190 LEU B C 1
ATOM 5183 O O . LEU B 1 190 ? -5.824 -9.57 -16.875 1 87 190 LEU B O 1
ATOM 5187 N N . ASP B 1 191 ? -6.793 -11.594 -16.719 1 86.56 191 ASP B N 1
ATOM 5188 C CA . ASP B 1 191 ? -8.07 -11.008 -16.328 1 86.56 191 ASP B CA 1
ATOM 5189 C C . ASP B 1 191 ? -7.953 -10.312 -14.969 1 86.56 191 ASP B C 1
ATOM 5191 O O . ASP B 1 191 ? -8.492 -9.219 -14.773 1 86.56 191 ASP B O 1
ATOM 5195 N N . LEU B 1 192 ? -7.328 -10.969 -14.062 1 87.94 192 LEU B N 1
ATOM 5196 C CA . LEU B 1 192 ? -7.105 -10.375 -12.75 1 87.94 192 LEU B CA 1
ATOM 5197 C C . LEU B 1 192 ? -6.281 -9.094 -12.867 1 87.94 192 LEU B C 1
ATOM 5199 O O . LEU B 1 192 ? -6.578 -8.102 -12.195 1 87.94 192 LEU B O 1
ATOM 5203 N N . ALA B 1 193 ? -5.289 -9.164 -13.703 1 92.44 193 ALA B N 1
ATOM 5204 C CA . ALA B 1 193 ? -4.438 -7.996 -13.922 1 92.44 193 ALA B CA 1
ATOM 5205 C C . ALA B 1 193 ? -5.246 -6.824 -14.469 1 92.44 193 ALA B C 1
ATOM 5207 O O . ALA B 1 193 ? -5.082 -5.688 -14.016 1 92.44 193 ALA B O 1
ATOM 5208 N N . ASN B 1 194 ? -6.059 -7.125 -15.414 1 93.88 194 ASN B N 1
ATOM 5209 C CA . ASN B 1 194 ? -6.891 -6.086 -16.016 1 93.88 194 ASN B CA 1
ATOM 5210 C C . ASN B 1 194 ? -7.902 -5.531 -15.023 1 93.88 194 ASN B C 1
ATOM 5212 O O . ASN B 1 194 ? -8.227 -4.34 -15.055 1 93.88 194 ASN B O 1
ATOM 5216 N N . ALA B 1 195 ? -8.43 -6.383 -14.211 1 93.25 195 ALA B N 1
ATOM 5217 C CA . ALA B 1 195 ? -9.328 -5.914 -13.156 1 93.25 195 ALA B CA 1
ATOM 5218 C C . ALA B 1 195 ? -8.609 -4.961 -12.203 1 93.25 195 ALA B C 1
ATOM 5220 O O . ALA B 1 195 ? -9.195 -3.975 -11.75 1 93.25 195 ALA B O 1
ATOM 5221 N N . ALA B 1 196 ? -7.391 -5.273 -11.914 1 95.88 196 ALA B N 1
ATOM 5222 C CA . ALA B 1 196 ? -6.594 -4.43 -11.031 1 95.88 196 ALA B CA 1
ATOM 5223 C C . ALA B 1 196 ? -6.453 -3.02 -11.602 1 95.88 196 ALA B C 1
ATOM 5225 O O . ALA B 1 196 ? -6.746 -2.037 -10.914 1 95.88 196 ALA B O 1
ATOM 5226 N N . VAL B 1 197 ? -6.066 -2.898 -12.828 1 97.75 197 VAL B N 1
ATOM 5227 C CA . VAL B 1 197 ? -5.82 -1.58 -13.398 1 97.75 197 VAL B CA 1
ATOM 5228 C C . VAL B 1 197 ? -7.148 -0.858 -13.625 1 97.75 197 VAL B C 1
ATOM 5230 O O . VAL B 1 197 ? -7.207 0.373 -13.562 1 97.75 197 VAL B O 1
ATOM 5233 N N . ALA B 1 198 ? -8.258 -1.591 -13.828 1 97.5 198 ALA B N 1
ATOM 5234 C CA . ALA B 1 198 ? -9.578 -0.981 -13.922 1 97.5 198 ALA B CA 1
ATOM 5235 C C . ALA B 1 198 ? -9.953 -0.27 -12.625 1 97.5 198 ALA B C 1
ATOM 5237 O O . ALA B 1 198 ? -10.547 0.811 -12.656 1 97.5 198 ALA B O 1
ATOM 5238 N N . SER B 1 199 ? -9.656 -0.87 -11.516 1 97.62 199 SER B N 1
ATOM 5239 C CA . SER B 1 199 ? -9.93 -0.231 -10.234 1 97.62 199 SER B CA 1
ATOM 5240 C C . SER B 1 199 ? -9.133 1.057 -10.078 1 97.62 199 SER B C 1
ATOM 5242 O O . SER B 1 199 ? -9.617 2.025 -9.484 1 97.62 199 SER B O 1
ATOM 5244 N N . ALA B 1 200 ? -7.926 1.052 -10.602 1 98.56 200 ALA B N 1
ATOM 5245 C CA . ALA B 1 200 ? -7.105 2.26 -10.57 1 98.56 200 ALA B CA 1
ATOM 5246 C C . ALA B 1 200 ? -7.719 3.363 -11.422 1 98.56 200 ALA B C 1
ATOM 5248 O O . ALA B 1 200 ? -7.703 4.535 -11.039 1 98.56 200 ALA B O 1
ATOM 5249 N N . ARG B 1 201 ? -8.25 2.969 -12.586 1 98.56 201 ARG B N 1
ATOM 5250 C CA . ARG B 1 201 ? -8.945 3.941 -13.422 1 98.56 201 ARG B CA 1
ATOM 5251 C C . ARG B 1 201 ? -10.109 4.578 -12.672 1 98.56 201 ARG B C 1
ATOM 5253 O O . ARG B 1 201 ? -10.281 5.801 -12.703 1 98.56 201 ARG B O 1
ATOM 5260 N N . ALA B 1 202 ? -10.836 3.793 -12.016 1 98.44 202 ALA B N 1
ATOM 5261 C CA . ALA B 1 202 ? -12 4.285 -11.289 1 98.44 202 ALA B CA 1
ATOM 5262 C C . ALA B 1 202 ? -11.586 5.219 -10.156 1 98.44 202 ALA B C 1
ATOM 5264 O O . ALA B 1 202 ? -12.188 6.277 -9.961 1 98.44 202 ALA B O 1
ATOM 5265 N N . ALA B 1 203 ? -10.594 4.844 -9.438 1 98.56 203 ALA B N 1
ATOM 5266 C CA . ALA B 1 203 ? -10.125 5.66 -8.32 1 98.56 203 ALA B CA 1
ATOM 5267 C C . ALA B 1 203 ? -9.625 7.016 -8.805 1 98.56 203 ALA B C 1
ATOM 5269 O O . ALA B 1 203 ? -9.867 8.039 -8.164 1 98.56 203 ALA B O 1
ATOM 5270 N N . LEU B 1 204 ? -8.898 7.016 -9.945 1 98.56 204 LEU B N 1
ATOM 5271 C CA . LEU B 1 204 ? -8.391 8.258 -10.508 1 98.56 204 LEU B CA 1
ATOM 5272 C C . LEU B 1 204 ? -9.531 9.18 -10.906 1 98.56 204 LEU B C 1
ATOM 5274 O O . LEU B 1 204 ? -9.461 10.398 -10.695 1 98.56 204 LEU B O 1
ATOM 5278 N N . ALA B 1 205 ? -10.523 8.555 -11.484 1 98.38 205 ALA B N 1
ATOM 5279 C CA . ALA B 1 205 ? -11.68 9.359 -11.859 1 98.38 205 ALA B CA 1
ATOM 5280 C C . ALA B 1 205 ? -12.312 10.016 -10.633 1 98.38 205 ALA B C 1
ATOM 5282 O O . ALA B 1 205 ? -12.648 11.203 -10.656 1 98.38 205 ALA B O 1
ATOM 5283 N N . GLY B 1 206 ? -12.469 9.266 -9.586 1 98.19 206 GLY B N 1
ATOM 5284 C CA . GLY B 1 206 ? -13 9.805 -8.352 1 98.19 206 GLY B CA 1
ATOM 5285 C C . GLY B 1 206 ? -12.141 10.906 -7.762 1 98.19 206 GLY B C 1
ATOM 5286 O O . GLY B 1 206 ? -12.656 11.938 -7.324 1 98.19 206 GLY B O 1
ATOM 5287 N N . LEU B 1 207 ? -10.836 10.688 -7.727 1 98.31 207 LEU B N 1
ATOM 5288 C CA . LEU B 1 207 ? -9.938 11.672 -7.125 1 98.31 207 LEU B CA 1
ATOM 5289 C C . LEU B 1 207 ? -9.93 12.969 -7.934 1 98.31 207 LEU B C 1
ATOM 5291 O O . LEU B 1 207 ? -9.961 14.062 -7.363 1 98.31 207 LEU B O 1
ATOM 5295 N N . VAL B 1 208 ? -9.844 12.836 -9.281 1 98.06 208 VAL B N 1
ATOM 5296 C CA . VAL B 1 208 ? -9.867 14.031 -10.125 1 98.06 208 VAL B CA 1
ATOM 5297 C C . VAL B 1 208 ? -11.148 14.82 -9.867 1 98.06 208 VAL B C 1
ATOM 5299 O O . VAL B 1 208 ? -11.117 16.047 -9.719 1 98.06 208 VAL B O 1
ATOM 5302 N N . ASN B 1 209 ? -12.273 14.133 -9.805 1 97.44 209 ASN B N 1
ATOM 5303 C CA . ASN B 1 209 ? -13.547 14.773 -9.477 1 97.44 209 ASN B CA 1
ATOM 5304 C C . ASN B 1 209 ? -13.484 15.492 -8.133 1 97.44 209 ASN B C 1
ATOM 5306 O O . ASN B 1 209 ? -13.867 16.656 -8.031 1 97.44 209 ASN B O 1
ATOM 5310 N N . TYR B 1 210 ? -12.961 14.891 -7.172 1 96.38 210 TYR B N 1
ATOM 5311 C CA . TYR B 1 210 ? -12.883 15.398 -5.809 1 96.38 210 TYR B CA 1
ATOM 5312 C C . TYR B 1 210 ? -11.945 16.594 -5.73 1 96.38 210 TYR B C 1
ATOM 5314 O O . TYR B 1 210 ? -12.266 17.594 -5.082 1 96.38 210 TYR B O 1
ATOM 5322 N N . THR B 1 211 ? -10.812 16.531 -6.387 1 95.31 211 THR B N 1
ATOM 5323 C CA . THR B 1 211 ? -9.82 17.594 -6.305 1 95.31 211 THR B CA 1
ATOM 5324 C C . THR B 1 211 ? -10.359 18.891 -6.898 1 95.31 211 THR B C 1
ATOM 5326 O O . THR B 1 211 ? -9.898 19.969 -6.547 1 95.31 211 THR B O 1
ATOM 5329 N N . ARG B 1 212 ? -11.312 18.781 -7.719 1 94.81 212 ARG B N 1
ATOM 5330 C CA . ARG B 1 212 ? -11.883 19.953 -8.375 1 94.81 212 ARG B CA 1
ATOM 5331 C C . ARG B 1 212 ? -12.969 20.578 -7.512 1 94.81 212 ARG B C 1
ATOM 5333 O O . ARG B 1 212 ? -13.555 21.594 -7.887 1 94.81 212 ARG B O 1
ATOM 5340 N N . GLN B 1 213 ? -13.195 20.031 -6.375 1 92.19 213 GLN B N 1
ATOM 5341 C CA . GLN B 1 213 ? -14.211 20.531 -5.453 1 92.19 213 GLN B CA 1
ATOM 5342 C C . GLN B 1 213 ? -13.578 20.969 -4.133 1 92.19 213 GLN B C 1
ATOM 5344 O O . GLN B 1 213 ? -13.969 22 -3.566 1 92.19 213 GLN B O 1
ATOM 5349 N N . ARG B 1 214 ? -12.625 20.266 -3.777 1 88.75 214 ARG B N 1
ATOM 5350 C CA . ARG B 1 214 ? -12.07 20.406 -2.434 1 88.75 214 ARG B CA 1
ATOM 5351 C C . ARG B 1 214 ? -11.148 21.609 -2.342 1 88.75 214 ARG B C 1
ATOM 5353 O O . ARG B 1 214 ? -10.258 21.781 -3.174 1 88.75 214 ARG B O 1
ATOM 5360 N N . ARG B 1 215 ? -11.367 22.359 -1.371 1 80 215 ARG B N 1
ATOM 5361 C CA . ARG B 1 215 ? -10.531 23.516 -1.068 1 80 215 ARG B CA 1
ATOM 5362 C C . ARG B 1 215 ? -9.953 23.422 0.339 1 80 215 ARG B C 1
ATOM 5364 O O . ARG B 1 215 ? -10.523 23.953 1.29 1 80 215 ARG B O 1
ATOM 5371 N N . PRO B 1 216 ? -8.844 22.734 0.254 1 63.03 216 PRO B N 1
ATOM 5372 C CA . PRO B 1 216 ? -8.297 22.609 1.606 1 63.03 216 PRO B CA 1
ATOM 5373 C C . PRO B 1 216 ? -7.887 23.953 2.201 1 63.03 216 PRO B C 1
ATOM 5375 O O . PRO B 1 216 ? -7.453 24.859 1.47 1 63.03 216 PRO B O 1
ATOM 5378 N N . GLY B 1 217 ? -8.141 24.281 3.463 1 56.28 217 GLY B N 1
ATOM 5379 C CA . GLY B 1 217 ? -7.914 25.359 4.406 1 56.28 217 GLY B CA 1
ATOM 5380 C C . GLY B 1 217 ? -7.395 26.625 3.744 1 56.28 217 GLY B C 1
ATOM 5381 O O . GLY B 1 217 ? -7.812 27.734 4.098 1 56.28 217 GLY B O 1
ATOM 5382 N N . SER B 1 218 ? -6.453 26.516 2.758 1 56.84 218 SER B N 1
ATOM 5383 C CA . SER B 1 218 ? -5.855 27.719 2.195 1 56.84 218 SER B CA 1
ATOM 5384 C C . SER B 1 218 ? -6.809 28.406 1.224 1 56.84 218 SER B C 1
ATOM 5386 O O . SER B 1 218 ? -6.582 29.547 0.831 1 56.84 218 SER B O 1
ATOM 5388 N N . GLY B 1 219 ? -7.773 27.656 1.035 1 70.25 219 GLY B N 1
ATOM 5389 C CA . GLY B 1 219 ? -8.711 28.188 0.054 1 70.25 219 GLY B CA 1
ATOM 5390 C C . GLY B 1 219 ? -8.352 27.828 -1.373 1 70.25 219 GLY B C 1
ATOM 5391 O O . GLY B 1 219 ? -9.148 28.016 -2.293 1 70.25 219 GLY B O 1
ATOM 5392 N N . VAL B 1 220 ? -7.156 27.344 -1.528 1 80.56 220 VAL B N 1
ATOM 5393 C CA . VAL B 1 220 ? -6.742 26.953 -2.873 1 80.56 220 VAL B CA 1
ATOM 5394 C C . VAL B 1 220 ? -7.387 25.609 -3.246 1 80.56 220 VAL B C 1
ATOM 5396 O O . VAL B 1 220 ? -7.398 24.672 -2.443 1 80.56 220 VAL B O 1
ATOM 5399 N N . LEU B 1 221 ? -7.863 25.688 -4.422 1 89.31 221 LEU B N 1
ATOM 5400 C CA . LEU B 1 221 ? -8.445 24.469 -4.949 1 89.31 221 LEU B CA 1
ATOM 5401 C C . LEU B 1 221 ? -7.402 23.359 -5.023 1 89.31 221 LEU B C 1
ATOM 5403 O O . LEU B 1 221 ? -6.273 23.594 -5.461 1 89.31 221 LEU B O 1
ATOM 5407 N N . MET B 1 222 ? -7.77 22.203 -4.531 1 91.75 222 MET B N 1
ATOM 5408 C CA . MET B 1 222 ? -6.844 21.062 -4.516 1 91.75 222 MET B CA 1
ATOM 5409 C C . MET B 1 222 ? -6.309 20.781 -5.914 1 91.75 222 MET B C 1
ATOM 5411 O O . MET B 1 222 ? -5.125 20.484 -6.082 1 91.75 222 MET B O 1
ATOM 5415 N N . ALA B 1 223 ? -7.145 20.938 -6.934 1 93.5 223 ALA B N 1
ATOM 5416 C CA . ALA B 1 223 ? -6.766 20.656 -8.312 1 93.5 223 ALA B CA 1
ATOM 5417 C C . ALA B 1 223 ? -5.695 21.625 -8.797 1 93.5 223 ALA B C 1
ATOM 5419 O O . ALA B 1 223 ? -5.027 21.375 -9.805 1 93.5 223 ALA B O 1
ATOM 5420 N N . ASP B 1 224 ? -5.531 22.703 -8.078 1 92.06 224 ASP B N 1
ATOM 5421 C CA . ASP B 1 224 ? -4.598 23.75 -8.516 1 92.06 224 ASP B CA 1
ATOM 5422 C C . ASP B 1 224 ? -3.246 23.594 -7.82 1 92.06 224 ASP B C 1
ATOM 5424 O O . ASP B 1 224 ? -2.312 24.344 -8.094 1 92.06 224 ASP B O 1
ATOM 5428 N N . ARG B 1 225 ? -3.139 22.656 -6.965 1 91.44 225 ARG B N 1
ATOM 5429 C CA . ARG B 1 225 ? -1.869 22.406 -6.289 1 91.44 225 ARG B CA 1
ATOM 5430 C C . ARG B 1 225 ? -0.939 21.578 -7.164 1 91.44 225 ARG B C 1
ATOM 5432 O O . ARG B 1 225 ? -1.303 20.484 -7.602 1 91.44 225 ARG B O 1
ATOM 5439 N N . ASP B 1 226 ? 0.235 22.094 -7.348 1 92.06 226 ASP B N 1
ATOM 5440 C CA . ASP B 1 226 ? 1.14 21.484 -8.312 1 92.06 226 ASP B CA 1
ATOM 5441 C C . ASP B 1 226 ? 1.521 20.062 -7.883 1 92.06 226 ASP B C 1
ATOM 5443 O O . ASP B 1 226 ? 1.723 19.188 -8.727 1 92.06 226 ASP B O 1
ATOM 5447 N N . ALA B 1 227 ? 1.654 19.828 -6.586 1 93 227 ALA B N 1
ATOM 5448 C CA . ALA B 1 227 ? 2.004 18.5 -6.105 1 93 227 ALA B CA 1
ATOM 5449 C C . ALA B 1 227 ? 0.905 17.484 -6.434 1 93 227 ALA B C 1
ATOM 5451 O O . ALA B 1 227 ? 1.191 16.344 -6.793 1 93 227 ALA B O 1
ATOM 5452 N N . VAL B 1 228 ? -0.359 17.891 -6.277 1 94.62 228 VAL B N 1
ATOM 5453 C CA . VAL B 1 228 ? -1.499 17.047 -6.613 1 94.62 228 VAL B CA 1
ATOM 5454 C C . VAL B 1 228 ? -1.534 16.812 -8.125 1 94.62 228 VAL B C 1
ATOM 5456 O O . VAL B 1 228 ? -1.771 15.68 -8.57 1 94.62 228 VAL B O 1
ATOM 5459 N N . GLN B 1 229 ? -1.27 17.859 -8.844 1 95.06 229 GLN B N 1
ATOM 5460 C CA . GLN B 1 229 ? -1.223 17.75 -10.297 1 95.06 229 GLN B CA 1
ATOM 5461 C C . GLN B 1 229 ? -0.16 16.734 -10.734 1 95.06 229 GLN B C 1
ATOM 5463 O O . GLN B 1 229 ? -0.402 15.922 -11.625 1 95.06 229 GLN B O 1
ATOM 5468 N N . ARG B 1 230 ? 0.941 16.797 -10.156 1 95 230 ARG B N 1
ATOM 5469 C CA . ARG B 1 230 ? 2.031 15.891 -10.492 1 95 230 ARG B CA 1
ATOM 5470 C C . ARG B 1 230 ? 1.66 14.445 -10.18 1 95 230 ARG B C 1
ATOM 5472 O O . ARG B 1 230 ? 1.932 13.539 -10.969 1 95 230 ARG B O 1
ATOM 5479 N N . ASP B 1 231 ? 1.079 14.242 -9 1 96.38 231 ASP B N 1
ATOM 5480 C CA . ASP B 1 231 ? 0.608 12.906 -8.633 1 96.38 231 ASP B CA 1
ATOM 5481 C C . ASP B 1 231 ? -0.362 12.359 -9.68 1 96.38 231 ASP B C 1
ATOM 5483 O O . ASP B 1 231 ? -0.234 11.219 -10.117 1 96.38 231 ASP B O 1
ATOM 5487 N N . LEU B 1 232 ? -1.273 13.18 -10.062 1 97.88 232 LEU B N 1
ATOM 5488 C CA . LEU B 1 232 ? -2.328 12.758 -10.977 1 97.88 232 LEU B CA 1
ATOM 5489 C C . LEU B 1 232 ? -1.768 12.508 -12.375 1 97.88 232 LEU B C 1
ATOM 5491 O O . LEU B 1 232 ? -2.131 11.523 -13.031 1 97.88 232 LEU B O 1
ATOM 5495 N N . ALA B 1 233 ? -0.872 13.367 -12.812 1 97.25 233 ALA B N 1
ATOM 5496 C CA . ALA B 1 233 ? -0.288 13.211 -14.141 1 97.25 233 ALA B CA 1
ATOM 5497 C C . ALA B 1 233 ? 0.535 11.93 -14.227 1 97.25 233 ALA B C 1
ATOM 5499 O O . ALA B 1 233 ? 0.442 11.188 -15.211 1 97.25 233 ALA B O 1
ATOM 5500 N N . THR B 1 234 ? 1.335 11.688 -13.203 1 97.75 234 THR B N 1
ATOM 5501 C CA . THR B 1 234 ? 2.152 10.477 -13.148 1 97.75 234 THR B CA 1
ATOM 5502 C C . THR B 1 234 ? 1.274 9.234 -13.141 1 97.75 234 THR B C 1
ATOM 5504 O O . THR B 1 234 ? 1.54 8.273 -13.875 1 97.75 234 THR B O 1
ATOM 5507 N N . ALA B 1 235 ? 0.246 9.266 -12.344 1 98.56 235 ALA B N 1
ATOM 5508 C CA . ALA B 1 235 ? -0.666 8.133 -12.219 1 98.56 235 ALA B CA 1
ATOM 5509 C C . ALA B 1 235 ? -1.409 7.883 -13.531 1 98.56 235 ALA B C 1
ATOM 5511 O O . ALA B 1 235 ? -1.578 6.734 -13.945 1 98.56 235 ALA B O 1
ATOM 5512 N N . LEU B 1 236 ? -1.811 8.945 -14.156 1 98.44 236 LEU B N 1
ATOM 5513 C CA . LEU B 1 236 ? -2.549 8.828 -15.406 1 98.44 236 LEU B CA 1
ATOM 5514 C C . LEU B 1 236 ? -1.684 8.195 -16.484 1 98.44 236 LEU B C 1
ATOM 5516 O O . LEU B 1 236 ? -2.141 7.305 -17.219 1 98.44 236 LEU B O 1
ATOM 5520 N N . ALA B 1 237 ? -0.468 8.656 -16.578 1 98.81 237 ALA B N 1
ATOM 5521 C CA . ALA B 1 237 ? 0.442 8.094 -17.578 1 98.81 237 ALA B CA 1
ATOM 5522 C C . ALA B 1 237 ? 0.627 6.594 -17.359 1 98.81 237 ALA B C 1
ATOM 5524 O O . ALA B 1 237 ? 0.559 5.812 -18.297 1 98.81 237 ALA B O 1
ATOM 5525 N N . ALA B 1 238 ? 0.797 6.207 -16.141 1 98.88 238 ALA B N 1
ATOM 5526 C CA . ALA B 1 238 ? 1.027 4.805 -15.805 1 98.88 238 ALA B CA 1
ATOM 5527 C C . ALA B 1 238 ? -0.213 3.961 -16.094 1 98.88 238 ALA B C 1
ATOM 5529 O O . ALA B 1 238 ? -0.109 2.855 -16.625 1 98.88 238 ALA B O 1
ATOM 5530 N N . VAL B 1 239 ? -1.368 4.465 -15.727 1 98.88 239 VAL B N 1
ATOM 5531 C CA . VAL B 1 239 ? -2.609 3.717 -15.898 1 98.88 239 VAL B CA 1
ATOM 5532 C C . VAL B 1 239 ? -2.928 3.574 -17.375 1 98.88 239 VAL B C 1
ATOM 5534 O O . VAL B 1 239 ? -3.355 2.51 -17.828 1 98.88 239 VAL B O 1
ATOM 5537 N N . TYR B 1 240 ? -2.697 4.625 -18.156 1 98.88 240 TYR B N 1
ATOM 5538 C CA . TYR B 1 240 ? -2.936 4.531 -19.578 1 98.88 240 TYR B CA 1
ATOM 5539 C C . TYR B 1 240 ? -1.985 3.529 -20.234 1 98.88 240 TYR B C 1
ATOM 5541 O O . TYR B 1 240 ? -2.4 2.719 -21.062 1 98.88 240 TYR B O 1
ATOM 5549 N N . ALA B 1 241 ? -0.713 3.586 -19.859 1 98.81 241 ALA B N 1
ATOM 5550 C CA . ALA B 1 241 ? 0.268 2.676 -20.453 1 98.81 241 ALA B CA 1
ATOM 5551 C C . ALA B 1 241 ? -0.059 1.224 -20.109 1 98.81 241 ALA B C 1
ATOM 5553 O O . ALA B 1 241 ? -0.082 0.365 -21 1 98.81 241 ALA B O 1
ATOM 5554 N N . THR B 1 242 ? -0.354 0.948 -18.891 1 98.75 242 THR B N 1
ATOM 5555 C CA . THR B 1 242 ? -0.586 -0.427 -18.453 1 98.75 242 THR B CA 1
ATOM 5556 C C . THR B 1 242 ? -1.94 -0.927 -18.953 1 98.75 242 THR B C 1
ATOM 5558 O O . THR B 1 242 ? -2.09 -2.105 -19.281 1 98.75 242 THR B O 1
ATOM 5561 N N . SER B 1 243 ? -2.932 -0.01 -19.016 1 98.38 243 SER B N 1
ATOM 5562 C CA . SER B 1 243 ? -4.211 -0.383 -19.609 1 98.38 243 SER B CA 1
ATOM 5563 C C . SER B 1 243 ? -4.059 -0.743 -21.078 1 98.38 243 SER B C 1
ATOM 5565 O O . SER B 1 243 ? -4.688 -1.687 -21.562 1 98.38 243 SER B O 1
ATOM 5567 N N . SER B 1 244 ? -3.25 0.024 -21.781 1 97.31 244 SER B N 1
ATOM 5568 C CA . SER B 1 244 ? -3.006 -0.26 -23.188 1 97.31 244 SER B CA 1
ATOM 5569 C C . SER B 1 244 ? -2.35 -1.624 -23.375 1 97.31 244 SER B C 1
ATOM 5571 O O . SER B 1 244 ? -2.703 -2.371 -24.281 1 97.31 244 SER B O 1
ATOM 5573 N N . LEU B 1 245 ? -1.385 -1.929 -22.531 1 96.94 245 LEU B N 1
ATOM 5574 C CA . LEU B 1 245 ? -0.752 -3.242 -22.594 1 96.94 245 LEU B CA 1
ATOM 5575 C C . LEU B 1 245 ? -1.77 -4.348 -22.328 1 96.94 245 LEU B C 1
ATOM 5577 O O . LEU B 1 245 ? -1.817 -5.34 -23.062 1 96.94 245 LEU B O 1
ATOM 5581 N N . GLY B 1 246 ? -2.559 -4.176 -21.234 1 95 246 GLY B N 1
ATOM 5582 C CA . GLY B 1 246 ? -3.584 -5.16 -20.938 1 95 246 GLY B CA 1
ATOM 5583 C C . GLY B 1 246 ? -4.523 -5.422 -22.094 1 95 246 GLY B C 1
ATOM 5584 O O . GLY B 1 246 ? -4.848 -6.574 -22.391 1 95 246 GLY B O 1
ATOM 5585 N N . LEU B 1 247 ? -4.922 -4.398 -22.766 1 93.19 247 LEU B N 1
ATOM 5586 C CA . LEU B 1 247 ? -5.828 -4.508 -23.906 1 93.19 247 LEU B CA 1
ATOM 5587 C C . LEU B 1 247 ? -5.152 -5.227 -25.078 1 93.19 247 LEU B C 1
ATOM 5589 O O . LEU B 1 247 ? -5.766 -6.078 -25.719 1 93.19 247 LEU B O 1
ATOM 5593 N N . CYS B 1 248 ? -3.93 -4.867 -25.344 1 92.06 248 CYS B N 1
ATOM 5594 C CA . CYS B 1 248 ? -3.184 -5.504 -26.422 1 92.06 248 CYS B CA 1
ATOM 5595 C C . CYS B 1 248 ? -3.045 -7 -26.172 1 92.06 248 CYS B C 1
ATOM 5597 O O . CYS B 1 248 ? -3.211 -7.801 -27.109 1 92.06 248 CYS B O 1
ATOM 5599 N N . LEU B 1 249 ? -2.74 -7.348 -24.984 1 91.25 249 LEU B N 1
ATOM 5600 C CA . LEU B 1 249 ? -2.531 -8.75 -24.672 1 91.25 249 LEU B CA 1
ATOM 5601 C C . LEU B 1 249 ? -3.844 -9.523 -24.734 1 91.25 249 LEU B C 1
ATOM 5603 O O . LEU B 1 249 ? -3.861 -10.703 -25.109 1 91.25 249 LEU B O 1
ATOM 5607 N N . ARG B 1 250 ? -4.891 -8.859 -24.344 1 87.31 250 ARG B N 1
ATOM 5608 C CA . ARG B 1 250 ? -6.199 -9.484 -24.484 1 87.31 250 ARG B CA 1
ATOM 5609 C C . ARG B 1 250 ? -6.512 -9.781 -25.953 1 87.31 250 ARG B C 1
ATOM 5611 O O . ARG B 1 250 ? -7.062 -10.844 -26.266 1 87.31 250 ARG B O 1
ATOM 5618 N N . GLU B 1 251 ? -6.203 -8.883 -26.766 1 86.38 251 GLU B N 1
ATOM 5619 C CA . GLU B 1 251 ? -6.441 -9.055 -28.203 1 86.38 251 GLU B CA 1
ATOM 5620 C C . GLU B 1 251 ? -5.562 -10.156 -28.781 1 86.38 251 GLU B C 1
ATOM 5622 O O . GLU B 1 251 ? -6.012 -10.938 -29.609 1 86.38 251 GLU B O 1
ATOM 5627 N N . LEU B 1 252 ? -4.344 -10.156 -28.359 1 83.75 252 LEU B N 1
ATOM 5628 C CA . LEU B 1 252 ? -3.436 -11.203 -28.812 1 83.75 252 LEU B CA 1
ATOM 5629 C C . LEU B 1 252 ? -3.939 -12.578 -28.375 1 83.75 252 LEU B C 1
ATOM 5631 O O . LEU B 1 252 ? -3.83 -13.547 -29.141 1 83.75 252 LEU B O 1
ATOM 5635 N N . ARG B 1 253 ? -4.387 -12.656 -27.25 1 80.06 253 ARG B N 1
ATOM 5636 C CA . ARG B 1 253 ? -4.926 -13.914 -26.734 1 80.06 253 ARG B CA 1
ATOM 5637 C C . ARG B 1 253 ? -6.145 -14.352 -27.531 1 80.06 253 ARG B C 1
ATOM 5639 O O . ARG B 1 253 ? -6.289 -15.531 -27.859 1 80.06 253 ARG B O 1
ATOM 5646 N N . ALA B 1 254 ? -6.98 -13.484 -27.844 1 78.38 254 ALA B N 1
ATOM 5647 C CA . ALA B 1 254 ? -8.227 -13.789 -28.547 1 78.38 254 ALA B CA 1
ATOM 5648 C C . ALA B 1 254 ? -7.945 -14.312 -29.953 1 78.38 254 ALA B C 1
ATOM 5650 O O . ALA B 1 254 ? -8.703 -15.133 -30.484 1 78.38 254 ALA B O 1
ATOM 5651 N N . THR B 1 255 ? -6.879 -13.906 -30.5 1 75.81 255 THR B N 1
ATOM 5652 C CA . THR B 1 255 ? -6.594 -14.305 -31.875 1 75.81 255 THR B CA 1
ATOM 5653 C C . THR B 1 255 ? -5.812 -15.609 -31.906 1 75.81 255 THR B C 1
ATOM 5655 O O . THR B 1 255 ? -5.676 -16.234 -32.969 1 75.81 255 THR B O 1
ATOM 5658 N N . GLY B 1 256 ? -5.512 -16.219 -30.75 1 66.81 256 GLY B N 1
ATOM 5659 C CA . GLY B 1 256 ? -4.875 -17.531 -30.656 1 66.81 256 GLY B CA 1
ATOM 5660 C C . GLY B 1 256 ? -3.48 -17.547 -31.25 1 66.81 256 GLY B C 1
ATOM 5661 O O . GLY B 1 256 ? -2.941 -18.625 -31.531 1 66.81 256 GLY B O 1
ATOM 5662 N N . THR B 1 257 ? -2.977 -16.531 -31.609 1 56.59 257 THR B N 1
ATOM 5663 C CA . THR B 1 257 ? -1.732 -16.5 -32.375 1 56.59 257 THR B CA 1
ATOM 5664 C C . THR B 1 257 ? -0.527 -16.609 -31.453 1 56.59 257 THR B C 1
ATOM 5666 O O . THR B 1 257 ? 0.598 -16.828 -31.906 1 56.59 257 THR B O 1
ATOM 5669 N N . ASP B 1 258 ? -0.811 -16.453 -30.109 1 60.72 258 ASP B N 1
ATOM 5670 C CA . ASP B 1 258 ? 0.408 -16.281 -29.328 1 60.72 258 ASP B CA 1
ATOM 5671 C C . ASP B 1 258 ? 0.698 -17.5 -28.469 1 60.72 258 ASP B C 1
ATOM 5673 O O . ASP B 1 258 ? -0.124 -17.891 -27.641 1 60.72 258 ASP B O 1
ATOM 5677 N N . ARG B 1 259 ? 1.756 -18.266 -28.906 1 60.59 259 ARG B N 1
ATOM 5678 C CA . ARG B 1 259 ? 2.299 -19.438 -28.219 1 60.59 259 ARG B CA 1
ATOM 5679 C C . ARG B 1 259 ? 2.918 -19.047 -26.891 1 60.59 259 ARG B C 1
ATOM 5681 O O . ARG B 1 259 ? 3.213 -19.906 -26.062 1 60.59 259 ARG B O 1
ATOM 5688 N N . ASP B 1 260 ? 3.006 -17.75 -26.688 1 68.5 260 ASP B N 1
ATOM 5689 C CA . ASP B 1 260 ? 3.705 -17.297 -25.484 1 68.5 260 ASP B CA 1
ATOM 5690 C C . ASP B 1 260 ? 2.727 -16.734 -24.453 1 68.5 260 ASP B C 1
ATOM 5692 O O . ASP B 1 260 ? 3.086 -15.859 -23.672 1 68.5 260 ASP B O 1
ATOM 5696 N N . HIS B 1 261 ? 1.56 -17.312 -24.469 1 73.12 261 HIS B N 1
ATOM 5697 C CA . HIS B 1 261 ? 0.473 -16.766 -23.656 1 73.12 261 HIS B CA 1
ATOM 5698 C C . HIS B 1 261 ? 0.843 -16.75 -22.188 1 73.12 261 HIS B C 1
ATOM 5700 O O . HIS B 1 261 ? 0.598 -15.766 -21.484 1 73.12 261 HIS B O 1
ATOM 5706 N N . ALA B 1 262 ? 1.536 -17.766 -21.781 1 76.25 262 ALA B N 1
ATOM 5707 C CA . ALA B 1 262 ? 1.843 -17.859 -20.359 1 76.25 262 ALA B CA 1
ATOM 5708 C C . ALA B 1 262 ? 2.832 -16.781 -19.922 1 76.25 262 ALA B C 1
ATOM 5710 O O . ALA B 1 262 ? 2.689 -16.188 -18.859 1 76.25 262 ALA B O 1
ATOM 5711 N N . VAL B 1 263 ? 3.742 -16.406 -20.781 1 87.12 263 VAL B N 1
ATOM 5712 C CA . VAL B 1 263 ? 4.77 -15.43 -20.453 1 87.12 263 VAL B CA 1
ATOM 5713 C C . VAL B 1 263 ? 4.164 -14.023 -20.422 1 87.12 263 VAL B C 1
ATOM 5715 O O . VAL B 1 263 ? 4.535 -13.203 -19.578 1 87.12 263 VAL B O 1
ATOM 5718 N N . TRP B 1 264 ? 3.168 -13.828 -21.281 1 89.31 264 TRP B N 1
ATOM 5719 C CA . TRP B 1 264 ? 2.502 -12.531 -21.328 1 89.31 264 TRP B CA 1
ATOM 5720 C C . TRP B 1 264 ? 1.814 -12.227 -20 1 89.31 264 TRP B C 1
ATOM 5722 O O . TRP B 1 264 ? 1.934 -11.117 -19.469 1 89.31 264 TRP B O 1
ATOM 5732 N N . SER B 1 265 ? 1.177 -13.227 -19.5 1 88.62 265 SER B N 1
ATOM 5733 C CA . SER B 1 265 ? 0.453 -13.016 -18.25 1 88.62 265 SER B CA 1
ATOM 5734 C C . SER B 1 265 ? 1.414 -12.844 -17.078 1 88.62 265 SER B C 1
ATOM 5736 O O . SER B 1 265 ? 1.129 -12.094 -16.141 1 88.62 265 SER B O 1
ATOM 5738 N N . MET B 1 266 ? 2.549 -13.516 -17.125 1 90.81 266 MET B N 1
ATOM 5739 C CA . MET B 1 266 ? 3.539 -13.414 -16.047 1 90.81 266 MET B CA 1
ATOM 5740 C C . MET B 1 266 ? 4.203 -12.039 -16.047 1 90.81 266 MET B C 1
ATOM 5742 O O . MET B 1 266 ? 4.637 -11.562 -15 1 90.81 266 MET B O 1
ATOM 5746 N N . LEU B 1 267 ? 4.238 -11.453 -17.219 1 94.38 267 LEU B N 1
ATOM 5747 C CA . LEU B 1 267 ? 4.777 -10.102 -17.312 1 94.38 267 LEU B CA 1
ATOM 5748 C C . LEU B 1 267 ? 3.725 -9.07 -16.938 1 94.38 267 LEU B C 1
ATOM 5750 O O . LEU B 1 267 ? 4.012 -8.125 -16.203 1 94.38 267 LEU B O 1
ATOM 5754 N N . ALA B 1 268 ? 2.51 -9.297 -17.375 1 94.81 268 ALA B N 1
ATOM 5755 C CA . ALA B 1 268 ? 1.443 -8.305 -17.234 1 94.81 268 ALA B CA 1
ATOM 5756 C C . ALA B 1 268 ? 0.958 -8.219 -15.797 1 94.81 268 ALA B C 1
ATOM 5758 O O . ALA B 1 268 ? 0.742 -7.125 -15.273 1 94.81 268 ALA B O 1
ATOM 5759 N N . LYS B 1 269 ? 0.746 -9.32 -15.156 1 94.62 269 LYS B N 1
ATOM 5760 C CA . LYS B 1 269 ? 0.109 -9.312 -13.844 1 94.62 269 LYS B CA 1
ATOM 5761 C C . LYS B 1 269 ? 0.905 -8.477 -12.844 1 94.62 269 LYS B C 1
ATOM 5763 O O . LYS B 1 269 ? 0.355 -7.578 -12.203 1 94.62 269 LYS B O 1
ATOM 5768 N N . PRO B 1 270 ? 2.232 -8.727 -12.734 1 97.19 270 PRO B N 1
ATOM 5769 C CA . PRO B 1 270 ? 2.971 -7.902 -11.781 1 97.19 270 PRO B CA 1
ATOM 5770 C C . PRO B 1 270 ? 2.941 -6.418 -12.133 1 97.19 270 PRO B C 1
ATOM 5772 O O . PRO B 1 270 ? 2.729 -5.574 -11.258 1 97.19 270 PRO B O 1
ATOM 5775 N N . LEU B 1 271 ? 3.076 -6.086 -13.391 1 98.56 271 LEU B N 1
ATOM 5776 C CA . LEU B 1 271 ? 3.145 -4.68 -13.773 1 98.56 271 LEU B CA 1
ATOM 5777 C C . LEU B 1 271 ? 1.806 -3.988 -13.547 1 98.56 271 LEU B C 1
ATOM 5779 O O . LEU B 1 271 ? 1.752 -2.912 -12.945 1 98.56 271 LEU B O 1
ATOM 5783 N N . LEU B 1 272 ? 0.716 -4.609 -14.047 1 98.44 272 LEU B N 1
ATOM 5784 C CA . LEU B 1 272 ? -0.6 -3.986 -13.953 1 98.44 272 LEU B CA 1
ATOM 5785 C C . LEU B 1 272 ? -1.048 -3.883 -12.5 1 98.44 272 LEU B C 1
ATOM 5787 O O . LEU B 1 272 ? -1.535 -2.836 -12.062 1 98.44 272 LEU B O 1
ATOM 5791 N N . SER B 1 273 ? -0.879 -4.941 -11.758 1 97.69 273 SER B N 1
ATOM 5792 C CA . SER B 1 273 ? -1.348 -4.938 -10.375 1 97.69 273 SER B CA 1
ATOM 5793 C C . SER B 1 273 ? -0.491 -4.027 -9.5 1 97.69 273 SER B C 1
ATOM 5795 O O . SER B 1 273 ? -1.008 -3.34 -8.617 1 97.69 273 SER B O 1
ATOM 5797 N N . ASN B 1 274 ? 0.841 -4.016 -9.727 1 97.81 274 ASN B N 1
ATOM 5798 C CA . ASN B 1 274 ? 1.692 -3.092 -8.984 1 97.81 274 ASN B CA 1
ATOM 5799 C C . ASN B 1 274 ? 1.371 -1.639 -9.32 1 97.81 274 ASN B C 1
ATOM 5801 O O . ASN B 1 274 ? 1.404 -0.772 -8.445 1 97.81 274 ASN B O 1
ATOM 5805 N N . THR B 1 275 ? 1.129 -1.378 -10.586 1 98.62 275 THR B N 1
ATOM 5806 C CA . THR B 1 275 ? 0.71 -0.038 -10.984 1 98.62 275 THR B CA 1
ATOM 5807 C C . THR B 1 275 ? -0.588 0.353 -10.281 1 98.62 275 THR B C 1
ATOM 5809 O O . THR B 1 275 ? -0.697 1.45 -9.734 1 98.62 275 THR B O 1
ATOM 5812 N N . ALA B 1 276 ? -1.49 -0.551 -10.328 1 98.62 276 ALA B N 1
ATOM 5813 C CA . ALA B 1 276 ? -2.77 -0.294 -9.672 1 98.62 276 ALA B CA 1
ATOM 5814 C C . ALA B 1 276 ? -2.58 -0.023 -8.18 1 98.62 276 ALA B C 1
ATOM 5816 O O . ALA B 1 276 ? -3.217 0.872 -7.621 1 98.62 276 ALA B O 1
ATOM 5817 N N . HIS B 1 277 ? -1.759 -0.777 -7.582 1 97.31 277 HIS B N 1
ATOM 5818 C CA . HIS B 1 277 ? -1.5 -0.6 -6.156 1 97.31 277 HIS B CA 1
ATOM 5819 C C . HIS B 1 277 ? -0.965 0.798 -5.863 1 97.31 277 HIS B C 1
ATOM 5821 O O . HIS B 1 277 ? -1.443 1.471 -4.949 1 97.31 277 HIS B O 1
ATOM 5827 N N . GLN B 1 278 ? -0.01 1.218 -6.617 1 97.56 278 GLN B N 1
ATOM 5828 C CA . GLN B 1 278 ? 0.578 2.539 -6.426 1 97.56 278 GLN B CA 1
ATOM 5829 C C . GLN B 1 278 ? -0.466 3.639 -6.609 1 97.56 278 GLN B C 1
ATOM 5831 O O . GLN B 1 278 ? -0.528 4.582 -5.816 1 97.56 278 GLN B O 1
ATOM 5836 N N . VAL B 1 279 ? -1.236 3.488 -7.574 1 98.62 279 VAL B N 1
ATOM 5837 C CA . VAL B 1 279 ? -2.217 4.516 -7.91 1 98.62 279 VAL B CA 1
ATOM 5838 C C . VAL B 1 279 ? -3.332 4.527 -6.867 1 98.62 279 VAL B C 1
ATOM 5840 O O . VAL B 1 279 ? -3.748 5.594 -6.406 1 98.62 279 VAL B O 1
ATOM 5843 N N . LEU B 1 280 ? -3.801 3.359 -6.488 1 98.06 280 LEU B N 1
ATOM 5844 C CA . LEU B 1 280 ? -4.863 3.281 -5.496 1 98.06 280 LEU B CA 1
ATOM 5845 C C . LEU B 1 280 ? -4.402 3.859 -4.16 1 98.06 280 LEU B C 1
ATOM 5847 O O . LEU B 1 280 ? -5.156 4.578 -3.5 1 98.06 280 LEU B O 1
ATOM 5851 N N . MET B 1 281 ? -3.197 3.559 -3.824 1 96.25 281 MET B N 1
ATOM 5852 C CA . MET B 1 281 ? -2.666 4.082 -2.57 1 96.25 281 MET B CA 1
ATOM 5853 C C . MET B 1 281 ? -2.549 5.602 -2.623 1 96.25 281 MET B C 1
ATOM 5855 O O . MET B 1 281 ? -2.871 6.289 -1.649 1 96.25 281 MET B O 1
ATOM 5859 N N . MET B 1 282 ? -2.092 6.09 -3.707 1 97 282 MET B N 1
ATOM 5860 C CA . MET B 1 282 ? -2.01 7.539 -3.879 1 97 282 MET B CA 1
ATOM 5861 C C . MET B 1 282 ? -3.393 8.172 -3.781 1 97 282 MET B C 1
ATOM 5863 O O . MET B 1 282 ? -3.568 9.188 -3.104 1 97 282 MET B O 1
ATOM 5867 N N . CYS B 1 283 ? -4.348 7.562 -4.434 1 98.19 283 CYS B N 1
ATOM 5868 C CA . CYS B 1 283 ? -5.707 8.086 -4.383 1 98.19 283 CYS B CA 1
ATOM 5869 C C . CYS B 1 283 ? -6.254 8.047 -2.961 1 98.19 283 CYS B C 1
ATOM 5871 O O . CYS B 1 283 ? -6.887 9 -2.508 1 98.19 283 CYS B O 1
ATOM 5873 N N . ARG B 1 284 ? -5.984 6.984 -2.297 1 96.25 284 ARG B N 1
ATOM 5874 C CA . ARG B 1 284 ? -6.422 6.836 -0.913 1 96.25 284 ARG B CA 1
ATOM 5875 C C . ARG B 1 284 ? -5.832 7.934 -0.033 1 96.25 284 ARG B C 1
ATOM 5877 O O . ARG B 1 284 ? -6.543 8.547 0.765 1 96.25 284 ARG B O 1
ATOM 5884 N N . GLN B 1 285 ? -4.625 8.211 -0.194 1 95 285 GLN B N 1
ATOM 5885 C CA . GLN B 1 285 ? -3.936 9.18 0.653 1 95 285 GLN B CA 1
ATOM 5886 C C . GLN B 1 285 ? -4.375 10.602 0.332 1 95 285 GLN B C 1
ATOM 5888 O O . GLN B 1 285 ? -4.664 11.391 1.237 1 95 285 GLN B O 1
ATOM 5893 N N . ARG B 1 286 ? -4.492 10.875 -0.944 1 94.81 286 ARG B N 1
ATOM 5894 C CA . ARG B 1 286 ? -4.859 12.227 -1.35 1 94.81 286 ARG B CA 1
ATOM 5895 C C . ARG B 1 286 ? -6.301 12.539 -0.964 1 94.81 286 ARG B C 1
ATOM 5897 O O . ARG B 1 286 ? -6.637 13.688 -0.674 1 94.81 286 ARG B O 1
ATOM 5904 N N . ALA B 1 287 ? -7.09 11.516 -0.908 1 94.38 287 ALA B N 1
ATOM 5905 C CA . ALA B 1 287 ? -8.484 11.727 -0.536 1 94.38 287 ALA B CA 1
ATOM 5906 C C . ALA B 1 287 ? -8.648 11.781 0.981 1 94.38 287 ALA B C 1
ATOM 5908 O O . ALA B 1 287 ? -9.742 12.039 1.486 1 94.38 287 ALA B O 1
ATOM 5909 N N . ALA B 1 288 ? -7.613 11.477 1.72 1 90 288 ALA B N 1
ATOM 5910 C CA . ALA B 1 288 ? -7.562 11.586 3.176 1 90 288 ALA B CA 1
ATOM 5911 C C . ALA B 1 288 ? -8.727 10.852 3.822 1 90 288 ALA B C 1
ATOM 5913 O O . ALA B 1 288 ? -8.945 9.664 3.564 1 90 288 ALA B O 1
ATOM 5914 N N . ALA B 1 289 ? -9.617 11.594 4.543 1 87.75 289 ALA B N 1
ATOM 5915 C CA . ALA B 1 289 ? -10.734 10.969 5.246 1 87.75 289 ALA B CA 1
ATOM 5916 C C . ALA B 1 289 ? -11.703 10.312 4.266 1 87.75 289 ALA B C 1
ATOM 5918 O O . ALA B 1 289 ? -12.242 9.234 4.543 1 87.75 289 ALA B O 1
ATOM 5919 N N . GLN B 1 290 ? -11.938 11.008 3.176 1 92.38 290 GLN B N 1
ATOM 5920 C CA . GLN B 1 290 ? -12.844 10.453 2.172 1 92.38 290 GLN B CA 1
ATOM 5921 C C . GLN B 1 290 ? -12.344 9.109 1.654 1 92.38 290 GLN B C 1
ATOM 5923 O O . GLN B 1 290 ? -13.125 8.188 1.439 1 92.38 290 GLN B O 1
ATOM 5928 N N . GLY B 1 291 ? -11.078 8.977 1.492 1 93.31 291 GLY B N 1
ATOM 5929 C CA . GLY B 1 291 ? -10.477 7.773 0.947 1 93.31 291 GLY B CA 1
ATOM 5930 C C . GLY B 1 291 ? -10.484 6.609 1.919 1 93.31 291 GLY B C 1
ATOM 5931 O O . GLY B 1 291 ? -10.328 5.457 1.516 1 93.31 291 GLY B O 1
ATOM 5932 N N . ALA B 1 292 ? -10.688 6.93 3.148 1 91.25 292 ALA B N 1
ATOM 5933 C CA . ALA B 1 292 ? -10.656 5.906 4.191 1 91.25 292 ALA B CA 1
ATOM 5934 C C . ALA B 1 292 ? -12.023 5.246 4.355 1 91.25 292 ALA B C 1
ATOM 5936 O O . ALA B 1 292 ? -12.141 4.184 4.969 1 91.25 292 ALA B O 1
ATOM 5937 N N . LEU B 1 293 ? -13.031 5.883 3.842 1 93.25 293 LEU B N 1
ATOM 5938 C CA . LEU B 1 293 ? -14.398 5.41 4.059 1 93.25 293 LEU B CA 1
ATOM 5939 C C . LEU B 1 293 ? -14.828 4.461 2.943 1 93.25 293 LEU B C 1
ATOM 5941 O O . LEU B 1 293 ? -14.711 4.793 1.762 1 93.25 293 LEU B O 1
ATOM 5945 N N . ARG B 1 294 ? -15.414 3.295 3.268 1 92.19 294 ARG B N 1
ATOM 5946 C CA . ARG B 1 294 ? -15.766 2.232 2.33 1 92.19 294 ARG B CA 1
ATOM 5947 C C . ARG B 1 294 ? -16.812 2.709 1.327 1 92.19 294 ARG B C 1
ATOM 5949 O O . ARG B 1 294 ? -16.875 2.213 0.2 1 92.19 294 ARG B O 1
ATOM 5956 N N . ILE B 1 295 ? -17.594 3.646 1.72 1 95.44 295 ILE B N 1
ATOM 5957 C CA . ILE B 1 295 ? -18.656 4.164 0.858 1 95.44 295 ILE B CA 1
ATOM 5958 C C . ILE B 1 295 ? -18.047 4.73 -0.423 1 95.44 295 ILE B C 1
ATOM 5960 O O . ILE B 1 295 ? -18.734 4.832 -1.447 1 95.44 295 ILE B O 1
ATOM 5964 N N . ASN B 1 296 ? -16.781 5.07 -0.354 1 97.06 296 ASN B N 1
ATOM 5965 C CA . ASN B 1 296 ? -16.094 5.625 -1.514 1 97.06 296 ASN B CA 1
ATOM 5966 C C . ASN B 1 296 ? -15.242 4.574 -2.219 1 97.06 296 ASN B C 1
ATOM 5968 O O . ASN B 1 296 ? -14.453 4.898 -3.102 1 97.06 296 ASN B O 1
ATOM 5972 N N . HIS B 1 297 ? -15.227 3.377 -1.887 1 95.56 297 HIS B N 1
ATOM 5973 C CA . HIS B 1 297 ? -14.867 2.154 -2.594 1 95.56 297 HIS B CA 1
ATOM 5974 C C . HIS B 1 297 ? -13.359 1.928 -2.564 1 95.56 297 HIS B C 1
ATOM 5976 O O . HIS B 1 297 ? -12.891 0.8 -2.744 1 95.56 297 HIS B O 1
ATOM 5982 N N . ILE B 1 298 ? -12.5 2.908 -2.395 1 95.94 298 ILE B N 1
ATOM 5983 C CA . ILE B 1 298 ? -11.07 2.842 -2.68 1 95.94 298 ILE B CA 1
ATOM 5984 C C . ILE B 1 298 ? -10.414 1.795 -1.781 1 95.94 298 ILE B C 1
ATOM 5986 O O . ILE B 1 298 ? -9.625 0.971 -2.252 1 95.94 298 ILE B O 1
ATOM 5990 N N . VAL B 1 299 ? -10.719 1.775 -0.514 1 92.25 299 VAL B N 1
ATOM 5991 C CA . VAL B 1 299 ? -10.086 0.848 0.418 1 92.25 299 VAL B CA 1
ATOM 5992 C C . VAL B 1 299 ? -10.5 -0.583 0.083 1 92.25 299 VAL B C 1
ATOM 5994 O O . VAL B 1 299 ? -9.719 -1.52 0.259 1 92.25 299 VAL B O 1
ATOM 5997 N N . ASP B 1 300 ? -11.688 -0.783 -0.43 1 90.88 300 ASP B N 1
ATOM 5998 C CA . ASP B 1 300 ? -12.109 -2.109 -0.864 1 90.88 300 ASP B CA 1
ATOM 5999 C C . ASP B 1 300 ? -11.328 -2.562 -2.094 1 90.88 300 ASP B C 1
ATOM 6001 O O . ASP B 1 300 ? -10.969 -3.736 -2.209 1 90.88 300 ASP B O 1
ATOM 6005 N N . TRP B 1 301 ? -11.148 -1.645 -2.998 1 94.25 301 TRP B N 1
ATOM 6006 C CA . TRP B 1 301 ? -10.352 -1.963 -4.18 1 94.25 301 TRP B CA 1
ATOM 6007 C C . TRP B 1 301 ? -8.922 -2.336 -3.795 1 94.25 301 TRP B C 1
ATOM 6009 O O . TRP B 1 301 ? -8.328 -3.238 -4.387 1 94.25 301 TRP B O 1
ATOM 6019 N N . ILE B 1 302 ? -8.352 -1.631 -2.826 1 92.69 302 ILE B N 1
ATOM 6020 C CA . ILE B 1 302 ? -7.012 -1.96 -2.34 1 92.69 302 ILE B CA 1
ATOM 6021 C C . ILE B 1 302 ? -7.012 -3.365 -1.744 1 92.69 302 ILE B C 1
ATOM 6023 O O . ILE B 1 302 ? -6.102 -4.156 -2.002 1 92.69 302 ILE B O 1
ATOM 6027 N N . GLY B 1 303 ? -8.008 -3.697 -0.947 1 87.12 303 GLY B N 1
ATOM 6028 C CA . GLY B 1 303 ? -8.117 -5.035 -0.392 1 87.12 303 GLY B CA 1
ATOM 6029 C C . GLY B 1 303 ? -8.188 -6.121 -1.452 1 87.12 303 GLY B C 1
ATOM 6030 O O . GLY B 1 303 ? -7.52 -7.152 -1.337 1 87.12 303 GLY B O 1
ATOM 6031 N N . ASN B 1 304 ? -8.945 -5.91 -2.475 1 88 304 ASN B N 1
ATOM 6032 C CA . ASN B 1 304 ? -9.062 -6.859 -3.576 1 88 304 ASN B CA 1
ATOM 6033 C C . ASN B 1 304 ? -7.75 -7 -4.34 1 88 304 ASN B C 1
ATOM 6035 O O . ASN B 1 304 ? -7.406 -8.086 -4.797 1 88 304 ASN B O 1
ATOM 6039 N N . LEU B 1 305 ? -7.137 -5.898 -4.477 1 92.44 305 LEU B N 1
ATOM 6040 C CA . LEU B 1 305 ? -5.871 -5.867 -5.207 1 92.44 305 LEU B CA 1
ATOM 6041 C C . LEU B 1 305 ? -4.824 -6.73 -4.516 1 92.44 305 LEU B C 1
ATOM 6043 O O . LEU B 1 305 ? -4.02 -7.387 -5.176 1 92.44 305 LEU B O 1
ATOM 6047 N N . GLU B 1 306 ? -4.812 -6.738 -3.252 1 88.31 306 GLU B N 1
ATOM 6048 C CA . GLU B 1 306 ? -3.857 -7.559 -2.516 1 88.31 306 GLU B CA 1
ATOM 6049 C C . GLU B 1 306 ? -4.066 -9.047 -2.807 1 88.31 306 GLU B C 1
ATOM 6051 O O . GLU B 1 306 ? -3.102 -9.805 -2.896 1 88.31 306 GLU B O 1
ATOM 6056 N N . ALA B 1 307 ? -5.266 -9.391 -2.932 1 86.5 307 ALA B N 1
ATOM 6057 C CA . ALA B 1 307 ? -5.57 -10.773 -3.309 1 86.5 307 ALA B CA 1
ATOM 6058 C C . ALA B 1 307 ? -5.055 -11.086 -4.707 1 86.5 307 ALA B C 1
ATOM 6060 O O . ALA B 1 307 ? -4.539 -12.18 -4.957 1 86.5 307 ALA B O 1
ATOM 6061 N N . ILE B 1 308 ? -5.191 -10.164 -5.574 1 89.56 308 ILE B N 1
ATOM 6062 C CA . ILE B 1 308 ? -4.754 -10.344 -6.953 1 89.56 308 ILE B CA 1
ATOM 6063 C C . ILE B 1 308 ? -3.236 -10.516 -6.996 1 89.56 308 ILE B C 1
ATOM 6065 O O . ILE B 1 308 ? -2.723 -11.367 -7.727 1 89.56 308 ILE B O 1
ATOM 6069 N N . ILE B 1 309 ? -2.543 -9.773 -6.207 1 92.56 309 ILE B N 1
ATOM 6070 C CA . ILE B 1 309 ? -1.085 -9.797 -6.172 1 92.56 309 ILE B CA 1
ATOM 6071 C C . ILE B 1 309 ? -0.603 -11.156 -5.684 1 92.56 309 ILE B C 1
ATOM 6073 O O . ILE B 1 309 ? 0.41 -11.68 -6.164 1 92.56 309 ILE B O 1
ATOM 6077 N N . THR B 1 310 ? -1.37 -11.805 -4.887 1 88.12 310 THR B N 1
ATOM 6078 C CA . THR B 1 310 ? -0.976 -13.062 -4.25 1 88.12 310 THR B CA 1
ATOM 6079 C C . THR B 1 310 ? -1.512 -14.258 -5.035 1 88.12 310 THR B C 1
ATOM 6081 O O . THR B 1 310 ? -0.861 -15.297 -5.105 1 88.12 310 THR B O 1
ATOM 6084 N N . ALA B 1 311 ? -2.604 -14.078 -5.648 1 82.88 311 ALA B N 1
ATOM 6085 C CA . ALA B 1 311 ? -3.312 -15.195 -6.27 1 82.88 311 ALA B CA 1
ATOM 6086 C C . ALA B 1 311 ? -2.586 -15.672 -7.523 1 82.88 311 ALA B C 1
ATOM 6088 O O . ALA B 1 311 ? -1.979 -14.875 -8.242 1 82.88 311 ALA B O 1
ATOM 6089 N N . GLU B 1 312 ? -2.693 -16.953 -7.738 1 79.75 312 GLU B N 1
ATOM 6090 C CA . GLU B 1 312 ? -2.168 -17.609 -8.938 1 79.75 312 GLU B CA 1
ATOM 6091 C C . GLU B 1 312 ? -0.689 -17.281 -9.133 1 79.75 312 GLU B C 1
ATOM 6093 O O . GLU B 1 312 ? -0.248 -17.031 -10.258 1 79.75 312 GLU B O 1
ATOM 6098 N N . GLY B 1 313 ? 0.017 -17.219 -8.055 1 81.69 313 GLY B N 1
ATOM 6099 C CA . GLY B 1 313 ? 1.437 -16.906 -8.062 1 81.69 313 GLY B CA 1
ATOM 6100 C C . GLY B 1 313 ? 1.731 -15.469 -7.66 1 81.69 313 GLY B C 1
ATOM 6101 O O . GLY B 1 313 ? 1.286 -14.523 -8.32 1 81.69 313 GLY B O 1
ATOM 6102 N N . GLU B 1 314 ? 2.416 -15.359 -6.609 1 88.62 314 GLU B N 1
ATOM 6103 C CA . GLU B 1 314 ? 2.797 -14.023 -6.145 1 88.62 314 GLU B CA 1
ATOM 6104 C C . GLU B 1 314 ? 3.654 -13.305 -7.18 1 88.62 314 GLU B C 1
ATOM 6106 O O . GLU B 1 314 ? 4.422 -13.938 -7.91 1 88.62 314 GLU B O 1
ATOM 6111 N N . ASN B 1 315 ? 3.568 -12 -7.27 1 93.94 315 ASN B N 1
ATOM 6112 C CA . ASN B 1 315 ? 4.141 -11.195 -8.344 1 93.94 315 ASN B CA 1
ATOM 6113 C C . ASN B 1 315 ? 5.641 -11.43 -8.484 1 93.94 315 ASN B C 1
ATOM 6115 O O . ASN B 1 315 ? 6.164 -11.492 -9.602 1 93.94 315 ASN B O 1
ATOM 6119 N N . GLN B 1 316 ? 6.352 -11.531 -7.43 1 93.75 316 GLN B N 1
ATOM 6120 C CA . GLN B 1 316 ? 7.797 -11.711 -7.523 1 93.75 316 GLN B CA 1
ATOM 6121 C C . GLN B 1 316 ? 8.148 -13.055 -8.148 1 93.75 316 GLN B C 1
ATOM 6123 O O . GLN B 1 316 ? 9.102 -13.164 -8.922 1 93.75 316 GLN B O 1
ATOM 6128 N N . ILE B 1 317 ? 7.414 -14.07 -7.812 1 87.94 317 ILE B N 1
ATOM 6129 C CA . ILE B 1 317 ? 7.633 -15.391 -8.383 1 87.94 317 ILE B CA 1
ATOM 6130 C C . ILE B 1 317 ? 7.359 -15.352 -9.891 1 87.94 317 ILE B C 1
ATOM 6132 O O . ILE B 1 317 ? 8.102 -15.945 -10.672 1 87.94 317 ILE B O 1
ATOM 6136 N N . MET B 1 318 ? 6.34 -14.633 -10.25 1 90.75 318 MET B N 1
ATOM 6137 C CA . MET B 1 318 ? 6.023 -14.484 -11.672 1 90.75 318 MET B CA 1
ATOM 6138 C C . MET B 1 318 ? 7.152 -13.766 -12.406 1 90.75 318 MET B C 1
ATOM 6140 O O . MET B 1 318 ? 7.527 -14.164 -13.516 1 90.75 318 MET B O 1
ATOM 6144 N N . GLN B 1 319 ? 7.656 -12.766 -11.773 1 94.44 319 GLN B N 1
ATOM 6145 C CA . GLN B 1 319 ? 8.742 -12.008 -12.383 1 94.44 319 GLN B CA 1
ATOM 6146 C C . GLN B 1 319 ? 10 -12.859 -12.516 1 94.44 319 GLN B C 1
ATOM 6148 O O . GLN B 1 319 ? 10.68 -12.82 -13.547 1 94.44 319 GLN B O 1
ATOM 6153 N N . VAL B 1 320 ? 10.344 -13.617 -11.477 1 90.94 320 VAL B N 1
ATOM 6154 C CA . VAL B 1 320 ? 11.508 -14.492 -11.523 1 90.94 320 VAL B CA 1
ATOM 6155 C C . VAL B 1 320 ? 11.344 -15.516 -12.648 1 90.94 320 VAL B C 1
ATOM 6157 O O . VAL B 1 320 ? 12.258 -15.719 -13.445 1 90.94 320 VAL B O 1
ATOM 6160 N N . THR B 1 321 ? 10.133 -16.125 -12.68 1 87.5 321 THR B N 1
ATOM 6161 C CA . THR B 1 321 ? 9.867 -17.156 -13.672 1 87.5 321 THR B CA 1
ATOM 6162 C C . THR B 1 321 ? 9.953 -16.594 -15.086 1 87.5 321 THR B C 1
ATOM 6164 O O . THR B 1 321 ? 10.57 -17.188 -15.969 1 87.5 321 THR B O 1
ATOM 6167 N N . ALA B 1 322 ? 9.359 -15.477 -15.32 1 91.81 322 ALA B N 1
ATOM 6168 C CA . ALA B 1 322 ? 9.406 -14.836 -16.641 1 91.81 322 ALA B CA 1
ATOM 6169 C C . ALA B 1 322 ? 10.828 -14.398 -16.969 1 91.81 322 ALA B C 1
ATOM 6171 O O . ALA B 1 322 ? 11.297 -14.609 -18.094 1 91.81 322 ALA B O 1
ATOM 6172 N N . GLY B 1 323 ? 11.5 -13.789 -16.016 1 92.94 323 GLY B N 1
ATOM 6173 C CA . GLY B 1 323 ? 12.836 -13.273 -16.234 1 92.94 323 GLY B CA 1
ATOM 6174 C C . GLY B 1 323 ? 13.852 -14.352 -16.578 1 92.94 323 GLY B C 1
ATOM 6175 O O . GLY B 1 323 ? 14.805 -14.102 -17.312 1 92.94 323 GLY B O 1
ATOM 6176 N N . LYS B 1 324 ? 13.664 -15.484 -16.094 1 88.06 324 LYS B N 1
ATOM 6177 C CA . LYS B 1 324 ? 14.578 -16.594 -16.328 1 88.06 324 LYS B CA 1
ATOM 6178 C C . LYS B 1 324 ? 14.531 -17.062 -17.781 1 88.06 324 LYS B C 1
ATOM 6180 O O . LYS B 1 324 ? 15.406 -17.781 -18.234 1 88.06 324 LYS B O 1
ATOM 6185 N N . GLN B 1 325 ? 13.547 -16.562 -18.484 1 88.38 325 GLN B N 1
ATOM 6186 C CA . GLN B 1 325 ? 13.5 -16.875 -19.906 1 88.38 325 GLN B CA 1
ATOM 6187 C C . GLN B 1 325 ? 14.586 -16.109 -20.672 1 88.38 325 GLN B C 1
ATOM 6189 O O . GLN B 1 325 ? 14.875 -16.422 -21.828 1 88.38 325 GLN B O 1
ATOM 6194 N N . GLY B 1 326 ? 15.141 -15.094 -20.078 1 89.19 326 GLY B N 1
ATOM 6195 C CA . GLY B 1 326 ? 16.297 -14.398 -20.609 1 89.19 326 GLY B CA 1
ATOM 6196 C C . GLY B 1 326 ? 16.016 -13.672 -21.922 1 89.19 326 GLY B C 1
ATOM 6197 O O . GLY B 1 326 ? 15.039 -12.93 -22.016 1 89.19 326 GLY B O 1
ATOM 6198 N N . GLU B 1 327 ? 16.75 -13.961 -22.844 1 90.75 327 GLU B N 1
ATOM 6199 C CA . GLU B 1 327 ? 16.719 -13.227 -24.109 1 90.75 327 GLU B CA 1
ATOM 6200 C C . GLU B 1 327 ? 15.422 -13.5 -24.859 1 90.75 327 GLU B C 1
ATOM 6202 O O . GLU B 1 327 ? 15.031 -12.727 -25.734 1 90.75 327 GLU B O 1
ATOM 6207 N N . ARG B 1 328 ? 14.781 -14.484 -24.531 1 90.25 328 ARG B N 1
ATOM 6208 C CA . ARG B 1 328 ? 13.5 -14.766 -25.172 1 90.25 328 ARG B CA 1
ATOM 6209 C C . ARG B 1 328 ? 12.5 -13.648 -24.906 1 90.25 328 ARG B C 1
ATOM 6211 O O . ARG B 1 328 ? 11.625 -13.375 -25.734 1 90.25 328 ARG B O 1
ATOM 6218 N N . LEU B 1 329 ? 12.648 -13.055 -23.797 1 92.19 329 LEU B N 1
ATOM 6219 C CA . LEU B 1 329 ? 11.75 -11.961 -23.438 1 92.19 329 LEU B CA 1
ATOM 6220 C C . LEU B 1 329 ? 11.93 -10.781 -24.391 1 92.19 329 LEU B C 1
ATOM 6222 O O . LEU B 1 329 ? 10.961 -10.109 -24.75 1 92.19 329 LEU B O 1
ATOM 6226 N N . THR B 1 330 ? 13.164 -10.547 -24.797 1 91.56 330 THR B N 1
ATOM 6227 C CA . THR B 1 330 ? 13.469 -9.383 -25.609 1 91.56 330 THR B CA 1
ATOM 6228 C C . THR B 1 330 ? 12.883 -9.547 -27.016 1 91.56 330 THR B C 1
ATOM 6230 O O . THR B 1 330 ? 12.789 -8.57 -27.766 1 91.56 330 THR B O 1
ATOM 6233 N N . ALA B 1 331 ? 12.469 -10.766 -27.312 1 89.25 331 ALA B N 1
ATOM 6234 C CA . ALA B 1 331 ? 11.906 -11.047 -28.625 1 89.25 331 ALA B CA 1
ATOM 6235 C C . ALA B 1 331 ? 10.406 -10.773 -28.656 1 89.25 331 ALA B C 1
ATOM 6237 O O . ALA B 1 331 ? 9.797 -10.75 -29.734 1 89.25 331 ALA B O 1
ATOM 6238 N N . LEU B 1 332 ? 9.859 -10.547 -27.484 1 87.44 332 LEU B N 1
ATOM 6239 C CA . LEU B 1 332 ? 8.43 -10.273 -27.438 1 87.44 332 LEU B CA 1
ATOM 6240 C C . LEU B 1 332 ? 8.102 -8.945 -28.125 1 87.44 332 LEU B C 1
ATOM 6242 O O . LEU B 1 332 ? 8.719 -7.922 -27.812 1 87.44 332 LEU B O 1
ATOM 6246 N N . GLU B 1 333 ? 7.203 -8.992 -29.016 1 83.69 333 GLU B N 1
ATOM 6247 C CA . GLU B 1 333 ? 6.812 -7.797 -29.766 1 83.69 333 GLU B CA 1
ATOM 6248 C C . GLU B 1 333 ? 5.293 -7.66 -29.828 1 83.69 333 GLU B C 1
ATOM 6250 O O . GLU B 1 333 ? 4.578 -8.664 -29.906 1 83.69 333 GLU B O 1
ATOM 6255 N N . LEU B 1 334 ? 4.918 -6.422 -29.734 1 84.06 334 LEU B N 1
ATOM 6256 C CA . LEU B 1 334 ? 3.514 -6.109 -29.969 1 84.06 334 LEU B CA 1
ATOM 6257 C C . LEU B 1 334 ? 3.279 -5.742 -31.422 1 84.06 334 LEU B C 1
ATOM 6259 O O . LEU B 1 334 ? 4.207 -5.332 -32.125 1 84.06 334 LEU B O 1
ATOM 6263 N N . PRO B 1 335 ? 2.068 -6 -31.844 1 71.5 335 PRO B N 1
ATOM 6264 C CA . PRO B 1 335 ? 1.796 -5.566 -33.219 1 71.5 335 PRO B CA 1
ATOM 6265 C C . PRO B 1 335 ? 2.023 -4.07 -33.406 1 71.5 335 PRO B C 1
ATOM 6267 O O . PRO B 1 335 ? 1.573 -3.258 -32.594 1 71.5 335 PRO B O 1
ATOM 6270 N N . HIS B 1 336 ? 3.225 -3.666 -33.938 1 65 336 HIS B N 1
ATOM 6271 C CA . HIS B 1 336 ? 3.545 -2.244 -33.906 1 65 336 HIS B CA 1
ATOM 6272 C C . HIS B 1 336 ? 3.719 -1.682 -35.312 1 65 336 HIS B C 1
ATOM 6274 O O . HIS B 1 336 ? 3.906 -2.438 -36.25 1 65 336 HIS B O 1
ATOM 6280 N N . THR B 1 337 ? 3.291 -0.474 -35.344 1 61.56 337 THR B N 1
ATOM 6281 C CA . THR B 1 337 ? 3.523 0.291 -36.562 1 61.56 337 THR B CA 1
ATOM 6282 C C . THR B 1 337 ? 4.988 0.709 -36.688 1 61.56 337 THR B C 1
ATOM 6284 O O . THR B 1 337 ? 5.742 0.596 -35.719 1 61.56 337 THR B O 1
ATOM 6287 N N . ARG B 1 338 ? 5.469 1.412 -37.812 1 62.56 338 ARG B N 1
ATOM 6288 C CA . ARG B 1 338 ? 6.73 1.693 -38.469 1 62.56 338 ARG B CA 1
ATOM 6289 C C . ARG B 1 338 ? 7.645 2.549 -37.594 1 62.56 338 ARG B C 1
ATOM 6291 O O . ARG B 1 338 ? 8.852 2.305 -37.531 1 62.56 338 ARG B O 1
ATOM 6298 N N . GLU B 1 339 ? 7.184 3.658 -36.75 1 79.19 339 GLU B N 1
ATOM 6299 C CA . GLU B 1 339 ? 8.133 4.582 -36.156 1 79.19 339 GLU B CA 1
ATOM 6300 C C . GLU B 1 339 ? 8.211 4.371 -34.625 1 79.19 339 GLU B C 1
ATOM 6302 O O . GLU B 1 339 ? 7.18 4.305 -33.969 1 79.19 339 GLU B O 1
ATOM 6307 N N . THR B 1 340 ? 9.484 4.23 -34.125 1 87.56 340 THR B N 1
ATOM 6308 C CA . THR B 1 340 ? 9.719 4.016 -32.719 1 87.56 340 THR B CA 1
ATOM 6309 C C . THR B 1 340 ? 10.305 5.266 -32.062 1 87.56 340 THR B C 1
ATOM 6311 O O . THR B 1 340 ? 11.398 5.707 -32.438 1 87.56 340 THR B O 1
ATOM 6314 N N . PRO B 1 341 ? 9.594 5.883 -31.094 1 92.81 341 PRO B N 1
ATOM 6315 C CA . PRO B 1 341 ? 10.148 7.035 -30.375 1 92.81 341 PRO B CA 1
ATOM 6316 C C . PRO B 1 341 ? 11.453 6.703 -29.656 1 92.81 341 PRO B C 1
ATOM 6318 O O . PRO B 1 341 ? 11.672 5.551 -29.266 1 92.81 341 PRO B O 1
ATOM 6321 N N . TRP B 1 342 ? 12.266 7.758 -29.422 1 94.5 342 TRP B N 1
ATOM 6322 C CA . TRP B 1 342 ? 13.594 7.57 -28.844 1 94.5 342 TRP B CA 1
ATOM 6323 C C . TRP B 1 342 ? 13.5 6.961 -27.453 1 94.5 342 TRP B C 1
ATOM 6325 O O . TRP B 1 342 ? 14.375 6.203 -27.031 1 94.5 342 TRP B O 1
ATOM 6335 N N . TYR B 1 343 ? 12.469 7.324 -26.703 1 96.44 343 TYR B N 1
ATOM 6336 C CA . TYR B 1 343 ? 12.352 6.824 -25.328 1 96.44 343 TYR B CA 1
ATOM 6337 C C . TYR B 1 343 ? 12.062 5.328 -25.328 1 96.44 343 TYR B C 1
ATOM 6339 O O . TYR B 1 343 ? 12.43 4.625 -24.375 1 96.44 343 TYR B O 1
ATOM 6347 N N . ILE B 1 344 ? 11.391 4.777 -26.344 1 95.81 344 ILE B N 1
ATOM 6348 C CA . ILE B 1 344 ? 11.195 3.336 -26.453 1 95.81 344 ILE B CA 1
ATOM 6349 C C . ILE B 1 344 ? 12.523 2.656 -26.766 1 95.81 344 ILE B C 1
ATOM 6351 O O . ILE B 1 344 ? 12.82 1.583 -26.234 1 95.81 344 ILE B O 1
ATOM 6355 N N . GLU B 1 345 ? 13.273 3.264 -27.625 1 95.62 345 GLU B N 1
ATOM 6356 C CA . GLU B 1 345 ? 14.602 2.748 -27.938 1 95.62 345 GLU B CA 1
ATOM 6357 C C . GLU B 1 345 ? 15.484 2.697 -26.688 1 95.62 345 GLU B C 1
ATOM 6359 O O . GLU B 1 345 ? 16.234 1.738 -26.5 1 95.62 345 GLU B O 1
ATOM 6364 N N . THR B 1 346 ? 15.383 3.762 -25.891 1 97.12 346 THR B N 1
ATOM 6365 C CA . THR B 1 346 ? 16.156 3.83 -24.656 1 97.12 346 THR B CA 1
ATOM 6366 C C . THR B 1 346 ? 15.766 2.709 -23.703 1 97.12 346 THR B C 1
ATOM 6368 O O . THR B 1 346 ? 16.625 2.059 -23.109 1 97.12 346 THR B O 1
ATOM 6371 N N . LEU B 1 347 ? 14.516 2.416 -23.547 1 97.19 347 LEU B N 1
ATOM 6372 C CA . LEU B 1 347 ? 14.031 1.321 -22.719 1 97.19 347 LEU B CA 1
ATOM 6373 C C . LEU B 1 347 ? 14.492 -0.025 -23.266 1 97.19 347 LEU B C 1
ATOM 6375 O O . LEU B 1 347 ? 14.875 -0.916 -22.5 1 97.19 347 LEU B O 1
ATOM 6379 N N . THR B 1 348 ? 14.445 -0.15 -24.562 1 96 348 THR B N 1
ATOM 6380 C CA . THR B 1 348 ? 14.844 -1.383 -25.234 1 96 348 THR B CA 1
ATOM 6381 C C . THR B 1 348 ? 16.328 -1.67 -25 1 96 348 THR B C 1
ATOM 6383 O O . THR B 1 348 ? 16.719 -2.818 -24.781 1 96 348 THR B O 1
ATOM 6386 N N . GLU B 1 349 ? 17.094 -0.675 -25.094 1 95.44 349 GLU B N 1
ATOM 6387 C CA . GLU B 1 349 ? 18.531 -0.834 -24.875 1 95.44 349 GLU B CA 1
ATOM 6388 C C . GLU B 1 349 ? 18.828 -1.371 -23.469 1 95.44 349 GLU B C 1
ATOM 6390 O O . GLU B 1 349 ? 19.672 -2.25 -23.312 1 95.44 349 GLU B O 1
ATOM 6395 N N . ARG B 1 350 ? 18.203 -0.836 -22.484 1 95.06 350 ARG B N 1
ATOM 6396 C CA . ARG B 1 350 ? 18.391 -1.314 -21.109 1 95.06 350 ARG B CA 1
ATOM 6397 C C . ARG B 1 350 ? 17.938 -2.764 -20.969 1 95.06 350 ARG B C 1
ATOM 6399 O O . ARG B 1 350 ? 18.625 -3.578 -20.359 1 95.06 350 ARG B O 1
ATOM 6406 N N . GLU B 1 351 ? 16.781 -3.031 -21.562 1 95.06 351 GLU B N 1
ATOM 6407 C CA . GLU B 1 351 ? 16.25 -4.391 -21.562 1 95.06 351 GLU B CA 1
ATOM 6408 C C . GLU B 1 351 ? 17.25 -5.383 -22.141 1 95.06 351 GLU B C 1
ATOM 6410 O O . GLU B 1 351 ? 17.531 -6.422 -21.531 1 95.06 351 GLU B O 1
ATOM 6415 N N . HIS B 1 352 ? 17.812 -5.043 -23.25 1 94.75 352 HIS B N 1
ATOM 6416 C CA . HIS B 1 352 ? 18.75 -5.926 -23.938 1 94.75 352 HIS B CA 1
ATOM 6417 C C . HIS B 1 352 ? 20.031 -6.094 -23.141 1 94.75 352 HIS B C 1
ATOM 6419 O O . HIS B 1 352 ? 20.609 -7.18 -23.109 1 94.75 352 HIS B O 1
ATOM 6425 N N . THR B 1 353 ? 20.438 -5.016 -22.547 1 92.62 353 THR B N 1
ATOM 6426 C CA . THR B 1 353 ? 21.656 -5.086 -21.734 1 92.62 353 THR B CA 1
ATOM 6427 C C . THR B 1 353 ? 21.438 -6.012 -20.547 1 92.62 353 THR B C 1
ATOM 6429 O O . THR B 1 353 ? 22.297 -6.844 -20.234 1 92.62 353 THR B O 1
ATOM 6432 N N . ILE B 1 354 ? 20.344 -5.91 -19.891 1 92.44 354 ILE B N 1
ATOM 6433 C CA . ILE B 1 354 ? 20.047 -6.75 -18.734 1 92.44 354 ILE B CA 1
ATOM 6434 C C . ILE B 1 354 ? 19.922 -8.203 -19.172 1 92.44 354 ILE B C 1
ATOM 6436 O O . ILE B 1 354 ? 20.406 -9.109 -18.5 1 92.44 354 ILE B O 1
ATOM 6440 N N . ALA B 1 355 ? 19.25 -8.398 -20.312 1 93.19 355 ALA B N 1
ATOM 6441 C CA . ALA B 1 355 ? 19.094 -9.75 -20.828 1 93.19 355 ALA B CA 1
ATOM 6442 C C . ALA B 1 355 ? 20.438 -10.406 -21.109 1 93.19 355 ALA B C 1
ATOM 6444 O O . ALA B 1 355 ? 20.625 -11.594 -20.844 1 93.19 355 ALA B O 1
ATOM 6445 N N . ALA B 1 356 ? 21.297 -9.656 -21.688 1 90.88 356 ALA B N 1
ATOM 6446 C CA . ALA B 1 356 ? 22.641 -10.164 -21.969 1 90.88 356 ALA B CA 1
ATOM 6447 C C . ALA B 1 356 ? 23.359 -10.547 -20.688 1 90.88 356 ALA B C 1
ATOM 6449 O O . ALA B 1 356 ? 24.078 -11.555 -20.641 1 90.88 356 ALA B O 1
ATOM 6450 N N . ASP B 1 357 ? 23.188 -9.695 -19.688 1 85.31 357 ASP B N 1
ATOM 6451 C CA . ASP B 1 357 ? 23.797 -9.977 -18.391 1 85.31 357 ASP B CA 1
ATOM 6452 C C . ASP B 1 357 ? 23.234 -11.266 -17.781 1 85.31 357 ASP B C 1
ATOM 6454 O O . ASP B 1 357 ? 23.984 -12.062 -17.203 1 85.31 357 ASP B O 1
ATOM 6458 N N . VAL B 1 358 ? 21.953 -11.453 -17.844 1 86.19 358 VAL B N 1
ATOM 6459 C CA . VAL B 1 358 ? 21.297 -12.648 -17.328 1 86.19 358 VAL B CA 1
ATOM 6460 C C . VAL B 1 358 ? 21.812 -13.883 -18.078 1 86.19 358 VAL B C 1
ATOM 6462 O O . VAL B 1 358 ? 22.094 -14.914 -17.453 1 86.19 358 VAL B O 1
ATOM 6465 N N . ARG B 1 359 ? 21.984 -13.781 -19.281 1 84.56 359 ARG B N 1
ATOM 6466 C CA . ARG B 1 359 ? 22.469 -14.891 -20.094 1 84.56 359 ARG B CA 1
ATOM 6467 C C . ARG B 1 359 ? 23.891 -15.273 -19.719 1 84.56 359 ARG B C 1
ATOM 6469 O O . ARG B 1 359 ? 24.219 -16.453 -19.672 1 84.56 359 ARG B O 1
ATOM 6476 N N . ASN B 1 360 ? 24.688 -14.328 -19.484 1 80.94 360 ASN B N 1
ATOM 6477 C CA . ASN B 1 360 ? 26.109 -14.562 -19.234 1 80.94 360 ASN B CA 1
ATOM 6478 C C . ASN B 1 360 ? 26.359 -14.945 -17.781 1 80.94 360 ASN B C 1
ATOM 6480 O O . ASN B 1 360 ? 27.484 -15.289 -17.422 1 80.94 360 ASN B O 1
ATOM 6484 N N . GLY B 1 361 ? 25.375 -15.031 -17 1 73.75 361 GLY B N 1
ATOM 6485 C CA . GLY B 1 361 ? 25.531 -15.383 -15.602 1 73.75 361 GLY B CA 1
ATOM 6486 C C . GLY B 1 361 ? 26.25 -14.312 -14.797 1 73.75 361 GLY B C 1
ATOM 6487 O O . GLY B 1 361 ? 26.656 -14.562 -13.664 1 73.75 361 GLY B O 1
ATOM 6488 N N . ASP B 1 362 ? 26.609 -13.281 -15.336 1 63.59 362 ASP B N 1
ATOM 6489 C CA . ASP B 1 362 ? 27.359 -12.211 -14.68 1 63.59 362 ASP B CA 1
ATOM 6490 C C . ASP B 1 362 ? 26.422 -11.336 -13.836 1 63.59 362 ASP B C 1
ATOM 6492 O O . ASP B 1 362 ? 26.875 -10.648 -12.922 1 63.59 362 ASP B O 1
ATOM 6496 N N . TYR B 1 363 ? 25.25 -11.844 -13.883 1 59.47 363 TYR B N 1
ATOM 6497 C CA . TYR B 1 363 ? 24.156 -11.164 -13.195 1 59.47 363 TYR B CA 1
ATOM 6498 C C . TYR B 1 363 ? 24.547 -9.734 -12.836 1 59.47 363 TYR B C 1
ATOM 6500 O O . TYR B 1 363 ? 24.078 -9.195 -11.836 1 59.47 363 TYR B O 1
ATOM 6508 N N . ARG B 1 364 ? 25.75 -9.312 -13.281 1 55.09 364 ARG B N 1
ATOM 6509 C CA . ARG B 1 364 ? 26.266 -7.977 -12.992 1 55.09 364 ARG B CA 1
ATOM 6510 C C . ARG B 1 364 ? 25.312 -6.906 -13.523 1 55.09 364 ARG B C 1
ATOM 6512 O O . ARG B 1 364 ? 25.469 -6.449 -14.664 1 55.09 364 ARG B O 1
ATOM 6519 N N . SER B 1 365 ? 23.938 -7.188 -13.555 1 45.59 365 SER B N 1
ATOM 6520 C CA . SER B 1 365 ? 23.109 -6.09 -14.031 1 45.59 365 SER B CA 1
ATOM 6521 C C . SER B 1 365 ? 23.375 -4.809 -13.25 1 45.59 365 SER B C 1
ATOM 6523 O O . SER B 1 365 ? 23.734 -4.859 -12.07 1 45.59 365 SER B O 1
ATOM 6525 N N . ALA B 1 366 ? 23.469 -3.482 -13.984 1 45.94 366 ALA B N 1
ATOM 6526 C CA . ALA B 1 366 ? 23.547 -2.059 -13.672 1 45.94 366 ALA B CA 1
ATOM 6527 C C . ALA B 1 366 ? 24.703 -1.771 -12.711 1 45.94 366 ALA B C 1
ATOM 6529 O O . ALA B 1 366 ? 24.578 -0.919 -11.828 1 45.94 366 ALA B O 1
ATOM 6530 N N . GLY B 1 367 ? 25.781 -2.594 -12.781 1 42.38 367 GLY B N 1
ATOM 6531 C CA . GLY B 1 367 ? 26.984 -2.412 -11.984 1 42.38 367 GLY B CA 1
ATOM 6532 C C . GLY B 1 367 ? 27.031 -3.311 -10.766 1 42.38 367 GLY B C 1
ATOM 6533 O O . GLY B 1 367 ? 28.047 -3.379 -10.078 1 42.38 367 GLY B O 1
ATOM 6534 N N . SER B 1 368 ? 26 -3.734 -10.211 1 49.5 368 SER B N 1
ATOM 6535 C CA . SER B 1 368 ? 26.188 -4.613 -9.062 1 49.5 368 SER B CA 1
ATOM 6536 C C . SER B 1 368 ? 25.547 -5.98 -9.305 1 49.5 368 SER B C 1
ATOM 6538 O O . SER B 1 368 ? 24.578 -6.098 -10.047 1 49.5 368 SER B O 1
ATOM 6540 N N . VAL B 1 369 ? 26.406 -6.977 -9.18 1 51.84 369 VAL B N 1
ATOM 6541 C CA . VAL B 1 369 ? 26.031 -8.383 -9.195 1 51.84 369 VAL B CA 1
ATOM 6542 C C . VAL B 1 369 ? 24.781 -8.594 -8.352 1 51.84 369 VAL B C 1
ATOM 6544 O O . VAL B 1 369 ? 24.797 -8.375 -7.133 1 51.84 369 VAL B O 1
ATOM 6547 N N . LEU B 1 370 ? 23.641 -8.633 -9.109 1 65.62 370 LEU B N 1
ATOM 6548 C CA . LEU B 1 370 ? 22.453 -9.117 -8.414 1 65.62 370 LEU B CA 1
ATOM 6549 C C . LEU B 1 370 ? 22.438 -10.641 -8.359 1 65.62 370 LEU B C 1
ATOM 6551 O O . LEU B 1 370 ? 23.156 -11.305 -9.109 1 65.62 370 LEU B O 1
ATOM 6555 N N . GLY B 1 371 ? 21.984 -11.289 -7.406 1 83 371 GLY B N 1
ATOM 6556 C CA . GLY B 1 371 ? 21.672 -12.703 -7.512 1 83 371 GLY B CA 1
ATOM 6557 C C . GLY B 1 371 ? 20.766 -13.023 -8.688 1 83 371 GLY B C 1
ATOM 6558 O O . GLY B 1 371 ? 20.234 -12.117 -9.336 1 83 371 GLY B O 1
ATOM 6559 N N . PRO B 1 372 ? 20.734 -14.219 -9.18 1 87.88 372 PRO B N 1
ATOM 6560 C CA . PRO B 1 372 ? 20 -14.641 -10.359 1 87.88 372 PRO B CA 1
ATOM 6561 C C . PRO B 1 372 ? 18.531 -14.227 -10.312 1 87.88 372 PRO B C 1
ATOM 6563 O O . PRO B 1 372 ? 17.969 -13.789 -11.32 1 87.88 372 PRO B O 1
ATOM 6566 N N . ASP B 1 373 ? 17.859 -14.375 -9.188 1 90.5 373 ASP B N 1
ATOM 6567 C CA . ASP B 1 373 ? 16.453 -14 -9.078 1 90.5 373 ASP B CA 1
ATOM 6568 C C . ASP B 1 373 ? 16.266 -12.5 -9.242 1 90.5 373 ASP B C 1
ATOM 6570 O O . ASP B 1 373 ? 15.336 -12.047 -9.922 1 90.5 373 ASP B O 1
ATOM 6574 N N . SER B 1 374 ? 17.172 -11.742 -8.641 1 92.25 374 SER B N 1
ATOM 6575 C CA . SER B 1 374 ? 17.094 -10.289 -8.734 1 92.25 374 SER B CA 1
ATOM 6576 C C . SER B 1 374 ? 17.281 -9.812 -10.172 1 92.25 374 SER B C 1
ATOM 6578 O O . SER B 1 374 ? 16.594 -8.898 -10.625 1 92.25 374 SER B O 1
ATOM 6580 N N . ALA B 1 375 ? 18.219 -10.422 -10.844 1 91.5 375 ALA B N 1
ATOM 6581 C CA . ALA B 1 375 ? 18.453 -10.078 -12.242 1 91.5 375 ALA B CA 1
ATOM 6582 C C . ALA B 1 375 ? 17.25 -10.438 -13.109 1 91.5 375 ALA B C 1
ATOM 6584 O O . ALA B 1 375 ? 16.891 -9.688 -14.023 1 91.5 375 ALA B O 1
ATOM 6585 N N . ALA B 1 376 ? 16.688 -11.586 -12.836 1 92.62 376 ALA B N 1
ATOM 6586 C CA . ALA B 1 376 ? 15.5 -12.023 -13.57 1 92.62 376 ALA B CA 1
ATOM 6587 C C . ALA B 1 376 ? 14.336 -11.055 -13.359 1 92.62 376 ALA B C 1
ATOM 6589 O O . ALA B 1 376 ? 13.617 -10.727 -14.297 1 92.62 376 ALA B O 1
ATOM 6590 N N . ILE B 1 377 ? 14.164 -10.617 -12.133 1 94.94 377 ILE B N 1
ATOM 6591 C CA . ILE B 1 377 ? 13.102 -9.672 -11.805 1 94.94 377 ILE B CA 1
ATOM 6592 C C . ILE B 1 377 ? 13.32 -8.359 -12.562 1 94.94 377 ILE B C 1
ATOM 6594 O O . ILE B 1 377 ? 12.383 -7.789 -13.109 1 94.94 377 ILE B O 1
ATOM 6598 N N . GLU B 1 378 ? 14.531 -7.895 -12.594 1 94.38 378 GLU B N 1
ATOM 6599 C CA . GLU B 1 378 ? 14.852 -6.66 -13.305 1 94.38 378 GLU B CA 1
ATOM 6600 C C . GLU B 1 378 ? 14.555 -6.789 -14.797 1 94.38 378 GLU B C 1
ATOM 6602 O O . GLU B 1 378 ? 14.031 -5.855 -15.414 1 94.38 378 GLU B O 1
ATOM 6607 N N . LEU B 1 379 ? 14.922 -7.902 -15.359 1 94.94 379 LEU B N 1
ATOM 6608 C CA . LEU B 1 379 ? 14.672 -8.125 -16.781 1 94.94 379 LEU B CA 1
ATOM 6609 C C . LEU B 1 379 ? 13.172 -8.164 -17.062 1 94.94 379 LEU B C 1
ATOM 6611 O O . LEU B 1 379 ? 12.695 -7.512 -18 1 94.94 379 LEU B O 1
ATOM 6615 N N . ALA B 1 380 ? 12.453 -8.953 -16.266 1 96.31 380 ALA B N 1
ATOM 6616 C CA . ALA B 1 380 ? 11.008 -9.047 -16.438 1 96.31 380 ALA B CA 1
ATOM 6617 C C . ALA B 1 380 ? 10.352 -7.672 -16.328 1 96.31 380 ALA B C 1
ATOM 6619 O O . ALA B 1 380 ? 9.438 -7.348 -17.078 1 96.31 380 ALA B O 1
ATOM 6620 N N . THR B 1 381 ? 10.82 -6.855 -15.383 1 97 381 THR B N 1
ATOM 6621 C CA . THR B 1 381 ? 10.281 -5.516 -15.164 1 97 381 THR B CA 1
ATOM 6622 C C . THR B 1 381 ? 10.586 -4.609 -16.359 1 97 381 THR B C 1
ATOM 6624 O O . THR B 1 381 ? 9.711 -3.891 -16.828 1 97 381 THR B O 1
ATOM 6627 N N . ALA B 1 382 ? 11.82 -4.66 -16.797 1 96.75 382 ALA B N 1
ATOM 6628 C CA . ALA B 1 382 ? 12.219 -3.846 -17.938 1 96.75 382 ALA B CA 1
ATOM 6629 C C . ALA B 1 382 ? 11.398 -4.203 -19.172 1 96.75 382 ALA B C 1
ATOM 6631 O O . ALA B 1 382 ? 10.961 -3.316 -19.906 1 96.75 382 ALA B O 1
ATOM 6632 N N . THR B 1 383 ? 11.242 -5.469 -19.391 1 97.06 383 THR B N 1
ATOM 6633 C CA . THR B 1 383 ? 10.477 -5.934 -20.547 1 97.06 383 THR B CA 1
ATOM 6634 C C . THR B 1 383 ? 9.023 -5.465 -20.453 1 97.06 383 THR B C 1
ATOM 6636 O O . THR B 1 383 ? 8.477 -4.941 -21.438 1 97.06 383 THR B O 1
ATOM 6639 N N . ALA B 1 384 ? 8.414 -5.668 -19.312 1 97.81 384 ALA B N 1
ATOM 6640 C CA . ALA B 1 384 ? 7.016 -5.297 -19.125 1 97.81 384 ALA B CA 1
ATOM 6641 C C . ALA B 1 384 ? 6.816 -3.797 -19.328 1 97.81 384 ALA B C 1
ATOM 6643 O O . ALA B 1 384 ? 5.848 -3.371 -19.953 1 97.81 384 ALA B O 1
ATOM 6644 N N . GLU B 1 385 ? 7.684 -2.992 -18.797 1 98.19 385 GLU B N 1
ATOM 6645 C CA . GLU B 1 385 ? 7.586 -1.541 -18.906 1 98.19 385 GLU B CA 1
ATOM 6646 C C . GLU B 1 385 ? 7.789 -1.089 -20.359 1 98.19 385 GLU B C 1
ATOM 6648 O O . GLU B 1 385 ? 7.098 -0.186 -20.828 1 98.19 385 GLU B O 1
ATOM 6653 N N . ARG B 1 386 ? 8.766 -1.693 -21 1 97.25 386 ARG B N 1
ATOM 6654 C CA . ARG B 1 386 ? 8.977 -1.393 -22.406 1 97.25 386 ARG B CA 1
ATOM 6655 C C . ARG B 1 386 ? 7.738 -1.734 -23.234 1 97.25 386 ARG B C 1
ATOM 6657 O O . ARG B 1 386 ? 7.332 -0.96 -24.109 1 97.25 386 ARG B O 1
ATOM 6664 N N . LEU B 1 387 ? 7.152 -2.846 -22.969 1 96.56 387 LEU B N 1
ATOM 6665 C CA . LEU B 1 387 ? 5.965 -3.281 -23.703 1 96.56 387 LEU B CA 1
ATOM 6666 C C . LEU B 1 387 ? 4.789 -2.346 -23.438 1 96.56 387 LEU B C 1
ATOM 6668 O O . LEU B 1 387 ? 4.031 -2.02 -24.344 1 96.56 387 LEU B O 1
ATOM 6672 N N . ALA B 1 388 ? 4.609 -1.917 -22.219 1 98.06 388 ALA B N 1
ATOM 6673 C CA . ALA B 1 388 ? 3.533 -0.99 -21.891 1 98.06 388 ALA B CA 1
ATOM 6674 C C . ALA B 1 388 ? 3.719 0.348 -22.594 1 98.06 388 ALA B C 1
ATOM 6676 O O . ALA B 1 388 ? 2.768 0.899 -23.156 1 98.06 388 ALA B O 1
ATOM 6677 N N . ALA B 1 389 ? 4.93 0.878 -22.547 1 97.56 389 ALA B N 1
ATOM 6678 C CA . ALA B 1 389 ? 5.234 2.119 -23.25 1 97.56 389 ALA B CA 1
ATOM 6679 C C . ALA B 1 389 ? 4.977 1.974 -24.75 1 97.56 389 ALA B C 1
ATOM 6681 O O . ALA B 1 389 ? 4.414 2.871 -25.375 1 97.56 389 ALA B O 1
ATOM 6682 N N . THR B 1 390 ? 5.387 0.857 -25.281 1 96.12 390 THR B N 1
ATOM 6683 C CA . THR B 1 390 ? 5.219 0.586 -26.703 1 96.12 390 THR B CA 1
ATOM 6684 C C . THR B 1 390 ? 3.74 0.502 -27.062 1 96.12 390 THR B C 1
ATOM 6686 O O . THR B 1 390 ? 3.314 1.043 -28.094 1 96.12 390 THR B O 1
ATOM 6689 N N . ALA B 1 391 ? 3.002 -0.217 -26.266 1 96.12 391 ALA B N 1
ATOM 6690 C CA . ALA B 1 391 ? 1.573 -0.373 -26.516 1 96.12 391 ALA B CA 1
ATOM 6691 C C . ALA B 1 391 ? 0.88 0.984 -26.609 1 96.12 391 ALA B C 1
ATOM 6693 O O . ALA B 1 391 ? 0.117 1.243 -27.531 1 96.12 391 ALA B O 1
ATOM 6694 N N . LEU B 1 392 ? 1.157 1.839 -25.641 1 97 392 LEU B N 1
ATOM 6695 C CA . LEU B 1 392 ? 0.49 3.135 -25.609 1 97 392 LEU B CA 1
ATOM 6696 C C . LEU B 1 392 ? 0.989 4.035 -26.734 1 97 392 LEU B C 1
ATOM 6698 O O . LEU B 1 392 ? 0.208 4.77 -27.344 1 97 392 LEU B O 1
ATOM 6702 N N . SER B 1 393 ? 2.279 4.035 -26.984 1 95.88 393 SER B N 1
ATOM 6703 C CA . SER B 1 393 ? 2.838 4.828 -28.078 1 95.88 393 SER B CA 1
ATOM 6704 C C . SER B 1 393 ? 2.256 4.406 -29.422 1 95.88 393 SER B C 1
ATOM 6706 O O . SER B 1 393 ? 1.962 5.25 -30.266 1 95.88 393 SER B O 1
ATOM 6708 N N . THR B 1 394 ? 2.117 3.145 -29.594 1 94.12 394 THR B N 1
ATOM 6709 C CA . THR B 1 394 ? 1.539 2.619 -30.828 1 94.12 394 THR B CA 1
ATOM 6710 C C . THR B 1 394 ? 0.086 3.061 -30.969 1 94.12 394 THR B C 1
ATOM 6712 O O . THR B 1 394 ? -0.341 3.459 -32.062 1 94.12 394 THR B O 1
ATOM 6715 N N . ALA B 1 395 ? -0.649 2.98 -29.906 1 93.12 395 ALA B N 1
ATOM 6716 C CA . ALA B 1 395 ? -2.031 3.451 -29.922 1 93.12 395 ALA B CA 1
ATOM 6717 C C . ALA B 1 395 ? -2.102 4.934 -30.281 1 93.12 395 ALA B C 1
ATOM 6719 O O . ALA B 1 395 ? -2.994 5.355 -31.031 1 93.12 395 ALA B O 1
ATOM 6720 N N . ALA B 1 396 ? -1.183 5.703 -29.766 1 94.31 396 ALA B N 1
ATOM 6721 C CA . ALA B 1 396 ? -1.128 7.137 -30.047 1 94.31 396 ALA B CA 1
ATOM 6722 C C . ALA B 1 396 ? -0.878 7.402 -31.516 1 94.31 396 ALA B C 1
ATOM 6724 O O . ALA B 1 396 ? -1.467 8.312 -32.094 1 94.31 396 ALA B O 1
ATOM 6725 N N . LEU B 1 397 ? -0.066 6.66 -32.094 1 90.88 397 LEU B N 1
ATOM 6726 C CA . LEU B 1 397 ? 0.329 6.848 -33.469 1 90.88 397 LEU B CA 1
ATOM 6727 C C . LEU B 1 397 ? -0.782 6.398 -34.406 1 90.88 397 LEU B C 1
ATOM 6729 O O . LEU B 1 397 ? -0.865 6.871 -35.562 1 90.88 397 LEU B O 1
ATOM 6733 N N . ASN B 1 398 ? -1.655 5.57 -33.969 1 89.94 398 ASN B N 1
ATOM 6734 C CA . ASN B 1 398 ? -2.641 4.957 -34.844 1 89.94 398 ASN B CA 1
ATOM 6735 C C . ASN B 1 398 ? -3.998 5.645 -34.719 1 89.94 398 ASN B C 1
ATOM 6737 O O . ASN B 1 398 ? -4.902 5.375 -35.531 1 89.94 398 ASN B O 1
ATOM 6741 N N . THR B 1 399 ? -4.137 6.512 -33.781 1 92.56 399 THR B N 1
ATOM 6742 C CA . THR B 1 399 ? -5.434 7.168 -33.656 1 92.56 399 THR B CA 1
ATOM 6743 C C . THR B 1 399 ? -5.551 8.344 -34.625 1 92.56 399 THR B C 1
ATOM 6745 O O . THR B 1 399 ? -4.566 9.031 -34.875 1 92.56 399 THR B O 1
ATOM 6748 N N . ASP B 1 400 ? -6.785 8.602 -35.156 1 94.06 400 ASP B N 1
ATOM 6749 C CA . ASP B 1 400 ? -7.047 9.695 -36.094 1 94.06 400 ASP B CA 1
ATOM 6750 C C . ASP B 1 400 ? -7.625 10.906 -35.375 1 94.06 400 ASP B C 1
ATOM 6752 O O . ASP B 1 400 ? -7.754 11.984 -35.969 1 94.06 400 ASP B O 1
ATOM 6756 N N . ASP B 1 401 ? -7.949 10.805 -34.125 1 95.75 401 ASP B N 1
ATOM 6757 C CA . ASP B 1 401 ? -8.445 11.914 -33.312 1 95.75 401 ASP B CA 1
ATOM 6758 C C . ASP B 1 401 ? -7.289 12.773 -32.812 1 95.75 401 ASP B C 1
ATOM 6760 O O . ASP B 1 401 ? -6.438 12.297 -32.062 1 95.75 401 ASP B O 1
ATOM 6764 N N . PRO B 1 402 ? -7.285 14.055 -33.219 1 96.25 402 PRO B N 1
ATOM 6765 C CA . PRO B 1 402 ? -6.133 14.891 -32.875 1 96.25 402 PRO B CA 1
ATOM 6766 C C . PRO B 1 402 ? -5.965 15.062 -31.375 1 96.25 402 PRO B C 1
ATOM 6768 O O . PRO B 1 402 ? -4.836 15.109 -30.875 1 96.25 402 PRO B O 1
ATOM 6771 N N . THR B 1 403 ? -7.047 15.172 -30.656 1 96.25 403 THR B N 1
ATOM 6772 C CA . THR B 1 403 ? -6.969 15.305 -29.203 1 96.25 403 THR B CA 1
ATOM 6773 C C . THR B 1 403 ? -6.445 14.023 -28.562 1 96.25 403 THR B C 1
ATOM 6775 O O . THR B 1 403 ? -5.57 14.062 -27.703 1 96.25 403 THR B O 1
ATOM 6778 N N . ALA B 1 404 ? -6.984 12.945 -29.016 1 96.88 404 ALA B N 1
ATOM 6779 C CA . ALA B 1 404 ? -6.523 11.656 -28.516 1 96.88 404 ALA B CA 1
ATOM 6780 C C . ALA B 1 404 ? -5.047 11.445 -28.828 1 96.88 404 ALA B C 1
ATOM 6782 O O . ALA B 1 404 ? -4.305 10.914 -28 1 96.88 404 ALA B O 1
ATOM 6783 N N . LYS B 1 405 ? -4.66 11.797 -30.031 1 96.88 405 LYS B N 1
ATOM 6784 C CA . LYS B 1 405 ? -3.266 11.641 -30.422 1 96.88 405 LYS B CA 1
ATOM 6785 C C . LYS B 1 405 ? -2.346 12.461 -29.516 1 96.88 405 LYS B C 1
ATOM 6787 O O . LYS B 1 405 ? -1.329 11.953 -29.031 1 96.88 405 LYS B O 1
ATOM 6792 N N . GLU B 1 406 ? -2.686 13.695 -29.281 1 97.62 406 GLU B N 1
ATOM 6793 C CA . GLU B 1 406 ? -1.876 14.578 -28.453 1 97.62 406 GLU B CA 1
ATOM 6794 C C . GLU B 1 406 ? -1.757 14.023 -27.031 1 97.62 406 GLU B C 1
ATOM 6796 O O . GLU B 1 406 ? -0.655 13.93 -26.484 1 97.62 406 GLU B O 1
ATOM 6801 N N . LEU B 1 407 ? -2.879 13.664 -26.469 1 98.25 407 LEU B N 1
ATOM 6802 C CA . LEU B 1 407 ? -2.918 13.273 -25.062 1 98.25 407 LEU B CA 1
ATOM 6803 C C . LEU B 1 407 ? -2.271 11.906 -24.859 1 98.25 407 LEU B C 1
ATOM 6805 O O . LEU B 1 407 ? -1.56 11.688 -23.875 1 98.25 407 LEU B O 1
ATOM 6809 N N . THR B 1 408 ? -2.504 10.969 -25.75 1 97.81 408 THR B N 1
ATOM 6810 C CA . THR B 1 408 ? -1.9 9.648 -25.625 1 97.81 408 THR B CA 1
ATOM 6811 C C . THR B 1 408 ? -0.402 9.703 -25.906 1 97.81 408 THR B C 1
ATOM 6813 O O . THR B 1 408 ? 0.376 8.953 -25.312 1 97.81 408 THR B O 1
ATOM 6816 N N . THR B 1 409 ? -0.006 10.57 -26.828 1 97.75 409 THR B N 1
ATOM 6817 C CA . THR B 1 409 ? 1.419 10.781 -27.047 1 97.75 409 THR B CA 1
ATOM 6818 C C . THR B 1 409 ? 2.096 11.305 -25.797 1 97.75 409 THR B C 1
ATOM 6820 O O . THR B 1 409 ? 3.158 10.812 -25.406 1 97.75 409 THR B O 1
ATOM 6823 N N . ALA B 1 410 ? 1.445 12.273 -25.172 1 98.5 410 ALA B N 1
ATOM 6824 C CA . ALA B 1 410 ? 1.994 12.844 -23.938 1 98.5 410 ALA B CA 1
ATOM 6825 C C . ALA B 1 410 ? 2.055 11.797 -22.828 1 98.5 410 ALA B C 1
ATOM 6827 O O . ALA B 1 410 ? 3.033 11.734 -22.078 1 98.5 410 ALA B O 1
ATOM 6828 N N . ALA B 1 411 ? 1.038 11 -22.719 1 98.81 411 ALA B N 1
ATOM 6829 C CA . ALA B 1 411 ? 0.979 9.984 -21.672 1 98.81 411 ALA B CA 1
ATOM 6830 C C . ALA B 1 411 ? 2.039 8.906 -21.906 1 98.81 411 ALA B C 1
ATOM 6832 O O . ALA B 1 411 ? 2.682 8.453 -20.953 1 98.81 411 ALA B O 1
ATOM 6833 N N . ALA B 1 412 ? 2.201 8.469 -23.125 1 98.44 412 ALA B N 1
ATOM 6834 C CA . ALA B 1 412 ? 3.207 7.461 -23.453 1 98.44 412 ALA B CA 1
ATOM 6835 C C . ALA B 1 412 ? 4.613 7.965 -23.125 1 98.44 412 ALA B C 1
ATOM 6837 O O . ALA B 1 412 ? 5.414 7.246 -22.531 1 98.44 412 ALA B O 1
ATOM 6838 N N . ALA B 1 413 ? 4.844 9.188 -23.547 1 98.56 413 ALA B N 1
ATOM 6839 C CA . ALA B 1 413 ? 6.148 9.789 -23.281 1 98.56 413 ALA B CA 1
ATOM 6840 C C . ALA B 1 413 ? 6.387 9.953 -21.781 1 98.56 413 ALA B C 1
ATOM 6842 O O . ALA B 1 413 ? 7.461 9.609 -21.281 1 98.56 413 ALA B O 1
ATOM 6843 N N . ALA B 1 414 ? 5.391 10.469 -21.078 1 98.44 414 ALA B N 1
ATOM 6844 C CA . ALA B 1 414 ? 5.527 10.68 -19.641 1 98.44 414 ALA B CA 1
ATOM 6845 C C . ALA B 1 414 ? 5.805 9.367 -18.922 1 98.44 414 ALA B C 1
ATOM 6847 O O . ALA B 1 414 ? 6.648 9.312 -18.016 1 98.44 414 ALA B O 1
ATOM 6848 N N . TYR B 1 415 ? 5.047 8.32 -19.297 1 98.75 415 TYR B N 1
ATOM 6849 C CA . TYR B 1 415 ? 5.258 7.027 -18.672 1 98.75 415 TYR B CA 1
ATOM 6850 C C . TYR B 1 415 ? 6.684 6.539 -18.891 1 98.75 415 TYR B C 1
ATOM 6852 O O . TYR B 1 415 ? 7.363 6.145 -17.938 1 98.75 415 TYR B O 1
ATOM 6860 N N . ALA B 1 416 ? 7.141 6.523 -20.094 1 98.69 416 ALA B N 1
ATOM 6861 C CA . ALA B 1 416 ? 8.469 6.02 -20.438 1 98.69 416 ALA B CA 1
ATOM 6862 C C . ALA B 1 416 ? 9.562 6.852 -19.781 1 98.69 416 ALA B C 1
ATOM 6864 O O . ALA B 1 416 ? 10.531 6.301 -19.25 1 98.69 416 ALA B O 1
ATOM 6865 N N . LEU B 1 417 ? 9.406 8.18 -19.875 1 97.88 417 LEU B N 1
ATOM 6866 C CA . LEU B 1 417 ? 10.422 9.062 -19.297 1 97.88 417 LEU B CA 1
ATOM 6867 C C . LEU B 1 417 ? 10.516 8.891 -17.797 1 97.88 417 LEU B C 1
ATOM 6869 O O . LEU B 1 417 ? 11.602 9.008 -17.219 1 97.88 417 LEU B O 1
ATOM 6873 N N . GLU B 1 418 ? 9.406 8.641 -17.141 1 97.38 418 GLU B N 1
ATOM 6874 C CA . GLU B 1 418 ? 9.422 8.367 -15.711 1 97.38 418 GLU B CA 1
ATOM 6875 C C . GLU B 1 418 ? 10.211 7.094 -15.406 1 97.38 418 GLU B C 1
ATOM 6877 O O . GLU B 1 418 ? 10.914 7.023 -14.398 1 97.38 418 GLU B O 1
ATOM 6882 N N . ARG B 1 419 ? 10.031 6.082 -16.25 1 97.81 419 ARG B N 1
ATOM 6883 C CA . ARG B 1 419 ? 10.773 4.836 -16.047 1 97.81 419 ARG B CA 1
ATOM 6884 C C . ARG B 1 419 ? 12.273 5.059 -16.219 1 97.81 419 ARG B C 1
ATOM 6886 O O . ARG B 1 419 ? 13.078 4.52 -15.453 1 97.81 419 ARG B O 1
ATOM 6893 N N . ILE B 1 420 ? 12.617 5.832 -17.188 1 97.56 420 ILE B N 1
ATOM 6894 C CA . ILE B 1 420 ? 14.023 6.133 -17.453 1 97.56 420 ILE B CA 1
ATOM 6895 C C . ILE B 1 420 ? 14.586 6.977 -16.312 1 97.56 420 ILE B C 1
ATOM 6897 O O . ILE B 1 420 ? 15.68 6.695 -15.812 1 97.56 420 ILE B O 1
ATOM 6901 N N . HIS B 1 421 ? 13.789 8.008 -15.93 1 95.69 421 HIS B N 1
ATOM 6902 C CA . HIS B 1 421 ? 14.188 8.891 -14.836 1 95.69 421 HIS B CA 1
ATOM 6903 C C . HIS B 1 421 ? 14.469 8.102 -13.562 1 95.69 421 HIS B C 1
ATOM 6905 O O . HIS B 1 421 ? 15.445 8.383 -12.859 1 95.69 421 HIS B O 1
ATOM 6911 N N . ALA B 1 422 ? 13.758 7.102 -13.32 1 95.06 422 ALA B N 1
ATOM 6912 C CA . ALA B 1 422 ? 13.844 6.316 -12.086 1 95.06 422 ALA B CA 1
ATOM 6913 C C . ALA B 1 422 ? 15.078 5.426 -12.086 1 95.06 422 ALA B C 1
ATOM 6915 O O . ALA B 1 422 ? 15.484 4.914 -11.039 1 95.06 422 ALA B O 1
ATOM 6916 N N . ARG B 1 423 ? 15.695 5.258 -13.227 1 95.38 423 ARG B N 1
ATOM 6917 C CA . ARG B 1 423 ? 16.859 4.379 -13.328 1 95.38 423 ARG B CA 1
ATOM 6918 C C . ARG B 1 423 ? 18.094 5.16 -13.758 1 95.38 423 ARG B C 1
ATOM 6920 O O . ARG B 1 423 ? 18.938 4.637 -14.484 1 95.38 423 ARG B O 1
ATOM 6927 N N . GLY B 1 424 ? 18.125 6.387 -13.328 1 94 424 GLY B N 1
ATOM 6928 C CA . GLY B 1 424 ? 19.219 7.258 -13.719 1 94 424 GLY B CA 1
ATOM 6929 C C . GLY B 1 424 ? 20.594 6.699 -13.359 1 94 424 GLY B C 1
ATOM 6930 O O . GLY B 1 424 ? 21.531 6.781 -14.148 1 94 424 GLY B O 1
ATOM 6931 N N . THR B 1 425 ? 20.734 6.102 -12.156 1 94.06 425 THR B N 1
ATOM 6932 C CA . THR B 1 425 ? 22.016 5.551 -11.711 1 94.06 425 THR B CA 1
ATOM 6933 C C . THR B 1 425 ? 22.484 4.449 -12.656 1 94.06 425 THR B C 1
ATOM 6935 O O . THR B 1 425 ? 23.672 4.363 -12.969 1 94.06 425 THR B O 1
ATOM 6938 N N . TRP B 1 426 ? 21.531 3.617 -13.078 1 93.06 426 TRP B N 1
ATOM 6939 C CA . TRP B 1 426 ? 21.875 2.555 -14.016 1 93.06 426 TRP B CA 1
ATOM 6940 C C . TRP B 1 426 ? 22.359 3.137 -15.336 1 93.06 426 TRP B C 1
ATOM 6942 O O . TRP B 1 426 ? 23.391 2.713 -15.875 1 93.06 426 TRP B O 1
ATOM 6952 N N . TYR B 1 427 ? 21.609 4.07 -15.906 1 94.81 427 TYR B N 1
ATOM 6953 C CA . TYR B 1 427 ? 21.938 4.637 -17.203 1 94.81 427 TYR B CA 1
ATOM 6954 C C . TYR B 1 427 ? 23.297 5.344 -17.172 1 94.81 427 TYR B C 1
ATOM 6956 O O . TYR B 1 427 ? 24.078 5.254 -18.125 1 94.81 427 TYR B O 1
ATOM 6964 N N . VAL B 1 428 ? 23.562 5.969 -16.078 1 93.25 428 VAL B N 1
ATOM 6965 C CA . VAL B 1 428 ? 24.844 6.676 -15.977 1 93.25 428 VAL B CA 1
ATOM 6966 C C . VAL B 1 428 ? 25.984 5.676 -15.805 1 93.25 428 VAL B C 1
ATOM 6968 O O . VAL B 1 428 ? 27.031 5.812 -16.422 1 93.25 428 VAL B O 1
ATOM 6971 N N . ALA B 1 429 ? 25.75 4.695 -14.953 1 91.94 429 ALA B N 1
ATOM 6972 C CA . ALA B 1 429 ? 26.766 3.668 -14.742 1 91.94 429 ALA B CA 1
ATOM 6973 C C . ALA B 1 429 ? 27.141 2.986 -16.062 1 91.94 429 ALA B C 1
ATOM 6975 O O . ALA B 1 429 ? 28.266 2.518 -16.234 1 91.94 429 ALA B O 1
ATOM 6976 N N . HIS B 1 430 ? 26.266 2.98 -16.984 1 91.81 430 HIS B N 1
ATOM 6977 C CA . HIS B 1 430 ? 26.484 2.338 -18.281 1 91.81 430 HIS B CA 1
ATOM 6978 C C . HIS B 1 430 ? 26.828 3.363 -19.359 1 91.81 430 HIS B C 1
ATOM 6980 O O . HIS B 1 430 ? 26.781 3.055 -20.547 1 91.81 430 HIS B O 1
ATOM 6986 N N . SER B 1 431 ? 26.984 4.594 -19 1 92.5 431 SER B N 1
ATOM 6987 C CA . SER B 1 431 ? 27.375 5.688 -19.891 1 92.5 431 SER B CA 1
ATOM 6988 C C . SER B 1 431 ? 26.312 5.957 -20.938 1 92.5 431 SER B C 1
ATOM 6990 O O . SER B 1 431 ? 26.625 6.219 -22.109 1 92.5 431 SER B O 1
ATOM 6992 N N . ARG B 1 432 ? 25.125 5.859 -20.484 1 93.81 432 ARG B N 1
ATOM 6993 C CA . ARG B 1 432 ? 24.016 6.047 -21.406 1 93.81 432 ARG B CA 1
ATOM 6994 C C . ARG B 1 432 ? 23.219 7.301 -21.062 1 93.81 432 ARG B C 1
ATOM 6996 O O . ARG B 1 432 ? 22.141 7.535 -21.625 1 93.81 432 ARG B O 1
ATOM 7003 N N . MET B 1 433 ? 23.734 8.094 -20.188 1 94.25 433 MET B N 1
ATOM 7004 C CA . MET B 1 433 ? 23.062 9.336 -19.812 1 94.25 433 MET B CA 1
ATOM 7005 C C . MET B 1 433 ? 24.062 10.391 -19.375 1 94.25 433 MET B C 1
ATOM 7007 O O . MET B 1 433 ? 24.766 10.211 -18.375 1 94.25 433 MET B O 1
ATOM 7011 N N . SER B 1 434 ? 24.203 11.422 -20.141 1 94.06 434 SER B N 1
ATOM 7012 C CA . SER B 1 434 ? 25.031 12.57 -19.781 1 94.06 434 SER B CA 1
ATOM 7013 C C . SER B 1 434 ? 24.25 13.562 -18.906 1 94.06 434 SER B C 1
ATOM 7015 O O . SER B 1 434 ? 23.031 13.461 -18.781 1 94.06 434 SER B O 1
ATOM 7017 N N . PRO B 1 435 ? 24.969 14.484 -18.25 1 92.31 435 PRO B N 1
ATOM 7018 C CA . PRO B 1 435 ? 24.266 15.508 -17.484 1 92.31 435 PRO B CA 1
ATOM 7019 C C . PRO B 1 435 ? 23.25 16.281 -18.312 1 92.31 435 PRO B C 1
ATOM 7021 O O . PRO B 1 435 ? 22.125 16.531 -17.844 1 92.31 435 PRO B O 1
ATOM 7024 N N . GLY B 1 436 ? 23.656 16.641 -19.5 1 92.56 436 GLY B N 1
ATOM 7025 C CA . GLY B 1 436 ? 22.734 17.344 -20.391 1 92.56 436 GLY B CA 1
ATOM 7026 C C . GLY B 1 436 ? 21.5 16.516 -20.734 1 92.56 436 GLY B C 1
ATOM 7027 O O . GLY B 1 436 ? 20.391 17.062 -20.797 1 92.56 436 GLY B O 1
ATOM 7028 N N . GLN B 1 437 ? 21.688 15.25 -20.969 1 93.56 437 GLN B N 1
ATOM 7029 C CA . GLN B 1 437 ? 20.578 14.359 -21.266 1 93.56 437 GLN B CA 1
ATOM 7030 C C . GLN B 1 437 ? 19.656 14.203 -20.062 1 93.56 437 GLN B C 1
ATOM 7032 O O . GLN B 1 437 ? 18.422 14.164 -20.203 1 93.56 437 GLN B O 1
ATOM 7037 N N . ALA B 1 438 ? 20.234 14.086 -18.875 1 93.5 438 ALA B N 1
ATOM 7038 C CA . ALA B 1 438 ? 19.438 13.984 -17.656 1 93.5 438 ALA B CA 1
ATOM 7039 C C . ALA B 1 438 ? 18.578 15.219 -17.453 1 93.5 438 ALA B C 1
ATOM 7041 O O . ALA B 1 438 ? 17.406 15.117 -17.078 1 93.5 438 ALA B O 1
ATOM 7042 N N . ALA B 1 439 ? 19.125 16.375 -17.656 1 90.5 439 ALA B N 1
ATOM 7043 C CA . ALA B 1 439 ? 18.391 17.625 -17.531 1 90.5 439 ALA B CA 1
ATOM 7044 C C . ALA B 1 439 ? 17.266 17.719 -18.562 1 90.5 439 ALA B C 1
ATOM 7046 O O . ALA B 1 439 ? 16.156 18.125 -18.25 1 90.5 439 ALA B O 1
ATOM 7047 N N . SER B 1 440 ? 17.625 17.344 -19.766 1 92.06 440 SER B N 1
ATOM 7048 C CA . SER B 1 440 ? 16.641 17.375 -20.844 1 92.06 440 SER B CA 1
ATOM 7049 C C . SER B 1 440 ? 15.5 16.406 -20.578 1 92.06 440 SER B C 1
ATOM 7051 O O . SER B 1 440 ? 14.352 16.688 -20.922 1 92.06 440 SER B O 1
ATOM 7053 N N . LEU B 1 441 ? 15.852 15.258 -20.109 1 93.5 441 LEU B N 1
ATOM 7054 C CA . LEU B 1 441 ? 14.852 14.258 -19.766 1 93.5 441 LEU B CA 1
ATOM 7055 C C . LEU B 1 441 ? 13.852 14.805 -18.75 1 93.5 441 LEU B C 1
ATOM 7057 O O . LEU B 1 441 ? 12.648 14.625 -18.906 1 93.5 441 LEU B O 1
ATOM 7061 N N . THR B 1 442 ? 14.328 15.469 -17.766 1 90.38 442 THR B N 1
ATOM 7062 C CA . THR B 1 442 ? 13.484 16.016 -16.703 1 90.38 442 THR B CA 1
ATOM 7063 C C . THR B 1 442 ? 12.594 17.125 -17.25 1 90.38 442 THR B C 1
ATOM 7065 O O . THR B 1 442 ? 11.406 17.203 -16.906 1 90.38 442 THR B O 1
ATOM 7068 N N . THR B 1 443 ? 13.148 17.953 -18.094 1 90.5 443 THR B N 1
ATOM 7069 C CA . THR B 1 443 ? 12.391 19.031 -18.703 1 90.5 443 THR B CA 1
ATOM 7070 C C . THR B 1 443 ? 11.273 18.484 -19.594 1 90.5 443 THR B C 1
ATOM 7072 O O . THR B 1 443 ? 10.141 18.984 -19.547 1 90.5 443 THR B O 1
ATOM 7075 N N . GLU B 1 444 ? 11.633 17.484 -20.344 1 93.38 444 GLU B N 1
ATOM 7076 C CA . GLU B 1 444 ? 10.648 16.859 -21.234 1 93.38 444 GLU B CA 1
ATOM 7077 C C . GLU B 1 444 ? 9.539 16.188 -20.438 1 93.38 444 GLU B C 1
ATOM 7079 O O . GLU B 1 444 ? 8.359 16.266 -20.797 1 93.38 444 GLU B O 1
ATOM 7084 N N . LEU B 1 445 ? 9.93 15.492 -19.406 1 94.81 445 LEU B N 1
ATOM 7085 C CA . LEU B 1 445 ? 8.945 14.852 -18.547 1 94.81 445 LEU B CA 1
ATOM 7086 C C . LEU B 1 445 ? 7.973 15.883 -17.969 1 94.81 445 LEU B C 1
ATOM 7088 O O . LEU B 1 445 ? 6.758 15.656 -17.984 1 94.81 445 LEU B O 1
ATOM 7092 N N . ASN B 1 446 ? 8.445 17.016 -17.547 1 91.88 446 ASN B N 1
ATOM 7093 C CA . ASN B 1 446 ? 7.609 18.078 -16.984 1 91.88 446 ASN B CA 1
ATOM 7094 C C . ASN B 1 446 ? 6.668 18.656 -18.031 1 91.88 446 ASN B C 1
ATOM 7096 O O . ASN B 1 446 ? 5.531 19.031 -17.734 1 91.88 446 ASN B O 1
ATOM 7100 N N . ARG B 1 447 ? 7.168 18.766 -19.234 1 93.56 447 ARG B N 1
ATOM 7101 C CA . ARG B 1 447 ? 6.336 19.266 -20.312 1 93.56 447 ARG B CA 1
ATOM 7102 C C . ARG B 1 447 ? 5.152 18.344 -20.578 1 93.56 447 ARG B C 1
ATOM 7104 O O . ARG B 1 447 ? 4.023 18.812 -20.75 1 93.56 447 ARG B O 1
ATOM 7111 N N . HIS B 1 448 ? 5.43 17.062 -20.641 1 96.56 448 HIS B N 1
ATOM 7112 C CA . HIS B 1 448 ? 4.352 16.109 -20.891 1 96.56 448 HIS B CA 1
ATOM 7113 C C . HIS B 1 448 ? 3.391 16.047 -19.703 1 96.56 448 HIS B C 1
ATOM 7115 O O . HIS B 1 448 ? 2.18 15.914 -19.891 1 96.56 448 HIS B O 1
ATOM 7121 N N . HIS B 1 449 ? 3.91 16.188 -18.469 1 95.31 449 HIS B N 1
ATOM 7122 C CA . HIS B 1 449 ? 3.049 16.266 -17.297 1 95.31 449 HIS B CA 1
ATOM 7123 C C . HIS B 1 449 ? 2.113 17.469 -17.359 1 95.31 449 HIS B C 1
ATOM 7125 O O . HIS B 1 449 ? 0.949 17.375 -16.969 1 95.31 449 HIS B O 1
ATOM 7131 N N . ALA B 1 450 ? 2.621 18.578 -17.875 1 94.44 450 ALA B N 1
ATOM 7132 C CA . ALA B 1 450 ? 1.808 19.797 -17.984 1 94.44 450 ALA B CA 1
ATOM 7133 C C . ALA B 1 450 ? 0.646 19.578 -18.953 1 94.44 450 ALA B C 1
ATOM 7135 O O . ALA B 1 450 ? -0.465 20.047 -18.719 1 94.44 450 ALA B O 1
ATOM 7136 N N . VAL B 1 451 ? 0.932 18.875 -19.984 1 97 451 VAL B N 1
ATOM 7137 C CA . VAL B 1 451 ? -0.111 18.562 -20.969 1 97 451 VAL B CA 1
ATOM 7138 C C . VAL B 1 451 ? -1.193 17.703 -20.312 1 97 451 VAL B C 1
ATOM 7140 O O . VAL B 1 451 ? -2.387 17.984 -20.469 1 97 451 VAL B O 1
ATOM 7143 N N . LEU B 1 452 ? -0.794 16.719 -19.594 1 97.62 452 LEU B N 1
ATOM 7144 C CA . LEU B 1 452 ? -1.744 15.828 -18.938 1 97.62 452 LEU B CA 1
ATOM 7145 C C . LEU B 1 452 ? -2.539 16.562 -17.859 1 97.62 452 LEU B C 1
ATOM 7147 O O . LEU B 1 452 ? -3.756 16.391 -17.766 1 97.62 452 LEU B O 1
ATOM 7151 N N . THR B 1 453 ? -1.86 17.406 -17.109 1 96.06 453 THR B N 1
ATOM 7152 C CA . THR B 1 453 ? -2.484 18.172 -16.031 1 96.06 453 THR B CA 1
ATOM 7153 C C . THR B 1 453 ? -3.58 19.094 -16.578 1 96.06 453 THR B C 1
ATOM 7155 O O . THR B 1 453 ? -4.641 19.219 -15.977 1 96.06 453 THR B O 1
ATOM 7158 N N . ALA B 1 454 ? -3.316 19.625 -17.719 1 96.31 454 ALA B N 1
ATOM 7159 C CA . ALA B 1 454 ? -4.25 20.578 -18.328 1 96.31 454 ALA B CA 1
ATOM 7160 C C . ALA B 1 454 ? -5.512 19.859 -18.812 1 96.31 454 ALA B C 1
ATOM 7162 O O . ALA B 1 454 ? -6.531 20.5 -19.078 1 96.31 454 ALA B O 1
ATOM 7163 N N . HIS B 1 455 ? -5.457 18.5 -18.891 1 97.69 455 HIS B N 1
ATOM 7164 C CA . HIS B 1 455 ? -6.574 17.781 -19.5 1 97.69 455 HIS B CA 1
ATOM 7165 C C . HIS B 1 455 ? -7.035 16.641 -18.609 1 97.69 455 HIS B C 1
ATOM 7167 O O . HIS B 1 455 ? -7.477 15.594 -19.109 1 97.69 455 HIS B O 1
ATOM 7173 N N . LEU B 1 456 ? -6.875 16.766 -17.312 1 96.94 456 LEU B N 1
ATOM 7174 C CA . LEU B 1 456 ? -7.18 15.688 -16.359 1 96.94 456 LEU B CA 1
ATOM 7175 C C . LEU B 1 456 ? -8.625 15.234 -16.5 1 96.94 456 LEU B C 1
ATOM 7177 O O . LEU B 1 456 ? -8.891 14.031 -16.641 1 96.94 456 LEU B O 1
ATOM 7181 N N . PRO B 1 457 ? -9.617 16.156 -16.625 1 96.31 457 PRO B N 1
ATOM 7182 C CA . PRO B 1 457 ? -11.008 15.703 -16.734 1 96.31 457 PRO B CA 1
ATOM 7183 C C . PRO B 1 457 ? -11.273 14.906 -18 1 96.31 457 PRO B C 1
ATOM 7185 O O . PRO B 1 457 ? -11.984 13.906 -17.984 1 96.31 457 PRO B O 1
ATOM 7188 N N . THR B 1 458 ? -10.656 15.367 -19.078 1 97.5 458 THR B N 1
ATOM 7189 C CA . THR B 1 458 ? -10.82 14.68 -20.359 1 97.5 458 THR B CA 1
ATOM 7190 C C . THR B 1 458 ? -10.234 13.273 -20.281 1 97.5 458 THR B C 1
ATOM 7192 O O . THR B 1 458 ? -10.852 12.32 -20.781 1 97.5 458 THR B O 1
ATOM 7195 N N . MET B 1 459 ? -9.117 13.164 -19.734 1 97.62 459 MET B N 1
ATOM 7196 C CA . MET B 1 459 ? -8.398 11.898 -19.688 1 97.62 459 MET B CA 1
ATOM 7197 C C . MET B 1 459 ? -9.141 10.883 -18.828 1 97.62 459 MET B C 1
ATOM 7199 O O . MET B 1 459 ? -9.211 9.703 -19.172 1 97.62 459 MET B O 1
ATOM 7203 N N . VAL B 1 460 ? -9.711 11.328 -17.688 1 97.75 460 VAL B N 1
ATOM 7204 C CA . VAL B 1 460 ? -10.391 10.367 -16.828 1 97.75 460 VAL B CA 1
ATOM 7205 C C . VAL B 1 460 ? -11.766 10.039 -17.422 1 97.75 460 VAL B C 1
ATOM 7207 O O . VAL B 1 460 ? -12.273 8.93 -17.25 1 97.75 460 VAL B O 1
ATOM 7210 N N . ALA B 1 461 ? -12.391 10.961 -18.125 1 96.94 461 ALA B N 1
ATOM 7211 C CA . ALA B 1 461 ? -13.648 10.68 -18.797 1 96.94 461 ALA B CA 1
ATOM 7212 C C . ALA B 1 461 ? -13.477 9.57 -19.844 1 96.94 461 ALA B C 1
ATOM 7214 O O . ALA B 1 461 ? -14.383 8.766 -20.062 1 96.94 461 ALA B O 1
ATOM 7215 N N . ALA B 1 462 ? -12.305 9.508 -20.438 1 97 462 ALA B N 1
ATOM 7216 C CA . ALA B 1 462 ? -12.023 8.547 -21.484 1 97 462 ALA B CA 1
ATOM 7217 C C . ALA B 1 462 ? -11.953 7.125 -20.938 1 97 462 ALA B C 1
ATOM 7219 O O . ALA B 1 462 ? -12.016 6.152 -21.688 1 97 462 ALA B O 1
ATOM 7220 N N . PHE B 1 463 ? -11.773 6.996 -19.609 1 96.75 463 PHE B N 1
ATOM 7221 C CA . PHE B 1 463 ? -11.812 5.672 -19 1 96.75 463 PHE B CA 1
ATOM 7222 C C . PHE B 1 463 ? -13.188 5.035 -19.188 1 96.75 463 PHE B C 1
ATOM 7224 O O . PHE B 1 463 ? -13.32 3.811 -19.141 1 96.75 463 PHE B O 1
ATOM 7231 N N . ASP B 1 464 ? -14.219 5.855 -19.328 1 95.31 464 ASP B N 1
ATOM 7232 C CA . ASP B 1 464 ? -15.586 5.402 -19.531 1 95.31 464 ASP B CA 1
ATOM 7233 C C . ASP B 1 464 ? -16.031 4.457 -18.422 1 95.31 464 ASP B C 1
ATOM 7235 O O . ASP B 1 464 ? -16.5 3.354 -18.688 1 95.31 464 ASP B O 1
ATOM 7239 N N . ILE B 1 465 ? -15.789 4.91 -17.25 1 94.62 465 ILE B N 1
ATOM 7240 C CA . ILE B 1 465 ? -16.156 4.09 -16.094 1 94.62 465 ILE B CA 1
ATOM 7241 C C . ILE B 1 465 ? -17.656 4.223 -15.82 1 94.62 465 ILE B C 1
ATOM 7243 O O . ILE B 1 465 ? -18.25 5.273 -16.062 1 94.62 465 ILE B O 1
ATOM 7247 N N . PRO B 1 466 ? -18.281 3.227 -15.305 1 93.38 466 PRO B N 1
ATOM 7248 C CA . PRO B 1 466 ? -19.672 3.371 -14.906 1 93.38 466 PRO B CA 1
ATOM 7249 C C . PRO B 1 466 ? -19.859 4.344 -13.742 1 93.38 466 PRO B C 1
ATOM 7251 O O . PRO B 1 466 ? -18.906 4.652 -13.031 1 93.38 466 PRO B O 1
ATOM 7254 N N . ARG B 1 467 ? -21.062 4.812 -13.656 1 92.75 467 ARG B N 1
ATOM 7255 C CA . ARG B 1 467 ? -21.359 5.691 -12.531 1 92.75 467 ARG B CA 1
ATOM 7256 C C . ARG B 1 467 ? -21.188 4.961 -11.203 1 92.75 467 ARG B C 1
ATOM 7258 O O . ARG B 1 467 ? -21.734 3.867 -11.016 1 92.75 467 ARG B O 1
ATOM 7265 N N . LEU B 1 468 ? -20.422 5.559 -10.406 1 95.44 468 LEU B N 1
ATOM 7266 C CA . LEU B 1 468 ? -20.188 4.988 -9.086 1 95.44 468 LEU B CA 1
ATOM 7267 C C . LEU B 1 468 ? -20.844 5.836 -8 1 95.44 468 LEU B C 1
ATOM 7269 O O . LEU B 1 468 ? -20.875 7.066 -8.109 1 95.44 468 LEU B O 1
ATOM 7273 N N . SER B 1 469 ? -21.328 5.199 -7.023 1 95.44 469 SER B N 1
ATOM 7274 C CA . SER B 1 469 ? -21.875 5.891 -5.867 1 95.44 469 SER B CA 1
ATOM 7275 C C . SER B 1 469 ? -20.781 6.348 -4.914 1 95.44 469 SER B C 1
ATOM 7277 O O . SER B 1 469 ? -19.625 5.969 -5.07 1 95.44 469 SER B O 1
ATOM 7279 N N . GLY B 1 470 ? -21.203 7.25 -3.969 1 96.75 470 GLY B N 1
ATOM 7280 C CA . GLY B 1 470 ? -20.281 7.746 -2.957 1 96.75 470 GLY B CA 1
ATOM 7281 C C . GLY B 1 470 ? -19.984 9.227 -3.104 1 96.75 470 GLY B C 1
ATOM 7282 O O . GLY B 1 470 ? -19.938 9.75 -4.219 1 96.75 470 GLY B O 1
ATOM 7283 N N . PRO B 1 471 ? -19.703 9.875 -1.984 1 97.25 471 PRO B N 1
ATOM 7284 C CA . PRO B 1 471 ? -19.438 11.32 -2.01 1 97.25 471 PRO B CA 1
ATOM 7285 C C . PRO B 1 471 ? -18.25 11.695 -2.885 1 97.25 471 PRO B C 1
ATOM 7287 O O . PRO B 1 471 ? -18.266 12.727 -3.561 1 97.25 471 PRO B O 1
ATOM 7290 N N . LEU B 1 472 ? -17.25 10.852 -2.936 1 97.06 472 LEU B N 1
ATOM 7291 C CA . LEU B 1 472 ? -16.031 11.117 -3.711 1 97.06 472 LEU B CA 1
ATOM 7292 C C . LEU B 1 472 ? -16.359 11.227 -5.199 1 97.06 472 LEU B C 1
ATOM 7294 O O . LEU B 1 472 ? -15.672 11.938 -5.938 1 97.06 472 LEU B O 1
ATOM 7298 N N . PHE B 1 473 ? -17.359 10.555 -5.645 1 97.25 473 PHE B N 1
ATOM 7299 C CA . PHE B 1 473 ? -17.719 10.469 -7.059 1 97.25 473 PHE B CA 1
ATOM 7300 C C . PHE B 1 473 ? -18.859 11.414 -7.387 1 97.25 473 PHE B C 1
ATOM 7302 O O . PHE B 1 473 ? -19.25 11.555 -8.547 1 97.25 473 PHE B O 1
ATOM 7309 N N . ALA B 1 474 ? -19.391 12.094 -6.398 1 97.38 474 ALA B N 1
ATOM 7310 C CA . ALA B 1 474 ? -20.516 12.992 -6.594 1 97.38 474 ALA B CA 1
ATOM 7311 C C . ALA B 1 474 ? -20.078 14.328 -7.191 1 97.38 474 ALA B C 1
ATOM 7313 O O . ALA B 1 474 ? -18.922 14.742 -7.004 1 97.38 474 ALA B O 1
ATOM 7314 N N . THR B 1 475 ? -20.938 15.008 -7.863 1 95.56 475 THR B N 1
ATOM 7315 C CA . THR B 1 475 ? -20.656 16.328 -8.43 1 95.56 475 THR B CA 1
ATOM 7316 C C . THR B 1 475 ? -20.438 17.359 -7.324 1 95.56 475 THR B C 1
ATOM 7318 O O . THR B 1 475 ? -19.656 18.297 -7.492 1 95.56 475 THR B O 1
ATOM 7321 N N . ASP B 1 476 ? -21.094 17.203 -6.238 1 95.44 476 ASP B N 1
ATOM 7322 C CA . ASP B 1 476 ? -20.969 17.984 -5.016 1 95.44 476 ASP B CA 1
ATOM 7323 C C . ASP B 1 476 ? -20.844 17.078 -3.793 1 95.44 476 ASP B C 1
ATOM 7325 O O . ASP B 1 476 ? -21.859 16.641 -3.232 1 95.44 476 ASP B O 1
ATOM 7329 N N . TYR B 1 477 ? -19.594 16.859 -3.383 1 95.62 477 TYR B N 1
ATOM 7330 C CA . TYR B 1 477 ? -19.391 15.883 -2.318 1 95.62 477 TYR B CA 1
ATOM 7331 C C . TYR B 1 477 ? -19.969 16.375 -1.001 1 95.62 477 TYR B C 1
ATOM 7333 O O . TYR B 1 477 ? -20.359 15.578 -0.145 1 95.62 477 TYR B O 1
ATOM 7341 N N . ILE B 1 478 ? -20.047 17.734 -0.82 1 94.25 478 ILE B N 1
ATOM 7342 C CA . ILE B 1 478 ? -20.656 18.297 0.377 1 94.25 478 ILE B CA 1
ATOM 7343 C C . ILE B 1 478 ? -22.141 17.938 0.42 1 94.25 478 ILE B C 1
ATOM 7345 O O . ILE B 1 478 ? -22.656 17.469 1.44 1 94.25 478 ILE B O 1
ATOM 7349 N N . GLN B 1 479 ? -22.781 18.156 -0.677 1 95.56 479 GLN B N 1
ATOM 7350 C CA . GLN B 1 479 ? -24.203 17.828 -0.75 1 95.56 479 GLN B CA 1
ATOM 7351 C C . GLN B 1 479 ? -24.422 16.328 -0.552 1 95.56 479 GLN B C 1
ATOM 7353 O O . GLN B 1 479 ? -25.406 15.922 0.08 1 95.56 479 GLN B O 1
ATOM 7358 N N . ALA B 1 480 ? -23.562 15.547 -1.117 1 96.69 480 ALA B N 1
ATOM 7359 C CA . ALA B 1 480 ? -23.688 14.094 -0.955 1 96.69 480 ALA B CA 1
ATOM 7360 C C . ALA B 1 480 ? -23.641 13.703 0.52 1 96.69 480 ALA B C 1
ATOM 7362 O O . ALA B 1 480 ? -24.375 12.82 0.955 1 96.69 480 ALA B O 1
ATOM 7363 N N . TRP B 1 481 ? -22.812 14.359 1.307 1 96.62 481 TRP B N 1
ATOM 7364 C CA . TRP B 1 481 ? -22.703 14.062 2.73 1 96.62 481 TRP B CA 1
ATOM 7365 C C . TRP B 1 481 ? -23.922 14.586 3.482 1 96.62 481 TRP B C 1
ATOM 7367 O O . TRP B 1 481 ? -24.391 13.961 4.438 1 96.62 481 TRP B O 1
ATOM 7377 N N . GLN B 1 482 ? -24.438 15.766 3.062 1 96.25 482 GLN B N 1
ATOM 7378 C CA . GLN B 1 482 ? -25.672 16.266 3.643 1 96.25 482 GLN B CA 1
ATOM 7379 C C . GLN B 1 482 ? -26.812 15.281 3.406 1 96.25 482 GLN B C 1
ATOM 7381 O O . GLN B 1 482 ? -27.609 15.016 4.312 1 96.25 482 GLN B O 1
ATOM 7386 N N . ASP B 1 483 ? -26.875 14.727 2.199 1 96.31 483 ASP B N 1
ATOM 7387 C CA . ASP B 1 483 ? -27.906 13.75 1.851 1 96.31 483 ASP B CA 1
ATOM 7388 C C . ASP B 1 483 ? -27.75 12.477 2.682 1 96.31 483 ASP B C 1
ATOM 7390 O O . ASP B 1 483 ? -28.734 11.914 3.16 1 96.31 483 ASP B O 1
ATOM 7394 N N . TYR B 1 484 ? -26.547 12.047 2.834 1 96.06 484 TYR B N 1
ATOM 7395 C CA . TYR B 1 484 ? -26.25 10.875 3.654 1 96.06 484 TYR B CA 1
ATOM 7396 C C . TYR B 1 484 ? -26.781 11.062 5.074 1 96.06 484 TYR B C 1
ATOM 7398 O O . TYR B 1 484 ? -27.328 10.133 5.664 1 96.06 484 TYR B O 1
ATOM 7406 N N . ALA B 1 485 ? -26.578 12.273 5.598 1 96.25 485 ALA B N 1
ATOM 7407 C CA . ALA B 1 485 ? -26.953 12.562 6.977 1 96.25 485 ALA B CA 1
ATOM 7408 C C . ALA B 1 485 ? -28.453 12.859 7.086 1 96.25 485 ALA B C 1
ATOM 7410 O O . ALA B 1 485 ? -28.984 12.969 8.188 1 96.25 485 ALA B O 1
ATOM 7411 N N . GLY B 1 486 ? -29.109 13.039 5.98 1 95.56 486 GLY B N 1
ATOM 7412 C CA . GLY B 1 486 ? -30.5 13.469 5.988 1 95.56 486 GLY B CA 1
ATOM 7413 C C . GLY B 1 486 ? -30.672 14.922 6.402 1 95.56 486 GLY B C 1
ATOM 7414 O O . GLY B 1 486 ? -31.703 15.289 6.969 1 95.56 486 GLY B O 1
ATOM 7415 N N . TRP B 1 487 ? -29.516 15.594 6.27 1 92.5 487 TRP B N 1
ATOM 7416 C CA . TRP B 1 487 ? -29.531 16.984 6.695 1 92.5 487 TRP B CA 1
ATOM 7417 C C . TRP B 1 487 ? -29.938 17.906 5.543 1 92.5 487 TRP B C 1
ATOM 7419 O O . TRP B 1 487 ? -29.625 17.641 4.387 1 92.5 487 TRP B O 1
ATOM 7429 N N . ARG B 1 488 ? -30.766 18.875 5.785 1 76.81 488 ARG B N 1
ATOM 7430 C CA . ARG B 1 488 ? -31.109 19.906 4.812 1 76.81 488 ARG B CA 1
ATOM 7431 C C . ARG B 1 488 ? -30.125 21.062 4.879 1 76.81 488 ARG B C 1
ATOM 7433 O O . ARG B 1 488 ? -29.578 21.359 5.941 1 76.81 488 ARG B O 1
ATOM 7440 N N . ALA B 1 489 ? -29.672 21.406 3.656 1 62.94 489 ALA B N 1
ATOM 7441 C CA . ALA B 1 489 ? -28.734 22.531 3.621 1 62.94 489 ALA B CA 1
ATOM 7442 C C . ALA B 1 489 ? -29.203 23.672 4.527 1 62.94 489 ALA B C 1
ATOM 7444 O O . ALA B 1 489 ? -30.391 24 4.551 1 62.94 489 ALA B O 1
ATOM 7445 N N . PRO B 1 490 ? -28.234 24.047 5.523 1 55.75 490 PRO B N 1
ATOM 7446 C CA . PRO B 1 490 ? -28.703 25.203 6.305 1 55.75 490 PRO B CA 1
ATOM 7447 C C . PRO B 1 490 ? -29.219 26.344 5.426 1 55.75 490 PRO B C 1
ATOM 7449 O O . PRO B 1 490 ? -28.734 26.516 4.301 1 55.75 490 PRO B O 1
ATOM 7452 N N . ALA B 1 491 ? -30.422 26.812 5.59 1 45.03 491 ALA B N 1
ATOM 7453 C CA . ALA B 1 491 ? -30.984 27.953 4.855 1 45.03 491 ALA B CA 1
ATOM 7454 C C . ALA B 1 491 ? -29.969 29.094 4.777 1 45.03 491 ALA B C 1
ATOM 7456 O O . ALA B 1 491 ? -29.344 29.438 5.777 1 45.03 491 ALA B O 1
ATOM 7457 N N . SER B 1 492 ? -29.094 29.078 3.643 1 42.31 492 SER B N 1
ATOM 7458 C CA . SER B 1 492 ? -28.297 30.297 3.508 1 42.31 492 SER B CA 1
ATOM 7459 C C . SER B 1 492 ? -28.984 31.469 4.188 1 42.31 492 SER B C 1
ATOM 7461 O O . SER B 1 492 ? -30.156 31.75 3.93 1 42.31 492 SER B O 1
ATOM 7463 N N . THR B 1 493 ? -28.703 31.672 5.375 1 34.38 493 THR B N 1
ATOM 7464 C CA . THR B 1 493 ? -29.203 32.969 5.816 1 34.38 493 THR B CA 1
ATOM 7465 C C . THR B 1 493 ? -28.844 34.062 4.812 1 34.38 493 THR B C 1
ATOM 7467 O O . THR B 1 493 ? -27.688 34.219 4.441 1 34.38 493 THR B O 1
ATOM 7470 N N . GLU B 1 494 ? -29.703 34.375 3.867 1 31.28 494 GLU B N 1
ATOM 7471 C CA . GLU B 1 494 ? -29.703 35.656 3.174 1 31.28 494 GLU B CA 1
ATOM 7472 C C . GLU B 1 494 ? -29.281 36.781 4.102 1 31.28 494 GLU B C 1
ATOM 7474 O O . GLU B 1 494 ? -29.969 37.094 5.082 1 31.28 494 GLU B O 1
ATOM 7479 N N . HIS B 1 495 ? -28.047 36.781 4.566 1 28.05 495 HIS B N 1
ATOM 7480 C CA . HIS B 1 495 ? -27.75 38.188 4.785 1 28.05 495 HIS B CA 1
ATOM 7481 C C . HIS B 1 495 ? -27.625 38.938 3.467 1 28.05 495 HIS B C 1
ATOM 7483 O O . HIS B 1 495 ? -27.094 38.438 2.49 1 28.05 495 HIS B O 1
#

Secondary structure (DSSP, 8-state):
-HHHIIIIIIIIHHHHHH----HHHHHHHHHHHHTSSEEEEE--BTT---GGG---EEEEETTTTEEEEE--SGGG-EEEEE---TTS-EEEEEEEEEEETTEEEEEEEEEEEEEETTEEPTTEEEEEPPPBSSS---EEEEEESSEEEEGGGB--TTTEEE-TTS-EEESS-HHHHHHHHHHTTTHHHHHHHHHHHHHHHHHHHHHHHHHTT---TTT--GGG-HHHHHHHHHHHHHHHHHHHHHHHHHHHHHHT--TTHHHHHHHHHHHHHHHHHHHHHHHHHHTHHHHHBGGGSHHHHHHHHHHHHHTTS-HHHHHHHHHTTTHHHHT------S---HHHHHHHHHHHHHHHHHHHT--EETTEE--HHHHHHHHHHHHHHHHHHHHHHHHHHH---HHHHHHHHHHHHHHHHHHHHTTHHHHHHTT---HHHHHHHHHHHHHHHHHHHHTHHHHHHTT-PPP--SGGGSS-HHHHHHHHHT---------/-HHHIIIIIIIIHHHHHH----HHHHHHHHHHHHTSSEEEEE--BTT---GGG---EEEEETTTTEEEEE--SGGG-EEEEE---TTS-EEEEEEEEEEETTEEEEEEEEEEEEEETTEEPTTEEEEEPPPBSSS---EEEEEESSEEEEGGGB--TTTEEE-TTS-EEESS-HHHHHHHHHHTTTHHHHHHHHHHHHHHHHHHHHHHHHHTT---TTT--GGG-HHHHHHHHHHHHHHHHHHHHHHHHHHHHHHT--TTHHHHHHHHHHHHHHHHHHHHHHHHHHTHHHHHBGGGSHHHHHHHHHHHHHTTS-HHHHHHHHHTTTHHHHT------S---HHHHHHHHHHHHHHHHHHHT--EETTEE--HHHHHHHHHHHHHHHHHHHHHHHHHHH---HHHHHHHHHHHHHHHHHHHHTTHHHHHHTT---HHHHHHHHHHHHHHHHHHHHTHHHHHHTT-PPP--SGGGSS-HHHHHHHHHT---------

InterPro domains:
  IPR009075 Acyl-CoA dehydrogenase/oxidase, C-terminal [PF00441] (178-319)
  IPR009100 Acyl-CoA dehydrogenase/oxidase, N-terminal and middle domain superfamily [SSF56645] (3-157)
  IPR012258 Acyl-CoA oxidase [PTHR10909] (7-323)
  IPR036250 Acyl-CoA dehydrogenase-like, C-terminal [SSF47203] (177-324)
  IPR036250 Acyl-CoA dehydrogenase-like, C-terminal [SSF47203] (376-467)
  IPR046373 Acyl-CoA oxidase/dehydrogenase, middle domain superfamily [G3DSA:2.40.110.10] (39-169)

Solvent-accessible surface area (backbone atoms only — not comparable to full-atom values): 49253 Å² total; per-residue (Å²): 106,68,63,53,44,27,23,51,38,36,24,51,33,38,47,73,67,18,40,81,78,42,70,67,49,47,52,53,47,53,35,45,74,73,56,70,25,46,32,30,52,42,69,42,24,66,40,34,61,20,68,77,51,50,56,20,32,27,35,60,35,76,89,76,54,26,29,32,30,29,36,78,41,72,45,24,25,32,41,66,32,71,65,40,53,86,84,55,27,28,34,31,35,36,51,26,26,34,31,49,94,90,38,78,62,27,30,43,42,29,54,38,73,46,24,46,94,90,38,68,40,71,44,60,46,74,38,66,52,71,60,52,85,36,77,91,62,40,25,13,36,40,43,36,50,64,24,76,31,56,66,70,23,56,39,35,34,97,44,34,50,70,44,97,87,66,53,74,48,56,83,58,58,39,82,50,36,30,58,58,58,48,57,68,32,48,69,49,44,45,54,48,15,45,51,28,36,50,50,26,51,50,40,49,38,24,44,57,52,36,26,71,68,38,29,44,27,83,60,49,46,38,58,72,32,48,44,53,33,50,52,50,26,55,42,48,14,45,49,49,17,40,49,35,29,48,52,51,52,51,50,44,56,73,67,67,74,53,92,54,53,69,50,52,29,31,33,43,26,40,52,25,34,51,49,17,49,55,39,41,52,50,40,29,55,75,41,32,72,60,22,50,25,44,63,46,42,47,52,53,50,52,34,51,41,54,49,53,43,38,46,97,54,34,39,66,60,28,20,28,60,44,14,68,54,30,58,60,56,75,66,65,75,68,98,64,74,94,80,80,58,68,63,59,52,53,41,46,52,53,30,50,52,38,21,54,22,52,68,69,67,54,17,41,46,62,53,24,67,38,41,68,46,38,36,12,32,50,32,26,49,37,44,38,52,40,47,13,31,48,37,21,38,40,51,20,71,68,48,86,46,66,66,56,23,54,53,33,40,29,27,21,49,31,35,39,43,50,56,50,47,58,39,20,29,38,34,21,34,67,70,69,47,49,36,70,53,32,26,48,48,34,40,51,35,49,51,26,35,50,57,43,48,74,37,47,70,61,59,43,56,70,64,65,66,76,92,58,74,38,40,48,54,37,98,47,40,67,58,42,50,30,56,72,64,70,47,71,76,62,71,71,72,82,119,106,70,64,54,44,28,24,51,38,37,23,51,33,38,49,72,66,18,39,82,77,41,70,68,50,47,52,54,48,52,35,45,73,71,57,70,24,45,33,29,54,42,69,42,23,65,43,33,62,20,67,77,53,51,55,21,33,28,36,62,37,77,88,76,55,26,29,32,32,31,37,77,41,72,47,21,24,32,42,65,34,72,65,39,53,84,84,55,28,28,34,31,35,36,53,27,26,36,31,50,94,88,38,78,61,28,31,44,41,29,52,38,74,47,24,45,95,89,36,70,42,72,44,59,48,76,37,67,53,71,57,54,85,37,77,92,64,41,28,14,37,39,44,35,49,64,24,77,32,57,68,71,24,54,40,34,34,97,43,33,48,70,45,96,90,65,52,74,49,58,82,59,60,41,82,48,36,31,57,58,56,48,57,68,33,49,70,49,44,46,52,48,16,46,52,28,36,48,50,25,51,50,42,50,37,26,43,56,52,34,28,73,68,36,30,44,27,83,61,49,46,38,58,72,34,48,42,52,34,48,53,50,26,55,42,48,12,45,52,50,17,40,48,33,29,48,50,52,52,51,52,43,56,72,67,66,73,54,92,54,52,70,51,52,31,31,34,41,26,39,52,23,33,51,50,17,49,55,39,41,51,50,41,29,55,76,42,32,73,60,22,49,23,45,64,45,43,48,51,54,50,52,34,51,41,54,48,52,44,39,47,98,53,32,39,66,60,30,20,27,61,44,14,67,53,29,58,61,56,73,66,64,75,68,98,64,74,95,81,77,57,69,65,57,53,53,40,46,50,53,30,51,51,36,21,53,22,51,67,68,68,53,16,43,40,67,52,24,67,37,42,69,47,38,36,12,32,51,32,26,49,38,46,39,50,40,47,14,30,47,37,21,39,42,52,19,71,67,46,88,48,68,66,55,22,54,53,33,40,28,26,20,49,31,35,39,44,50,56,50,47,57,38,21,27,38,35,22,37,66,70,69,48,50,37,69,53,33,23,49,48,34,39,50,34,48,51,26,35,50,55,42,47,75,37,49,69,61,59,44,56,70,65,65,66,76,92,57,73,35,40,48,53,37,98,47,39,66,57,42,50,31,56,73,63,71,48,71,77,61,72,73,71,81,118

pLDDT: mean 89.78, std 11.71, range [26.44, 98.88]